Protein AF-A0A8X8WCA0-F1 (afdb_monomer)

Organism: Salvia splendens (NCBI:txid180675)

InterPro domains:
  IPR003439 ABC transporter-like, ATP-binding domain [PF00005] (75-217)
  IPR003439 ABC transporter-like, ATP-binding domain [PF00005] (506-644)
  IPR003439 ABC transporter-like, ATP-binding domain [PF00005] (766-882)
  IPR003439 ABC transporter-like, ATP-binding domain [PS50893] (43-289)
  IPR003439 ABC transporter-like, ATP-binding domain [PS50893] (478-715)
  IPR003439 ABC transporter-like, ATP-binding domain [PS50893] (744-996)
  IPR003593 AAA+ ATPase domain [SM00382] (75-266)
  IPR003593 AAA+ ATPase domain [SM00382] (342-498)
  IPR003593 AAA+ ATPase domain [SM00382] (505-694)
  IPR003593 AAA+ ATPase domain [SM00382] (773-974)
  IPR013283 RLI1 [PR01868] (25-49)
  IPR013283 RLI1 [PR01868] (52-72)
  IPR013283 RLI1 [PR01868] (80-105)
  IPR013283 RLI1 [PR01868] (113-129)
  IPR013283 RLI1 [PR01868] (129-155)
  IPR013283 RLI1 [PTHR19248] (7-436)
  IPR017871 ABC transporter-like, conserved site [PS00211] (190-204)
  IPR017871 ABC transporter-like, conserved site [PS00211] (617-631)
  IPR017896 4Fe-4S ferredoxin-type, iron-sulphur binding domain [PF00037] (23-44)
  IPR017896 4Fe-4S ferredoxin-type, iron-sulphur binding domain [PS51379] (19-48)

Foldseek 3Di:
DDDDPPDPDDQWDDDPPDPDIAGDPVPDPLPCPVCVVDPVSPDDRDDDDPVQLQQWFADQDGQFETEGHAAQWDALFEEEEEDDPQACPVVSVCCLQVVDPTQSPPNPDRDDPVVVLVSCPPHSVNVSSCCCVPVVFFADALDQDLVVVLVVDWDFLLVLLVVLQPPPCSVVLCVLLVVVVRRRPILNPDDPSSSLSSSLSSQLRHDTQEYEYEASCPPFAPSSLQSSLVSLSVSRDRRHTHYYYHHDLVSSLSRGQWYWYWADHGRYTYTDHTDGSVVNVQCVQQQADPVVRDRRDPHGHDDDDPPDDDDDDDDWDKAKDFFFWADDPPDIATDHIDIDTPPDDDDDGDGPSNCPVVVVCCLQVVDPTPDTPDDDHDNDDDDDDDDDPDDDPPDFAAPQVVCCVPPVPLCPQVQCCVVPCVVVVCVVRRRPTSVCVVPVVPPDDDDDDDDDDDDDDDDDDDDDDDDDDDDYDDDDDDDDDDDDDDDDPPDDALEDLLQQADFDFLFEEEEADFAQQQPVVSVCCLQVVDPPQVPPDPDRDDLVVVLVVCVPPPVNVSSVCVVVVVFFEDEQDQDLVCVLVVDWDFLLVLQPDDPVSVVLCVLLVLVVRRGDILNVDDPSSSLSSSLSSQLPDPGQEYEYEASCAPFFQLSLVSSLVSLSVSRDSRHGYYYYHQFLQSSQQRGQWYWYWADDRSNHTYIDHIDGSVVNVVCVQQCADPVVRDRRDDDGLFLPQPPPPPPPPVNVVPWDKFKDFFFWADDPQEIETEHIAMDTFLFEEEEGDGPQQCLQVVLCCVLVNDPTPDTDDPDDDGDDFQEQEQDPDDDQLDFDFLLVVCCVFQVPLVVDPCSCVLQVVLLVVVVRRGPTLNPDDPSNNLSSSLSSSLRGFGDRSVCVPPVSPDPDDPDDDDDDDPGDRTQEYEAEASVRPGGNSSLSSSLSSVSVSSNVVRHYYYHYYRRPSSRLSRHQWYWYKDDDRNHYIYTYYTHGPQVRQQVNVVVSVWAWDADPVRRDTHIDHPPDPVSVPDPTSDDPD

Solvent-accessible su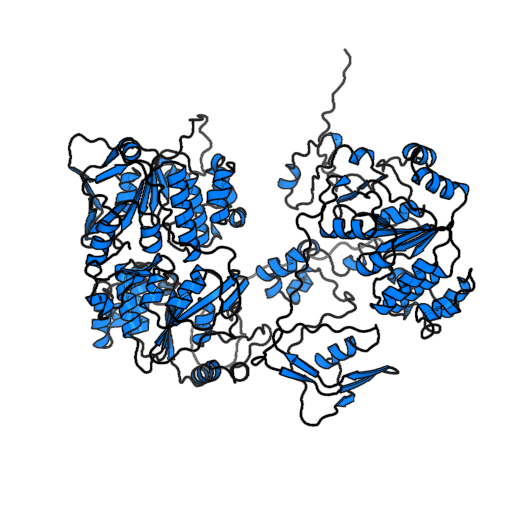rface area (backbone atoms only — not comparable to full-atom values): 60526 Å² total; per-residue (Å²): 142,81,90,76,82,79,74,82,78,64,43,65,49,71,52,101,85,53,94,64,76,46,70,39,72,91,65,50,83,75,78,54,60,66,33,78,68,36,94,76,62,83,47,83,78,80,90,71,63,80,72,52,71,78,41,32,34,31,37,81,48,89,96,48,44,35,31,21,52,70,78,76,82,47,60,49,42,32,39,26,40,40,61,66,74,62,25,46,67,70,58,49,50,32,39,77,59,66,78,36,80,64,26,60,58,33,57,92,66,60,62,53,71,70,56,53,44,58,72,38,59,96,42,76,57,28,58,53,54,46,42,50,72,73,67,62,57,43,62,45,73,43,65,71,68,61,71,56,51,42,74,74,45,86,55,35,43,47,55,56,45,57,78,46,44,69,65,79,42,60,69,61,50,26,57,68,59,66,38,71,88,46,32,87,36,45,47,66,77,48,51,68,36,57,44,40,43,48,48,52,43,54,56,68,28,37,82,57,41,30,43,35,35,36,48,75,54,57,72,46,33,74,67,54,33,54,41,52,38,51,54,61,52,67,66,62,36,78,77,19,32,35,40,37,36,43,82,52,67,73,60,43,59,74,48,27,60,27,22,28,49,49,40,46,61,64,53,35,13,41,50,44,75,77,28,51,39,72,58,32,52,51,36,63,39,52,17,42,42,79,94,74,74,43,70,69,42,97,66,60,71,78,83,81,80,75,80,76,79,80,84,88,85,89,89,67,65,71,48,58,43,55,25,36,27,41,75,59,89,94,47,74,40,77,47,71,59,48,74,48,46,73,99,62,87,84,86,88,82,73,60,81,87,70,36,66,67,58,50,53,32,38,71,64,63,79,38,82,64,76,48,71,59,72,98,83,62,72,72,75,92,71,91,71,88,81,84,70,94,73,86,76,72,83,53,76,51,31,42,45,56,50,43,53,71,75,38,41,72,51,65,70,29,69,50,45,30,62,71,45,31,58,77,66,50,43,74,84,43,33,87,42,35,44,48,41,80,73,42,67,86,67,73,85,79,93,84,85,87,90,86,91,89,89,86,89,90,88,88,86,88,90,85,88,91,86,93,91,90,94,90,88,91,94,88,88,86,92,79,98,71,92,75,81,93,71,85,77,85,79,78,77,75,44,38,51,69,89,42,60,78,64,84,47,68,48,41,29,38,21,39,37,56,63,70,59,28,34,70,73,55,55,50,33,39,75,54,64,77,35,78,71,39,86,91,39,84,91,58,72,58,52,69,70,54,49,40,60,73,31,61,89,46,75,52,20,66,53,53,49,34,48,72,69,64,75,47,47,59,42,72,44,67,69,69,62,85,55,46,47,82,75,47,86,55,42,44,36,78,79,52,65,87,51,77,77,42,52,57,57,32,51,69,64,67,42,66,90,46,28,87,37,48,52,71,77,48,51,66,38,57,47,43,48,50,47,50,50,58,50,73,70,47,94,50,40,32,44,35,35,35,48,76,51,58,72,45,33,56,66,56,34,51,46,50,42,52,51,62,51,67,64,59,36,76,80,17,28,39,40,38,34,43,55,52,65,55,57,39,54,66,54,27,62,28,20,26,47,40,47,69,48,59,69,60,32,12,41,46,40,75,77,28,51,43,69,56,32,52,50,30,64,36,47,20,41,39,77,88,77,72,39,73,84,40,95,64,62,66,71,66,69,72,74,74,69,69,82,73,52,74,70,63,68,70,70,46,60,76,47,63,48,64,24,34,29,40,70,60,91,76,24,38,34,40,34,48,50,34,62,51,46,58,48,38,30,37,26,37,40,53,58,72,58,45,42,64,71,57,52,53,30,38,76,56,70,76,40,81,64,77,46,71,54,67,92,91,71,78,69,76,93,68,39,55,24,70,35,70,69,81,85,75,71,81,57,97,46,29,43,38,59,51,44,51,71,66,22,48,66,39,73,68,33,67,64,46,37,62,56,46,35,54,77,59,50,42,78,80,42,28,82,42,42,43,72,75,47,51,66,35,56,47,40,45,53,44,53,52,50,34,75,38,31,49,48,65,65,68,68,61,75,63,54,68,83,72,69,90,80,75,96,83,85,80,89,79,94,68,87,72,52,68,40,50,36,39,37,36,34,44,77,57,55,68,43,38,56,66,57,34,55,51,49,36,51,35,52,46,50,53,33,57,76,67,52,27,24,34,43,35,34,41,70,51,66,68,51,40,64,73,45,33,60,24,20,26,43,49,46,74,48,61,57,41,42,19,38,35,47,42,62,31,48,50,67,59,27,49,29,57,53,27,59,79,65,74,45,41,37,42,53,40,90,90,61,63,45,70,39,63,56,62,87,90,37,72,74,54,75,69,53,94,56,36,55,59,89,125

Sequence (1029 aa):
MSNQKLTRKLCIEVTSASKIGLISEELCIGCGICVKKCPFEAIQIINLPKDLDKDTTHRYGPNTFKLHRLPVPRPGQVLGLVGTNGIGKSTALRVLAGSLKPNLGRFNNPPDWQEILTYFRGSDLQNFFTHILEDNLKAITKPQHIDHIRKAVQGNVGQVLSERDEKNMKQELAADLELIQIMDCNVGDLSGGELQRFAIAVAAVQNADIYMFDEPSSFLDVKQRLKAAQVVRSLLRPNSYVIVVEHDLSVLDYLSDFICCYGKPGVYGVVTLPFSVREGINIFLAGFVPTENLRFRDESLTFKVVETPQEEIETYARYKYPTMTKTQGKFRLKAVKGEFTDSQIIVMLGENGTGKMTFIRMLAGFLTPDSVEGSDVEIPKFNFSYKPQQINPKFKDSVQELLHKKIRDAYMHPQFVSDVMKPLLIEQLMDEKLRTFLVENYKELPSLFVLDRRLHLLSSMLQSCIICIIYEHPNANEALQPLPRGVLRLVVLNVDVSRLPVPRLGKVLGLVGTNGIGKSTALKVLAGKLKPNLGRFDNLPDWDEILTHFRRSELHSYFTRIREDNLKAVTKPQHIDHIPNVVQGNVGQFLSERDTKRELAAELESIHVMDRNVGDLSGGELQRFAIATVALQNADIYMFDEPSSYLDVKQRLKVAQVVRSLLQPDSYVIVVEHDLSLVEYLSDFICCIYGRPGVYGVVTLPFSVRDGINVFLSGFDRNDNLRFRDETLTLKIVETPQENAEEIETRARYKYPTMTRTQGNFRLKVLEGEFTDSQIIVMLGENGTGKTTFIRMLAGLLNPDSVEGSDMEIPEFNVSYKPQKMSPKVKCSAGMLLRSKIPDACMDPHFVSDVMKPLLIEQLMDIQIENLSGGELQRVAITLCLGKASSNPYDCYLYFWCFVSHLVSSTWCGLQPADIYLLDEPSAHLDAEMRIVASKVIKRFILDRKKTAFVAEHDFIMATYLADRMIVYEGKPSIDCVANPPQSLMTGMNLFLSHLDITFRRDPANFWHRINKQDLTEDREQSYYYLDD

Structure (mmCIF, N/CA/C/O backbone):
data_AF-A0A8X8WCA0-F1
#
_entry.id   AF-A0A8X8WCA0-F1
#
loop_
_atom_site.group_PDB
_atom_site.id
_atom_site.type_symbol
_atom_site.label_atom_id
_atom_site.label_alt_id
_atom_site.label_comp_id
_atom_site.label_asym_id
_atom_site.label_entity_id
_atom_site.label_seq_id
_atom_site.pdbx_PDB_ins_code
_atom_site.Cartn_x
_atom_site.Cartn_y
_atom_site.Cartn_z
_atom_site.occupancy
_atom_site.B_iso_or_equiv
_atom_site.auth_seq_id
_atom_site.auth_comp_id
_atom_site.auth_asym_id
_atom_site.auth_atom_id
_atom_site.pdbx_PDB_model_num
ATOM 1 N N . MET A 1 1 ? -4.177 33.852 -60.963 1.00 37.31 1 MET A N 1
ATOM 2 C CA . MET A 1 1 ? -4.836 34.846 -60.091 1.00 37.31 1 MET A CA 1
ATOM 3 C C . MET A 1 1 ? -6.135 34.258 -59.559 1.00 37.31 1 MET A C 1
ATOM 5 O O . MET A 1 1 ? -7.074 34.175 -60.327 1.00 37.31 1 MET A O 1
ATOM 9 N N . SER A 1 2 ? -6.161 33.835 -58.291 1.00 27.06 2 SER A N 1
ATOM 10 C CA . SER A 1 2 ? -7.269 34.043 -57.334 1.00 27.06 2 SER A CA 1
ATOM 11 C C . SER A 1 2 ? -6.974 33.247 -56.057 1.00 27.06 2 SER A C 1
ATOM 13 O O . SER A 1 2 ? -7.078 32.025 -56.019 1.00 27.06 2 SER A O 1
ATOM 15 N N . ASN A 1 3 ? -6.540 33.983 -55.037 1.00 31.52 3 ASN A N 1
ATOM 16 C CA . ASN A 1 3 ? -6.254 33.574 -53.665 1.00 31.52 3 ASN A CA 1
ATOM 17 C C . ASN A 1 3 ? -7.228 32.532 -53.076 1.00 31.52 3 ASN A C 1
ATOM 19 O O . ASN A 1 3 ? -8.367 32.872 -52.767 1.00 31.52 3 ASN A O 1
ATOM 23 N N . GLN A 1 4 ? -6.738 31.333 -52.751 1.00 30.38 4 GLN A N 1
ATOM 24 C CA . GLN A 1 4 ? -7.261 30.546 -51.628 1.00 30.38 4 GLN A CA 1
ATOM 25 C C . GLN A 1 4 ? -6.194 30.517 -50.531 1.00 30.38 4 GLN A C 1
ATOM 27 O O . GLN A 1 4 ? -5.253 29.727 -50.554 1.00 30.38 4 GLN A O 1
ATOM 32 N N . LYS A 1 5 ? -6.323 31.435 -49.566 1.00 32.50 5 LYS A N 1
ATOM 33 C CA . LYS A 1 5 ? -5.617 31.354 -48.285 1.00 32.50 5 LYS A CA 1
ATOM 34 C C . LYS A 1 5 ? -6.100 30.086 -47.573 1.00 32.50 5 LYS A C 1
ATOM 36 O O . LYS A 1 5 ? -7.194 30.086 -47.018 1.00 32.50 5 LYS A O 1
ATOM 41 N N . LEU A 1 6 ? -5.291 29.027 -47.561 1.00 35.06 6 LEU A N 1
ATOM 42 C CA . LEU A 1 6 ? -5.414 27.958 -46.571 1.00 35.06 6 LEU A CA 1
ATOM 43 C C . LEU A 1 6 ? -5.152 28.574 -45.190 1.00 35.06 6 LEU A C 1
ATOM 45 O O . LEU A 1 6 ? -4.009 28.789 -44.790 1.00 35.06 6 LEU A O 1
ATOM 49 N N . THR A 1 7 ? -6.216 28.902 -44.463 1.00 38.94 7 THR A N 1
ATOM 50 C CA . THR A 1 7 ? -6.143 29.166 -43.026 1.00 38.94 7 THR A CA 1
ATOM 51 C C . THR A 1 7 ? -5.608 27.904 -42.352 1.00 38.94 7 THR A C 1
ATOM 53 O O . THR A 1 7 ? -6.304 26.889 -42.316 1.00 38.94 7 THR A O 1
ATOM 56 N N . ARG A 1 8 ? -4.369 27.941 -41.846 1.00 42.56 8 ARG A N 1
ATOM 57 C CA . ARG A 1 8 ? -3.831 26.914 -40.942 1.00 42.56 8 ARG A CA 1
ATOM 58 C C . ARG A 1 8 ? -4.702 26.899 -39.681 1.00 42.56 8 ARG A C 1
ATOM 60 O O . ARG A 1 8 ? -4.462 27.688 -38.774 1.00 42.56 8 ARG A O 1
ATOM 67 N N . LYS A 1 9 ? -5.741 26.061 -39.649 1.00 54.12 9 LYS A N 1
ATOM 68 C CA . LYS A 1 9 ? -6.523 25.824 -38.431 1.00 54.12 9 LYS A CA 1
ATOM 69 C C . LYS A 1 9 ? -5.599 25.182 -37.389 1.00 54.12 9 LYS A C 1
ATOM 71 O O . LYS A 1 9 ? -4.870 24.243 -37.712 1.00 54.12 9 LYS A O 1
ATOM 76 N N . LEU A 1 10 ? -5.581 25.726 -36.175 1.00 62.97 10 LEU A N 1
ATOM 77 C CA . LEU A 1 10 ? -4.785 25.203 -35.064 1.00 62.97 10 LEU A CA 1
ATOM 78 C C . LEU A 1 10 ? -5.575 24.093 -34.358 1.00 62.97 10 LEU A C 1
ATOM 80 O O . LEU A 1 10 ? -6.783 24.197 -34.189 1.00 62.97 10 LEU A O 1
ATOM 84 N N . CYS A 1 11 ? -4.895 23.024 -33.933 1.00 67.50 11 CYS A N 1
ATOM 85 C CA . CYS A 1 11 ? -5.532 21.918 -33.204 1.00 67.50 11 CYS A CA 1
ATOM 86 C C . CYS A 1 11 ? -6.000 22.331 -31.795 1.00 67.50 11 CYS A C 1
ATOM 88 O O . CYS A 1 11 ? -6.943 21.751 -31.266 1.00 67.50 11 CYS A O 1
ATOM 90 N N . ILE A 1 12 ? -5.342 23.320 -31.186 1.00 72.38 12 ILE A N 1
ATOM 91 C CA . ILE A 1 12 ? -5.723 23.905 -29.900 1.00 72.38 12 ILE A CA 1
ATOM 92 C C . ILE A 1 12 ? -5.828 25.413 -30.109 1.00 72.38 12 ILE A C 1
ATOM 94 O O . ILE A 1 12 ? -4.842 26.060 -30.466 1.00 72.38 12 ILE A O 1
ATOM 98 N N . GLU A 1 13 ? -7.016 25.962 -29.887 1.00 71.12 13 GLU A N 1
ATOM 99 C CA . GLU A 1 13 ? -7.292 27.392 -29.944 1.00 71.12 13 GLU A CA 1
ATOM 100 C C . GLU A 1 13 ? -7.446 27.926 -28.517 1.00 71.12 13 GLU A C 1
ATOM 102 O O . GLU A 1 13 ? -8.387 27.602 -27.791 1.00 71.12 13 GLU A O 1
ATOM 107 N N . VAL A 1 14 ? -6.481 28.747 -28.104 1.00 65.00 14 VAL A N 1
ATOM 108 C CA . VAL A 1 14 ? -6.512 29.501 -26.848 1.00 65.00 14 VAL A CA 1
ATOM 109 C C . VAL A 1 14 ? -6.204 30.944 -27.212 1.00 65.00 14 VAL A C 1
ATOM 111 O O . VAL A 1 14 ? -5.116 31.251 -27.695 1.00 65.00 14 VAL A O 1
ATOM 114 N N . THR A 1 15 ? -7.174 31.832 -27.020 1.00 68.00 15 THR A N 1
ATOM 115 C CA . THR A 1 15 ? -6.985 33.277 -27.194 1.00 68.00 15 THR A CA 1
ATOM 116 C C . THR A 1 15 ? -6.818 33.932 -25.826 1.00 68.00 15 THR A C 1
ATOM 118 O O . THR A 1 15 ? -7.302 33.426 -24.818 1.00 68.00 15 THR A O 1
ATOM 121 N N . SER A 1 16 ? -6.164 35.089 -25.758 1.00 54.78 16 SER A N 1
ATOM 122 C CA . SER A 1 16 ? -5.991 35.828 -24.496 1.00 54.78 16 SER A CA 1
ATOM 123 C C . SER A 1 16 ? -7.316 36.270 -23.849 1.00 54.78 16 SER A C 1
ATOM 125 O O . SER A 1 16 ? -7.335 36.595 -22.666 1.00 54.78 16 SER A O 1
ATOM 127 N N . ALA A 1 17 ? -8.424 36.251 -24.600 1.00 56.81 17 ALA A N 1
ATOM 128 C CA . ALA A 1 17 ? -9.773 36.529 -24.109 1.00 56.81 17 ALA A CA 1
ATOM 129 C C . ALA A 1 17 ? -10.581 35.265 -23.739 1.00 56.81 17 ALA A C 1
ATOM 131 O O . ALA A 1 17 ? -11.622 35.376 -23.087 1.00 56.81 17 ALA A O 1
ATOM 132 N N . SER A 1 18 ? -10.151 34.065 -24.152 1.00 57.03 18 SER A N 1
ATOM 133 C CA . SER A 1 18 ? -10.891 32.825 -23.892 1.00 57.03 18 SER A CA 1
ATOM 134 C C . SER A 1 18 ? -10.636 32.312 -22.476 1.00 57.03 18 SER A C 1
ATOM 136 O O . SER A 1 18 ? -9.494 32.063 -22.101 1.00 57.03 18 SER A O 1
ATOM 138 N N . LYS A 1 19 ? -11.712 32.094 -21.710 1.00 59.84 19 LYS A N 1
ATOM 139 C CA . LYS A 1 19 ? -11.658 31.487 -20.366 1.00 59.84 19 LYS A CA 1
ATOM 140 C C . LYS A 1 19 ? -11.402 29.972 -20.383 1.00 59.84 19 LYS A C 1
ATOM 142 O O . LYS A 1 19 ? -11.053 29.415 -19.352 1.00 59.84 19 LYS A O 1
ATOM 147 N N . ILE A 1 20 ? -11.611 29.313 -21.525 1.00 69.19 20 ILE A N 1
ATOM 148 C CA . ILE A 1 20 ? -11.516 27.857 -21.707 1.00 69.19 20 ILE A CA 1
ATOM 149 C C . ILE A 1 20 ? -10.738 27.596 -23.003 1.00 69.19 20 ILE A C 1
ATOM 151 O O . ILE A 1 20 ? -10.971 28.285 -23.997 1.00 69.19 20 ILE A O 1
ATOM 155 N N . GLY A 1 21 ? -9.826 26.620 -22.997 1.00 72.31 21 GLY A N 1
ATOM 156 C CA . GLY A 1 21 ? -9.111 26.192 -24.201 1.00 72.31 21 GLY A CA 1
ATOM 157 C C . GLY A 1 21 ? -9.955 25.260 -25.069 1.00 72.31 21 GLY A C 1
ATOM 158 O O . GLY A 1 21 ? -10.514 24.281 -24.574 1.00 72.31 21 GLY A O 1
ATOM 159 N N . LEU A 1 22 ? -10.047 25.551 -26.368 1.00 73.44 22 LEU A N 1
ATOM 160 C CA . LEU A 1 22 ? -10.811 24.743 -27.314 1.00 73.44 22 LEU A CA 1
ATOM 161 C C . LEU A 1 22 ? -9.874 23.802 -28.080 1.00 73.44 22 LEU A C 1
ATOM 163 O O . LEU A 1 22 ? -8.994 24.243 -28.813 1.00 73.44 22 LEU A O 1
ATOM 167 N N . ILE A 1 23 ? -10.065 22.497 -27.917 1.00 79.94 23 ILE A N 1
ATOM 168 C CA . ILE A 1 23 ? -9.367 21.461 -28.685 1.00 79.94 23 ILE A CA 1
ATOM 169 C C . ILE A 1 23 ? -10.244 21.038 -29.870 1.00 79.94 23 ILE A C 1
ATOM 171 O O . ILE A 1 23 ? -11.418 20.719 -29.694 1.00 79.94 23 ILE A O 1
ATOM 175 N N . SER A 1 24 ? -9.680 21.056 -31.078 1.00 77.69 24 SER A N 1
ATOM 176 C CA . SER A 1 24 ? -10.328 20.570 -32.298 1.00 77.69 24 SER A CA 1
ATOM 177 C C . SER A 1 24 ? -10.157 19.056 -32.417 1.00 77.69 24 SER A C 1
ATOM 179 O O . SER A 1 24 ? -9.038 18.566 -32.550 1.00 77.69 24 SER A O 1
ATOM 181 N N . GLU A 1 25 ? -11.267 18.318 -32.395 1.00 73.31 25 GLU A N 1
ATOM 182 C CA . GLU A 1 25 ? -11.275 16.853 -32.528 1.00 73.31 25 GLU A CA 1
ATOM 183 C C . GLU A 1 25 ? -10.852 16.396 -33.936 1.00 73.31 25 GLU A C 1
ATOM 185 O O . GLU A 1 25 ? -10.141 15.408 -34.062 1.00 73.31 25 GLU A O 1
ATOM 190 N N . GLU A 1 26 ? -11.203 17.151 -34.985 1.00 72.62 26 GLU A N 1
ATOM 191 C CA . GLU A 1 26 ? -10.889 16.816 -36.387 1.00 72.62 26 GLU A CA 1
ATOM 192 C C . GLU A 1 26 ? -9.387 16.886 -36.706 1.00 72.62 26 GLU A C 1
ATOM 194 O O . GLU A 1 26 ? -8.881 16.133 -37.536 1.00 72.62 26 GLU A O 1
ATOM 199 N N . LEU A 1 27 ? -8.672 17.811 -36.060 1.00 78.31 27 LEU A N 1
ATOM 200 C CA . LEU A 1 27 ? -7.233 18.019 -36.251 1.00 78.31 27 LEU A CA 1
ATOM 201 C C . LEU A 1 27 ? -6.388 17.244 -35.233 1.00 78.31 27 LEU A C 1
ATOM 203 O O . LEU A 1 27 ? -5.164 17.170 -35.375 1.00 78.31 27 LEU A O 1
ATOM 207 N N . CYS A 1 28 ? -7.019 16.693 -34.194 1.00 74.81 28 CYS A N 1
ATOM 208 C CA . CYS A 1 28 ? -6.333 15.962 -33.143 1.00 74.81 28 CYS A CA 1
ATOM 209 C C . CYS A 1 28 ? -5.947 14.566 -33.636 1.00 74.81 28 CYS A C 1
ATOM 211 O O . CYS A 1 28 ? -6.785 13.700 -33.855 1.00 74.81 28 CYS A O 1
ATOM 213 N N . ILE A 1 29 ? -4.644 14.320 -33.743 1.00 77.12 29 ILE A N 1
ATOM 214 C CA . ILE A 1 29 ? -4.089 13.015 -34.134 1.00 77.12 29 ILE A CA 1
ATOM 215 C C . ILE A 1 29 ? -3.979 12.018 -32.964 1.00 77.12 29 ILE A C 1
ATOM 217 O O . ILE A 1 29 ? -3.331 10.985 -33.098 1.00 77.12 29 ILE A O 1
ATOM 221 N N . GLY A 1 30 ? -4.536 12.338 -31.789 1.00 70.88 30 GLY A N 1
ATOM 222 C CA . GLY A 1 30 ? -4.494 11.450 -30.620 1.00 70.88 30 GLY A CA 1
ATOM 223 C C . GLY A 1 30 ? -3.108 11.294 -29.976 1.00 70.88 30 GLY A C 1
ATOM 224 O O . GLY A 1 30 ? -2.869 10.342 -29.241 1.00 70.88 30 GLY A O 1
ATOM 225 N N . CYS A 1 31 ? -2.170 12.215 -30.229 1.00 72.19 31 CYS A N 1
ATOM 226 C CA . CYS A 1 31 ? -0.764 12.078 -29.817 1.00 72.19 31 CYS A CA 1
ATOM 227 C C . CYS A 1 31 ? -0.508 12.197 -28.301 1.00 72.19 31 CYS A C 1
ATOM 229 O O . CYS A 1 31 ? 0.604 11.932 -27.848 1.00 72.19 31 CYS A O 1
ATOM 231 N N . GLY A 1 32 ? -1.487 12.650 -27.507 1.00 71.31 32 GLY A N 1
ATOM 232 C CA . GLY A 1 32 ? -1.372 12.753 -26.044 1.00 71.31 32 GLY A CA 1
ATOM 233 C C . GLY A 1 32 ? -0.387 13.816 -25.527 1.00 71.31 32 GLY A C 1
ATOM 234 O O . GLY A 1 32 ? -0.204 13.952 -24.319 1.00 71.31 32 GLY A O 1
ATOM 235 N N . ILE A 1 33 ? 0.249 14.598 -26.407 1.00 75.62 33 ILE A N 1
ATOM 236 C CA . ILE A 1 33 ? 1.297 15.565 -26.032 1.00 75.62 33 ILE A CA 1
ATOM 237 C C . ILE A 1 33 ? 0.729 16.699 -25.168 1.00 75.62 33 ILE A C 1
ATOM 239 O O . ILE A 1 33 ? 1.380 17.138 -24.223 1.00 75.62 33 ILE A O 1
ATOM 243 N N . CYS A 1 34 ? -0.483 17.173 -25.463 1.00 73.12 34 CYS A N 1
ATOM 244 C CA . CYS A 1 34 ? -1.119 18.239 -24.687 1.00 73.12 34 CYS A CA 1
ATOM 245 C C . CYS A 1 34 ? -1.559 17.788 -23.287 1.00 73.12 34 CYS A C 1
ATOM 247 O O . CYS A 1 34 ? -1.556 18.615 -22.385 1.00 73.12 34 CYS A O 1
ATOM 249 N N . VAL A 1 35 ? -1.858 16.496 -23.093 1.00 72.31 35 VAL A N 1
ATOM 250 C CA . VAL A 1 35 ? -2.145 15.907 -21.772 1.00 72.31 35 VAL A CA 1
ATOM 251 C C . VAL A 1 35 ? -0.894 15.993 -20.900 1.00 72.31 35 VAL A C 1
ATOM 253 O O . VAL A 1 35 ? -0.923 16.588 -19.832 1.00 72.31 35 VAL A O 1
ATOM 256 N N . LYS A 1 36 ? 0.247 15.513 -21.418 1.00 69.69 36 LYS A N 1
ATOM 257 C CA . LYS A 1 36 ? 1.537 15.518 -20.702 1.00 69.69 36 LYS A CA 1
ATOM 258 C C . LYS A 1 36 ? 2.092 16.919 -20.434 1.00 69.69 36 LYS A C 1
ATOM 260 O O . LYS A 1 36 ? 2.871 17.100 -19.508 1.00 69.69 36 LYS A O 1
ATOM 265 N N . LYS A 1 37 ? 1.745 17.901 -21.273 1.00 71.75 37 LYS A N 1
ATOM 266 C CA . LYS A 1 37 ? 2.164 19.303 -21.112 1.00 71.75 37 LYS A CA 1
ATOM 267 C C . LYS A 1 37 ? 1.229 20.121 -20.219 1.00 71.75 37 LYS A C 1
ATOM 269 O O . LYS A 1 37 ? 1.578 21.253 -19.896 1.00 71.75 37 LYS A O 1
ATOM 274 N N . CYS A 1 38 ? 0.050 19.608 -19.866 1.00 68.19 38 CYS A N 1
ATOM 275 C CA . CYS A 1 38 ? -0.888 20.321 -19.011 1.00 68.19 38 CYS A CA 1
ATOM 276 C C . CYS A 1 38 ? -0.437 20.203 -17.543 1.00 68.19 38 CYS A C 1
ATOM 278 O O . CYS A 1 38 ? -0.430 19.095 -17.017 1.00 68.19 38 CYS A O 1
ATOM 280 N N . PRO A 1 39 ? -0.097 21.308 -16.856 1.00 66.25 39 PRO A N 1
ATOM 281 C CA . PRO A 1 39 ? 0.388 21.258 -15.472 1.00 66.25 39 PRO A CA 1
ATOM 282 C C . PRO A 1 39 ? -0.707 20.930 -14.443 1.00 66.25 39 PRO A C 1
ATOM 284 O O . PRO A 1 39 ? -0.389 20.662 -13.292 1.00 66.25 39 PRO A O 1
ATOM 287 N N . PHE A 1 40 ? -1.979 20.960 -14.853 1.00 65.75 40 PHE A N 1
ATOM 288 C CA . PHE A 1 40 ? -3.148 20.743 -13.994 1.00 65.75 40 PHE A CA 1
ATOM 289 C C . PHE A 1 40 ? -3.953 19.490 -14.379 1.00 65.75 40 PHE A C 1
ATOM 291 O O . PHE A 1 40 ? -5.079 19.340 -13.925 1.00 65.75 40 PHE A O 1
ATOM 298 N N . GLU A 1 41 ? -3.444 18.657 -15.299 1.00 64.31 41 GLU A N 1
ATOM 299 C CA . GLU A 1 41 ? -4.144 17.470 -15.837 1.00 64.31 41 GLU A CA 1
ATOM 300 C C . GLU A 1 41 ? -5.564 17.730 -16.394 1.00 64.31 41 GLU A C 1
ATOM 302 O O . GLU A 1 41 ? -6.351 16.811 -16.612 1.00 64.31 41 GLU A O 1
ATOM 307 N N . ALA A 1 42 ? -5.891 18.985 -16.712 1.00 66.00 42 ALA A N 1
ATOM 308 C CA . ALA A 1 42 ? -7.218 19.401 -17.169 1.00 66.00 42 ALA A CA 1
ATOM 309 C C . ALA A 1 42 ? -7.588 18.895 -18.579 1.00 66.00 42 ALA A C 1
ATOM 311 O O . ALA A 1 42 ? -8.723 19.061 -19.023 1.00 66.00 42 ALA A O 1
ATOM 312 N N . ILE A 1 43 ? -6.633 18.315 -19.315 1.00 71.50 43 ILE A N 1
ATOM 313 C CA . ILE A 1 43 ? -6.829 17.805 -20.674 1.00 71.50 43 ILE A CA 1
ATOM 314 C C . ILE A 1 43 ? -6.694 16.288 -20.651 1.00 71.50 43 ILE A C 1
ATOM 316 O O . ILE A 1 43 ? -5.632 15.775 -20.316 1.00 71.50 43 ILE A O 1
ATOM 320 N N . GLN A 1 44 ? -7.725 15.577 -21.105 1.00 66.94 44 GLN A N 1
ATOM 321 C CA . GLN A 1 44 ? -7.679 14.135 -21.343 1.00 66.94 44 GLN A CA 1
ATOM 322 C C . GLN A 1 44 ? -7.944 13.853 -22.826 1.00 66.94 44 GLN A C 1
ATOM 324 O O . GLN A 1 44 ? -8.957 14.286 -23.371 1.00 66.94 44 GLN A O 1
ATOM 329 N N . ILE A 1 45 ? -7.035 13.128 -23.487 1.00 71.31 45 ILE A N 1
ATOM 330 C CA . ILE A 1 45 ? -7.254 12.602 -24.842 1.00 71.31 45 ILE A CA 1
ATOM 331 C C . ILE A 1 45 ? -7.621 11.128 -24.717 1.00 71.31 45 ILE A C 1
ATOM 333 O O . ILE A 1 45 ? -6.855 10.346 -24.154 1.00 71.31 45 ILE A O 1
ATOM 337 N N . ILE A 1 46 ? -8.772 10.756 -25.273 1.00 68.06 46 ILE A N 1
ATOM 338 C CA . ILE A 1 46 ? -9.231 9.370 -25.343 1.00 68.06 46 ILE A CA 1
ATOM 339 C C . ILE A 1 46 ? -9.314 8.958 -26.807 1.00 68.06 46 ILE A C 1
ATOM 341 O O . ILE A 1 46 ? -9.982 9.611 -27.604 1.00 68.06 46 ILE A O 1
ATOM 345 N N . ASN A 1 47 ? -8.657 7.850 -27.140 1.00 64.50 47 ASN A N 1
ATOM 346 C CA . ASN A 1 47 ? -8.757 7.243 -28.459 1.00 64.50 47 ASN A CA 1
ATOM 347 C C . ASN A 1 47 ? -9.967 6.304 -28.470 1.00 64.50 47 ASN A C 1
ATOM 349 O O . ASN A 1 47 ? -9.896 5.192 -27.949 1.00 64.50 47 ASN A O 1
ATOM 353 N N . LEU A 1 48 ? -11.084 6.775 -29.022 1.00 65.38 48 LEU A N 1
ATOM 354 C CA . LEU A 1 48 ? -12.276 5.958 -29.240 1.00 65.38 48 LEU A CA 1
ATOM 355 C C . LEU A 1 48 ? -12.161 5.197 -30.576 1.00 65.38 48 LEU A C 1
ATOM 357 O O . LEU A 1 48 ? -11.563 5.710 -31.527 1.00 65.38 48 LEU A O 1
ATOM 361 N N . PRO A 1 49 ? -12.731 3.984 -30.685 1.00 64.12 49 PRO A N 1
ATOM 362 C CA . PRO A 1 49 ? -12.909 3.315 -31.971 1.00 64.12 49 PRO A CA 1
ATOM 363 C C . PRO A 1 49 ? -13.657 4.220 -32.961 1.00 64.12 49 PRO A C 1
ATOM 365 O O . PRO A 1 49 ? -14.676 4.811 -32.608 1.00 64.12 49 PRO A O 1
ATOM 368 N N . LYS A 1 50 ? -13.182 4.305 -34.212 1.00 61.44 50 LYS A N 1
ATOM 369 C CA . LYS A 1 50 ? -13.742 5.201 -35.251 1.00 61.44 50 LYS A CA 1
ATOM 370 C C . LYS A 1 50 ? -15.238 4.986 -35.522 1.00 61.44 50 LYS A C 1
ATOM 372 O O . LYS A 1 50 ? -15.901 5.890 -36.023 1.00 61.44 50 LYS A O 1
ATOM 377 N N . ASP A 1 51 ? -15.762 3.807 -35.201 1.00 57.91 51 ASP A N 1
ATOM 378 C CA . ASP A 1 51 ? -17.171 3.466 -35.392 1.00 57.91 51 ASP A CA 1
ATOM 379 C C . ASP A 1 51 ? -18.098 4.121 -34.351 1.00 57.91 51 ASP A C 1
ATOM 381 O O . ASP A 1 51 ? -19.266 4.352 -34.644 1.00 57.91 51 ASP A O 1
ATOM 385 N N . LEU A 1 52 ? -17.584 4.516 -33.177 1.00 67.31 52 LEU A N 1
ATOM 386 C CA . LEU A 1 52 ? -18.383 5.100 -32.087 1.00 67.31 52 LEU A CA 1
ATOM 387 C C . LEU A 1 52 ? -18.711 6.588 -32.272 1.00 67.31 52 LEU A C 1
ATOM 389 O O . LEU A 1 52 ? -19.744 7.046 -31.781 1.00 67.31 52 LEU A O 1
ATOM 393 N N . ASP A 1 53 ? -17.888 7.349 -33.001 1.00 67.75 53 ASP A N 1
ATOM 394 C CA . ASP A 1 53 ? -18.176 8.765 -33.281 1.00 67.75 53 ASP A CA 1
ATOM 395 C C . ASP A 1 53 ? -19.444 8.930 -34.135 1.00 67.75 53 ASP A C 1
ATOM 397 O O . ASP A 1 53 ? -20.200 9.889 -33.947 1.00 67.75 53 ASP A O 1
ATOM 401 N N . LYS A 1 54 ? -19.726 7.961 -35.020 1.00 69.44 54 LYS A N 1
ATOM 402 C CA . LYS A 1 54 ? -20.950 7.925 -35.837 1.00 69.44 54 LYS A CA 1
ATOM 403 C C . LYS A 1 54 ? -22.214 7.716 -35.001 1.00 69.44 54 LYS A C 1
ATOM 405 O O . LYS A 1 54 ? -23.268 8.208 -35.396 1.00 69.44 54 LYS A O 1
ATOM 410 N N . ASP A 1 55 ? -22.088 7.067 -33.844 1.00 75.00 55 ASP A N 1
ATOM 411 C CA . ASP A 1 55 ? -23.181 6.692 -32.936 1.00 75.00 55 ASP A CA 1
ATOM 412 C C . ASP A 1 55 ? -23.446 7.747 -31.834 1.00 75.00 55 ASP A C 1
ATOM 414 O O . ASP A 1 55 ? -24.068 7.454 -30.806 1.00 75.00 55 ASP A O 1
ATOM 418 N N . THR A 1 56 ? -22.943 8.978 -31.993 1.00 83.81 56 THR A N 1
ATOM 419 C CA . THR A 1 56 ? -23.107 10.052 -30.997 1.00 83.81 56 THR A CA 1
ATOM 420 C C . THR A 1 56 ? -24.559 10.536 -30.936 1.00 83.81 56 THR A C 1
ATOM 422 O O . THR A 1 56 ? -25.078 11.096 -31.900 1.00 83.81 56 THR A O 1
ATOM 425 N N . THR A 1 57 ? -25.208 10.400 -29.777 1.00 85.31 57 THR A N 1
ATOM 426 C CA . THR A 1 57 ? -26.627 10.744 -29.583 1.00 85.31 57 THR A CA 1
ATOM 427 C C . THR A 1 57 ? -26.822 12.123 -28.965 1.00 85.31 57 THR A C 1
ATOM 429 O O . THR A 1 57 ? -27.699 12.879 -29.397 1.00 85.31 57 THR A O 1
ATOM 432 N N . HIS A 1 58 ? -25.999 12.494 -27.982 1.00 86.81 58 HIS A N 1
ATOM 433 C CA . HIS A 1 58 ? -26.089 13.803 -27.337 1.00 86.81 58 HIS A CA 1
ATOM 434 C C . HIS A 1 58 ? -24.734 14.327 -26.846 1.00 86.81 58 HIS A C 1
ATOM 436 O O . HIS A 1 58 ? -23.873 13.563 -26.410 1.00 86.81 58 HIS A O 1
ATOM 442 N N . ARG A 1 59 ? -24.564 15.654 -26.875 1.00 84.12 59 ARG A N 1
ATOM 443 C CA . ARG A 1 59 ? -23.391 16.376 -26.360 1.00 84.12 59 ARG A CA 1
ATOM 444 C C . ARG A 1 59 ? -23.801 17.741 -25.804 1.00 84.12 59 ARG A C 1
ATOM 446 O O . ARG A 1 59 ? -24.521 18.465 -26.482 1.00 84.12 59 ARG A O 1
ATOM 453 N N . TYR A 1 60 ? -23.297 18.136 -24.637 1.00 81.12 60 TYR A N 1
ATOM 454 C CA . TYR A 1 60 ? -23.661 19.425 -24.021 1.00 81.12 60 TYR A CA 1
ATOM 455 C C . TYR A 1 60 ? -22.915 20.632 -24.617 1.00 81.12 60 TYR A C 1
ATOM 457 O O . TYR A 1 60 ? -23.454 21.730 -24.692 1.00 81.12 60 TYR A O 1
ATOM 465 N N . GLY A 1 61 ? -21.686 20.429 -25.086 1.00 78.75 61 GLY A N 1
ATOM 466 C CA . GLY A 1 61 ? -20.828 21.480 -25.635 1.00 78.75 61 GLY A CA 1
ATOM 467 C C . GLY A 1 61 ? -19.455 20.964 -26.083 1.00 78.75 61 GLY A C 1
ATOM 468 O O . GLY A 1 61 ? -19.166 19.765 -25.957 1.00 78.75 61 GLY A O 1
ATOM 469 N N . PRO A 1 62 ? -18.571 21.834 -26.597 1.00 71.75 62 PRO A N 1
ATOM 470 C CA . PRO A 1 62 ? -17.238 21.432 -27.036 1.00 71.75 62 PRO A CA 1
ATOM 471 C C . PRO A 1 62 ? -16.408 20.934 -25.842 1.00 71.75 62 PRO A C 1
ATOM 473 O O . PRO A 1 62 ? -16.430 21.535 -24.777 1.00 71.75 62 PRO A O 1
ATOM 476 N N . ASN A 1 63 ? -15.693 19.821 -26.017 1.00 71.88 63 ASN A N 1
ATOM 477 C CA . ASN A 1 63 ? -14.879 19.138 -24.994 1.00 71.88 63 ASN A CA 1
ATOM 478 C C . ASN A 1 63 ? -15.624 18.747 -23.702 1.00 71.88 63 ASN A C 1
ATOM 480 O O . ASN A 1 63 ? -15.006 18.572 -22.659 1.00 71.88 63 ASN A O 1
ATOM 484 N N . THR A 1 64 ? -16.948 18.591 -23.777 1.00 78.06 64 THR A N 1
ATOM 485 C CA . THR A 1 64 ? -17.782 18.080 -22.677 1.00 78.06 64 THR A CA 1
ATOM 486 C C . THR A 1 64 ? -18.223 16.638 -22.928 1.00 78.06 64 THR A C 1
ATOM 488 O O . THR A 1 64 ? -17.998 16.092 -24.012 1.00 78.06 64 THR A O 1
ATOM 491 N N . PHE A 1 65 ? -18.882 16.051 -21.927 1.00 80.94 65 PHE A N 1
ATOM 492 C CA . PHE A 1 65 ? -19.452 14.710 -21.960 1.00 80.94 65 PHE A CA 1
ATOM 493 C C . PHE A 1 65 ? -20.230 14.412 -23.257 1.00 80.94 65 PHE A C 1
ATOM 495 O O . PHE A 1 65 ? -21.115 15.177 -23.665 1.00 80.94 65 PHE A O 1
ATOM 502 N N . LYS A 1 66 ? -19.917 13.265 -23.871 1.00 81.81 66 LYS A N 1
ATOM 503 C CA . LYS A 1 66 ? -20.621 12.708 -25.034 1.00 81.81 66 LYS A CA 1
ATOM 504 C C . LYS A 1 66 ? -21.376 11.439 -24.649 1.00 81.81 66 LYS A C 1
ATOM 506 O O . LYS A 1 66 ? -20.811 10.535 -24.035 1.00 81.81 66 LYS A O 1
ATOM 511 N N . LEU A 1 67 ? -22.637 11.357 -25.055 1.00 86.00 67 LEU A N 1
ATOM 512 C CA . LEU A 1 67 ? -23.425 10.133 -24.992 1.00 86.00 67 LEU A CA 1
ATOM 513 C C . LEU A 1 67 ? -23.437 9.475 -26.374 1.00 86.00 67 LEU A C 1
ATOM 515 O O . LEU A 1 67 ? -23.763 10.124 -27.368 1.00 86.00 67 LEU A O 1
ATOM 519 N N . HIS A 1 68 ? -23.089 8.196 -26.415 1.00 85.06 68 HIS A N 1
ATOM 520 C CA . HIS A 1 68 ? -23.104 7.343 -27.594 1.00 85.06 68 HIS A CA 1
ATOM 521 C C . HIS A 1 68 ? -24.148 6.250 -27.392 1.00 85.06 68 HIS A C 1
ATOM 523 O O . HIS A 1 68 ? -24.156 5.572 -26.359 1.00 85.06 68 HIS A O 1
ATOM 529 N N . ARG A 1 69 ? -25.003 6.070 -28.403 1.00 84.56 69 ARG A N 1
ATOM 530 C CA . ARG A 1 69 ? -26.182 5.189 -28.382 1.00 84.56 69 ARG A CA 1
ATOM 531 C C . ARG A 1 69 ? -27.199 5.565 -27.290 1.00 84.56 69 ARG A C 1
ATOM 533 O O . ARG A 1 69 ? -26.992 6.476 -26.487 1.00 84.56 69 ARG A O 1
ATOM 540 N N . LEU A 1 70 ? -28.357 4.917 -27.326 1.00 86.81 70 LEU A N 1
ATOM 541 C CA . LEU A 1 70 ? -29.412 5.016 -26.315 1.00 86.81 70 LEU A CA 1
ATOM 542 C C . LEU A 1 70 ? -29.908 3.603 -26.013 1.00 86.81 70 LEU A C 1
ATOM 544 O O . LEU A 1 70 ? -29.918 2.770 -26.924 1.00 86.81 70 LEU A O 1
ATOM 548 N N . PRO A 1 71 ? -30.314 3.312 -24.768 1.00 87.38 71 PRO A N 1
ATOM 549 C CA . PRO A 1 71 ? -30.857 2.004 -24.466 1.00 87.38 71 PRO A CA 1
ATOM 550 C C . PRO A 1 71 ? -32.251 1.897 -25.082 1.00 87.38 71 PRO A C 1
ATOM 552 O O . PRO A 1 71 ? -33.002 2.871 -25.109 1.00 87.38 71 PRO A O 1
ATOM 555 N N . VAL A 1 72 ? -32.570 0.718 -25.608 1.00 84.62 72 VAL A N 1
ATOM 556 C CA . VAL A 1 72 ? -33.821 0.466 -26.327 1.00 84.62 72 VAL A CA 1
ATOM 557 C C . VAL A 1 72 ? -34.856 -0.088 -25.346 1.00 84.62 72 VAL A C 1
ATOM 559 O O . VAL A 1 72 ? -34.731 -1.247 -24.941 1.00 84.62 72 VAL A O 1
ATOM 562 N N . PRO A 1 73 ? -35.869 0.695 -24.939 1.00 85.25 73 PRO A N 1
ATOM 563 C CA . PRO A 1 73 ? -36.911 0.190 -24.060 1.00 85.25 73 PRO A CA 1
ATOM 564 C C . PRO A 1 73 ? -37.866 -0.719 -24.845 1.00 85.25 73 PRO A C 1
ATOM 566 O O . PRO A 1 73 ? -38.273 -0.400 -25.962 1.00 85.25 73 PRO A O 1
ATOM 569 N N . ARG A 1 74 ? -38.244 -1.853 -24.250 1.00 85.81 74 ARG A N 1
ATOM 570 C CA . ARG A 1 74 ? -39.226 -2.790 -24.813 1.00 85.81 74 ARG A CA 1
ATOM 571 C C . ARG A 1 74 ? -40.482 -2.818 -23.941 1.00 85.81 74 ARG A C 1
ATOM 573 O O . ARG A 1 74 ? -40.353 -2.761 -22.717 1.00 85.81 74 ARG A O 1
ATOM 580 N N . PRO A 1 75 ? -41.682 -2.886 -24.539 1.00 86.50 75 PRO A N 1
ATOM 581 C CA . PRO A 1 75 ? -42.915 -2.944 -23.769 1.00 86.50 75 PRO A CA 1
ATOM 582 C C . PRO A 1 75 ? -43.017 -4.290 -23.039 1.00 86.50 75 PRO A C 1
ATOM 584 O O . PRO A 1 75 ? -42.570 -5.320 -23.548 1.00 86.50 75 PRO A O 1
ATOM 587 N N . GLY A 1 76 ? -43.573 -4.277 -21.828 1.00 86.44 76 GLY A N 1
ATOM 588 C CA . GLY A 1 76 ? -43.739 -5.480 -21.009 1.00 86.44 76 GLY A CA 1
ATOM 589 C C . GLY A 1 76 ? -42.433 -6.071 -20.470 1.00 86.44 76 GLY A C 1
ATOM 590 O O . GLY A 1 76 ? -42.438 -7.218 -20.032 1.00 86.44 76 GLY A O 1
ATOM 591 N N . GLN A 1 77 ? -41.330 -5.314 -20.494 1.00 89.50 77 GLN A N 1
ATOM 592 C CA . GLN A 1 77 ? -40.035 -5.711 -19.929 1.00 89.50 77 GLN A CA 1
ATOM 593 C C . GLN A 1 77 ? -39.441 -4.589 -19.071 1.00 89.50 77 GLN A C 1
ATOM 595 O O . GLN A 1 77 ? -39.683 -3.404 -19.322 1.00 89.50 77 GLN A O 1
ATOM 600 N N . VAL A 1 78 ? -38.646 -4.966 -18.068 1.00 91.06 78 VAL A N 1
ATOM 601 C CA . VAL A 1 78 ? -37.879 -4.027 -17.243 1.00 91.06 78 VAL A CA 1
ATOM 602 C C . VAL A 1 78 ? -36.458 -3.912 -17.784 1.00 91.06 78 VAL A C 1
ATOM 604 O O . VAL A 1 78 ? -35.682 -4.870 -17.777 1.00 91.06 78 VAL A O 1
ATOM 607 N N . LEU A 1 79 ? -36.101 -2.711 -18.232 1.00 91.00 79 LEU A N 1
ATOM 608 C CA . LEU A 1 79 ? -34.757 -2.385 -18.691 1.00 91.00 79 LEU A CA 1
ATOM 609 C C . LEU A 1 79 ? -33.924 -1.818 -17.535 1.00 91.00 79 LEU A C 1
ATOM 611 O O . LEU A 1 79 ? -34.197 -0.724 -17.040 1.00 91.00 79 LEU A O 1
ATOM 615 N N . GLY A 1 80 ? -32.890 -2.554 -17.142 1.00 90.75 80 GLY A N 1
ATOM 616 C CA . GLY A 1 80 ? -31.919 -2.174 -16.127 1.00 90.75 80 GLY A CA 1
ATOM 617 C C . GLY A 1 80 ? -30.712 -1.443 -16.713 1.00 90.75 80 GLY A C 1
ATOM 618 O O . GLY A 1 80 ? -30.080 -1.906 -17.662 1.00 90.75 80 GLY A O 1
ATOM 619 N N . LEU A 1 81 ? -30.343 -0.308 -16.129 1.00 88.62 81 LEU A N 1
ATOM 620 C CA . LEU A 1 81 ? -29.158 0.461 -16.508 1.00 88.62 81 LEU A CA 1
ATOM 621 C C . LEU A 1 81 ? -28.146 0.446 -15.361 1.00 88.62 81 LEU A C 1
ATOM 623 O O . LEU A 1 81 ? -28.441 0.950 -14.274 1.00 88.62 81 LEU A O 1
ATOM 627 N N . VAL A 1 82 ? -26.942 -0.083 -15.617 1.00 86.38 82 VAL A N 1
ATOM 628 C CA . VAL A 1 82 ? -25.873 -0.221 -14.613 1.00 86.38 82 VAL A CA 1
ATOM 629 C C . VAL A 1 82 ? -24.585 0.471 -15.041 1.00 86.38 82 VAL A C 1
ATOM 631 O O . VAL A 1 82 ? -24.119 0.352 -16.172 1.00 86.38 82 VAL A O 1
ATOM 634 N N . GLY A 1 83 ? -23.955 1.183 -14.111 1.00 77.44 83 GLY A N 1
ATOM 635 C CA . GLY A 1 83 ? -22.608 1.707 -14.312 1.00 77.44 83 GLY A CA 1
ATOM 636 C C . GLY A 1 83 ? -22.223 2.766 -13.292 1.00 77.44 83 GLY A C 1
ATOM 637 O O . GLY A 1 83 ? -23.028 3.158 -12.449 1.00 77.44 83 GLY A O 1
ATOM 638 N N . THR A 1 84 ? -20.995 3.264 -13.367 1.00 74.19 84 THR A N 1
ATOM 639 C CA . THR A 1 84 ? -20.463 4.289 -12.455 1.00 74.19 84 THR A CA 1
ATOM 640 C C . THR A 1 84 ? -21.173 5.642 -12.593 1.00 74.19 84 THR A C 1
ATOM 642 O O . THR A 1 84 ? -21.878 5.912 -13.566 1.00 74.19 84 THR A O 1
ATOM 645 N N . ASN A 1 85 ? -21.031 6.528 -11.611 1.00 76.56 85 ASN A N 1
ATOM 646 C CA . ASN A 1 85 ? -21.616 7.871 -11.698 1.00 76.56 85 ASN A CA 1
ATOM 647 C C . ASN A 1 85 ? -20.928 8.698 -12.795 1.00 76.56 85 ASN A C 1
ATOM 649 O O . ASN A 1 85 ? -19.752 8.495 -13.082 1.00 76.56 85 ASN A O 1
ATOM 653 N N . GLY A 1 86 ? -21.671 9.593 -13.454 1.00 70.94 86 GLY A N 1
ATOM 654 C CA . GLY A 1 86 ? -21.115 10.481 -14.488 1.00 70.94 86 GLY A CA 1
ATOM 655 C C . GLY A 1 86 ? -20.946 9.875 -15.890 1.00 70.94 86 GLY A C 1
ATOM 656 O O . GLY A 1 86 ? -20.268 10.462 -16.721 1.00 70.94 86 GLY A O 1
ATOM 657 N N . ILE A 1 87 ? -21.554 8.722 -16.173 1.00 78.00 87 ILE A N 1
ATOM 658 C CA . ILE A 1 87 ? -21.511 8.039 -17.489 1.00 78.00 87 ILE A CA 1
ATOM 659 C C . ILE A 1 87 ? -22.713 8.363 -18.399 1.00 78.00 87 ILE A C 1
ATOM 661 O O . ILE A 1 87 ? -22.860 7.762 -19.457 1.00 78.00 87 ILE A O 1
ATOM 665 N N . GLY A 1 88 ? -23.621 9.248 -17.969 1.00 77.69 88 GLY A N 1
ATOM 666 C CA . GLY A 1 88 ? -24.788 9.672 -18.759 1.00 77.69 88 GLY A CA 1
ATOM 667 C C . GLY A 1 88 ? -26.082 8.863 -18.599 1.00 77.69 88 GLY A C 1
ATOM 668 O O . GLY A 1 88 ? -26.977 9.037 -19.420 1.00 77.69 88 GLY A O 1
ATOM 669 N N . LYS A 1 89 ? -26.240 8.031 -17.554 1.00 83.38 89 LYS A N 1
ATOM 670 C CA . LYS A 1 89 ? -27.493 7.279 -17.281 1.00 83.38 89 LYS A CA 1
ATOM 671 C C . LYS A 1 89 ? -28.712 8.202 -17.144 1.00 83.38 89 LYS A C 1
ATOM 673 O O . LYS A 1 89 ? -29.699 8.038 -17.854 1.00 83.38 89 LYS A O 1
ATOM 678 N N . SER A 1 90 ? -28.607 9.233 -16.305 1.00 80.69 90 SER A N 1
ATOM 679 C CA . SER A 1 90 ? -29.684 10.212 -16.117 1.00 80.69 90 SER A CA 1
ATOM 680 C C . SER A 1 90 ? -29.908 11.078 -17.364 1.00 80.69 90 SER A C 1
ATOM 682 O O . SER A 1 90 ? -31.035 11.480 -17.637 1.00 80.69 90 SER A O 1
ATOM 684 N N . THR A 1 91 ? -28.869 11.330 -18.172 1.00 84.75 91 THR A N 1
ATOM 685 C CA . THR A 1 91 ? -29.018 11.986 -19.484 1.00 84.75 91 THR A CA 1
ATOM 686 C C . THR A 1 91 ? -29.813 11.104 -20.448 1.00 84.75 91 THR A C 1
ATOM 688 O O . THR A 1 91 ? -30.746 11.598 -21.074 1.00 84.75 91 THR A O 1
ATOM 691 N N . ALA A 1 92 ? -29.514 9.803 -20.519 1.00 85.75 92 ALA A N 1
ATOM 692 C CA . ALA A 1 92 ? -30.268 8.848 -21.331 1.00 85.75 92 ALA A CA 1
ATOM 693 C C . ALA A 1 92 ? -31.739 8.763 -20.890 1.00 85.75 92 ALA A C 1
ATOM 695 O O . ALA A 1 92 ? -32.627 8.827 -21.737 1.00 85.75 92 ALA A O 1
ATOM 696 N N . LEU A 1 93 ? -32.009 8.724 -19.578 1.00 86.06 93 LEU A N 1
ATOM 697 C CA . LEU A 1 93 ? -33.371 8.793 -19.035 1.00 86.06 93 LEU A CA 1
ATOM 698 C C . LEU A 1 93 ? -34.102 10.069 -19.466 1.00 86.06 93 LEU A C 1
ATOM 700 O O . LEU A 1 93 ? -35.238 9.997 -19.918 1.00 86.06 93 LEU A O 1
ATOM 704 N N . ARG A 1 94 ? -33.458 11.240 -19.381 1.00 84.12 94 ARG A N 1
ATOM 705 C CA . ARG A 1 94 ? -34.070 12.513 -19.803 1.00 84.12 94 ARG A CA 1
ATOM 706 C C . ARG A 1 94 ? -34.397 12.547 -21.293 1.00 84.12 94 ARG A C 1
ATOM 708 O O . ARG A 1 94 ? -35.414 13.139 -21.661 1.00 84.12 94 ARG A O 1
ATOM 715 N N . VAL A 1 95 ? -33.554 11.927 -22.119 1.00 86.81 95 VAL A N 1
ATOM 716 C CA . VAL A 1 95 ? -33.788 11.790 -23.562 1.00 86.81 95 VAL A CA 1
ATOM 717 C C . VAL A 1 95 ? -34.965 10.860 -23.840 1.00 86.81 95 VAL A C 1
ATOM 719 O O . VAL A 1 95 ? -35.860 11.224 -24.597 1.00 86.81 95 VAL A O 1
ATOM 722 N N . LEU A 1 96 ? -35.018 9.703 -23.178 1.00 85.44 96 LEU A N 1
ATOM 723 C CA . LEU A 1 96 ? -36.131 8.761 -23.315 1.00 85.44 96 LEU A CA 1
ATOM 724 C C . LEU A 1 96 ? -37.442 9.306 -22.732 1.00 85.44 96 LEU A C 1
ATOM 726 O O . LEU A 1 96 ? -38.512 8.943 -23.201 1.00 85.44 96 LEU A O 1
ATOM 730 N N . ALA A 1 97 ? -37.373 10.189 -21.733 1.00 81.94 97 ALA A N 1
ATOM 731 C CA . ALA A 1 97 ? -38.533 10.872 -21.163 1.00 81.94 97 ALA A CA 1
ATOM 732 C C . ALA A 1 97 ? -39.040 12.031 -22.039 1.00 81.94 97 ALA A C 1
ATOM 734 O O . ALA A 1 97 ? -40.011 12.686 -21.675 1.00 81.94 97 ALA A O 1
ATOM 735 N N . GLY A 1 98 ? -38.343 12.366 -23.133 1.00 78.62 98 GLY A N 1
ATOM 736 C CA . GLY A 1 98 ? -38.668 13.513 -23.988 1.00 78.62 98 GLY A CA 1
ATOM 737 C C . GLY A 1 98 ? -38.355 14.884 -23.371 1.00 78.62 98 GLY A C 1
ATOM 738 O O . GLY A 1 98 ? -38.529 15.906 -24.028 1.00 78.62 98 GLY A O 1
ATOM 739 N N . SER A 1 99 ? -37.844 14.929 -22.135 1.00 80.69 99 SER A N 1
ATOM 740 C CA . SER A 1 99 ? -37.449 16.173 -21.452 1.00 80.69 99 SER A CA 1
ATOM 741 C C . SER A 1 99 ? -36.195 16.824 -22.047 1.00 80.69 99 SER A C 1
ATOM 743 O O . SER A 1 99 ? -36.007 18.033 -21.926 1.00 80.69 99 SER A O 1
ATOM 745 N N . LEU A 1 100 ? -35.333 16.030 -22.695 1.00 83.25 100 LEU A N 1
ATOM 746 C CA . LEU A 1 100 ? -34.126 16.488 -23.378 1.00 83.25 100 LEU A CA 1
ATOM 747 C C . LEU A 1 100 ? -34.110 15.958 -24.813 1.00 83.25 100 LEU A C 1
ATOM 749 O O . LEU A 1 100 ? -34.073 14.754 -25.038 1.00 83.25 100 LEU A O 1
ATOM 753 N N . LYS A 1 101 ? -34.081 16.852 -25.800 1.00 85.69 101 LYS A N 1
ATOM 754 C CA . LYS A 1 101 ? -33.976 16.458 -27.209 1.00 85.69 101 LYS A CA 1
ATOM 755 C C . LYS A 1 101 ? -32.535 16.017 -27.531 1.00 85.69 101 LYS A C 1
ATOM 757 O O . LYS A 1 101 ? -31.593 16.745 -27.191 1.00 85.69 101 LYS A O 1
ATOM 762 N N . PRO A 1 102 ? -32.319 14.858 -28.181 1.00 87.25 102 PRO A N 1
ATOM 763 C CA . PRO A 1 102 ? -30.985 14.459 -28.615 1.00 87.25 102 PRO A CA 1
ATOM 764 C C . PRO A 1 102 ? -30.514 15.404 -29.721 1.00 87.25 102 PRO A C 1
ATOM 766 O O . PRO A 1 102 ? -31.289 15.784 -30.594 1.00 87.25 102 PRO A O 1
ATOM 769 N N . ASN A 1 103 ? -29.245 15.806 -29.680 1.00 88.38 103 ASN A N 1
ATOM 770 C CA . ASN A 1 103 ? -28.704 16.767 -30.641 1.00 88.38 103 ASN A CA 1
ATOM 771 C C . ASN A 1 103 ? -27.730 16.145 -31.649 1.00 88.38 103 ASN A C 1
ATOM 773 O O . ASN A 1 103 ? -27.154 16.869 -32.456 1.00 88.38 103 ASN A O 1
ATOM 777 N N . LEU A 1 104 ? -27.539 14.821 -31.609 1.00 84.44 104 LEU A N 1
ATOM 778 C CA . LEU A 1 104 ? -26.681 14.061 -32.527 1.00 84.44 104 LEU A CA 1
ATOM 779 C C . LEU A 1 104 ? -25.247 14.622 -32.614 1.00 84.44 104 LEU A C 1
ATOM 781 O O . LEU A 1 104 ? -24.627 14.651 -33.674 1.00 84.44 104 LEU A O 1
ATOM 785 N N . GLY A 1 105 ? -24.747 15.175 -31.502 1.00 77.69 105 GLY A N 1
ATOM 786 C CA . GLY A 1 105 ? -23.440 15.834 -31.424 1.00 77.69 105 GLY A CA 1
ATOM 787 C C . GLY A 1 105 ? -23.403 17.288 -31.923 1.00 77.69 105 GLY A C 1
ATOM 788 O O . GLY A 1 105 ? -22.394 17.969 -31.724 1.00 77.69 105 GLY A O 1
ATOM 789 N N . ARG A 1 106 ? -24.493 17.806 -32.506 1.00 81.69 106 ARG A N 1
ATOM 790 C CA . ARG A 1 106 ? -24.628 19.189 -32.998 1.00 81.69 106 ARG A CA 1
ATOM 791 C C . ARG A 1 106 ? -25.219 20.105 -31.921 1.00 81.69 106 ARG A C 1
ATOM 793 O O . ARG A 1 106 ? -26.414 20.372 -31.888 1.00 81.69 106 ARG A O 1
ATOM 800 N N . PHE A 1 107 ? -24.374 20.620 -31.033 1.00 75.81 107 PHE A N 1
ATOM 801 C CA . PHE A 1 107 ? -24.811 21.480 -29.921 1.00 75.81 107 PHE A CA 1
ATOM 802 C C . PHE A 1 107 ? -25.106 22.939 -30.322 1.00 75.81 107 PHE A C 1
ATOM 804 O O . PHE A 1 107 ? -25.947 23.574 -29.697 1.00 75.81 107 PHE A O 1
ATOM 811 N N . ASN A 1 108 ? -24.463 23.468 -31.371 1.00 75.62 108 ASN A N 1
ATOM 812 C CA . ASN A 1 108 ? -24.686 24.850 -31.833 1.00 75.62 108 ASN A CA 1
ATOM 813 C C . ASN A 1 108 ? -25.975 25.022 -32.649 1.00 75.62 108 ASN A C 1
ATOM 815 O O . ASN A 1 108 ? -26.565 26.097 -32.645 1.00 75.62 108 ASN A O 1
ATOM 819 N N . ASN A 1 109 ? -26.383 23.982 -33.376 1.00 79.25 109 ASN A N 1
ATOM 820 C CA . ASN A 1 109 ? -27.612 23.969 -34.162 1.00 79.25 109 ASN A CA 1
ATOM 821 C C . ASN A 1 109 ? -28.277 22.593 -34.005 1.00 79.25 109 ASN A C 1
ATOM 823 O O . ASN A 1 109 ? -27.971 21.683 -34.785 1.00 79.25 109 ASN A O 1
ATOM 827 N N . PRO A 1 110 ? -29.076 22.396 -32.942 1.00 80.44 110 PRO A N 1
ATOM 828 C CA . PRO A 1 110 ? -29.661 21.099 -32.647 1.00 80.44 110 PRO A CA 1
ATOM 829 C C . PRO A 1 110 ? -30.691 20.699 -33.724 1.00 80.44 110 PRO A C 1
ATOM 831 O O . PRO A 1 110 ? -31.531 21.521 -34.087 1.00 80.44 110 PRO A O 1
ATOM 834 N N . PRO A 1 111 ? -30.648 19.450 -34.225 1.00 84.75 111 PRO A N 1
ATOM 835 C CA . PRO A 1 111 ? -31.534 18.940 -35.271 1.00 84.75 111 PRO A CA 1
ATOM 836 C C . PRO A 1 111 ? -33.004 18.903 -34.844 1.00 84.75 111 PRO A C 1
ATOM 838 O O . PRO A 1 111 ? -33.328 18.855 -33.652 1.00 84.75 111 PRO A O 1
ATOM 841 N N . ASP A 1 112 ? -33.902 18.867 -35.829 1.00 85.56 112 ASP A N 1
ATOM 842 C CA . ASP A 1 112 ? -35.333 18.663 -35.608 1.00 85.56 112 ASP A CA 1
ATOM 843 C C . ASP A 1 112 ? -35.728 17.202 -35.406 1.00 85.56 112 ASP A C 1
ATOM 845 O O . ASP A 1 112 ? -34.992 16.288 -35.771 1.00 85.56 112 ASP A O 1
ATOM 849 N N . TRP A 1 113 ? -36.898 16.964 -34.799 1.00 83.94 113 TRP A N 1
ATOM 850 C CA . TRP A 1 113 ? -37.387 15.603 -34.528 1.00 83.94 113 TRP A CA 1
ATOM 851 C C . TRP A 1 113 ? -37.469 14.751 -35.801 1.00 83.94 113 TRP A C 1
ATOM 853 O O . TRP A 1 113 ? -37.157 13.568 -35.757 1.00 83.94 113 TRP A O 1
ATOM 863 N N . GLN A 1 114 ? -37.775 15.358 -36.950 1.00 84.81 114 GLN A N 1
ATOM 864 C CA . GLN A 1 114 ? -37.762 14.682 -38.253 1.00 84.81 114 GLN A CA 1
ATOM 865 C C . GLN A 1 114 ? -36.364 14.169 -38.639 1.00 84.81 114 GLN A C 1
ATOM 867 O O . GLN A 1 114 ? -36.218 13.050 -39.135 1.00 84.81 114 GLN A O 1
ATOM 872 N N . GLU A 1 115 ? -35.322 14.961 -38.383 1.00 84.88 115 GLU A N 1
ATOM 873 C CA . GLU A 1 115 ? -33.935 14.571 -38.652 1.00 84.88 115 GLU A CA 1
ATOM 874 C C . GLU A 1 115 ? -33.466 13.495 -37.660 1.00 84.88 115 GLU A C 1
ATOM 876 O O . GLU A 1 115 ? -32.809 12.535 -38.057 1.00 84.88 115 GLU A O 1
ATOM 881 N N . ILE A 1 116 ? -33.885 13.586 -36.393 1.00 85.56 116 ILE A N 1
ATOM 882 C CA . ILE A 1 116 ? -33.614 12.572 -35.362 1.00 85.56 116 ILE A CA 1
ATOM 883 C C . ILE A 1 116 ? -34.260 11.225 -35.724 1.00 85.56 116 ILE A C 1
ATOM 885 O O . ILE A 1 116 ? -33.600 10.190 -35.662 1.00 85.56 116 ILE A O 1
ATOM 889 N N . LEU A 1 117 ? -35.523 11.221 -36.160 1.00 84.81 117 LEU A N 1
ATOM 890 C CA . LEU A 1 117 ? -36.209 10.006 -36.619 1.00 84.81 117 LEU A CA 1
ATOM 891 C C . LEU A 1 117 ? -35.546 9.409 -37.867 1.00 84.81 117 LEU A C 1
ATOM 893 O O . LEU A 1 117 ? -35.481 8.190 -38.010 1.00 84.81 117 LEU A O 1
ATOM 897 N N . THR A 1 118 ? -35.012 10.261 -38.749 1.00 85.94 118 THR A N 1
ATOM 898 C CA . THR A 1 118 ? -34.246 9.822 -39.924 1.00 85.94 118 THR A CA 1
ATOM 899 C C . THR A 1 118 ? -32.914 9.188 -39.521 1.00 85.94 118 THR A C 1
ATOM 901 O O . THR A 1 118 ? -32.509 8.195 -40.122 1.00 85.94 118 THR A O 1
ATOM 904 N N . TYR A 1 119 ? -32.250 9.721 -38.493 1.00 84.75 119 TYR A N 1
ATOM 905 C CA . TYR A 1 119 ? -31.007 9.165 -37.957 1.00 84.75 119 TYR A CA 1
ATOM 906 C C . TYR A 1 119 ? -31.217 7.775 -37.339 1.00 84.75 119 TYR A C 1
ATOM 908 O O . TYR A 1 119 ? -30.444 6.861 -37.606 1.00 84.75 119 TYR A O 1
ATOM 916 N N . PHE A 1 120 ? -32.298 7.583 -36.579 1.00 83.56 120 PHE A N 1
ATOM 917 C CA . PHE A 1 120 ? -32.641 6.287 -35.979 1.00 83.56 120 PHE A CA 1
ATOM 918 C C . PHE A 1 120 ? -33.403 5.344 -36.925 1.00 83.56 120 PHE A C 1
ATOM 920 O O . PHE A 1 120 ? -33.942 4.330 -36.475 1.00 83.56 120 PHE A O 1
ATOM 927 N N . ARG A 1 121 ? -33.462 5.645 -38.229 1.00 83.44 121 ARG A N 1
ATOM 928 C CA . ARG A 1 121 ? -34.295 4.909 -39.182 1.00 83.44 121 ARG A CA 1
ATOM 929 C C . ARG A 1 121 ? -33.935 3.422 -39.237 1.00 83.44 121 ARG A C 1
ATOM 931 O O . ARG A 1 121 ? -32.787 3.066 -39.480 1.00 83.44 121 ARG A O 1
ATOM 938 N N . GLY A 1 122 ? -34.938 2.559 -39.070 1.00 78.75 122 GLY A N 1
ATOM 939 C CA . GLY A 1 122 ? -34.760 1.101 -39.064 1.00 78.75 122 GLY A CA 1
ATOM 940 C C . GLY A 1 122 ? -34.307 0.517 -37.720 1.00 78.75 122 GLY A C 1
ATOM 941 O O . GLY A 1 122 ? -34.004 -0.671 -37.659 1.00 78.75 122 GLY A O 1
ATOM 942 N N . SER A 1 123 ? -34.275 1.324 -36.653 1.00 83.12 123 SER A N 1
ATOM 943 C CA . SER A 1 123 ? -34.061 0.864 -35.276 1.00 83.12 123 SER A CA 1
ATOM 944 C C . SER A 1 123 ? -35.357 0.898 -34.460 1.00 83.12 123 SER A C 1
ATOM 946 O O . SER A 1 123 ? -36.248 1.704 -34.723 1.00 83.12 123 SER A O 1
ATOM 948 N N . ASP A 1 124 ? -35.429 0.086 -33.405 1.00 80.94 124 ASP A N 1
ATOM 949 C CA . ASP A 1 124 ? -36.559 0.062 -32.464 1.00 80.94 124 ASP A CA 1
ATOM 950 C C . ASP A 1 124 ? -36.797 1.425 -31.771 1.00 80.94 124 ASP A C 1
ATOM 952 O O . ASP A 1 124 ? -37.924 1.760 -31.403 1.00 80.94 124 ASP A O 1
ATOM 956 N N . LEU A 1 125 ? -35.752 2.255 -31.640 1.00 84.50 125 LEU A N 1
ATOM 957 C CA . LEU A 1 125 ? -35.852 3.608 -31.079 1.00 84.50 125 LEU A CA 1
ATOM 958 C C . LEU A 1 125 ? -36.662 4.559 -31.961 1.00 84.50 125 LEU A C 1
ATOM 960 O O . LEU A 1 125 ? -37.283 5.481 -31.436 1.00 84.50 125 LEU A O 1
ATOM 964 N N . GLN A 1 126 ? -36.682 4.345 -33.281 1.00 85.88 126 GLN A N 1
ATOM 965 C CA . GLN A 1 126 ? -37.517 5.140 -34.179 1.00 85.88 126 GLN A CA 1
ATOM 966 C C . GLN A 1 126 ? -38.991 4.971 -33.818 1.00 85.8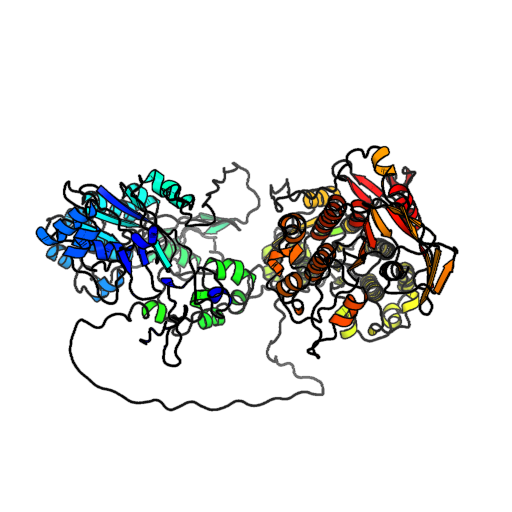8 126 GLN A C 1
ATOM 968 O O . GLN A 1 126 ? -39.694 5.969 -33.670 1.00 85.88 126 GLN A O 1
ATOM 973 N N . ASN A 1 127 ? -39.437 3.726 -33.633 1.00 82.62 127 ASN A N 1
ATOM 974 C CA . ASN A 1 127 ? -40.815 3.430 -33.248 1.00 82.62 127 ASN A CA 1
ATOM 975 C C . ASN A 1 127 ? -41.129 4.081 -31.899 1.00 82.62 127 ASN A C 1
ATOM 977 O O . ASN A 1 127 ? -42.118 4.793 -31.777 1.00 82.62 127 ASN A O 1
ATOM 981 N N . PHE A 1 128 ? -40.234 3.938 -30.917 1.00 84.00 128 PHE A N 1
ATOM 982 C CA . PHE A 1 128 ? -40.403 4.540 -29.594 1.00 84.00 128 PHE A CA 1
ATOM 983 C C . PHE A 1 128 ? -40.535 6.074 -29.632 1.00 84.00 128 PHE A C 1
ATOM 985 O O . PHE A 1 128 ? -41.469 6.624 -29.052 1.00 84.00 128 PHE A O 1
ATOM 992 N N . PHE A 1 129 ? -39.652 6.784 -30.344 1.00 85.69 129 PHE A N 1
ATOM 993 C CA . PHE A 1 129 ? -39.755 8.244 -30.473 1.00 85.69 129 PHE A CA 1
ATOM 994 C C . PHE A 1 129 ? -40.972 8.685 -31.285 1.00 85.69 129 PHE A C 1
ATOM 996 O O . PHE A 1 129 ? -41.539 9.736 -30.998 1.00 85.69 129 PHE A O 1
ATOM 1003 N N . THR A 1 130 ? -41.391 7.885 -32.267 1.00 83.81 130 THR A N 1
ATOM 1004 C CA . THR A 1 130 ? -42.619 8.146 -33.027 1.00 83.81 130 THR A CA 1
ATOM 1005 C C . THR A 1 130 ? -43.836 8.045 -32.107 1.00 83.81 130 THR A C 1
ATOM 1007 O O . THR A 1 130 ? -44.623 8.982 -32.062 1.00 83.81 130 THR A O 1
ATOM 1010 N N . HIS A 1 131 ? -43.914 7.015 -31.258 1.00 80.94 131 HIS A N 1
ATOM 1011 C CA . HIS A 1 131 ? -44.973 6.885 -30.250 1.00 80.94 131 HIS A CA 1
ATOM 1012 C C . HIS A 1 131 ? -44.966 8.023 -29.215 1.00 80.94 131 HIS A C 1
ATOM 1014 O O . HIS A 1 131 ? -46.024 8.508 -28.830 1.00 80.94 131 HIS A O 1
ATOM 1020 N N . ILE A 1 132 ? -43.798 8.516 -28.787 1.00 81.38 132 ILE A N 1
ATOM 1021 C CA . ILE A 1 132 ? -43.733 9.688 -27.892 1.00 81.38 132 ILE A CA 1
ATOM 1022 C C . ILE A 1 132 ? -44.334 10.938 -28.557 1.00 81.38 132 ILE A C 1
ATOM 1024 O O . ILE A 1 132 ? -44.984 11.732 -27.879 1.00 81.38 132 ILE A O 1
ATOM 1028 N N . LEU A 1 133 ? -44.108 11.125 -29.861 1.00 78.38 133 LEU A N 1
ATOM 1029 C CA . LEU A 1 133 ? -44.559 12.303 -30.608 1.00 78.38 133 LEU A CA 1
ATOM 1030 C C . LEU A 1 133 ? -46.024 12.209 -31.065 1.00 78.38 133 LEU A C 1
ATOM 1032 O O . LEU A 1 133 ? -46.707 13.231 -31.085 1.00 78.38 133 LEU A O 1
ATOM 1036 N N . GLU A 1 134 ? -46.490 11.019 -31.450 1.00 77.44 134 GLU A N 1
ATOM 1037 C CA . GLU A 1 134 ? -47.830 10.787 -32.012 1.00 77.44 134 GLU A CA 1
ATOM 1038 C C . GLU A 1 134 ? -48.861 10.391 -30.944 1.00 77.44 134 GLU A C 1
ATOM 1040 O O . GLU A 1 134 ? -49.961 10.945 -30.930 1.00 77.44 134 GLU A O 1
ATOM 1045 N N . ASP A 1 135 ? -48.503 9.497 -30.014 1.00 62.47 135 ASP A N 1
ATOM 1046 C CA . ASP A 1 135 ? -49.431 8.922 -29.024 1.00 62.47 135 ASP A CA 1
ATOM 1047 C C . ASP A 1 135 ? -49.423 9.659 -27.670 1.00 62.47 135 ASP A C 1
ATOM 1049 O O . ASP A 1 135 ? -50.149 9.272 -26.755 1.00 62.47 135 ASP A O 1
ATOM 1053 N N . ASN A 1 136 ? -48.626 10.730 -27.522 1.00 67.88 136 ASN A N 1
ATOM 1054 C CA . ASN A 1 136 ? -48.475 11.500 -26.276 1.00 67.88 136 ASN A CA 1
ATOM 1055 C C . ASN A 1 136 ? -48.265 10.604 -25.040 1.00 67.88 136 ASN A C 1
ATOM 1057 O O . ASN A 1 136 ? -48.894 10.813 -23.997 1.00 67.88 136 ASN A O 1
ATOM 1061 N N . LEU A 1 137 ? -47.384 9.602 -25.156 1.00 77.50 137 LEU A N 1
ATOM 1062 C CA . LEU A 1 137 ? -47.089 8.679 -24.058 1.00 77.50 137 LEU A CA 1
ATOM 1063 C C . LEU A 1 137 ? -46.766 9.452 -22.775 1.00 77.50 137 LEU A C 1
ATOM 1065 O O . LEU A 1 137 ? -45.840 10.270 -22.728 1.00 77.50 137 LEU A O 1
ATOM 1069 N N . LYS A 1 138 ? -47.521 9.178 -21.707 1.00 81.56 138 LYS A N 1
ATOM 1070 C CA . LYS A 1 138 ? -47.307 9.847 -20.422 1.00 81.56 138 LYS A CA 1
ATOM 1071 C C . LYS A 1 138 ? -46.112 9.192 -19.738 1.00 81.56 138 LYS A C 1
ATOM 1073 O O . LYS A 1 138 ? -46.198 8.047 -19.296 1.00 81.56 138 LYS A O 1
ATOM 1078 N N . ALA A 1 139 ? -44.998 9.918 -19.651 1.00 83.62 139 ALA A N 1
ATOM 1079 C CA . ALA A 1 139 ? -43.802 9.480 -18.940 1.00 83.62 139 ALA A CA 1
ATOM 1080 C C . ALA A 1 139 ? -43.789 9.997 -17.497 1.00 83.62 139 ALA A C 1
ATOM 1082 O O . ALA A 1 139 ? -43.931 11.195 -17.247 1.00 83.62 139 ALA A O 1
ATOM 1083 N N . ILE A 1 140 ? -43.581 9.091 -16.541 1.00 87.50 140 ILE A N 1
ATOM 1084 C CA . ILE A 1 140 ? -43.418 9.414 -15.123 1.00 87.50 140 ILE A CA 1
ATOM 1085 C C . ILE A 1 140 ? -42.009 9.056 -14.693 1.00 87.50 140 ILE A C 1
ATOM 1087 O O . ILE A 1 140 ? -41.563 7.916 -14.820 1.00 87.50 140 ILE A O 1
ATOM 1091 N N . THR A 1 141 ? -41.322 10.044 -14.131 1.00 84.12 141 THR A N 1
ATOM 1092 C CA . THR A 1 141 ? -39.944 9.907 -13.672 1.00 84.12 141 THR A CA 1
ATOM 1093 C C . THR A 1 141 ? -39.862 10.109 -12.167 1.00 84.12 141 THR A C 1
ATOM 1095 O O . THR A 1 141 ? -40.204 11.185 -11.667 1.00 84.12 141 THR A O 1
ATOM 1098 N N . LYS A 1 142 ? -39.328 9.123 -11.445 1.00 85.56 142 LYS A N 1
ATOM 1099 C CA . LYS A 1 142 ? -38.814 9.334 -10.089 1.00 85.56 142 LYS A CA 1
ATOM 1100 C C . LYS A 1 142 ? -37.412 9.952 -10.207 1.00 85.56 142 LYS A C 1
ATOM 1102 O O . LYS A 1 142 ? -36.524 9.295 -10.751 1.00 85.56 142 LYS A O 1
ATOM 1107 N N . PRO A 1 143 ? -37.181 11.186 -9.718 1.00 72.75 143 PRO A N 1
ATOM 1108 C CA . PRO A 1 143 ? -35.878 11.838 -9.823 1.00 72.75 143 PRO A CA 1
ATOM 1109 C C . PRO A 1 143 ? -34.841 11.237 -8.859 1.00 72.75 143 PRO A C 1
ATOM 1111 O O . PRO A 1 143 ? -35.184 10.753 -7.777 1.00 72.75 143 PRO A O 1
ATOM 1114 N N . GLN A 1 144 ? -33.558 11.337 -9.217 1.00 70.12 144 GLN A N 1
ATOM 1115 C CA . GLN A 1 144 ? -32.427 10.851 -8.411 1.00 70.12 144 GLN A CA 1
ATOM 1116 C C . GLN A 1 144 ? -32.351 11.547 -7.036 1.00 70.12 144 GLN A C 1
ATOM 1118 O O . GLN A 1 144 ? -32.296 10.890 -5.997 1.00 70.12 144 GLN A O 1
ATOM 1123 N N . HIS A 1 145 ? -32.430 12.884 -7.002 1.00 70.12 145 HIS A N 1
ATOM 1124 C CA . HIS A 1 145 ? -32.320 13.674 -5.769 1.00 70.12 145 HIS A CA 1
ATOM 1125 C C . HIS A 1 145 ? -33.671 13.885 -5.075 1.00 70.12 145 HIS A C 1
ATOM 1127 O O . HIS A 1 145 ? -34.439 14.787 -5.416 1.00 70.12 145 HIS A O 1
ATOM 1133 N N . ILE A 1 146 ? -33.932 13.096 -4.033 1.00 72.00 146 ILE A N 1
ATOM 1134 C CA . ILE A 1 146 ? -35.162 13.194 -3.233 1.00 72.00 146 ILE A CA 1
ATOM 1135 C C . ILE A 1 146 ? -35.272 14.478 -2.397 1.00 72.00 146 ILE A C 1
ATOM 1137 O O . ILE A 1 146 ? -36.379 14.902 -2.082 1.00 72.00 146 ILE A O 1
ATOM 1141 N N . ASP A 1 147 ? -34.169 15.166 -2.088 1.00 68.38 147 ASP A N 1
ATOM 1142 C CA . ASP A 1 147 ? -34.212 16.403 -1.290 1.00 68.38 147 ASP A CA 1
ATOM 1143 C C . ASP A 1 147 ? -34.961 17.551 -1.982 1.00 68.38 147 ASP A C 1
ATOM 1145 O O . ASP A 1 147 ? -35.496 18.440 -1.318 1.00 68.38 147 ASP A O 1
ATOM 1149 N N . HIS A 1 148 ? -35.046 17.533 -3.315 1.00 70.00 148 HIS A N 1
ATOM 1150 C CA . HIS A 1 148 ? -35.845 18.509 -4.056 1.00 70.00 148 HIS A CA 1
ATOM 1151 C C . HIS A 1 148 ? -37.343 18.290 -3.820 1.00 70.00 148 HIS A C 1
ATOM 1153 O O . HIS A 1 148 ? -38.096 19.259 -3.756 1.00 70.00 148 HIS A O 1
ATOM 1159 N N . ILE A 1 149 ? -37.763 17.040 -3.594 1.00 71.75 149 ILE A N 1
ATOM 1160 C CA . ILE A 1 149 ? -39.154 16.685 -3.289 1.00 71.75 149 ILE A CA 1
ATOM 1161 C C . ILE A 1 149 ? -39.568 17.298 -1.946 1.00 71.75 149 ILE A C 1
ATOM 1163 O O . ILE A 1 149 ? -40.653 17.865 -1.859 1.00 71.75 149 ILE A O 1
ATOM 1167 N N . ARG A 1 150 ? -38.677 17.301 -0.939 1.00 70.88 150 ARG A N 1
ATOM 1168 C CA . ARG A 1 150 ? -38.938 17.943 0.368 1.00 70.88 150 ARG A CA 1
ATOM 1169 C C . ARG A 1 150 ? -39.228 19.438 0.264 1.00 70.88 150 ARG A C 1
ATOM 1171 O O . ARG A 1 150 ? -39.970 19.975 1.076 1.00 70.88 150 ARG A O 1
ATOM 1178 N N . LYS A 1 151 ? -38.594 20.125 -0.690 1.00 69.75 151 LYS A N 1
ATOM 1179 C CA . LYS A 1 151 ? -38.757 21.573 -0.889 1.00 69.75 151 LYS A CA 1
ATOM 1180 C C . LYS A 1 151 ? -39.951 21.896 -1.789 1.00 69.75 151 LYS A C 1
ATOM 1182 O O . LYS A 1 151 ? -40.617 22.899 -1.561 1.00 69.75 151 LYS A O 1
ATOM 1187 N N . ALA A 1 152 ? -40.191 21.065 -2.803 1.00 69.00 152 ALA A N 1
ATOM 1188 C CA . ALA A 1 152 ? -41.193 21.303 -3.838 1.00 69.00 152 ALA A CA 1
ATOM 1189 C C . ALA A 1 152 ? -42.615 20.882 -3.435 1.00 69.00 152 ALA A C 1
ATOM 1191 O O . ALA A 1 152 ? -43.574 21.469 -3.927 1.00 69.00 152 ALA A O 1
ATOM 1192 N N . VAL A 1 153 ? -42.761 19.880 -2.562 1.00 73.75 153 VAL A N 1
ATOM 1193 C CA . VAL A 1 153 ? -44.064 19.341 -2.150 1.00 73.75 153 VAL A CA 1
ATOM 1194 C C . VAL A 1 153 ? -44.335 19.709 -0.694 1.00 73.75 153 VAL A C 1
ATOM 1196 O O . VAL A 1 153 ? -43.596 19.308 0.202 1.00 73.75 153 VAL A O 1
ATOM 1199 N N . GLN A 1 154 ? -45.406 20.469 -0.467 1.00 71.94 154 GLN A N 1
ATOM 1200 C CA . GLN A 1 154 ? -45.896 20.850 0.859 1.00 71.94 154 GLN A CA 1
ATOM 1201 C C . GLN A 1 154 ? -47.218 20.125 1.129 1.00 71.94 154 GLN A C 1
ATOM 1203 O O . GLN A 1 154 ? -48.094 20.128 0.268 1.00 71.94 154 GLN A O 1
ATOM 1208 N N . GLY A 1 155 ? -47.362 19.505 2.302 1.00 79.69 155 GLY A N 1
ATOM 1209 C CA . GLY A 1 155 ? -48.579 18.790 2.705 1.00 79.69 155 GLY A CA 1
ATOM 1210 C C . GLY A 1 155 ? -48.310 17.457 3.408 1.00 79.69 155 GLY A C 1
ATOM 1211 O O . GLY A 1 155 ? -47.156 17.050 3.586 1.00 79.69 155 GLY A O 1
ATOM 1212 N N . ASN A 1 156 ? -49.393 16.776 3.792 1.00 86.19 156 ASN A N 1
ATOM 1213 C CA . ASN A 1 156 ? -49.341 15.452 4.413 1.00 86.19 156 ASN A CA 1
ATOM 1214 C C . ASN A 1 156 ? -49.215 14.343 3.366 1.00 86.19 156 ASN A C 1
ATOM 1216 O O . ASN A 1 156 ? -49.846 14.393 2.307 1.00 86.19 156 ASN A O 1
ATOM 1220 N N . VAL A 1 157 ? -48.472 13.287 3.704 1.00 84.25 157 VAL A N 1
ATOM 1221 C CA . VAL A 1 157 ? -48.256 12.112 2.841 1.00 84.25 157 VAL A CA 1
ATOM 1222 C C . VAL A 1 157 ? -49.572 11.524 2.332 1.00 84.25 157 VAL A C 1
ATOM 1224 O O . VAL A 1 157 ? -49.729 11.274 1.135 1.00 84.25 157 VAL A O 1
ATOM 1227 N N . GLY A 1 158 ? -50.546 11.343 3.226 1.00 84.06 158 GLY A N 1
ATOM 1228 C CA . GLY A 1 158 ? -51.836 10.765 2.875 1.00 84.06 158 GLY A CA 1
ATOM 1229 C C . GLY A 1 158 ? -52.672 11.632 1.934 1.00 84.06 158 GLY A C 1
ATOM 1230 O O . GLY A 1 158 ? -53.397 11.080 1.105 1.00 84.06 158 GLY A O 1
ATOM 1231 N N . GLN A 1 159 ? -52.561 12.959 2.028 1.00 84.06 159 GLN A N 1
ATOM 1232 C CA . GLN A 1 159 ? -53.266 13.895 1.147 1.00 84.06 159 GLN A CA 1
ATOM 1233 C C . GLN A 1 159 ? -52.661 13.860 -0.256 1.00 84.06 159 GLN A C 1
ATOM 1235 O O . GLN A 1 159 ? -53.377 13.579 -1.212 1.00 84.06 159 GLN A O 1
ATOM 1240 N N . VAL A 1 160 ? -51.334 13.994 -0.362 1.00 84.62 160 VAL A N 1
ATOM 1241 C CA . VAL A 1 160 ? -50.625 13.989 -1.652 1.00 84.62 160 VAL A CA 1
ATOM 1242 C C . VAL A 1 160 ? -50.801 12.662 -2.395 1.00 84.62 160 VAL A C 1
ATOM 1244 O O . VAL A 1 160 ? -51.009 12.659 -3.606 1.00 84.62 160 VAL A O 1
ATOM 1247 N N . LEU A 1 161 ? -50.767 11.526 -1.685 1.00 84.69 161 LEU A N 1
ATOM 1248 C CA . LEU A 1 161 ? -51.043 10.226 -2.304 1.00 84.69 161 LEU A CA 1
ATOM 1249 C C . LEU A 1 161 ? -52.477 10.130 -2.822 1.00 84.69 161 LEU A C 1
ATOM 1251 O O . LEU A 1 161 ? -52.675 9.532 -3.866 1.00 84.69 161 LEU A O 1
ATOM 1255 N N . SER A 1 162 ? -53.457 10.718 -2.127 1.00 85.12 162 SER A N 1
ATOM 1256 C CA . SER A 1 162 ? -54.859 10.692 -2.575 1.00 85.12 162 SER A CA 1
ATOM 1257 C C . SER A 1 162 ? -55.086 11.590 -3.787 1.00 85.12 162 SER A C 1
ATOM 1259 O O . SER A 1 162 ? -55.808 11.212 -4.697 1.00 85.12 162 SER A O 1
ATOM 1261 N N . GLU A 1 163 ? -54.454 12.765 -3.815 1.00 84.56 163 GLU A N 1
ATOM 1262 C CA . GLU A 1 163 ? -54.533 13.698 -4.946 1.00 84.56 163 GLU A CA 1
ATOM 1263 C C . GLU A 1 163 ? -53.924 13.122 -6.226 1.00 84.56 163 GLU A C 1
ATOM 1265 O O . GLU A 1 163 ? -54.352 13.455 -7.328 1.00 84.56 163 GLU A O 1
ATOM 1270 N N . ARG A 1 164 ? -52.902 12.274 -6.085 1.00 82.50 164 ARG A N 1
ATOM 1271 C CA . ARG A 1 164 ? -52.186 11.652 -7.203 1.00 82.50 164 ARG A CA 1
ATOM 1272 C C . ARG A 1 164 ? -52.696 10.247 -7.542 1.00 82.50 164 ARG A C 1
ATOM 1274 O O . ARG A 1 164 ? -52.152 9.651 -8.471 1.00 82.50 164 ARG A O 1
ATOM 1281 N N . ASP A 1 165 ? -53.694 9.727 -6.817 1.00 85.00 165 ASP A N 1
ATOM 1282 C CA . ASP A 1 165 ? -54.241 8.378 -7.015 1.00 85.00 165 ASP A CA 1
ATOM 1283 C C . ASP A 1 165 ? -55.150 8.274 -8.230 1.00 85.00 165 ASP A C 1
ATOM 1285 O O . ASP A 1 165 ? -56.351 8.507 -8.169 1.00 85.00 165 ASP A O 1
ATOM 1289 N N . GLU A 1 166 ? -54.543 7.890 -9.352 1.00 84.75 166 GLU A N 1
ATOM 1290 C CA . GLU A 1 166 ? -55.242 7.616 -10.606 1.00 84.75 166 GLU A CA 1
ATOM 1291 C C . GLU A 1 166 ? -55.652 6.136 -10.727 1.00 84.75 166 GLU A C 1
ATOM 1293 O O . GLU A 1 166 ? -56.509 5.805 -11.546 1.00 84.75 166 GLU A O 1
ATOM 1298 N N . LYS A 1 167 ? -55.046 5.231 -9.940 1.00 80.00 167 LYS A N 1
ATOM 1299 C CA . LYS A 1 167 ? -55.249 3.772 -10.039 1.00 80.00 167 LYS A CA 1
ATOM 1300 C C . LYS A 1 167 ? -56.100 3.169 -8.918 1.00 80.00 167 LYS A C 1
ATOM 1302 O O . LYS A 1 167 ? -56.413 1.985 -8.992 1.00 80.00 167 LYS A O 1
ATOM 1307 N N . ASN A 1 168 ? -56.467 3.946 -7.900 1.00 83.62 168 ASN A N 1
ATOM 1308 C CA . ASN A 1 168 ? -57.094 3.483 -6.654 1.00 83.62 168 ASN A CA 1
ATOM 1309 C C . ASN A 1 168 ? -56.259 2.431 -5.897 1.00 83.62 168 ASN A C 1
ATOM 1311 O O . ASN A 1 168 ? -56.803 1.582 -5.193 1.00 83.62 168 ASN A O 1
ATOM 1315 N N . MET A 1 169 ? -54.929 2.489 -6.027 1.00 82.38 169 MET A N 1
ATOM 1316 C CA . MET A 1 169 ? -53.994 1.513 -5.435 1.00 82.38 169 MET A CA 1
ATOM 1317 C C . MET A 1 169 ? -53.354 2.022 -4.140 1.00 82.38 169 MET A C 1
ATOM 1319 O O . MET A 1 169 ? -52.448 1.389 -3.597 1.00 82.38 169 MET A O 1
ATOM 1323 N N . LYS A 1 170 ? -53.798 3.175 -3.620 1.00 81.06 170 LYS A N 1
ATOM 1324 C CA . LYS A 1 170 ? -53.199 3.817 -2.443 1.00 81.06 170 LYS A CA 1
ATOM 1325 C C . LYS A 1 170 ? -53.074 2.884 -1.239 1.00 81.06 170 LYS A C 1
ATOM 1327 O O . LYS A 1 170 ? -52.036 2.906 -0.587 1.00 81.06 170 LYS A O 1
ATOM 1332 N N . GLN A 1 171 ? -54.112 2.115 -0.901 1.00 83.06 171 GLN A N 1
ATOM 1333 C CA . GLN A 1 171 ? -54.095 1.274 0.307 1.00 83.06 171 GLN A CA 1
ATOM 1334 C C . GLN A 1 171 ? -53.126 0.094 0.181 1.00 83.06 171 GLN A C 1
ATOM 1336 O O . GLN A 1 171 ? -52.369 -0.164 1.114 1.00 83.06 171 GLN A O 1
ATOM 1341 N N . GLU A 1 172 ? -53.116 -0.567 -0.975 1.00 84.62 172 GLU A N 1
ATOM 1342 C CA . GLU A 1 172 ? -52.224 -1.692 -1.271 1.00 84.62 172 GLU A CA 1
ATOM 1343 C C . GLU A 1 172 ? -50.762 -1.232 -1.307 1.00 84.62 172 GLU A C 1
ATOM 1345 O O . GLU A 1 172 ? -49.934 -1.726 -0.545 1.00 84.62 172 GLU A O 1
ATOM 1350 N N . LEU A 1 173 ? -50.464 -0.165 -2.057 1.00 85.50 173 LEU A N 1
ATOM 1351 C CA . LEU A 1 173 ? -49.109 0.386 -2.148 1.00 85.50 173 LEU A CA 1
ATOM 1352 C C . LEU A 1 173 ? -48.616 0.971 -0.818 1.00 85.50 173 LEU A C 1
ATOM 1354 O O . LEU A 1 173 ? -47.430 0.867 -0.500 1.00 85.50 173 LEU A O 1
ATOM 1358 N N . ALA A 1 174 ? -49.502 1.567 -0.012 1.00 85.31 174 ALA A N 1
ATOM 1359 C CA . ALA A 1 174 ? -49.140 2.036 1.323 1.00 85.31 174 ALA A CA 1
ATOM 1360 C C . ALA A 1 174 ? -48.831 0.879 2.285 1.00 85.31 174 ALA A C 1
ATOM 1362 O O . ALA A 1 174 ? -47.984 1.046 3.165 1.00 85.31 174 ALA A O 1
ATOM 1363 N N . ALA A 1 175 ? -49.482 -0.277 2.130 1.00 85.94 175 ALA A N 1
ATOM 1364 C CA . ALA A 1 175 ? -49.173 -1.477 2.901 1.00 85.94 175 ALA A CA 1
ATOM 1365 C C . ALA A 1 175 ? -47.840 -2.099 2.457 1.00 85.94 175 ALA A C 1
ATOM 1367 O O . ALA A 1 175 ? -46.966 -2.339 3.297 1.00 85.94 175 ALA A O 1
ATOM 1368 N N . ASP A 1 176 ? -47.643 -2.272 1.150 1.00 85.69 176 ASP A N 1
ATOM 1369 C CA . ASP A 1 176 ? -46.441 -2.887 0.581 1.00 85.69 176 ASP A CA 1
ATOM 1370 C C . ASP A 1 176 ? -45.179 -2.084 0.899 1.00 85.69 176 ASP A C 1
ATOM 1372 O O . ASP A 1 176 ? -44.167 -2.650 1.321 1.00 85.69 176 ASP A O 1
ATOM 1376 N N . LEU A 1 177 ? -45.253 -0.754 0.790 1.00 86.94 177 LEU A N 1
ATOM 1377 C CA . LEU A 1 177 ? -44.147 0.166 1.077 1.00 86.94 177 LEU A CA 1
ATOM 1378 C C . LEU A 1 177 ? -44.094 0.634 2.543 1.00 86.94 177 LEU A C 1
ATOM 1380 O O . LEU A 1 177 ? -43.317 1.535 2.870 1.00 86.94 177 LEU A O 1
ATOM 1384 N N . GLU A 1 178 ? -44.889 0.035 3.436 1.00 85.25 178 GLU A N 1
ATOM 1385 C CA . GLU A 1 178 ? -44.889 0.328 4.879 1.00 85.25 178 GLU A CA 1
ATOM 1386 C C . GLU A 1 178 ? -45.096 1.831 5.192 1.00 85.25 178 GLU A C 1
ATOM 1388 O O . GLU A 1 178 ? -44.481 2.396 6.097 1.00 85.25 178 GLU A O 1
ATOM 1393 N N . LEU A 1 179 ? -45.957 2.508 4.422 1.00 85.75 179 LEU A N 1
ATOM 1394 C CA . LEU A 1 179 ? -46.259 3.941 4.556 1.00 85.75 179 LEU A CA 1
ATOM 1395 C C . LEU A 1 179 ? -47.405 4.231 5.534 1.00 85.75 179 LEU A C 1
ATOM 1397 O O . LEU A 1 179 ? -47.597 5.380 5.921 1.00 85.75 179 LEU A O 1
ATOM 1401 N N . ILE A 1 180 ? -48.146 3.207 5.971 1.00 85.25 180 ILE A N 1
ATOM 1402 C CA . ILE A 1 180 ? -49.333 3.347 6.837 1.00 85.25 180 ILE A CA 1
ATOM 1403 C C . ILE A 1 180 ? -49.034 4.179 8.097 1.00 85.25 180 ILE A C 1
ATOM 1405 O O . ILE A 1 180 ? -49.850 4.999 8.504 1.00 85.25 180 ILE A O 1
ATOM 1409 N N . GLN A 1 181 ? -47.852 4.008 8.695 1.00 80.94 181 GLN A N 1
ATOM 1410 C CA . GLN A 1 181 ? -47.481 4.676 9.949 1.00 80.94 181 GLN A CA 1
ATOM 1411 C C . GLN A 1 181 ? -47.139 6.167 9.790 1.00 80.94 181 GLN A C 1
ATOM 1413 O O . GLN A 1 181 ? -47.112 6.885 10.787 1.00 80.94 181 GLN A O 1
ATOM 1418 N N . ILE A 1 182 ? -46.882 6.628 8.562 1.00 83.44 182 ILE A N 1
ATOM 1419 C CA . ILE A 1 182 ? -46.423 7.994 8.254 1.00 83.44 182 ILE A CA 1
ATOM 1420 C C . ILE A 1 182 ? -47.423 8.787 7.404 1.00 83.44 182 ILE A C 1
ATOM 1422 O O . ILE A 1 182 ? -47.102 9.864 6.911 1.00 83.44 182 ILE A O 1
ATOM 1426 N N . MET A 1 183 ? -48.646 8.277 7.240 1.00 82.38 183 MET A N 1
ATOM 1427 C CA . MET A 1 183 ? -49.699 8.915 6.440 1.00 82.38 183 MET A CA 1
ATOM 1428 C C . MET A 1 183 ? -50.064 10.320 6.933 1.00 82.38 183 MET A C 1
ATOM 1430 O O . MET A 1 183 ? -50.355 11.198 6.117 1.00 82.38 183 MET A O 1
ATOM 1434 N N . ASP A 1 184 ? -50.003 10.527 8.249 1.00 81.56 184 ASP A N 1
ATOM 1435 C CA . ASP A 1 184 ? -50.331 11.793 8.913 1.00 81.56 184 ASP A CA 1
ATOM 1436 C C . ASP A 1 184 ? -49.112 12.718 9.079 1.00 81.56 184 ASP A C 1
ATOM 1438 O O . ASP A 1 184 ? -49.227 13.805 9.641 1.00 81.56 184 ASP A O 1
ATOM 1442 N N . CYS A 1 185 ? -47.931 12.295 8.615 1.00 79.81 185 CYS A N 1
ATOM 1443 C CA . CYS A 1 185 ? -46.714 13.094 8.685 1.00 79.81 185 CYS A CA 1
ATOM 1444 C C . CYS A 1 185 ? -46.607 14.059 7.495 1.00 79.81 185 CYS A C 1
ATOM 1446 O O . CYS A 1 185 ? -46.999 13.740 6.367 1.00 79.81 185 CYS A O 1
ATOM 1448 N N . ASN A 1 186 ? -45.996 15.221 7.737 1.00 83.44 186 ASN A N 1
ATOM 1449 C CA . ASN A 1 186 ? -45.623 16.152 6.676 1.00 83.44 186 ASN A CA 1
ATOM 1450 C C . ASN A 1 186 ? -44.469 15.584 5.844 1.00 83.44 186 ASN A C 1
ATOM 1452 O O . ASN A 1 186 ? -43.515 15.025 6.388 1.00 83.44 186 ASN A O 1
ATOM 1456 N N . VAL A 1 187 ? -44.497 15.817 4.527 1.00 82.19 187 VAL A N 1
ATOM 1457 C CA . VAL A 1 187 ? -43.438 15.356 3.605 1.00 82.19 187 VAL A CA 1
ATOM 1458 C C . VAL A 1 187 ? -42.055 15.922 3.976 1.00 82.19 187 VAL A C 1
ATOM 1460 O O . VAL A 1 187 ? -41.040 15.246 3.799 1.00 82.19 187 VAL A O 1
ATOM 1463 N N . GLY A 1 188 ? -42.001 17.136 4.536 1.00 76.94 188 GLY A N 1
ATOM 1464 C CA . GLY A 1 188 ? -40.755 17.784 4.963 1.00 76.94 188 GLY A CA 1
ATOM 1465 C C . GLY A 1 188 ? -40.040 17.092 6.131 1.00 76.94 188 GLY A C 1
ATOM 1466 O O . GLY A 1 188 ? -38.812 17.162 6.208 1.00 76.94 188 GLY A O 1
ATOM 1467 N N . ASP A 1 189 ? -40.783 16.383 6.986 1.00 79.44 189 ASP A N 1
ATOM 1468 C CA . ASP A 1 189 ? -40.268 15.768 8.219 1.00 79.44 189 ASP A CA 1
ATOM 1469 C C . ASP A 1 189 ? -39.846 14.300 8.030 1.00 79.44 189 ASP A C 1
ATOM 1471 O O . ASP A 1 189 ? -39.264 13.692 8.930 1.00 79.44 189 ASP A O 1
ATOM 1475 N N . LEU A 1 190 ? -40.111 13.720 6.853 1.00 79.00 190 LEU A N 1
ATOM 1476 C CA . LEU A 1 190 ? -39.799 12.324 6.553 1.00 79.00 190 LEU A CA 1
ATOM 1477 C C . LEU A 1 190 ? -38.293 12.062 6.523 1.00 79.00 190 LEU A C 1
ATOM 1479 O O . LEU A 1 190 ? -37.506 12.843 5.974 1.00 79.00 190 LEU A O 1
ATOM 1483 N N . SER A 1 191 ? -37.880 10.894 7.015 1.00 77.50 191 SER A N 1
ATOM 1484 C CA . SER A 1 191 ? -36.521 10.385 6.818 1.00 77.50 191 SER A CA 1
ATOM 1485 C C . SER A 1 191 ? -36.243 10.085 5.337 1.00 77.50 191 SER A C 1
ATOM 1487 O O . SER A 1 191 ? -37.155 9.954 4.527 1.00 77.50 191 SER A O 1
ATOM 1489 N N . GLY A 1 192 ? -34.967 9.967 4.948 1.00 77.88 192 GLY A N 1
ATOM 1490 C CA . GLY A 1 192 ? -34.603 9.715 3.543 1.00 77.88 192 GLY A CA 1
ATOM 1491 C C . GLY A 1 192 ? -35.197 8.415 2.983 1.00 77.88 192 GLY A C 1
ATOM 1492 O O . GLY A 1 192 ? -35.669 8.401 1.853 1.00 77.88 192 GLY A O 1
ATOM 1493 N N . GLY A 1 193 ? -35.244 7.348 3.791 1.00 81.69 193 GLY A N 1
ATOM 1494 C CA . GLY A 1 193 ? -35.864 6.080 3.395 1.00 81.69 193 GLY A CA 1
ATOM 1495 C C . GLY A 1 193 ? -37.387 6.180 3.270 1.00 81.69 193 GLY A C 1
ATOM 1496 O O . GLY A 1 193 ? -37.952 5.701 2.295 1.00 81.69 193 GLY A O 1
ATOM 1497 N N . GLU A 1 194 ? -38.058 6.854 4.207 1.00 85.88 194 GLU A N 1
ATOM 1498 C CA . GLU A 1 194 ? -39.508 7.106 4.133 1.00 85.88 194 GLU A CA 1
ATOM 1499 C C . GLU A 1 194 ? -39.879 7.966 2.924 1.00 85.88 194 GLU A C 1
ATOM 1501 O O . GLU A 1 194 ? -40.822 7.649 2.203 1.00 85.88 194 GLU A O 1
ATOM 1506 N N . LEU A 1 195 ? -39.100 9.016 2.665 1.00 86.38 195 LEU A N 1
ATOM 1507 C CA . LEU A 1 195 ? -39.281 9.893 1.517 1.00 86.38 195 LEU A CA 1
ATOM 1508 C C . LEU A 1 195 ? -39.070 9.151 0.194 1.00 86.38 195 LEU A C 1
ATOM 1510 O O . LEU A 1 195 ? -39.808 9.378 -0.761 1.00 86.38 195 LEU A O 1
ATOM 1514 N N . GLN A 1 196 ? -38.091 8.247 0.137 1.00 86.81 196 GLN A N 1
ATOM 1515 C CA . GLN A 1 196 ? -37.857 7.399 -1.026 1.00 86.81 196 GLN A CA 1
ATOM 1516 C C . GLN A 1 196 ? -39.048 6.461 -1.275 1.00 86.81 196 GLN A C 1
ATOM 1518 O O . GLN A 1 196 ? -39.543 6.394 -2.400 1.00 86.81 196 GLN A O 1
ATOM 1523 N N . ARG A 1 197 ? -39.558 5.784 -0.234 1.00 88.94 197 ARG A N 1
ATOM 1524 C CA . ARG A 1 197 ? -40.754 4.927 -0.345 1.00 88.94 197 ARG A CA 1
ATOM 1525 C C . ARG A 1 197 ? -41.980 5.731 -0.777 1.00 88.94 197 ARG A C 1
ATOM 1527 O O . ARG A 1 197 ? -42.713 5.295 -1.657 1.00 88.94 197 ARG A O 1
ATOM 1534 N N . PHE A 1 198 ? -42.156 6.934 -0.235 1.00 88.50 198 PHE A N 1
ATOM 1535 C CA . PHE A 1 198 ? -43.196 7.864 -0.667 1.00 88.50 198 PHE A CA 1
ATOM 1536 C C . PHE A 1 198 ? -43.044 8.264 -2.141 1.00 88.50 198 PHE A C 1
ATOM 1538 O O . PHE A 1 198 ? -44.020 8.224 -2.881 1.00 88.50 198 PHE A O 1
ATOM 1545 N N . ALA A 1 199 ? -41.835 8.591 -2.604 1.00 88.06 199 ALA A N 1
ATOM 1546 C CA . ALA A 1 199 ? -41.589 8.955 -4.000 1.00 88.06 199 ALA A CA 1
ATOM 1547 C C . ALA A 1 199 ? -41.894 7.798 -4.969 1.00 88.06 199 ALA A C 1
ATOM 1549 O O . ALA A 1 199 ? -42.485 8.022 -6.026 1.00 88.06 199 ALA A O 1
ATOM 1550 N N . ILE A 1 200 ? -41.539 6.563 -4.594 1.00 89.44 200 ILE A N 1
ATOM 1551 C CA . ILE A 1 200 ? -41.878 5.356 -5.364 1.00 89.44 200 ILE A CA 1
ATOM 1552 C C . ILE A 1 200 ? -43.395 5.157 -5.390 1.00 89.44 200 ILE A C 1
ATOM 1554 O O . ILE A 1 200 ? -43.950 4.925 -6.462 1.00 89.44 200 ILE A O 1
ATOM 1558 N N . ALA A 1 201 ? -44.076 5.320 -4.251 1.00 88.81 201 ALA A N 1
ATOM 1559 C CA . ALA A 1 201 ? -45.531 5.234 -4.180 1.00 88.81 201 ALA A CA 1
ATOM 1560 C C . ALA A 1 201 ? -46.203 6.277 -5.083 1.00 88.81 201 ALA A C 1
ATOM 1562 O O . ALA A 1 201 ? -47.042 5.917 -5.898 1.00 88.81 201 ALA A O 1
ATOM 1563 N N . VAL A 1 202 ? -45.791 7.547 -5.021 1.00 87.81 202 VAL A N 1
ATOM 1564 C CA . VAL A 1 202 ? -46.350 8.626 -5.858 1.00 87.81 202 VAL A CA 1
ATOM 1565 C C . VAL A 1 202 ? -46.188 8.333 -7.352 1.00 87.81 202 VAL A C 1
ATOM 1567 O O . VAL A 1 202 ? -47.095 8.635 -8.127 1.00 87.81 202 VAL A O 1
ATOM 1570 N N . ALA A 1 203 ? -45.063 7.742 -7.763 1.00 88.00 203 ALA A N 1
ATOM 1571 C CA . ALA A 1 203 ? -44.847 7.335 -9.149 1.00 88.00 203 ALA A CA 1
ATOM 1572 C C . ALA A 1 203 ? -45.704 6.116 -9.541 1.00 88.00 203 ALA A C 1
ATOM 1574 O O . ALA A 1 203 ? -46.281 6.094 -10.624 1.00 88.00 203 ALA A O 1
ATOM 1575 N N . ALA A 1 204 ? -45.818 5.120 -8.659 1.00 87.94 204 ALA A N 1
ATOM 1576 C CA . ALA A 1 204 ? -46.556 3.878 -8.903 1.00 87.94 204 ALA A CA 1
ATOM 1577 C C . ALA A 1 204 ? -48.083 4.075 -8.961 1.00 87.94 204 ALA A C 1
ATOM 1579 O O . ALA A 1 204 ? -48.771 3.434 -9.764 1.00 87.94 204 ALA A O 1
ATOM 1580 N N . VAL A 1 205 ? -48.587 4.981 -8.123 1.00 88.75 205 VAL A N 1
ATOM 1581 C CA . VAL A 1 205 ? -50.001 5.337 -7.949 1.00 88.75 205 VAL A CA 1
ATOM 1582 C C . VAL A 1 205 ? -50.581 6.052 -9.187 1.00 88.75 205 VAL A C 1
ATOM 1584 O O . VAL A 1 205 ? -51.768 5.929 -9.483 1.00 88.75 205 VAL A O 1
ATOM 1587 N N . GLN A 1 206 ? -49.741 6.739 -9.962 1.00 87.00 206 GLN A N 1
ATOM 1588 C CA . GLN A 1 206 ? -50.145 7.422 -11.191 1.00 87.00 206 GLN A CA 1
ATOM 1589 C C . GLN A 1 206 ? -50.206 6.463 -12.391 1.00 87.00 206 GLN A C 1
ATOM 1591 O O . GLN A 1 206 ? -49.401 5.530 -12.525 1.00 87.00 206 GLN A O 1
ATOM 1596 N N . ASN A 1 207 ? -51.149 6.692 -13.305 1.00 86.19 207 ASN A N 1
ATOM 1597 C CA . ASN A 1 207 ? -51.268 5.936 -14.543 1.00 86.19 207 ASN A CA 1
ATOM 1598 C C . ASN A 1 207 ? -50.416 6.580 -15.646 1.00 86.19 207 ASN A C 1
ATOM 1600 O O . ASN A 1 207 ? -50.583 7.756 -15.971 1.00 86.19 207 ASN A O 1
ATOM 1604 N N . ALA A 1 208 ? -49.489 5.798 -16.192 1.00 85.88 208 ALA A N 1
ATOM 1605 C CA . ALA A 1 208 ? -48.541 6.193 -17.222 1.00 85.88 208 ALA A CA 1
ATOM 1606 C C . ALA A 1 208 ? -48.156 4.995 -18.088 1.00 85.88 208 ALA A C 1
ATOM 1608 O O . ALA A 1 208 ? -48.264 3.844 -17.652 1.00 85.88 208 ALA A O 1
ATOM 1609 N N . ASP A 1 209 ? -47.684 5.296 -19.292 1.00 87.38 209 ASP A N 1
ATOM 1610 C CA . ASP A 1 209 ? -47.206 4.307 -20.256 1.00 87.38 209 ASP A CA 1
ATOM 1611 C C . ASP A 1 209 ? -45.715 4.028 -20.057 1.00 87.38 209 ASP A C 1
ATOM 1613 O O . ASP A 1 209 ? -45.249 2.912 -20.281 1.00 87.38 209 ASP A O 1
ATOM 1617 N N . ILE A 1 210 ? -44.966 5.033 -19.587 1.00 89.31 210 ILE A N 1
ATOM 1618 C CA . ILE A 1 210 ? -43.528 4.934 -19.342 1.00 89.31 210 ILE A CA 1
ATOM 1619 C C . ILE A 1 210 ? -43.237 5.244 -17.871 1.00 89.31 210 ILE A C 1
ATOM 1621 O O . ILE A 1 210 ? -43.461 6.361 -17.400 1.00 89.31 210 ILE A O 1
ATOM 1625 N N . TYR A 1 211 ? -42.693 4.261 -17.157 1.00 91.25 211 TYR A N 1
ATOM 1626 C CA . TYR A 1 211 ? -42.235 4.387 -15.777 1.00 91.25 211 TYR A CA 1
ATOM 1627 C C . TYR A 1 211 ? -40.712 4.386 -15.724 1.00 91.25 211 TYR A C 1
ATOM 1629 O O . TYR A 1 211 ? -40.058 3.440 -16.161 1.00 91.25 211 TYR A O 1
ATOM 1637 N N . MET A 1 212 ? -40.143 5.440 -15.149 1.00 90.44 212 MET A N 1
ATOM 1638 C CA . MET A 1 212 ? -38.701 5.586 -15.001 1.00 90.44 212 MET A CA 1
ATOM 1639 C C . MET A 1 212 ? -38.322 5.768 -13.538 1.00 90.44 212 MET A C 1
ATOM 1641 O O . MET A 1 212 ? -38.787 6.701 -12.876 1.00 90.44 212 MET A O 1
ATOM 1645 N N . PHE A 1 213 ? -37.430 4.913 -13.051 1.00 90.38 213 PHE A N 1
ATOM 1646 C CA . PHE A 1 213 ? -36.927 4.958 -11.684 1.00 90.38 213 PHE A CA 1
ATOM 1647 C C . PHE A 1 213 ? -35.420 5.204 -11.679 1.00 90.38 213 PHE A C 1
ATOM 1649 O O . PHE A 1 213 ? -34.649 4.326 -12.061 1.00 90.38 213 PHE A O 1
ATOM 1656 N N . ASP A 1 214 ? -35.003 6.392 -11.229 1.00 87.56 214 ASP A N 1
ATOM 1657 C CA . ASP A 1 214 ? -33.588 6.718 -11.022 1.00 87.56 214 ASP A CA 1
ATOM 1658 C C . ASP A 1 214 ? -33.200 6.451 -9.555 1.00 87.56 214 ASP A C 1
ATOM 1660 O O . ASP A 1 214 ? -33.675 7.132 -8.632 1.00 87.56 214 ASP A O 1
ATOM 1664 N N . GLU A 1 215 ? -32.401 5.402 -9.342 1.00 87.00 215 GLU A N 1
ATOM 1665 C CA . GLU A 1 215 ? -31.943 4.885 -8.045 1.00 87.00 215 GLU A CA 1
ATOM 1666 C C . GLU A 1 215 ? -33.069 4.678 -7.009 1.00 87.00 215 GLU A C 1
ATOM 1668 O O . GLU A 1 215 ? -33.113 5.377 -5.984 1.00 87.00 215 GLU A O 1
ATOM 1673 N N . PRO A 1 216 ? -34.027 3.756 -7.247 1.00 87.56 216 PRO A N 1
ATOM 1674 C CA . PRO A 1 216 ? -35.092 3.442 -6.295 1.00 87.56 216 PRO A CA 1
ATOM 1675 C C . PRO A 1 216 ? -34.600 2.805 -4.977 1.00 87.56 216 PRO A C 1
ATOM 1677 O O . PRO A 1 216 ? -35.247 3.008 -3.949 1.00 87.56 216 PRO A O 1
ATOM 1680 N N . SER A 1 217 ? -33.463 2.106 -4.949 1.00 85.88 217 SER A N 1
ATOM 1681 C CA . SER A 1 217 ? -32.951 1.398 -3.762 1.00 85.88 217 SER A CA 1
ATOM 1682 C C . SER A 1 217 ? -32.218 2.282 -2.741 1.00 85.88 217 SER A C 1
ATOM 1684 O O . SER A 1 217 ? -31.996 1.867 -1.594 1.00 85.88 217 SER A O 1
ATOM 1686 N N . SER A 1 218 ? -31.861 3.513 -3.120 1.00 83.31 218 SER A N 1
ATOM 1687 C CA . SER A 1 218 ? -31.101 4.442 -2.278 1.00 83.31 218 SER A CA 1
ATOM 1688 C C . SER A 1 218 ? -31.820 4.737 -0.952 1.00 83.31 218 SER A C 1
ATOM 1690 O O . SER A 1 218 ? -33.024 4.966 -0.907 1.00 83.31 218 SER A O 1
ATOM 1692 N N . PHE A 1 219 ? -31.069 4.733 0.157 1.00 79.00 219 PHE A N 1
ATOM 1693 C CA . PHE A 1 219 ? -31.550 4.922 1.542 1.00 79.00 219 PHE A CA 1
ATOM 1694 C C . PHE A 1 219 ? -32.476 3.830 2.120 1.00 79.00 219 PHE A C 1
ATOM 1696 O O . PHE A 1 219 ? -32.833 3.914 3.300 1.00 79.00 219 PHE A O 1
ATOM 1703 N N . LEU A 1 220 ? -32.829 2.791 1.356 1.00 84.62 220 LEU A N 1
ATOM 1704 C CA . LEU A 1 220 ? -33.664 1.678 1.824 1.00 84.62 220 LEU A CA 1
ATOM 1705 C C . LEU A 1 220 ? -32.828 0.563 2.473 1.00 84.62 220 LEU A C 1
ATOM 1707 O O . LEU A 1 220 ? -31.671 0.333 2.099 1.00 84.62 220 LEU A O 1
ATOM 1711 N N . ASP A 1 221 ? -33.417 -0.143 3.443 1.00 82.94 221 ASP A N 1
ATOM 1712 C CA . ASP A 1 221 ? -32.856 -1.389 3.981 1.00 82.94 221 ASP A CA 1
ATOM 1713 C C . ASP A 1 221 ? -33.131 -2.588 3.059 1.00 82.94 221 ASP A C 1
ATOM 1715 O O . ASP A 1 221 ? -33.901 -2.486 2.109 1.00 82.94 221 ASP A O 1
ATOM 1719 N N . VAL A 1 222 ? -32.504 -3.734 3.335 1.00 83.88 222 VAL A N 1
ATOM 1720 C CA . VAL A 1 222 ? -32.569 -4.928 2.472 1.00 83.88 222 VAL A CA 1
ATOM 1721 C C . VAL A 1 222 ? -34.009 -5.381 2.193 1.00 83.88 222 VAL A C 1
ATOM 1723 O O . VAL A 1 222 ? -34.344 -5.671 1.047 1.00 83.88 222 VAL A O 1
ATOM 1726 N N . LYS A 1 223 ? -34.887 -5.402 3.203 1.00 85.25 223 LYS A N 1
ATOM 1727 C CA . LYS A 1 223 ? -36.283 -5.831 3.030 1.00 85.25 223 LYS A CA 1
ATOM 1728 C C . LYS A 1 223 ? -37.075 -4.792 2.245 1.00 85.25 223 LYS A C 1
ATOM 1730 O O . LYS A 1 223 ? -37.817 -5.142 1.329 1.00 85.25 223 LYS A O 1
ATOM 1735 N N . GLN A 1 224 ? -36.895 -3.516 2.573 1.00 85.81 224 GLN A N 1
ATOM 1736 C CA . GLN A 1 224 ? -37.555 -2.411 1.883 1.00 85.81 224 GLN A CA 1
ATOM 1737 C C . GLN A 1 224 ? -37.118 -2.302 0.419 1.00 85.81 224 GLN A C 1
ATOM 1739 O O . GLN A 1 224 ? -37.952 -1.990 -0.424 1.00 85.81 224 GLN A O 1
ATOM 1744 N N . ARG A 1 225 ? -35.854 -2.612 0.090 1.00 87.31 225 ARG A N 1
ATOM 1745 C CA . ARG A 1 225 ? -35.362 -2.687 -1.297 1.00 87.31 225 ARG A CA 1
ATOM 1746 C C . ARG A 1 225 ? -36.083 -3.765 -2.094 1.00 87.31 225 ARG A C 1
ATOM 1748 O O . ARG A 1 225 ? -36.536 -3.483 -3.195 1.00 87.31 225 ARG A O 1
ATOM 1755 N N . LEU A 1 226 ? -36.230 -4.967 -1.534 1.00 86.38 226 LEU A N 1
ATOM 1756 C CA . LEU A 1 226 ? -36.938 -6.066 -2.201 1.00 86.38 226 LEU A CA 1
ATOM 1757 C C . LEU A 1 226 ? -38.425 -5.747 -2.401 1.00 86.38 226 LEU A C 1
ATOM 1759 O O . LEU A 1 226 ? -38.957 -5.988 -3.480 1.00 86.38 226 LEU A O 1
ATOM 1763 N N . LYS A 1 227 ? -39.079 -5.138 -1.406 1.00 88.12 227 LYS A N 1
ATOM 1764 C CA . LYS A 1 227 ? -40.472 -4.675 -1.524 1.00 88.12 227 LYS A CA 1
ATOM 1765 C C . LYS A 1 227 ? -40.634 -3.569 -2.565 1.00 88.12 227 LYS A C 1
ATOM 1767 O O . LYS A 1 227 ? -41.523 -3.634 -3.404 1.00 88.12 227 LYS A O 1
ATOM 1772 N N . ALA A 1 228 ? -39.748 -2.573 -2.559 1.00 89.62 228 ALA A N 1
ATOM 1773 C CA . ALA A 1 228 ? -39.723 -1.539 -3.589 1.00 89.62 228 ALA A CA 1
ATOM 1774 C C . ALA A 1 228 ? -39.524 -2.149 -4.981 1.00 89.62 228 ALA A C 1
ATOM 1776 O O . ALA A 1 228 ? -40.195 -1.753 -5.930 1.00 89.62 228 ALA A O 1
ATOM 1777 N N . ALA A 1 229 ? -38.658 -3.156 -5.089 1.00 89.62 229 ALA A N 1
ATOM 1778 C CA . ALA A 1 229 ? -38.424 -3.859 -6.334 1.00 89.62 229 ALA A CA 1
ATOM 1779 C C . ALA A 1 229 ? -39.655 -4.648 -6.813 1.00 89.62 229 ALA A C 1
ATOM 1781 O O . ALA A 1 229 ? -40.008 -4.588 -7.989 1.00 89.62 229 ALA A O 1
ATOM 1782 N N . GLN A 1 230 ? -40.358 -5.320 -5.899 1.00 88.81 230 GLN A N 1
ATOM 1783 C CA . GLN A 1 230 ? -41.640 -5.976 -6.174 1.00 88.81 230 GLN A CA 1
ATOM 1784 C C . GLN A 1 230 ? -42.685 -4.983 -6.687 1.00 88.81 230 GLN A C 1
ATOM 1786 O O . GLN A 1 230 ? -43.327 -5.246 -7.702 1.00 88.81 230 GLN A O 1
ATOM 1791 N N . VAL A 1 231 ? -42.803 -3.814 -6.049 1.00 89.62 231 VAL A N 1
ATOM 1792 C CA . VAL A 1 231 ? -43.725 -2.754 -6.479 1.00 89.62 231 VAL A CA 1
ATOM 1793 C C . VAL A 1 231 ? -43.363 -2.239 -7.869 1.00 89.62 231 VAL A C 1
ATOM 1795 O O . VAL A 1 231 ? -44.237 -2.154 -8.725 1.00 89.62 231 VAL A O 1
ATOM 1798 N N . VAL A 1 232 ? -42.088 -1.950 -8.144 1.00 90.44 232 VAL A N 1
ATOM 1799 C CA . VAL A 1 232 ? -41.653 -1.512 -9.483 1.00 90.44 232 VAL A CA 1
ATOM 1800 C C . VAL A 1 232 ? -41.979 -2.572 -10.535 1.00 90.44 232 VAL A C 1
ATOM 1802 O O . VAL A 1 232 ? -42.506 -2.240 -11.595 1.00 90.44 232 VAL A O 1
ATOM 1805 N N . ARG A 1 233 ? -41.745 -3.851 -10.228 1.00 89.50 233 ARG A N 1
ATOM 1806 C CA . ARG A 1 233 ? -42.058 -4.961 -11.134 1.00 89.50 233 ARG A CA 1
ATOM 1807 C C . ARG A 1 233 ? -43.565 -5.164 -11.323 1.00 89.50 233 ARG A C 1
ATOM 1809 O O . ARG A 1 233 ? -43.986 -5.534 -12.411 1.00 89.50 233 ARG A O 1
ATOM 1816 N N . SER A 1 234 ? -44.388 -4.856 -10.319 1.00 88.00 234 SER A N 1
ATOM 1817 C CA . SER A 1 234 ? -45.857 -4.913 -10.425 1.00 88.00 234 SER A CA 1
ATOM 1818 C C . SER A 1 234 ? -46.443 -3.889 -11.408 1.00 88.00 234 SER A C 1
ATOM 1820 O O . SER A 1 234 ? -47.561 -4.059 -11.888 1.00 88.00 234 SER A O 1
ATOM 1822 N N . LEU A 1 235 ? -45.687 -2.837 -11.754 1.00 86.56 235 LEU A N 1
ATOM 1823 C CA . LEU A 1 235 ? -46.113 -1.831 -12.733 1.00 86.56 235 LEU A CA 1
ATOM 1824 C C . LEU A 1 235 ? -46.056 -2.336 -14.179 1.00 86.56 235 LEU A C 1
ATOM 1826 O O . LEU A 1 235 ? -46.599 -1.673 -15.068 1.00 86.56 235 LEU A O 1
ATOM 1830 N N . LEU A 1 236 ? -45.423 -3.491 -14.400 1.00 88.62 236 LEU A N 1
ATOM 1831 C CA . LEU A 1 236 ? -45.262 -4.117 -15.700 1.00 88.62 236 LEU A CA 1
ATOM 1832 C C . LEU A 1 236 ? -46.620 -4.534 -16.278 1.00 88.62 236 LEU A C 1
ATOM 1834 O O . LEU A 1 236 ? -47.303 -5.427 -15.780 1.00 88.62 236 LEU A O 1
ATOM 1838 N N . ARG A 1 237 ? -47.000 -3.885 -17.372 1.00 84.88 237 ARG A N 1
ATOM 1839 C CA . ARG A 1 237 ? -48.163 -4.186 -18.206 1.00 84.88 237 ARG A CA 1
ATOM 1840 C C . ARG A 1 237 ? -47.695 -4.498 -19.632 1.00 84.88 237 ARG A C 1
ATOM 1842 O O . ARG A 1 237 ? -46.625 -4.033 -20.023 1.00 84.88 237 ARG A O 1
ATOM 1849 N N . PRO A 1 238 ? -48.491 -5.220 -20.445 1.00 78.75 238 PRO A N 1
ATOM 1850 C CA . PRO A 1 238 ? -48.088 -5.630 -21.795 1.00 78.75 238 PRO A CA 1
ATOM 1851 C C . PRO A 1 238 ? -47.614 -4.478 -22.694 1.00 78.75 238 PRO A C 1
ATOM 1853 O O . PRO A 1 238 ? -46.723 -4.677 -23.509 1.00 78.75 238 PRO A O 1
ATOM 1856 N N . ASN A 1 239 ? -48.164 -3.273 -22.496 1.00 83.62 239 ASN A N 1
ATOM 1857 C CA . ASN A 1 239 ? -47.842 -2.072 -23.276 1.00 83.62 239 ASN A CA 1
ATOM 1858 C C . ASN A 1 239 ? -47.061 -1.006 -22.485 1.00 83.62 239 ASN A C 1
ATOM 1860 O O . ASN A 1 239 ? -46.883 0.099 -22.984 1.00 83.62 239 ASN A O 1
ATOM 1864 N N . SER A 1 240 ? -46.621 -1.290 -21.255 1.00 86.75 240 SER A N 1
ATOM 1865 C CA . SER A 1 240 ? -45.862 -0.313 -20.463 1.00 86.75 240 SER A CA 1
ATOM 1866 C C . SER A 1 240 ? -44.360 -0.495 -20.638 1.00 86.75 240 SER A C 1
ATOM 1868 O O . SER A 1 240 ? -43.879 -1.629 -20.673 1.00 86.75 240 SER A O 1
ATOM 1870 N N . TYR A 1 241 ? -43.622 0.605 -20.613 1.00 89.44 241 TYR A N 1
ATOM 1871 C CA . TYR A 1 241 ? -42.165 0.624 -20.595 1.00 89.44 241 TYR A CA 1
ATOM 1872 C C . TYR A 1 241 ? -41.677 0.910 -19.177 1.00 89.44 241 TYR A C 1
ATOM 1874 O O . TYR A 1 241 ? -42.059 1.923 -18.590 1.00 89.44 241 TYR A O 1
ATOM 1882 N N . VAL A 1 242 ? -40.822 0.048 -18.623 1.00 91.44 242 VAL A N 1
ATOM 1883 C CA . VAL A 1 242 ? -40.225 0.263 -17.299 1.00 91.44 242 VAL A CA 1
ATOM 1884 C C . VAL A 1 242 ? -38.710 0.341 -17.443 1.00 91.44 242 VAL A C 1
ATOM 1886 O O . VAL A 1 242 ? -38.077 -0.592 -17.931 1.00 91.44 242 VAL A O 1
ATOM 1889 N N . ILE A 1 243 ? -38.122 1.462 -17.026 1.00 91.12 243 ILE A N 1
ATOM 1890 C CA . ILE A 1 243 ? -36.674 1.687 -17.062 1.00 91.12 243 ILE A CA 1
ATOM 1891 C C . ILE A 1 243 ? -36.196 1.974 -15.646 1.00 91.12 243 ILE A C 1
ATOM 1893 O O . ILE A 1 243 ? -36.724 2.859 -14.967 1.00 91.12 243 ILE A O 1
ATOM 1897 N N . VAL A 1 244 ? -35.179 1.243 -15.205 1.00 91.00 244 VAL A N 1
ATOM 1898 C CA . VAL A 1 244 ? -34.626 1.361 -13.859 1.00 91.00 244 VAL A CA 1
ATOM 1899 C C . VAL A 1 244 ? -33.124 1.594 -13.937 1.00 91.00 244 VAL A C 1
ATOM 1901 O O . VAL A 1 244 ? -32.395 0.833 -14.567 1.00 91.00 244 VAL A O 1
ATOM 1904 N N . VAL A 1 245 ? -32.653 2.652 -13.283 1.00 89.00 245 VAL A N 1
ATOM 1905 C CA . VAL A 1 245 ? -31.228 2.894 -13.046 1.00 89.00 245 VAL A CA 1
ATOM 1906 C C . VAL A 1 245 ? -30.904 2.444 -11.632 1.00 89.00 245 VAL A C 1
ATOM 1908 O O . VAL A 1 245 ? -31.472 2.962 -10.672 1.00 89.00 245 VAL A O 1
ATOM 1911 N N . GLU A 1 246 ? -29.982 1.494 -11.505 1.00 86.88 246 GLU A N 1
ATOM 1912 C CA . GLU A 1 246 ? -29.573 0.939 -10.217 1.00 86.88 246 GLU A CA 1
ATOM 1913 C C . GLU A 1 246 ? -28.059 0.753 -10.126 1.00 86.88 246 GLU A C 1
ATOM 1915 O O . GLU A 1 246 ? -27.351 0.554 -11.118 1.00 86.88 246 GLU A O 1
ATOM 1920 N N . HIS A 1 247 ? -27.573 0.815 -8.890 1.00 83.19 247 HIS A N 1
ATOM 1921 C CA . HIS A 1 247 ? -26.175 0.562 -8.542 1.00 83.19 247 HIS A CA 1
ATOM 1922 C C . HIS A 1 247 ? -25.998 -0.733 -7.746 1.00 83.19 247 HIS A C 1
ATOM 1924 O O . HIS A 1 247 ? -24.893 -1.273 -7.694 1.00 83.19 247 HIS A O 1
ATOM 1930 N N . ASP A 1 248 ? -27.072 -1.235 -7.132 1.00 83.69 248 ASP A N 1
ATOM 1931 C CA . ASP A 1 248 ? -27.070 -2.491 -6.392 1.00 83.69 248 ASP A CA 1
ATOM 1932 C C . ASP A 1 248 ? -27.339 -3.662 -7.348 1.00 83.69 248 ASP A C 1
ATOM 1934 O O . ASP A 1 248 ? -28.466 -3.862 -7.804 1.00 83.69 248 ASP A O 1
ATOM 1938 N N . LEU A 1 249 ? -26.298 -4.449 -7.641 1.00 84.00 249 LEU A N 1
ATOM 1939 C CA . LEU A 1 249 ? -26.384 -5.601 -8.546 1.00 84.00 249 LEU A CA 1
ATOM 1940 C C . LEU A 1 249 ? -27.413 -6.641 -8.080 1.00 84.00 249 LEU A C 1
ATOM 1942 O O . LEU A 1 249 ? -28.029 -7.289 -8.918 1.00 84.00 249 LEU A O 1
ATOM 1946 N N . SER A 1 250 ? -27.633 -6.774 -6.768 1.00 83.69 250 SER A N 1
ATOM 1947 C CA . SER A 1 250 ? -28.555 -7.776 -6.212 1.00 83.69 250 SER A CA 1
ATOM 1948 C C . SER A 1 250 ? -30.012 -7.377 -6.437 1.00 83.69 250 SER A C 1
ATOM 1950 O O . SER A 1 250 ? -30.863 -8.206 -6.745 1.00 83.69 250 SER A O 1
ATOM 1952 N N . VAL A 1 251 ? -30.308 -6.083 -6.289 1.00 86.38 251 VAL A N 1
ATOM 1953 C CA . VAL A 1 251 ? -31.645 -5.535 -6.554 1.00 86.38 251 VAL A CA 1
ATOM 1954 C C . VAL A 1 251 ? -31.903 -5.488 -8.058 1.00 86.38 251 VAL A C 1
ATOM 1956 O O . VAL A 1 251 ? -33.003 -5.810 -8.501 1.00 86.38 251 VAL A O 1
ATOM 1959 N N . LEU A 1 252 ? -30.880 -5.141 -8.844 1.00 86.88 252 LEU A N 1
ATOM 1960 C CA . LEU A 1 252 ? -30.942 -5.119 -10.301 1.00 86.88 252 LEU A CA 1
ATOM 1961 C C . LEU A 1 252 ? -31.245 -6.506 -10.888 1.00 86.88 252 LEU A C 1
ATOM 1963 O O . LEU A 1 252 ? -32.059 -6.581 -11.807 1.00 86.88 252 LEU A O 1
ATOM 1967 N N . ASP A 1 253 ? -30.645 -7.569 -10.331 1.00 86.69 253 ASP A N 1
ATOM 1968 C CA . ASP A 1 253 ? -30.879 -8.968 -10.725 1.00 86.69 253 ASP A CA 1
ATOM 1969 C C . ASP A 1 253 ? -32.351 -9.378 -10.563 1.00 86.69 253 ASP A C 1
ATOM 1971 O O . ASP A 1 253 ? -32.939 -10.031 -11.420 1.00 86.69 253 ASP A O 1
ATOM 1975 N N . TYR A 1 254 ? -32.992 -8.916 -9.486 1.00 86.94 254 TYR A N 1
ATOM 1976 C CA . TYR A 1 254 ? -34.412 -9.168 -9.249 1.00 86.94 254 TYR A CA 1
ATOM 1977 C C . TYR A 1 254 ? -35.342 -8.273 -10.086 1.00 86.94 254 TYR A C 1
ATOM 1979 O O . TYR A 1 254 ? -36.443 -8.689 -10.457 1.00 86.94 254 TYR A O 1
ATOM 1987 N N . LEU A 1 255 ? -34.940 -7.025 -10.333 1.00 86.25 255 LEU A N 1
ATOM 1988 C CA . LEU A 1 255 ? -35.758 -6.017 -11.006 1.00 86.25 255 LEU A CA 1
ATOM 1989 C C . LEU A 1 255 ? -35.824 -6.193 -12.516 1.00 86.25 255 LEU A C 1
ATOM 1991 O O . LEU A 1 255 ? -36.893 -6.028 -13.097 1.00 86.25 255 LEU A O 1
ATOM 1995 N N . SER A 1 256 ? -34.671 -6.424 -13.133 1.00 87.88 256 SER A N 1
ATOM 1996 C CA . SER A 1 256 ? -34.482 -6.210 -14.566 1.00 87.88 256 SER A CA 1
ATOM 1997 C C . SER A 1 256 ? -34.638 -7.512 -15.336 1.00 87.88 256 SER A C 1
ATOM 1999 O O . SER A 1 256 ? -34.325 -8.578 -14.821 1.00 87.88 256 SER A O 1
ATOM 2001 N N . ASP A 1 257 ? -35.072 -7.419 -16.590 1.00 86.06 257 ASP A N 1
ATOM 2002 C CA . ASP A 1 257 ? -35.034 -8.536 -17.542 1.00 86.06 257 ASP A CA 1
ATOM 2003 C C . ASP A 1 257 ? -33.799 -8.427 -18.457 1.00 86.06 257 ASP A C 1
ATOM 2005 O O . ASP A 1 257 ? -33.194 -9.433 -18.836 1.00 86.06 257 ASP A O 1
ATOM 2009 N N . PHE A 1 258 ? -33.380 -7.191 -18.752 1.00 85.56 258 PHE A N 1
ATOM 2010 C CA . PHE A 1 258 ? -32.186 -6.873 -19.536 1.00 85.56 258 PHE A CA 1
ATOM 2011 C C . PHE A 1 258 ? -31.331 -5.821 -18.844 1.00 85.56 258 PHE A C 1
ATOM 2013 O O . PHE A 1 258 ? -31.857 -4.939 -18.167 1.00 85.56 258 PHE A O 1
ATOM 2020 N N . ILE A 1 259 ? -30.017 -5.892 -19.053 1.00 85.19 259 ILE A N 1
ATOM 2021 C CA . ILE A 1 259 ? -29.054 -4.937 -18.507 1.00 85.19 259 ILE A CA 1
ATOM 2022 C C . ILE A 1 259 ? -28.228 -4.314 -19.632 1.00 85.19 259 ILE A C 1
ATOM 2024 O O . ILE A 1 259 ? -27.705 -5.020 -20.494 1.00 85.19 259 ILE A O 1
ATOM 2028 N N . CYS A 1 260 ? -28.059 -2.992 -19.575 1.00 80.06 260 CYS A N 1
ATOM 2029 C CA . CYS A 1 260 ? -27.084 -2.256 -20.380 1.00 80.06 260 CYS A CA 1
ATOM 2030 C C . CYS A 1 260 ? -25.957 -1.703 -19.490 1.00 80.06 260 CYS A C 1
ATOM 2032 O O . CYS A 1 260 ? -26.210 -1.028 -18.487 1.00 80.06 260 CYS A O 1
ATOM 2034 N N . CYS A 1 261 ? -24.713 -1.973 -19.891 1.00 62.25 261 CYS A N 1
ATOM 2035 C CA . CYS A 1 261 ? -23.471 -1.526 -19.251 1.00 62.25 261 CYS A CA 1
ATOM 2036 C C . CYS A 1 261 ? -22.897 -0.268 -19.927 1.00 62.25 261 CYS A C 1
ATOM 2038 O O . CYS A 1 261 ? -23.159 -0.027 -21.109 1.00 62.25 261 CYS A O 1
ATOM 2040 N N . TYR A 1 262 ? -22.083 0.494 -19.181 1.00 63.53 262 TYR A N 1
ATOM 2041 C CA . TYR A 1 262 ? -21.607 1.831 -19.559 1.00 63.53 262 TYR A CA 1
ATOM 2042 C C . TYR A 1 262 ? -20.102 2.072 -19.334 1.00 63.53 262 TYR A C 1
ATOM 2044 O O . TYR A 1 262 ? -19.488 1.483 -18.448 1.00 63.53 262 TYR A O 1
ATOM 2052 N N . GLY A 1 263 ? -19.567 3.006 -20.136 1.00 60.69 263 GLY A N 1
ATOM 2053 C CA . GLY A 1 263 ? -18.163 3.440 -20.229 1.00 60.69 263 GLY A CA 1
ATOM 2054 C C . GLY A 1 263 ? -17.597 4.286 -19.070 1.00 60.69 263 GLY A C 1
ATOM 2055 O O . GLY A 1 263 ? -17.890 4.054 -17.901 1.00 60.69 263 GLY A O 1
ATOM 2056 N N . LYS A 1 264 ? -16.710 5.243 -19.388 1.00 58.00 264 LYS A N 1
ATOM 2057 C CA . LYS A 1 264 ? -15.821 5.921 -18.421 1.00 58.00 264 LYS A CA 1
ATOM 2058 C C . LYS A 1 264 ? -16.450 7.202 -17.821 1.00 58.00 264 LYS A C 1
ATOM 2060 O O . LYS A 1 264 ? -16.888 8.060 -18.589 1.00 58.00 264 LYS A O 1
ATOM 2065 N N . PRO A 1 265 ? -16.452 7.393 -16.481 1.00 64.50 265 PRO A N 1
ATOM 2066 C CA . PRO A 1 265 ? -17.004 8.584 -15.819 1.00 64.50 265 PRO A CA 1
ATOM 2067 C C . PRO A 1 265 ? -16.514 9.916 -16.396 1.00 64.50 265 PRO A C 1
ATOM 2069 O O . PRO A 1 265 ? -15.318 10.092 -16.612 1.00 64.50 265 PRO A O 1
ATOM 2072 N N . GLY A 1 266 ? -17.430 10.865 -16.606 1.00 62.41 266 GLY A N 1
ATOM 2073 C CA . GLY A 1 266 ? -17.129 12.270 -16.906 1.00 62.41 266 GLY A CA 1
ATOM 2074 C C . GLY A 1 266 ? -16.655 12.565 -18.330 1.00 62.41 266 GLY A C 1
ATOM 2075 O O . GLY A 1 266 ? -16.662 13.727 -18.725 1.00 62.41 266 GLY A O 1
ATOM 2076 N N . VAL A 1 267 ? -16.297 11.544 -19.121 1.00 66.69 267 VAL A N 1
ATOM 2077 C CA . VAL A 1 267 ? -15.745 11.747 -20.470 1.00 66.69 267 VAL A CA 1
ATOM 2078 C C . VAL A 1 267 ? -16.701 11.287 -21.565 1.00 66.69 267 VAL A C 1
ATOM 2080 O O . VAL A 1 267 ? -17.074 12.084 -22.426 1.00 66.69 267 VAL A O 1
ATOM 2083 N N . TYR A 1 268 ? -17.145 10.031 -21.529 1.00 74.88 268 TYR A N 1
ATOM 2084 C CA . TYR A 1 268 ? -18.108 9.518 -22.500 1.00 74.88 268 TYR A CA 1
ATOM 2085 C C . TYR A 1 268 ? -18.939 8.372 -21.918 1.00 74.88 268 TYR A C 1
ATOM 2087 O O . TYR A 1 268 ? -18.460 7.565 -21.122 1.00 74.88 268 TYR A O 1
ATOM 2095 N N . GLY A 1 269 ? -20.193 8.283 -22.346 1.00 76.38 269 GLY A N 1
ATOM 2096 C CA . GLY A 1 269 ? -21.071 7.155 -22.064 1.00 76.38 269 GLY A CA 1
ATOM 2097 C C . GLY A 1 269 ? -21.333 6.378 -23.339 1.00 76.38 269 GLY A C 1
ATOM 2098 O O . GLY A 1 269 ? -21.894 6.946 -24.266 1.00 76.38 269 GLY A O 1
ATOM 2099 N N . VAL A 1 270 ? -20.958 5.101 -23.394 1.00 79.12 270 VAL A N 1
ATOM 2100 C CA . VAL A 1 270 ? -21.438 4.180 -24.439 1.00 79.12 270 VAL A CA 1
ATOM 2101 C C . VAL A 1 270 ? -22.510 3.304 -23.829 1.00 79.12 270 VAL A C 1
ATOM 2103 O O . VAL A 1 270 ? -22.250 2.659 -22.816 1.00 79.12 270 VAL A O 1
ATOM 2106 N N . VAL A 1 271 ? -23.695 3.287 -24.433 1.00 82.81 271 VAL A N 1
ATOM 2107 C CA . VAL A 1 271 ? -24.732 2.310 -24.101 1.00 82.81 271 VAL A CA 1
ATOM 2108 C C . VAL A 1 271 ? -24.464 1.042 -24.908 1.00 82.81 271 VAL A C 1
ATOM 2110 O O . VAL A 1 271 ? -24.509 1.065 -26.139 1.00 82.81 271 VAL A O 1
ATOM 2113 N N . THR A 1 272 ? -24.175 -0.052 -24.212 1.00 81.44 272 THR A N 1
ATOM 2114 C CA . THR A 1 272 ? -24.048 -1.382 -24.829 1.00 81.44 272 THR A CA 1
ATOM 2115 C C . THR A 1 272 ? -25.402 -1.934 -25.277 1.00 81.44 272 THR A C 1
ATOM 2117 O O . THR A 1 272 ? -26.462 -1.490 -24.822 1.00 81.44 272 THR A O 1
ATOM 2120 N N . LEU A 1 273 ? -25.373 -2.927 -26.167 1.00 81.31 273 LEU A N 1
ATOM 2121 C CA . LEU A 1 273 ? -26.568 -3.707 -26.500 1.00 81.31 273 LEU A CA 1
ATOM 2122 C C . LEU A 1 273 ? -27.151 -4.390 -25.242 1.00 81.31 273 LEU A C 1
ATOM 2124 O O . LEU A 1 273 ? -26.402 -4.709 -24.319 1.00 81.31 273 LEU A O 1
ATOM 2128 N N . PRO A 1 274 ? -28.478 -4.607 -25.172 1.00 84.56 274 PRO A N 1
ATOM 2129 C CA . PRO A 1 274 ? -29.103 -5.218 -24.003 1.00 84.56 274 PRO A CA 1
ATOM 2130 C C . PRO A 1 274 ? -28.653 -6.675 -23.838 1.00 84.56 274 PRO A C 1
ATOM 2132 O O . PRO A 1 274 ? -28.882 -7.504 -24.720 1.00 84.56 274 PRO A O 1
ATOM 2135 N N . PHE A 1 275 ? -28.051 -6.992 -22.692 1.00 86.50 275 PHE A N 1
ATOM 2136 C CA . PHE A 1 275 ? -27.685 -8.355 -22.303 1.00 86.50 275 PHE A CA 1
ATOM 2137 C C . PHE A 1 275 ? -28.735 -8.958 -21.377 1.00 86.50 275 PHE A C 1
ATOM 2139 O O . PHE A 1 275 ? -29.446 -8.234 -20.675 1.00 86.50 275 PHE A O 1
ATOM 2146 N N . SER A 1 276 ? -28.793 -10.290 -21.320 1.00 88.62 276 SER A N 1
ATOM 2147 C CA . SER A 1 276 ? -29.512 -10.960 -20.234 1.00 88.62 276 SER A CA 1
ATOM 2148 C C . SER A 1 276 ? -28.911 -10.550 -18.887 1.00 88.62 276 SER A C 1
ATOM 2150 O O . SER A 1 276 ? -27.712 -10.292 -18.790 1.00 88.62 276 SER A O 1
ATOM 2152 N N . VAL A 1 277 ? -29.725 -10.498 -17.837 1.00 86.44 277 VAL A N 1
ATOM 2153 C CA . VAL A 1 277 ? -29.303 -10.013 -16.513 1.00 86.44 277 VAL A CA 1
ATOM 2154 C C . VAL A 1 277 ? -28.037 -10.708 -16.001 1.00 86.44 277 VAL A C 1
ATOM 2156 O O . VAL A 1 277 ? -27.053 -10.054 -15.654 1.00 86.44 277 VAL A O 1
ATOM 2159 N N . ARG A 1 278 ? -28.015 -12.044 -16.042 1.00 85.06 278 ARG A N 1
ATOM 2160 C CA . ARG A 1 278 ? -26.869 -12.846 -15.589 1.00 85.06 278 ARG A CA 1
ATOM 2161 C C . ARG A 1 278 ? -25.599 -12.548 -16.387 1.00 85.06 278 ARG A C 1
ATOM 2163 O O . ARG A 1 278 ? -24.515 -12.451 -15.817 1.00 85.06 278 ARG A O 1
ATOM 2170 N N . GLU A 1 279 ? -25.724 -12.426 -17.703 1.00 85.19 279 GLU A N 1
ATOM 2171 C CA . GLU A 1 279 ? -24.599 -12.130 -18.588 1.00 85.19 279 GLU A CA 1
ATOM 2172 C C . GLU A 1 279 ? -24.092 -10.698 -18.387 1.00 85.19 279 GLU A C 1
ATOM 2174 O O . GLU A 1 279 ? -22.892 -10.492 -18.216 1.00 85.19 279 GLU A O 1
ATOM 2179 N N . GLY A 1 280 ? -25.003 -9.726 -18.294 1.00 83.81 280 GLY A N 1
ATOM 2180 C CA . GLY A 1 280 ? -24.691 -8.321 -18.049 1.00 83.81 280 GLY A CA 1
ATOM 2181 C C . GLY A 1 280 ? -23.955 -8.098 -16.726 1.00 83.81 280 GLY A C 1
ATOM 2182 O O . GLY A 1 280 ? -22.954 -7.382 -16.701 1.00 83.81 280 GLY A O 1
ATOM 2183 N N . ILE A 1 281 ? -24.377 -8.763 -15.642 1.00 85.00 281 ILE A N 1
ATOM 2184 C CA . ILE A 1 281 ? -23.693 -8.692 -14.338 1.00 85.00 281 ILE A CA 1
ATOM 2185 C C . ILE A 1 281 ? -22.281 -9.288 -14.426 1.00 85.00 281 ILE A C 1
ATOM 2187 O O . ILE A 1 281 ? -21.327 -8.676 -13.945 1.00 85.00 281 ILE A O 1
ATOM 2191 N N . ASN A 1 282 ? -22.108 -10.440 -15.079 1.00 83.75 282 ASN A N 1
ATOM 2192 C CA . ASN A 1 282 ? -20.788 -11.063 -15.226 1.00 83.75 282 ASN A CA 1
ATOM 2193 C C . ASN A 1 282 ? -19.830 -10.207 -16.067 1.00 83.75 282 ASN A C 1
ATOM 2195 O O . ASN A 1 282 ? -18.676 -10.019 -15.683 1.00 83.75 282 ASN A O 1
ATOM 2199 N N . ILE A 1 283 ? -20.316 -9.630 -17.171 1.00 83.38 283 ILE A N 1
ATOM 2200 C CA . ILE A 1 283 ? -19.568 -8.668 -17.995 1.00 83.38 283 ILE A CA 1
ATOM 2201 C C . ILE A 1 283 ? -19.184 -7.436 -17.160 1.00 83.38 283 ILE A C 1
ATOM 2203 O O . ILE A 1 283 ? -18.048 -6.957 -17.228 1.00 83.38 283 ILE A O 1
ATOM 2207 N N . PHE A 1 284 ? -20.099 -6.952 -16.314 1.00 82.88 284 PHE A N 1
ATOM 2208 C CA . PHE A 1 284 ? -19.844 -5.832 -15.410 1.00 82.88 284 PHE A CA 1
ATOM 2209 C C . PHE A 1 284 ? -18.748 -6.126 -14.366 1.00 82.88 284 PHE A C 1
ATOM 2211 O O . PHE A 1 284 ? -17.917 -5.256 -14.072 1.00 82.88 284 PHE A O 1
ATOM 2218 N N . LEU A 1 285 ? -18.713 -7.346 -13.819 1.00 82.75 285 LEU A N 1
ATOM 2219 C CA . LEU A 1 285 ? -17.689 -7.795 -12.865 1.00 82.75 285 LEU A CA 1
ATOM 2220 C C . LEU A 1 285 ? -16.324 -8.024 -13.532 1.00 82.75 285 LEU A C 1
ATOM 2222 O O . LEU A 1 285 ? -15.297 -7.641 -12.965 1.00 82.75 285 LEU A O 1
ATOM 2226 N N . ALA A 1 286 ? -16.312 -8.583 -14.746 1.00 79.12 286 ALA A N 1
ATOM 2227 C CA . ALA A 1 286 ? -15.101 -8.829 -15.528 1.00 79.12 286 ALA A CA 1
ATOM 2228 C C . ALA A 1 286 ? -14.433 -7.540 -16.042 1.00 79.12 286 ALA A C 1
ATOM 2230 O O . ALA A 1 286 ? -13.229 -7.536 -16.283 1.00 79.12 286 ALA A O 1
ATOM 2231 N N . GLY A 1 287 ? -15.192 -6.447 -16.206 1.00 77.62 287 GLY A N 1
ATOM 2232 C CA . GLY A 1 287 ? -14.660 -5.150 -16.651 1.00 77.62 287 GLY A CA 1
ATOM 2233 C C . GLY A 1 287 ? -14.411 -5.035 -18.162 1.00 77.62 287 GLY A C 1
ATOM 2234 O O . GLY A 1 287 ? -13.820 -4.053 -18.624 1.00 77.62 287 GLY A O 1
ATOM 2235 N N . PHE A 1 288 ? -14.863 -6.024 -18.939 1.00 80.81 288 PHE A N 1
ATOM 2236 C CA . PHE A 1 288 ? -14.624 -6.148 -20.376 1.00 80.81 288 PHE A CA 1
ATOM 2237 C C . PHE A 1 288 ? -15.870 -6.671 -21.102 1.00 80.81 288 PHE A C 1
ATOM 2239 O O . PHE A 1 288 ? -16.426 -7.688 -20.697 1.00 80.81 288 PHE A O 1
ATOM 2246 N N . VAL A 1 289 ? -16.283 -5.987 -22.177 1.00 79.94 289 VAL A N 1
ATOM 2247 C CA . VAL A 1 289 ? -17.410 -6.353 -23.051 1.00 79.94 289 VAL A CA 1
ATOM 2248 C C . VAL A 1 289 ? -16.870 -7.088 -24.286 1.00 79.94 289 VAL A C 1
ATOM 2250 O O . VAL A 1 289 ? -16.300 -6.437 -25.167 1.00 79.94 289 VAL A O 1
ATOM 2253 N N . PRO A 1 290 ? -17.045 -8.419 -24.397 1.00 73.38 290 PRO A N 1
ATOM 2254 C CA . PRO A 1 290 ? -16.435 -9.198 -25.477 1.00 73.38 290 PRO A CA 1
ATOM 2255 C C . PRO A 1 290 ? -16.994 -8.869 -26.865 1.00 73.38 290 PRO A C 1
ATOM 2257 O O . PRO A 1 290 ? -16.239 -8.803 -27.829 1.00 73.38 290 PRO A O 1
ATOM 2260 N N . THR A 1 291 ? -18.305 -8.631 -26.968 1.00 73.50 291 THR A N 1
ATOM 2261 C CA . THR A 1 291 ? -19.004 -8.376 -28.242 1.00 73.50 291 THR A CA 1
ATOM 2262 C C . THR A 1 291 ? -18.577 -7.074 -28.914 1.00 73.50 291 THR A C 1
ATOM 2264 O O . THR A 1 291 ? -18.583 -6.980 -30.137 1.00 73.50 291 THR A O 1
ATOM 2267 N N . GLU A 1 292 ? -18.193 -6.076 -28.119 1.00 69.12 292 GLU A N 1
ATOM 2268 C CA . GLU A 1 292 ? -17.789 -4.747 -28.590 1.00 69.12 292 GLU A CA 1
ATOM 2269 C C . GLU A 1 292 ? -16.269 -4.528 -28.480 1.00 69.12 292 GLU A C 1
ATOM 2271 O O . GLU A 1 292 ? -15.776 -3.454 -28.816 1.00 69.12 292 GLU A O 1
ATOM 2276 N N . ASN A 1 293 ? -15.525 -5.539 -28.008 1.00 70.75 293 ASN A N 1
ATOM 2277 C CA . ASN A 1 293 ? -14.096 -5.469 -27.693 1.00 70.75 293 ASN A CA 1
ATOM 2278 C C . ASN A 1 293 ? -13.728 -4.219 -26.863 1.00 70.75 293 ASN A C 1
ATOM 2280 O O . ASN A 1 293 ? -12.740 -3.532 -27.128 1.00 70.75 293 ASN A O 1
ATOM 2284 N N . LEU A 1 294 ? -14.560 -3.903 -25.866 1.00 71.62 294 LEU A N 1
ATOM 2285 C CA . LEU A 1 294 ? -14.465 -2.676 -25.078 1.00 71.62 294 LEU A CA 1
ATOM 2286 C C . LEU A 1 294 ? -14.120 -3.008 -23.625 1.00 71.62 294 LEU A C 1
ATOM 2288 O O . LEU A 1 294 ? -14.909 -3.620 -22.905 1.00 71.62 294 LEU A O 1
ATOM 2292 N N . ARG A 1 295 ? -12.938 -2.578 -23.171 1.00 71.50 295 ARG A N 1
ATOM 2293 C CA . ARG A 1 295 ? -12.521 -2.654 -21.764 1.00 71.50 295 ARG A CA 1
ATOM 2294 C C . ARG A 1 295 ? -12.809 -1.322 -21.076 1.00 71.50 295 ARG A C 1
ATOM 2296 O O . ARG A 1 295 ? -12.263 -0.300 -21.479 1.00 71.50 295 ARG A O 1
ATOM 2303 N N . PHE A 1 296 ? -13.665 -1.334 -20.055 1.00 72.38 296 PHE A N 1
ATOM 2304 C CA . PHE A 1 296 ? -14.009 -0.136 -19.273 1.00 72.38 296 PHE A CA 1
ATOM 2305 C C . PHE A 1 296 ? -13.437 -0.165 -17.845 1.00 72.38 296 PHE A C 1
ATOM 2307 O O . PHE A 1 296 ? -13.545 0.833 -17.132 1.00 72.38 296 PHE A O 1
ATOM 2314 N N . ARG A 1 297 ? -12.806 -1.276 -17.431 1.00 71.44 297 ARG A N 1
ATOM 2315 C CA . ARG A 1 297 ? -12.034 -1.402 -16.185 1.00 71.44 297 ARG A CA 1
ATOM 2316 C C . ARG A 1 297 ? -10.772 -2.242 -16.424 1.00 71.44 297 ARG A C 1
ATOM 2318 O O . ARG A 1 297 ? -10.842 -3.253 -17.117 1.00 71.44 297 ARG A O 1
ATOM 2325 N N . ASP A 1 298 ? -9.640 -1.822 -15.859 1.00 63.38 298 ASP A N 1
ATOM 2326 C CA . ASP A 1 298 ? -8.339 -2.479 -16.072 1.00 63.38 298 ASP A CA 1
ATOM 2327 C C . ASP A 1 298 ? -8.195 -3.806 -15.308 1.00 63.38 298 ASP A C 1
ATOM 2329 O O . ASP A 1 298 ? -7.574 -4.740 -15.814 1.00 63.38 298 ASP A O 1
ATOM 2333 N N . GLU A 1 299 ? -8.826 -3.912 -14.136 1.00 68.25 299 GLU A N 1
ATOM 2334 C CA . GLU A 1 299 ? -8.819 -5.097 -13.271 1.00 68.25 299 GLU A CA 1
ATOM 2335 C C . GLU A 1 299 ? -10.229 -5.692 -13.102 1.00 68.25 299 GLU A C 1
ATOM 2337 O O . GLU A 1 299 ? -11.229 -4.969 -13.042 1.00 68.25 299 GLU A O 1
ATOM 2342 N N . SER A 1 300 ? -10.319 -7.020 -12.984 1.00 73.81 300 SER A N 1
ATOM 2343 C CA . SER A 1 300 ? -11.570 -7.733 -12.690 1.00 73.81 300 SER A CA 1
ATOM 2344 C C . SER A 1 300 ? -11.882 -7.748 -11.191 1.00 73.81 300 SER A C 1
ATOM 2346 O O . SER A 1 300 ? -10.980 -7.918 -10.373 1.00 73.81 300 SER A O 1
ATOM 2348 N N . LEU A 1 301 ? -13.162 -7.672 -10.815 1.00 73.75 301 LEU A N 1
ATOM 2349 C CA . LEU A 1 301 ? -13.586 -7.788 -9.414 1.00 73.75 301 LEU A CA 1
ATOM 2350 C C . LEU A 1 301 ? -13.688 -9.267 -8.999 1.00 73.75 301 LEU A C 1
ATOM 2352 O O . LEU A 1 301 ? -14.647 -9.945 -9.360 1.00 73.75 301 LEU A O 1
ATOM 2356 N N . THR A 1 302 ? -12.721 -9.771 -8.223 1.00 58.91 302 THR A N 1
ATOM 2357 C CA . THR A 1 302 ? -12.747 -11.141 -7.675 1.00 58.91 302 THR A CA 1
ATOM 2358 C C . THR A 1 302 ? -13.112 -11.145 -6.193 1.00 58.91 302 THR A C 1
ATOM 2360 O O . THR A 1 302 ? -12.376 -10.599 -5.369 1.00 58.91 302 THR A O 1
ATOM 2363 N N . PHE A 1 303 ? -14.208 -11.810 -5.831 1.00 49.50 303 PHE A N 1
ATOM 2364 C CA . PHE A 1 303 ? -14.582 -12.032 -4.435 1.00 49.50 303 PHE A CA 1
ATOM 2365 C C . PHE A 1 303 ? -13.966 -13.347 -3.955 1.00 49.50 303 PHE A C 1
ATOM 2367 O O . PHE A 1 303 ? -14.362 -14.422 -4.399 1.00 49.50 303 PHE A O 1
ATOM 2374 N N . LYS A 1 304 ? -12.974 -13.272 -3.063 1.00 37.75 304 LYS A N 1
ATOM 2375 C CA . LYS A 1 304 ? -12.425 -14.467 -2.415 1.00 37.75 304 LYS A CA 1
ATOM 2376 C C . LYS A 1 304 ? -13.438 -14.956 -1.383 1.00 37.75 304 LYS A C 1
ATOM 2378 O O . LYS A 1 304 ? -13.616 -14.322 -0.345 1.00 37.75 304 LYS A O 1
ATOM 2383 N N . VAL A 1 305 ? -14.117 -16.062 -1.680 1.00 40.25 305 VAL A N 1
ATOM 2384 C CA . VAL A 1 305 ? -14.881 -16.798 -0.670 1.00 40.25 305 VAL A CA 1
ATOM 2385 C C . VAL A 1 305 ? -13.847 -17.456 0.231 1.00 40.25 305 VAL A C 1
ATOM 2387 O O . VAL A 1 305 ? -13.113 -18.342 -0.196 1.00 40.25 305 VAL A O 1
ATOM 2390 N N . VAL A 1 306 ? -13.727 -16.950 1.453 1.00 42.91 306 VAL A N 1
ATOM 2391 C CA . VAL A 1 306 ? -12.934 -17.597 2.494 1.00 42.91 306 VAL A CA 1
ATOM 2392 C C . VAL A 1 306 ? -13.671 -18.885 2.843 1.00 42.91 306 VAL A C 1
ATOM 2394 O O . VAL A 1 306 ? -14.748 -18.833 3.439 1.00 42.91 306 VAL A O 1
ATOM 2397 N N . GLU A 1 307 ? -13.134 -20.033 2.433 1.00 35.62 307 GLU A N 1
ATOM 2398 C CA . GLU A 1 307 ? -13.549 -21.300 3.025 1.00 35.62 307 GLU A CA 1
ATOM 2399 C C . GLU A 1 307 ? -13.224 -21.221 4.514 1.00 35.62 307 GLU A C 1
ATOM 2401 O O . GLU A 1 307 ? -12.101 -20.920 4.922 1.00 35.62 307 GLU A O 1
ATOM 2406 N N . THR A 1 308 ? -14.269 -21.348 5.321 1.00 35.59 308 THR A N 1
ATOM 2407 C CA . THR A 1 308 ? -14.200 -21.175 6.766 1.00 35.59 308 THR A CA 1
ATOM 2408 C C . THR A 1 308 ? -13.393 -22.336 7.337 1.00 35.59 308 THR A C 1
ATOM 2410 O O . THR A 1 308 ? -13.795 -23.484 7.142 1.00 35.59 308 THR A O 1
ATOM 2413 N N . PRO A 1 309 ? -12.294 -22.094 8.066 1.00 40.88 309 PRO A N 1
ATOM 2414 C CA . PRO A 1 309 ? -11.724 -23.135 8.896 1.00 40.88 309 PRO A CA 1
ATOM 2415 C C . PRO A 1 309 ? -12.686 -23.359 10.067 1.00 40.88 309 PRO A C 1
ATOM 2417 O O . PRO A 1 309 ? -12.996 -22.428 10.814 1.00 40.88 309 PRO A O 1
ATOM 2420 N N . GLN A 1 310 ? -13.193 -24.582 10.206 1.00 34.72 310 GLN A N 1
ATOM 2421 C CA . GLN A 1 310 ? -13.758 -25.036 11.472 1.00 34.72 310 GLN A CA 1
ATOM 2422 C C . GLN A 1 310 ? -12.617 -25.220 12.481 1.00 34.72 310 GLN A C 1
ATOM 2424 O O . GLN A 1 310 ? -11.682 -25.951 12.178 1.00 34.72 310 GLN A O 1
ATOM 2429 N N . GLU A 1 311 ? -12.764 -24.525 13.620 1.00 37.62 311 GLU A N 1
ATOM 2430 C CA . GLU A 1 311 ? -12.300 -24.805 15.001 1.00 37.62 311 GLU A CA 1
ATOM 2431 C C . GLU A 1 311 ? -10.804 -25.176 15.193 1.00 37.62 311 GLU A C 1
ATOM 2433 O O . GLU A 1 311 ? -10.274 -26.065 14.549 1.00 37.62 311 GLU A O 1
ATOM 2438 N N . GLU A 1 312 ? -10.012 -24.532 16.062 1.00 40.28 312 GLU A N 1
ATOM 2439 C CA . GLU A 1 312 ? -10.293 -24.106 17.441 1.00 40.28 312 GLU A CA 1
ATOM 2440 C C . GLU A 1 312 ? -9.641 -22.754 17.819 1.00 40.28 312 GLU A C 1
ATOM 2442 O O . GLU A 1 312 ? -8.654 -22.297 17.245 1.00 40.28 312 GLU A O 1
ATOM 2447 N N . ILE A 1 313 ? -10.257 -22.098 18.806 1.00 48.38 313 ILE A N 1
ATOM 2448 C CA . ILE A 1 313 ? -10.100 -20.699 19.228 1.00 48.38 313 ILE A CA 1
ATOM 2449 C C . ILE A 1 313 ? -9.569 -20.686 20.658 1.00 48.38 313 ILE A C 1
ATOM 2451 O O . ILE A 1 313 ? -10.255 -21.254 21.501 1.00 48.38 313 ILE A O 1
ATOM 2455 N N . GLU A 1 314 ? -8.505 -19.930 20.989 1.00 41.59 314 GLU A N 1
ATOM 2456 C CA . GLU A 1 314 ? -8.241 -19.655 22.419 1.00 41.59 314 GLU A CA 1
ATOM 2457 C C . GLU A 1 314 ? -7.576 -18.324 22.861 1.00 41.59 314 GLU A C 1
ATOM 2459 O O . GLU A 1 314 ? -7.578 -18.050 24.058 1.00 41.59 314 GLU A O 1
ATOM 2464 N N . THR A 1 315 ? -7.121 -17.400 22.000 1.00 47.47 315 THR A N 1
ATOM 2465 C CA . THR A 1 315 ? -6.328 -16.225 22.477 1.00 47.47 315 THR A CA 1
ATOM 2466 C C . THR A 1 315 ? -6.772 -14.836 21.993 1.00 47.47 315 THR A C 1
ATOM 2468 O O . THR A 1 315 ? -5.944 -13.965 21.748 1.00 47.47 315 THR A O 1
ATOM 2471 N N . TYR A 1 316 ? -8.078 -14.556 21.941 1.00 53.03 316 TYR A N 1
ATOM 2472 C CA . TYR A 1 316 ? -8.574 -13.184 21.736 1.00 53.03 316 TYR A CA 1
ATOM 2473 C C . TYR A 1 316 ? -9.243 -12.605 22.989 1.00 53.03 316 TYR A C 1
ATOM 2475 O O . TYR A 1 316 ? -9.999 -13.297 23.678 1.00 53.03 316 TYR A O 1
ATOM 2483 N N . ALA A 1 317 ? -9.000 -11.320 23.281 1.00 56.50 317 ALA A N 1
ATOM 2484 C CA . ALA A 1 317 ? -9.706 -10.616 24.346 1.00 56.50 317 ALA A CA 1
ATOM 2485 C C . ALA A 1 317 ? -11.187 -10.500 23.976 1.00 56.50 317 ALA A C 1
ATOM 2487 O O . ALA A 1 317 ? -11.549 -9.841 23.007 1.00 56.50 317 ALA A O 1
ATOM 2488 N N . ARG A 1 318 ? -12.046 -11.184 24.736 1.00 66.50 318 ARG A N 1
ATOM 2489 C CA . ARG A 1 318 ? -13.498 -11.140 24.553 1.00 66.50 318 ARG A CA 1
ATOM 2490 C C . ARG A 1 318 ? -14.068 -10.000 25.385 1.00 66.50 318 ARG A C 1
ATOM 2492 O O . ARG A 1 318 ? -14.171 -10.108 26.607 1.00 66.50 318 ARG A O 1
ATOM 2499 N N . TYR A 1 319 ? -14.448 -8.918 24.725 1.00 77.38 319 TYR A N 1
ATOM 2500 C CA . TYR A 1 319 ? -15.227 -7.848 25.326 1.00 77.38 319 TYR A CA 1
ATOM 2501 C C . TYR A 1 319 ? -16.690 -8.244 25.351 1.00 77.38 319 TYR A C 1
ATOM 2503 O O . TYR A 1 319 ? -17.205 -8.806 24.389 1.00 77.38 319 TYR A O 1
ATOM 2511 N N . LYS A 1 320 ? -17.364 -7.947 26.459 1.00 79.31 320 LYS A N 1
ATOM 2512 C CA . LYS A 1 320 ? -18.781 -8.246 26.642 1.00 79.31 320 LYS A CA 1
ATOM 2513 C C . LYS A 1 320 ? -19.536 -6.952 26.867 1.00 79.31 320 LYS A C 1
ATOM 2515 O O . LYS A 1 320 ? -19.064 -6.084 27.595 1.00 79.31 320 LYS A O 1
ATOM 2520 N N . TYR A 1 321 ? -20.709 -6.837 26.260 1.00 83.75 321 TYR A N 1
ATOM 2521 C CA . TYR A 1 321 ? -21.669 -5.794 26.601 1.00 83.75 321 TYR A CA 1
ATOM 2522 C C . TYR A 1 321 ? -22.881 -6.435 27.289 1.00 83.75 321 TYR A C 1
ATOM 2524 O O . TYR A 1 321 ? -23.322 -7.511 26.865 1.00 83.75 321 TYR A O 1
ATOM 2532 N N . PRO A 1 322 ? -23.402 -5.829 28.371 1.00 84.44 322 PRO A N 1
ATOM 2533 C CA . PRO A 1 322 ? -24.559 -6.355 29.083 1.00 84.44 322 PRO A CA 1
ATOM 2534 C C . PRO A 1 322 ? -25.844 -6.158 28.277 1.00 84.44 322 PRO A C 1
ATOM 2536 O O . PRO A 1 322 ? -25.886 -5.429 27.281 1.00 84.44 322 PRO A O 1
ATOM 2539 N N . THR A 1 323 ? -26.922 -6.792 28.736 1.00 84.94 323 THR A N 1
ATOM 2540 C CA . THR A 1 323 ? -28.250 -6.517 28.190 1.00 84.94 323 THR A CA 1
ATOM 2541 C C . THR A 1 323 ? -28.632 -5.083 28.552 1.00 84.94 323 THR A C 1
ATOM 2543 O O . THR A 1 323 ? -28.706 -4.739 29.731 1.00 84.94 323 THR A O 1
ATOM 2546 N N . MET A 1 324 ? -28.882 -4.246 27.546 1.00 86.50 324 MET A N 1
ATOM 2547 C CA . MET A 1 324 ? -29.215 -2.834 27.730 1.00 86.50 324 MET A CA 1
ATOM 2548 C C . MET A 1 324 ? -30.490 -2.457 26.988 1.00 86.50 324 MET A C 1
ATOM 2550 O O . MET A 1 324 ? -30.745 -2.909 25.870 1.00 86.50 324 MET A O 1
ATOM 2554 N N . THR A 1 325 ? -31.298 -1.602 27.607 1.00 86.25 325 THR A N 1
ATOM 2555 C CA . THR A 1 325 ? -32.552 -1.120 27.025 1.00 86.25 325 THR A CA 1
ATOM 2556 C C . THR A 1 325 ? -32.565 0.393 26.911 1.00 86.25 325 THR A C 1
ATOM 2558 O O . THR A 1 325 ? -32.146 1.095 27.832 1.00 86.25 325 THR A O 1
ATOM 2561 N N . LYS A 1 326 ? -33.103 0.903 25.801 1.00 84.62 326 LYS A N 1
ATOM 2562 C CA . LYS A 1 326 ? -33.297 2.336 25.575 1.00 84.62 326 LYS A CA 1
ATOM 2563 C C . LYS A 1 326 ? -34.655 2.628 24.966 1.00 84.62 326 LYS A C 1
ATOM 2565 O O . LYS A 1 326 ? -35.033 2.023 23.967 1.00 84.62 326 LYS A O 1
ATOM 2570 N N . THR A 1 327 ? -35.350 3.604 25.529 1.00 85.06 327 THR A N 1
ATOM 2571 C CA . THR A 1 327 ? -36.634 4.113 25.063 1.00 85.06 327 THR A CA 1
ATOM 2572 C C . THR A 1 327 ? -36.447 5.538 24.544 1.00 85.06 327 THR A C 1
ATOM 2574 O O . THR A 1 327 ? -35.886 6.401 25.216 1.00 85.06 327 THR A O 1
ATOM 2577 N N . GLN A 1 328 ? -36.892 5.794 23.316 1.00 76.88 328 GLN A N 1
ATOM 2578 C CA . GLN A 1 328 ? -36.909 7.115 22.688 1.00 76.88 328 GLN A CA 1
ATOM 2579 C C . GLN A 1 328 ? -38.305 7.373 22.119 1.00 76.88 328 GLN A C 1
ATOM 2581 O O . GLN A 1 328 ? -38.669 6.860 21.061 1.00 76.88 328 GLN A O 1
ATOM 2586 N N . GLY A 1 329 ? -39.113 8.153 22.840 1.00 77.44 329 GLY A N 1
ATOM 2587 C CA . GLY A 1 329 ? -40.511 8.392 22.473 1.00 77.44 329 GLY A CA 1
ATOM 2588 C C . GLY A 1 329 ? -41.317 7.087 22.447 1.00 77.44 329 GLY A C 1
ATOM 2589 O O . GLY A 1 329 ? -41.421 6.409 23.464 1.00 77.44 329 GLY A O 1
ATOM 2590 N N . LYS A 1 330 ? -41.871 6.731 21.277 1.00 75.12 330 LYS A N 1
ATOM 2591 C CA . LYS A 1 330 ? -42.626 5.478 21.053 1.00 75.12 330 LYS A CA 1
ATOM 2592 C C . LYS A 1 330 ? -41.734 4.258 20.773 1.00 75.12 330 LYS A C 1
ATOM 2594 O O . LYS A 1 330 ? -42.225 3.135 20.769 1.00 75.12 330 LYS A O 1
ATOM 2599 N N . PHE A 1 331 ? -40.445 4.466 20.509 1.00 79.88 331 PHE A N 1
ATOM 2600 C CA . PHE A 1 331 ? -39.509 3.413 20.122 1.00 79.88 331 PHE A CA 1
ATOM 2601 C C . PHE A 1 331 ? -38.775 2.851 21.347 1.00 79.88 331 PHE A C 1
ATOM 2603 O O . PHE A 1 331 ? -38.241 3.614 22.152 1.00 79.88 331 PHE A O 1
ATOM 2610 N N . ARG A 1 332 ? -38.713 1.520 21.480 1.00 83.00 332 ARG A N 1
ATOM 2611 C CA . ARG A 1 332 ? -37.974 0.823 22.545 1.00 83.00 332 ARG A CA 1
ATOM 2612 C C . ARG A 1 332 ? -37.018 -0.200 21.937 1.00 83.00 332 ARG A C 1
ATOM 2614 O O . ARG A 1 332 ? -37.448 -1.127 21.261 1.00 83.00 332 ARG A O 1
ATOM 2621 N N . LEU A 1 333 ? -35.733 -0.053 22.235 1.00 87.31 333 LEU A N 1
ATOM 2622 C CA . LEU A 1 333 ? -34.669 -0.975 21.861 1.00 87.31 333 LEU A CA 1
ATOM 2623 C C . LEU A 1 333 ? -34.260 -1.817 23.070 1.00 87.31 333 LEU A C 1
ATOM 2625 O O . LEU A 1 333 ? -33.962 -1.261 24.126 1.00 87.31 333 LEU A O 1
ATOM 2629 N N . LYS A 1 334 ? -34.190 -3.139 22.900 1.00 87.62 334 LYS A N 1
ATOM 2630 C CA . LYS A 1 334 ? -33.559 -4.074 23.842 1.00 87.62 334 LYS A CA 1
ATOM 2631 C C . LYS A 1 334 ? -32.383 -4.750 23.139 1.00 87.62 334 LYS A C 1
ATOM 2633 O O . LYS A 1 334 ? -32.595 -5.562 22.246 1.00 87.62 334 LYS A O 1
ATOM 2638 N N . ALA A 1 335 ? -31.161 -4.404 23.526 1.00 84.69 335 ALA A N 1
ATOM 2639 C CA . ALA A 1 335 ? -29.955 -5.085 23.075 1.00 84.69 335 ALA A CA 1
ATOM 2640 C C . ALA A 1 335 ? -29.612 -6.197 24.071 1.00 84.69 335 ALA A C 1
ATOM 2642 O O . ALA A 1 335 ? -29.454 -5.931 25.260 1.00 84.69 335 ALA A O 1
ATOM 2643 N N . VAL A 1 336 ? -29.547 -7.439 23.597 1.00 87.56 336 VAL A N 1
ATOM 2644 C CA . VAL A 1 336 ? -29.210 -8.619 24.411 1.00 87.56 336 VAL A CA 1
ATOM 2645 C C . VAL A 1 336 ? -27.702 -8.675 24.625 1.00 87.56 336 VAL A C 1
ATOM 2647 O O . VAL A 1 336 ? -26.963 -8.257 23.740 1.00 87.56 336 VAL A O 1
ATOM 2650 N N . LYS A 1 337 ? -27.246 -9.200 25.769 1.00 86.31 337 LYS A N 1
ATOM 2651 C CA . LYS A 1 337 ? -25.816 -9.417 26.030 1.00 86.31 337 LYS A CA 1
ATOM 2652 C C . LYS A 1 337 ? -25.107 -10.097 24.847 1.00 86.31 337 LYS A C 1
ATOM 2654 O O . LYS A 1 337 ? -25.616 -11.077 24.301 1.00 86.31 337 LYS A O 1
ATOM 2659 N N . GLY A 1 338 ? -23.920 -9.616 24.499 1.00 82.75 338 GLY A N 1
ATOM 2660 C CA . GLY A 1 338 ? -23.099 -10.190 23.434 1.00 82.75 338 GLY A CA 1
ATOM 2661 C C . GLY A 1 338 ? -21.611 -10.024 23.707 1.00 82.75 338 GLY A C 1
ATOM 2662 O O . GLY A 1 338 ? -21.218 -9.284 24.612 1.00 82.75 338 GLY A O 1
ATOM 2663 N N . GLU A 1 339 ? -20.792 -10.735 22.935 1.00 82.81 339 GLU A N 1
ATOM 2664 C CA . GLU A 1 339 ? -19.335 -10.676 23.020 1.00 82.81 339 GLU A CA 1
ATOM 2665 C C . GLU A 1 339 ? -18.693 -10.387 21.662 1.00 82.81 339 GLU A C 1
ATOM 2667 O O . GLU A 1 339 ? -19.255 -10.725 20.622 1.00 82.81 339 GLU A O 1
ATOM 2672 N N . PHE A 1 340 ? -17.538 -9.727 21.680 1.00 82.12 340 PHE A N 1
ATOM 2673 C CA . PHE A 1 340 ? -16.728 -9.448 20.497 1.00 82.12 340 PHE A CA 1
ATOM 2674 C C . PHE A 1 340 ? -15.240 -9.467 20.825 1.00 82.12 340 PHE A C 1
ATOM 2676 O O . PHE A 1 340 ? -14.861 -9.280 21.982 1.00 82.12 340 PHE A O 1
ATOM 2683 N N . THR A 1 341 ? -14.402 -9.691 19.814 1.00 77.19 341 THR A N 1
ATOM 2684 C CA . THR A 1 341 ? -12.948 -9.803 19.977 1.00 77.19 341 THR A CA 1
ATOM 2685 C C . THR A 1 341 ? -12.164 -8.695 19.284 1.00 77.19 341 THR A C 1
ATOM 2687 O O . THR A 1 341 ? -12.670 -8.035 18.375 1.00 77.19 341 THR A O 1
ATOM 2690 N N . ASP A 1 342 ? -10.902 -8.517 19.683 1.00 67.94 342 ASP A N 1
ATOM 2691 C CA . ASP A 1 342 ? -9.951 -7.686 18.940 1.00 67.94 342 ASP A CA 1
ATOM 2692 C C . ASP A 1 342 ? -9.759 -8.201 17.506 1.00 67.94 342 ASP A C 1
ATOM 2694 O O . ASP A 1 342 ? -9.836 -9.403 17.242 1.00 67.94 342 ASP A O 1
ATOM 2698 N N . SER A 1 343 ? -9.536 -7.271 16.573 1.00 60.47 343 SER A N 1
ATOM 2699 C CA . SER A 1 343 ? -9.343 -7.547 15.139 1.00 60.47 343 SER A CA 1
ATOM 2700 C C . SER A 1 343 ? -10.525 -8.234 14.435 1.00 60.47 343 SER A C 1
ATOM 2702 O O . SER A 1 343 ? -10.369 -8.762 13.334 1.00 60.47 343 SER A O 1
ATOM 2704 N N . GLN A 1 344 ? -11.725 -8.193 15.026 1.00 64.69 344 GLN A N 1
ATOM 2705 C CA . GLN A 1 344 ? -12.953 -8.715 14.427 1.00 64.69 344 GLN A CA 1
ATOM 2706 C C . GLN A 1 344 ? -13.795 -7.598 13.796 1.00 64.69 344 GLN A C 1
ATOM 2708 O O . GLN A 1 344 ? -14.048 -6.558 14.404 1.00 64.69 344 GLN A O 1
ATOM 2713 N N . ILE A 1 345 ? -14.301 -7.836 12.584 1.00 72.25 345 ILE A N 1
ATOM 2714 C CA . ILE A 1 345 ? -15.292 -6.965 11.940 1.00 72.25 345 ILE A CA 1
ATOM 2715 C C . ILE A 1 345 ? -16.685 -7.533 12.216 1.00 72.25 345 ILE A C 1
ATOM 2717 O O . ILE A 1 345 ? -17.022 -8.620 11.751 1.00 72.25 345 ILE A O 1
ATOM 2721 N N . ILE A 1 346 ? -17.511 -6.787 12.956 1.00 78.19 346 ILE A N 1
ATOM 2722 C CA . ILE A 1 346 ? -18.902 -7.168 13.235 1.00 78.19 346 ILE A CA 1
ATOM 2723 C C . ILE A 1 346 ? -19.833 -6.441 12.274 1.00 78.19 346 ILE A C 1
ATOM 2725 O O . ILE A 1 346 ? -19.922 -5.212 12.268 1.00 78.19 346 ILE A O 1
ATOM 2729 N N . VAL A 1 347 ? -20.581 -7.213 11.493 1.00 79.56 347 VAL A N 1
ATOM 2730 C CA . VAL A 1 347 ? -21.580 -6.683 10.564 1.00 79.56 347 VAL A CA 1
ATOM 2731 C C . VAL A 1 347 ? -22.957 -6.682 11.235 1.00 79.56 347 VAL A C 1
ATOM 2733 O O . VAL A 1 347 ? -23.461 -7.724 11.643 1.00 79.56 347 VAL A O 1
ATOM 2736 N N . MET A 1 348 ? -23.593 -5.509 11.339 1.00 80.88 348 MET A N 1
ATOM 2737 C CA . MET A 1 348 ? -24.937 -5.351 11.918 1.00 80.88 348 MET A CA 1
ATOM 2738 C C . MET A 1 348 ? -26.025 -5.253 10.834 1.00 80.88 348 MET A C 1
ATOM 2740 O O . MET A 1 348 ? -26.188 -4.227 10.164 1.00 80.88 348 MET A O 1
ATOM 2744 N N . LEU A 1 349 ? -26.837 -6.302 10.702 1.00 80.62 349 LEU A N 1
ATOM 2745 C CA . LEU A 1 349 ? -27.931 -6.406 9.724 1.00 80.62 349 LEU A CA 1
ATOM 2746 C C . LEU A 1 349 ? -29.312 -6.210 10.382 1.00 80.62 349 LEU A C 1
ATOM 2748 O O . LEU A 1 349 ? -29.438 -6.273 11.598 1.00 80.62 349 LEU A O 1
ATOM 2752 N N . GLY A 1 350 ? -30.333 -5.849 9.593 1.00 80.94 350 GLY A N 1
ATOM 2753 C CA . GLY A 1 350 ? -31.683 -5.502 10.086 1.00 80.94 350 GLY A CA 1
ATOM 2754 C C . GLY A 1 350 ? -32.337 -4.297 9.389 1.00 80.94 350 GLY A C 1
ATOM 2755 O O . GLY A 1 350 ? -31.670 -3.575 8.645 1.00 80.94 350 GLY A O 1
ATOM 2756 N N . GLU A 1 351 ? -33.626 -4.079 9.635 1.00 80.19 351 GLU A N 1
ATOM 2757 C CA . GLU A 1 351 ? -34.431 -3.020 9.002 1.00 80.19 351 GLU A CA 1
ATOM 2758 C C . GLU A 1 351 ? -34.081 -1.613 9.521 1.00 80.19 351 GLU A C 1
ATOM 2760 O O . GLU A 1 351 ? -33.528 -1.439 10.618 1.00 80.19 351 GLU A O 1
ATOM 2765 N N . ASN A 1 352 ? -34.408 -0.585 8.742 1.00 78.56 352 ASN A N 1
ATOM 2766 C CA . ASN A 1 352 ? -34.315 0.801 9.179 1.00 78.56 352 ASN A CA 1
ATOM 2767 C C . ASN A 1 352 ? -35.276 1.041 10.354 1.00 78.56 352 ASN A C 1
ATOM 2769 O O . ASN A 1 352 ? -36.419 0.603 10.339 1.00 78.56 352 ASN A O 1
ATOM 2773 N N . GLY A 1 353 ? -34.815 1.734 11.397 1.00 72.94 353 GLY A N 1
ATOM 2774 C CA . GLY A 1 353 ? -35.629 1.981 12.594 1.00 72.94 353 GLY A CA 1
ATOM 2775 C C . GLY A 1 353 ? -35.582 0.873 13.653 1.00 72.94 353 GLY A C 1
ATOM 2776 O O . GLY A 1 353 ? -36.071 1.091 14.751 1.00 72.94 353 GLY A O 1
ATOM 2777 N N . THR A 1 354 ? -34.894 -0.252 13.418 1.00 81.50 354 THR A N 1
ATOM 2778 C CA . THR A 1 354 ? -34.671 -1.311 14.437 1.00 81.50 354 THR A CA 1
ATOM 2779 C C . THR A 1 354 ? -33.727 -0.907 15.574 1.00 81.50 354 THR A C 1
ATOM 2781 O O . THR A 1 354 ? -33.523 -1.662 16.517 1.00 81.50 354 THR A O 1
ATOM 2784 N N . GLY A 1 355 ? -33.139 0.291 15.510 1.00 79.44 355 GLY A N 1
ATOM 2785 C CA . GLY A 1 355 ? -32.283 0.829 16.566 1.00 79.44 355 GLY A CA 1
ATOM 2786 C C . GLY A 1 355 ? -30.795 0.514 16.433 1.00 79.44 355 GLY A C 1
ATOM 2787 O O . GLY A 1 355 ? -30.062 0.786 17.373 1.00 79.44 355 GLY A O 1
ATOM 2788 N N . LYS A 1 356 ? -30.298 0.030 15.284 1.00 86.56 356 LYS A N 1
ATOM 2789 C CA . LYS A 1 356 ? -28.847 -0.179 15.055 1.00 86.56 356 LYS A CA 1
ATOM 2790 C C . LYS A 1 356 ? -28.006 1.064 15.341 1.00 86.56 356 LYS A C 1
ATOM 2792 O O . LYS A 1 356 ? -26.978 1.002 16.001 1.00 86.56 356 LYS A O 1
ATOM 2797 N N . MET A 1 357 ? -28.471 2.214 14.852 1.00 82.81 357 MET A N 1
ATOM 2798 C CA . MET A 1 357 ? -27.814 3.496 15.096 1.00 82.81 357 MET A CA 1
ATOM 2799 C C . MET A 1 357 ? -27.863 3.862 16.581 1.00 82.81 357 MET A C 1
ATOM 2801 O O . MET A 1 357 ? -26.877 4.335 17.139 1.00 82.81 357 MET A O 1
ATOM 2805 N N . THR A 1 358 ? -29.002 3.619 17.231 1.00 85.12 358 THR A N 1
ATOM 2806 C CA . THR A 1 358 ? -29.175 3.823 18.673 1.00 85.12 358 THR A CA 1
ATOM 2807 C C . THR A 1 358 ? -28.221 2.926 19.460 1.00 85.12 358 THR A C 1
ATOM 2809 O O . THR A 1 358 ? -27.583 3.408 20.384 1.00 85.12 358 THR A O 1
ATOM 2812 N N . PHE A 1 359 ? -28.039 1.670 19.046 1.00 86.56 359 PHE A N 1
ATOM 2813 C CA . PHE A 1 359 ? -27.078 0.727 19.614 1.00 86.56 359 PHE A CA 1
ATOM 2814 C C . PHE A 1 359 ? -25.627 1.196 19.448 1.00 86.56 359 PHE A C 1
ATOM 2816 O O . PHE A 1 359 ? -24.911 1.279 20.440 1.00 86.56 359 PHE A O 1
ATOM 2823 N N . ILE A 1 360 ? -25.216 1.613 18.244 1.00 86.62 360 ILE A N 1
ATOM 2824 C CA . ILE A 1 360 ? -23.874 2.179 17.999 1.00 86.62 360 ILE A CA 1
ATOM 2825 C C . ILE A 1 360 ? -23.642 3.429 18.854 1.00 86.62 360 ILE A C 1
ATOM 2827 O O . ILE A 1 360 ? -22.569 3.598 19.420 1.00 86.62 360 ILE A O 1
ATOM 2831 N N . ARG A 1 361 ? -24.648 4.301 18.989 1.00 85.00 361 ARG A N 1
ATOM 2832 C CA . ARG A 1 361 ? -24.563 5.500 19.835 1.00 85.00 361 ARG A CA 1
ATOM 2833 C C . ARG A 1 361 ? -24.518 5.178 21.328 1.00 85.00 361 ARG A C 1
ATOM 2835 O O . ARG A 1 361 ? -23.889 5.934 22.061 1.00 85.00 361 ARG A O 1
ATOM 2842 N N . MET A 1 362 ? -25.169 4.099 21.767 1.00 83.81 362 MET A N 1
ATOM 2843 C CA . MET A 1 362 ? -25.048 3.602 23.141 1.00 83.81 362 MET A CA 1
ATOM 2844 C C . MET A 1 362 ? -23.649 3.047 23.404 1.00 83.81 362 MET A C 1
ATOM 2846 O O . MET A 1 362 ? -23.038 3.417 24.400 1.00 83.81 362 MET A O 1
ATOM 2850 N N . LEU A 1 363 ? -23.106 2.244 22.481 1.00 81.06 363 LEU A N 1
ATOM 2851 C CA . LEU A 1 363 ? -21.735 1.735 22.579 1.00 81.06 363 LEU A CA 1
ATOM 2852 C C . LEU A 1 363 ? -20.703 2.870 22.558 1.00 81.06 363 LEU A C 1
ATOM 2854 O O . LEU A 1 363 ? -19.802 2.875 23.384 1.00 81.06 363 LEU A O 1
ATOM 2858 N N . ALA A 1 364 ? -20.876 3.864 21.681 1.00 78.44 364 ALA A N 1
ATOM 2859 C CA . ALA A 1 364 ? -19.988 5.022 21.576 1.00 78.44 364 ALA A CA 1
ATOM 2860 C C . ALA A 1 364 ? -20.130 6.040 22.728 1.00 78.44 364 ALA A C 1
ATOM 2862 O O . ALA A 1 364 ? -19.408 7.034 22.755 1.00 78.44 364 ALA A O 1
ATOM 2863 N N . GLY A 1 365 ? -21.081 5.843 23.651 1.00 76.69 365 GLY A N 1
ATOM 2864 C CA . GLY A 1 365 ? -21.303 6.727 24.800 1.00 76.69 365 GLY A CA 1
ATOM 2865 C C . GLY A 1 365 ? -22.058 8.031 24.501 1.00 76.69 365 GLY A C 1
ATOM 2866 O O . GLY A 1 365 ? -22.193 8.873 25.385 1.00 76.69 365 GLY A O 1
ATOM 2867 N N . PHE A 1 366 ? -22.596 8.215 23.290 1.00 79.44 366 PHE A N 1
ATOM 2868 C CA . PHE A 1 366 ? -23.427 9.381 22.945 1.00 79.44 366 PHE A CA 1
ATOM 2869 C C . PHE A 1 366 ? -24.841 9.315 23.539 1.00 79.44 366 PHE A C 1
ATOM 2871 O O . PHE A 1 366 ? -25.515 10.339 23.647 1.00 79.44 366 PHE A O 1
ATOM 2878 N N . LEU A 1 367 ? -25.322 8.115 23.873 1.00 80.62 367 LEU A N 1
ATOM 2879 C CA . LEU A 1 367 ? -26.628 7.875 24.486 1.00 80.62 367 LEU A CA 1
ATOM 2880 C C . LEU A 1 367 ? -26.467 6.925 25.671 1.00 80.62 367 LEU A C 1
ATOM 2882 O O . LEU A 1 367 ? -25.954 5.825 25.513 1.00 80.62 367 LEU A O 1
ATOM 2886 N N . THR A 1 368 ? -26.952 7.314 26.845 1.00 81.50 368 THR A N 1
ATOM 2887 C CA . THR A 1 368 ? -26.962 6.440 28.025 1.00 81.50 368 THR A CA 1
ATOM 2888 C C . THR A 1 368 ? -28.142 5.463 27.965 1.00 81.50 368 THR A C 1
ATOM 2890 O O . THR A 1 368 ? -29.234 5.896 27.590 1.00 81.50 368 THR A O 1
ATOM 2893 N N . PRO A 1 369 ? -27.980 4.169 28.302 1.00 83.12 369 PRO A N 1
ATOM 2894 C CA . PRO A 1 369 ? -29.100 3.227 28.406 1.00 83.12 369 PRO A CA 1
ATOM 2895 C C . PRO A 1 369 ? -30.016 3.579 29.591 1.00 83.12 369 PRO A C 1
ATOM 2897 O O . PRO A 1 369 ? -29.562 4.167 30.568 1.00 83.12 369 PRO A O 1
ATOM 2900 N N . ASP A 1 370 ? -31.305 3.234 29.505 1.00 83.00 370 ASP A N 1
ATOM 2901 C CA . ASP A 1 370 ? -32.286 3.515 30.571 1.00 83.00 370 ASP A CA 1
ATOM 2902 C C . ASP A 1 370 ? -32.246 2.459 31.685 1.00 83.00 370 ASP A C 1
ATOM 2904 O O . ASP A 1 370 ? -32.422 2.781 32.855 1.00 83.00 370 ASP A O 1
ATOM 2908 N N . SER A 1 371 ? -32.000 1.196 31.326 1.00 74.56 371 SER A N 1
ATOM 2909 C CA . SER A 1 371 ? -31.736 0.118 32.283 1.00 74.56 371 SER A CA 1
ATOM 2910 C C . SER A 1 371 ? -30.730 -0.880 31.720 1.00 74.56 371 SER A C 1
ATOM 2912 O O . SER A 1 371 ? -30.670 -1.112 30.508 1.00 74.56 371 SER A O 1
ATOM 2914 N N . VAL A 1 372 ? -29.937 -1.452 32.624 1.00 72.56 372 VAL A N 1
ATOM 2915 C CA . VAL A 1 372 ? -28.912 -2.459 32.349 1.00 72.56 372 VAL A CA 1
ATOM 2916 C C . VAL A 1 372 ? -29.218 -3.668 33.232 1.00 72.56 372 VAL A C 1
ATOM 2918 O O . VAL A 1 372 ? -29.278 -3.540 34.452 1.00 72.56 372 VAL A O 1
ATOM 2921 N N . GLU A 1 373 ? -29.474 -4.825 32.621 1.00 64.75 373 GLU A N 1
ATOM 2922 C CA . GLU A 1 373 ? -29.749 -6.080 33.333 1.00 64.75 373 GLU A CA 1
ATOM 2923 C C . GLU A 1 373 ? -28.449 -6.903 33.444 1.00 64.75 373 GLU A C 1
ATOM 2925 O O . GLU A 1 373 ? -27.865 -7.282 32.425 1.00 64.75 373 GLU A O 1
ATOM 2930 N N . GLY A 1 374 ? -28.018 -7.203 34.677 1.00 55.66 374 GLY A N 1
ATOM 2931 C CA . GLY A 1 374 ? -26.791 -7.954 34.995 1.00 55.66 374 GLY A CA 1
ATOM 2932 C C . GLY A 1 374 ? -25.758 -7.088 35.727 1.00 55.66 374 GLY A C 1
ATOM 2933 O O . GLY A 1 374 ? -25.259 -6.116 35.172 1.00 55.66 374 GLY A O 1
ATOM 2934 N N . SER A 1 375 ? -25.460 -7.429 36.981 1.00 48.62 375 SER A N 1
ATOM 2935 C CA . SER A 1 375 ? -24.891 -6.530 37.995 1.00 48.62 375 SER A CA 1
ATOM 2936 C C . SER A 1 375 ? -23.375 -6.290 37.987 1.00 48.62 375 SER A C 1
ATOM 2938 O O . SER A 1 375 ? -22.925 -5.617 38.899 1.00 48.62 375 SER A O 1
ATOM 2940 N N . ASP A 1 376 ? -22.578 -6.751 37.013 1.00 49.56 376 ASP A N 1
ATOM 2941 C CA . ASP A 1 376 ? -21.100 -6.669 37.137 1.00 49.56 376 ASP A CA 1
ATOM 2942 C C . ASP A 1 376 ? -20.327 -6.434 35.820 1.00 49.56 376 ASP A C 1
ATOM 2944 O O . ASP A 1 376 ? -19.130 -6.709 35.741 1.00 49.56 376 ASP A O 1
ATOM 2948 N N . VAL A 1 377 ? -20.971 -5.943 34.751 1.00 54.06 377 VAL A N 1
ATOM 2949 C CA . VAL A 1 377 ? -20.287 -5.702 33.460 1.00 54.06 377 VAL A CA 1
ATOM 2950 C C . VAL A 1 377 ? -20.395 -4.234 33.056 1.00 54.06 377 VAL A C 1
ATOM 2952 O O . VAL A 1 377 ? -21.397 -3.806 32.483 1.00 54.06 377 VAL A O 1
ATOM 2955 N N . GLU A 1 378 ? -19.347 -3.458 33.340 1.00 56.75 378 GLU A N 1
ATOM 2956 C CA . GLU A 1 378 ? -19.202 -2.100 32.813 1.00 56.75 378 GLU A CA 1
ATOM 2957 C C . GLU A 1 378 ? -18.933 -2.138 31.301 1.00 56.75 378 GLU A C 1
ATOM 2959 O O . GLU A 1 378 ? -18.112 -2.919 30.816 1.00 56.75 378 GLU A O 1
ATOM 2964 N N . ILE A 1 379 ? -19.620 -1.275 30.543 1.00 62.72 379 ILE A N 1
ATOM 2965 C CA . ILE A 1 379 ? -19.325 -1.076 29.119 1.00 62.72 379 ILE A CA 1
ATOM 2966 C C . ILE A 1 379 ? -17.893 -0.520 29.029 1.00 62.72 379 ILE A C 1
ATOM 2968 O O . ILE A 1 379 ? -17.627 0.532 29.623 1.00 62.72 379 ILE A O 1
ATOM 2972 N N . PRO A 1 380 ? -16.963 -1.175 28.309 1.00 61.47 380 PRO A N 1
ATOM 2973 C CA . PRO A 1 380 ? -15.581 -0.722 28.275 1.00 61.47 380 PRO A CA 1
ATOM 2974 C C . PRO A 1 380 ? -15.489 0.657 27.608 1.00 61.47 380 PRO A C 1
ATOM 2976 O O . PRO A 1 380 ? -16.072 0.896 26.548 1.00 61.47 380 PRO A O 1
ATOM 2979 N N . LYS A 1 381 ? -14.749 1.583 28.227 1.00 61.12 381 LYS A N 1
ATOM 2980 C CA . LYS A 1 381 ? -14.512 2.925 27.678 1.00 61.12 381 LYS A CA 1
ATOM 2981 C C . LYS A 1 381 ? -13.480 2.845 26.550 1.00 61.12 381 LYS A C 1
ATOM 2983 O O . LYS A 1 381 ? -12.280 2.852 26.811 1.00 61.12 381 LYS A O 1
ATOM 2988 N N . PHE A 1 382 ? -13.941 2.772 25.303 1.00 64.88 382 PHE A N 1
ATOM 2989 C CA . PHE A 1 382 ? -13.076 2.869 24.123 1.00 64.88 382 PHE A CA 1
ATOM 2990 C C . PHE A 1 382 ? -13.026 4.299 23.567 1.00 64.88 382 PHE A C 1
ATOM 2992 O O . PHE A 1 382 ? -13.948 5.092 23.758 1.00 64.88 382 PHE A O 1
ATOM 2999 N N . ASN A 1 383 ? -11.959 4.615 22.828 1.00 65.56 383 ASN A N 1
ATOM 3000 C CA . ASN A 1 383 ? -11.941 5.777 21.943 1.00 65.56 383 ASN A CA 1
ATOM 3001 C C . ASN A 1 383 ? -12.656 5.401 20.645 1.00 65.56 383 ASN A C 1
ATOM 3003 O O . ASN A 1 383 ? -12.164 4.581 19.872 1.00 65.56 383 ASN A O 1
ATOM 3007 N N . PHE A 1 384 ? -13.828 5.987 20.414 1.00 68.44 384 PHE A N 1
ATOM 3008 C CA . PHE A 1 384 ? -14.658 5.665 19.259 1.00 68.44 384 PHE A CA 1
ATOM 3009 C C . PHE A 1 384 ? -14.477 6.695 18.145 1.00 68.44 384 PHE A C 1
ATOM 3011 O O . PHE A 1 384 ? -14.719 7.886 18.337 1.00 68.44 384 PHE A O 1
ATOM 3018 N N . SER A 1 385 ? -14.131 6.224 16.949 1.00 74.12 385 SER A N 1
ATOM 3019 C CA . SER A 1 385 ? -14.323 6.990 15.718 1.00 74.12 385 SER A CA 1
ATOM 3020 C C . SER A 1 385 ? -15.716 6.686 15.168 1.00 74.12 385 SER A C 1
ATOM 3022 O O . SER A 1 385 ? -16.058 5.528 14.929 1.00 74.12 385 SER A O 1
ATOM 3024 N N . TYR A 1 386 ? -16.551 7.714 15.003 1.00 77.06 386 TYR A N 1
ATOM 3025 C CA . TYR A 1 386 ? -17.949 7.560 14.600 1.00 77.06 386 TYR A CA 1
ATOM 3026 C C . TYR A 1 386 ? -18.266 8.388 13.353 1.00 77.06 386 TYR A C 1
ATOM 3028 O O . TYR A 1 386 ? -18.130 9.613 13.342 1.00 77.06 386 TYR A O 1
ATOM 3036 N N . LYS A 1 387 ? -18.765 7.712 12.312 1.00 80.62 387 LYS A N 1
ATOM 3037 C CA . LYS A 1 387 ? -19.303 8.339 11.101 1.00 80.62 387 LYS A CA 1
ATOM 3038 C C . LYS A 1 387 ? -20.833 8.437 11.207 1.00 80.62 387 LYS A C 1
ATOM 3040 O O . LYS A 1 387 ? -21.495 7.399 11.277 1.00 80.62 387 LYS A O 1
ATOM 3045 N N . PRO A 1 388 ? -21.432 9.642 11.181 1.00 69.50 388 PRO A N 1
ATOM 3046 C CA . PRO A 1 388 ? -22.885 9.777 11.184 1.00 69.50 388 PRO A CA 1
ATOM 3047 C C . PRO A 1 388 ? -23.501 9.277 9.868 1.00 69.50 388 PRO A C 1
ATOM 3049 O O . PRO A 1 388 ? -22.923 9.439 8.797 1.00 69.50 388 PRO A O 1
ATOM 3052 N N . GLN A 1 389 ? -24.710 8.711 9.945 1.00 64.38 389 GLN A N 1
ATOM 3053 C CA . GLN A 1 389 ? -25.457 8.227 8.772 1.00 64.38 389 GLN A CA 1
ATOM 3054 C C . GLN A 1 389 ? -25.937 9.353 7.846 1.00 64.38 389 GLN A C 1
ATOM 3056 O O . GLN A 1 389 ? -25.972 9.160 6.636 1.00 64.38 389 GLN A O 1
ATOM 3061 N N . GLN A 1 390 ? -26.298 10.518 8.393 1.00 64.75 390 GLN A N 1
ATOM 3062 C CA . GLN A 1 390 ? -26.623 11.715 7.611 1.00 64.75 390 GLN A CA 1
ATOM 3063 C C . GLN A 1 390 ? -25.483 12.724 7.726 1.00 64.75 390 GLN A C 1
ATOM 3065 O O . GLN A 1 390 ? -25.100 13.115 8.832 1.00 64.75 390 GLN A O 1
ATOM 3070 N N . ILE A 1 391 ? -24.953 13.148 6.580 1.00 65.25 391 ILE A N 1
ATOM 3071 C CA . ILE A 1 391 ? -23.845 14.097 6.491 1.00 65.25 391 ILE A CA 1
ATOM 3072 C C . ILE A 1 391 ? -24.422 15.446 6.068 1.00 65.25 391 ILE A C 1
ATOM 3074 O O . ILE A 1 391 ? -24.712 15.664 4.898 1.00 65.25 391 ILE A O 1
ATOM 3078 N N . ASN A 1 392 ? -24.576 16.357 7.029 1.00 63.56 392 ASN A N 1
ATOM 3079 C CA . ASN A 1 392 ? -24.967 17.737 6.754 1.00 63.56 392 ASN A CA 1
ATOM 3080 C C . ASN A 1 392 ? -23.731 18.634 6.902 1.00 63.56 392 ASN A C 1
ATOM 3082 O O . ASN A 1 392 ? -23.234 18.776 8.027 1.00 63.56 392 ASN A O 1
ATOM 3086 N N . PRO A 1 393 ? -23.217 19.241 5.815 1.00 61.84 393 PRO A N 1
ATOM 3087 C CA . PRO A 1 393 ? -22.027 20.076 5.881 1.00 61.84 393 PRO A CA 1
ATOM 3088 C C . PRO A 1 393 ? -22.349 21.371 6.638 1.00 61.84 393 PRO A C 1
ATOM 3090 O O . PRO A 1 393 ? -22.902 22.330 6.106 1.00 61.84 393 PRO A O 1
ATOM 3093 N N . LYS A 1 394 ? -22.014 21.391 7.931 1.00 64.06 394 LYS A N 1
ATOM 3094 C CA . LYS A 1 394 ? -22.068 22.599 8.774 1.00 64.06 394 LYS A CA 1
ATOM 3095 C C . LYS A 1 394 ? -20.811 23.466 8.623 1.00 64.06 394 LYS A C 1
ATOM 3097 O O . LYS A 1 394 ? -20.806 24.617 9.052 1.00 64.06 394 LYS A O 1
ATOM 3102 N N . PHE A 1 395 ? -19.763 22.910 8.017 1.00 64.62 395 PHE A N 1
ATOM 3103 C CA . PHE A 1 395 ? -18.488 23.568 7.753 1.00 64.62 395 PHE A CA 1
ATOM 3104 C C . PHE A 1 395 ? -18.565 24.398 6.464 1.00 64.62 395 PHE A C 1
ATOM 3106 O O . PHE A 1 395 ? -19.119 23.937 5.468 1.00 64.62 395 PHE A O 1
ATOM 3113 N N . LYS A 1 396 ? -18.067 25.639 6.498 1.00 67.00 396 LYS A N 1
ATOM 3114 C CA . LYS A 1 396 ? -18.135 26.585 5.363 1.00 67.00 396 LYS A CA 1
ATOM 3115 C C . LYS A 1 396 ? -16.874 26.584 4.488 1.00 67.00 396 LYS A C 1
ATOM 3117 O O . LYS A 1 396 ? -16.922 27.112 3.380 1.00 67.00 396 LYS A O 1
ATOM 3122 N N . ASP A 1 397 ? -15.813 25.999 5.018 1.00 75.69 397 ASP A N 1
ATOM 3123 C CA . ASP A 1 397 ? -14.437 26.030 4.527 1.00 75.69 397 ASP A CA 1
ATOM 3124 C C . ASP A 1 397 ? -14.205 24.949 3.445 1.00 75.69 397 ASP A C 1
ATOM 3126 O O . ASP A 1 397 ? -15.121 24.170 3.133 1.00 75.69 397 ASP A O 1
ATOM 3130 N N . SER A 1 398 ? -13.017 24.916 2.835 1.00 80.06 398 SER A N 1
ATOM 3131 C CA . SER A 1 398 ? -12.667 23.898 1.830 1.00 80.06 398 SER A CA 1
ATOM 3132 C C . SER A 1 398 ? -12.497 22.503 2.442 1.00 80.06 398 SER A C 1
ATOM 3134 O O . SER A 1 398 ? -12.318 22.342 3.656 1.00 80.06 398 SER A O 1
ATOM 3136 N N . VAL A 1 399 ? -12.557 21.464 1.603 1.00 80.25 399 VAL A N 1
ATOM 3137 C CA . VAL A 1 399 ? -12.254 20.086 2.028 1.00 80.25 399 VAL A CA 1
ATOM 3138 C C . VAL A 1 399 ? -10.838 20.007 2.591 1.00 80.25 399 VAL A C 1
ATOM 3140 O O . VAL A 1 399 ? -10.636 19.402 3.646 1.00 80.25 399 VAL A O 1
ATOM 3143 N N . GLN A 1 400 ? -9.879 20.697 1.969 1.00 81.56 400 GLN A N 1
ATOM 3144 C CA . GLN A 1 400 ? -8.519 20.811 2.486 1.00 81.56 400 GLN A CA 1
ATOM 3145 C C . GLN A 1 400 ? -8.467 21.399 3.892 1.00 81.56 400 GLN A C 1
ATOM 3147 O O . GLN A 1 400 ? -7.807 20.836 4.763 1.00 81.56 400 GLN A O 1
ATOM 3152 N N . GLU A 1 401 ? -9.181 22.494 4.146 1.00 80.94 401 GLU A N 1
ATOM 3153 C CA . GLU A 1 401 ? -9.208 23.148 5.456 1.00 80.94 401 GLU A CA 1
ATOM 3154 C C . GLU A 1 401 ? -9.855 22.254 6.524 1.00 80.94 401 GLU A C 1
ATOM 3156 O O . GLU A 1 401 ? -9.377 22.197 7.661 1.00 80.94 401 GLU A O 1
ATOM 3161 N N . LEU A 1 402 ? -10.896 21.490 6.170 1.00 81.94 402 LEU A N 1
ATOM 3162 C CA . LEU A 1 402 ? -11.514 20.518 7.075 1.00 81.94 402 LEU A CA 1
ATOM 3163 C C . LEU A 1 402 ? -10.541 19.390 7.441 1.00 81.94 402 LEU A C 1
ATOM 3165 O O . LEU A 1 402 ? -10.379 19.088 8.628 1.00 81.94 402 LEU A O 1
ATOM 3169 N N . LEU A 1 403 ? -9.898 18.777 6.443 1.00 81.00 403 LEU A N 1
ATOM 3170 C CA . LEU A 1 403 ? -8.943 17.686 6.652 1.00 81.00 403 LEU A CA 1
ATOM 3171 C C . LEU A 1 403 ? -7.717 18.179 7.422 1.00 81.00 403 LEU A C 1
ATOM 3173 O O . LEU A 1 403 ? -7.297 17.542 8.383 1.00 81.00 403 LEU A O 1
ATOM 3177 N N . HIS A 1 404 ? -7.222 19.372 7.099 1.00 82.00 404 HIS A N 1
ATOM 3178 C CA . HIS A 1 404 ? -6.117 20.011 7.804 1.00 82.00 404 HIS A CA 1
ATOM 3179 C C . HIS A 1 404 ? -6.473 20.400 9.248 1.00 82.00 404 HIS A C 1
ATOM 3181 O O . HIS A 1 404 ? -5.600 20.450 10.106 1.00 82.00 404 HIS A O 1
ATOM 3187 N N . LYS A 1 405 ? -7.745 20.669 9.563 1.00 80.12 405 LYS A N 1
ATOM 3188 C CA . LYS A 1 405 ? -8.175 20.991 10.934 1.00 80.12 405 LYS A CA 1
ATOM 3189 C C . LYS A 1 405 ? -8.468 19.758 11.784 1.00 80.12 405 LYS A C 1
ATOM 3191 O O . LYS A 1 405 ? -8.297 19.813 12.999 1.00 80.12 405 LYS A O 1
ATOM 3196 N N . LYS A 1 406 ? -8.982 18.682 11.180 1.00 78.62 406 LYS A N 1
ATOM 3197 C CA . LYS A 1 406 ? -9.427 17.477 11.900 1.00 78.62 406 LYS A CA 1
ATOM 3198 C C . LYS A 1 406 ? -8.394 16.368 11.939 1.00 78.62 406 LYS A C 1
ATOM 3200 O O . LYS A 1 406 ? -8.320 15.680 12.946 1.00 78.62 406 LYS A O 1
ATOM 3205 N N . ILE A 1 407 ? -7.647 16.191 10.858 1.00 81.12 407 ILE A N 1
ATOM 3206 C CA . ILE A 1 407 ? -6.735 15.066 10.671 1.00 81.12 407 ILE A CA 1
ATOM 3207 C C . ILE A 1 407 ? -5.450 15.512 9.963 1.00 81.12 407 ILE A C 1
ATOM 3209 O O . ILE A 1 407 ? -4.968 14.816 9.078 1.00 81.12 407 ILE A O 1
ATOM 3213 N N . ARG A 1 408 ? -4.898 16.678 10.332 1.00 73.81 408 ARG A N 1
ATOM 3214 C CA . ARG A 1 408 ? -3.718 17.283 9.682 1.00 73.81 408 ARG A CA 1
ATOM 3215 C C . ARG A 1 408 ? -2.599 16.275 9.438 1.00 73.81 408 ARG A C 1
ATOM 3217 O O . ARG A 1 408 ? -2.109 16.151 8.320 1.00 73.81 408 ARG A O 1
ATOM 3224 N N . ASP A 1 409 ? -2.248 15.551 10.492 1.00 73.62 409 ASP A N 1
ATOM 3225 C CA . ASP A 1 409 ? -1.100 14.655 10.499 1.00 73.62 409 ASP A CA 1
ATOM 3226 C C . ASP A 1 409 ? -1.395 13.357 9.743 1.00 73.62 409 ASP A C 1
ATOM 3228 O O . ASP A 1 409 ? -0.496 12.806 9.118 1.00 73.62 409 ASP A O 1
ATOM 3232 N N . ALA A 1 410 ? -2.658 12.912 9.718 1.00 69.25 410 ALA A N 1
ATOM 3233 C CA . ALA A 1 410 ? -3.064 11.748 8.939 1.00 69.25 410 ALA A CA 1
ATOM 3234 C C . ALA A 1 410 ? -3.231 12.090 7.452 1.00 69.25 410 ALA A C 1
ATOM 3236 O O . ALA A 1 410 ? -2.696 11.377 6.624 1.00 69.25 410 ALA A O 1
ATOM 3237 N N . TYR A 1 411 ? -3.885 13.196 7.080 1.00 62.91 411 TYR A N 1
ATOM 3238 C CA . TYR A 1 411 ? -4.043 13.584 5.672 1.00 62.91 411 TYR A CA 1
ATOM 3239 C C . TYR A 1 411 ? -2.698 13.905 4.993 1.00 62.91 411 TYR A C 1
ATOM 3241 O O . TYR A 1 411 ? -2.524 13.598 3.819 1.00 62.91 411 TYR A O 1
ATOM 3249 N N . MET A 1 412 ? -1.715 14.452 5.717 1.00 67.38 412 MET A N 1
ATOM 3250 C CA . MET A 1 412 ? -0.361 14.639 5.172 1.00 67.38 412 MET A CA 1
ATOM 3251 C C . MET A 1 412 ? 0.484 13.355 5.184 1.00 67.38 412 MET A C 1
ATOM 3253 O O . MET A 1 412 ? 1.569 13.341 4.602 1.00 67.38 412 MET A O 1
ATOM 3257 N N . HIS A 1 413 ? 0.014 12.276 5.822 1.00 77.38 413 HIS A N 1
ATOM 3258 C CA . HIS A 1 413 ? 0.743 11.016 5.890 1.00 77.38 413 HIS A CA 1
ATOM 3259 C C . HIS A 1 413 ? 0.672 10.283 4.537 1.00 77.38 413 HIS A C 1
ATOM 3261 O O . HIS A 1 413 ? -0.425 9.913 4.108 1.00 77.38 413 HIS A O 1
ATOM 3267 N N . PRO A 1 414 ? 1.809 9.982 3.878 1.00 67.75 414 PRO A N 1
ATOM 3268 C CA . PRO A 1 414 ? 1.833 9.373 2.543 1.00 67.75 414 PRO A CA 1
ATOM 3269 C C . PRO A 1 414 ? 1.055 8.056 2.444 1.00 67.75 414 PRO A C 1
ATOM 3271 O O . PRO A 1 414 ? 0.448 7.769 1.418 1.00 67.75 414 PRO A O 1
ATOM 3274 N N . GLN A 1 415 ? 1.015 7.279 3.530 1.00 60.75 415 GLN A N 1
ATOM 3275 C CA . GLN A 1 415 ? 0.211 6.059 3.614 1.00 60.75 415 GLN A CA 1
ATOM 3276 C C . GLN A 1 415 ? -1.293 6.337 3.637 1.00 60.75 415 GLN A C 1
ATOM 3278 O O . GLN A 1 415 ? -2.031 5.682 2.922 1.00 60.75 415 GLN A O 1
ATOM 3283 N N . PHE A 1 416 ? -1.770 7.321 4.404 1.00 68.56 416 PHE A N 1
ATOM 3284 C CA . PHE A 1 416 ? -3.189 7.680 4.379 1.00 68.56 416 PHE A CA 1
ATOM 3285 C C . PHE A 1 416 ? -3.554 8.276 3.017 1.00 68.56 416 PHE A C 1
ATOM 3287 O O . PHE A 1 416 ? -4.649 8.051 2.509 1.00 68.56 416 PHE A O 1
ATOM 3294 N N . VAL A 1 417 ? -2.611 8.982 2.384 1.00 68.75 417 VAL A N 1
ATOM 3295 C CA . VAL A 1 417 ? -2.772 9.450 1.011 1.00 68.75 417 VAL A CA 1
ATOM 3296 C C . VAL A 1 417 ? -2.903 8.270 0.041 1.00 68.75 417 VAL A C 1
ATOM 3298 O O . VAL A 1 417 ? -3.841 8.236 -0.743 1.00 68.75 417 VAL A O 1
ATOM 3301 N N . SER A 1 418 ? -2.027 7.269 0.118 1.00 69.56 418 SER A N 1
ATOM 3302 C CA . SER A 1 418 ? -2.049 6.100 -0.771 1.00 69.56 418 SER A CA 1
ATOM 3303 C C . SER A 1 418 ? -3.199 5.124 -0.501 1.00 69.56 418 SER A C 1
ATOM 3305 O O . SER A 1 418 ? -3.759 4.578 -1.446 1.00 69.56 418 SER A O 1
ATOM 3307 N N . ASP A 1 419 ? -3.549 4.898 0.762 1.00 58.12 419 ASP A N 1
ATOM 3308 C CA . ASP A 1 419 ? -4.504 3.865 1.180 1.00 58.12 419 ASP A CA 1
ATOM 3309 C C . ASP A 1 419 ? -5.936 4.409 1.273 1.00 58.12 419 ASP A C 1
ATOM 3311 O O . ASP A 1 419 ? -6.897 3.658 1.107 1.00 58.12 419 ASP A O 1
ATOM 3315 N N . VAL A 1 420 ? -6.098 5.714 1.535 1.00 67.19 420 VAL A N 1
ATOM 3316 C CA . VAL A 1 420 ? -7.408 6.349 1.750 1.00 67.19 420 VAL A CA 1
ATOM 3317 C C . VAL A 1 420 ? -7.664 7.485 0.759 1.00 67.19 420 VAL A C 1
ATOM 3319 O O . VAL A 1 420 ? -8.692 7.459 0.090 1.00 67.19 420 VAL A O 1
ATOM 3322 N N . MET A 1 421 ? -6.763 8.462 0.599 1.00 75.00 421 MET A N 1
ATOM 3323 C CA . MET A 1 421 ? -7.051 9.652 -0.227 1.00 75.00 421 MET A CA 1
ATOM 3324 C C . MET A 1 421 ? -7.097 9.359 -1.727 1.00 75.00 421 MET A C 1
ATOM 3326 O O . MET A 1 421 ? -8.040 9.787 -2.392 1.00 75.00 421 MET A O 1
ATOM 3330 N N . LYS A 1 422 ? -6.111 8.630 -2.259 1.00 68.88 422 LYS A N 1
ATOM 3331 C CA . LYS A 1 422 ? -6.017 8.263 -3.676 1.00 68.88 422 LYS A CA 1
ATOM 3332 C C . LYS A 1 422 ? -7.108 7.265 -4.078 1.00 68.88 422 LYS A C 1
ATOM 3334 O O . LYS A 1 422 ? -7.801 7.551 -5.052 1.00 68.88 422 LYS A O 1
ATOM 3339 N N . PRO A 1 423 ? -7.364 6.165 -3.335 1.00 70.25 423 PRO A N 1
ATOM 3340 C CA . PRO A 1 423 ? -8.421 5.222 -3.695 1.00 70.25 423 PRO A CA 1
ATOM 3341 C C . PRO A 1 423 ? -9.825 5.828 -3.592 1.00 70.25 423 PRO A C 1
ATOM 3343 O O . PRO A 1 423 ? -10.703 5.466 -4.371 1.00 70.25 423 PRO A O 1
ATOM 3346 N N . LEU A 1 424 ? -10.045 6.776 -2.668 1.00 71.44 424 LEU A N 1
ATOM 3347 C CA . LEU A 1 424 ? -11.311 7.512 -2.547 1.00 71.44 424 LEU A CA 1
ATOM 3348 C C . LEU A 1 424 ? -11.375 8.784 -3.412 1.00 71.44 424 LEU A C 1
ATOM 3350 O O . LEU A 1 424 ? -12.360 9.515 -3.320 1.00 71.44 424 LEU A O 1
ATOM 3354 N N . LEU A 1 425 ? -10.355 9.051 -4.239 1.00 69.75 425 LEU A N 1
ATOM 3355 C CA . LEU A 1 425 ? -10.264 10.204 -5.147 1.00 69.75 425 LEU A CA 1
ATOM 3356 C C . LEU A 1 425 ? -10.464 11.570 -4.457 1.00 69.75 425 LEU A C 1
ATOM 3358 O O . LEU A 1 425 ? -10.941 12.523 -5.070 1.00 69.75 425 LEU A O 1
ATOM 3362 N N . ILE A 1 426 ? -10.090 11.692 -3.180 1.00 75.69 426 ILE A N 1
ATOM 3363 C CA . ILE A 1 426 ? -10.319 12.914 -2.390 1.00 75.69 426 ILE A CA 1
ATOM 3364 C C . ILE A 1 426 ? -9.402 14.058 -2.863 1.00 75.69 426 ILE A C 1
ATOM 3366 O O . ILE A 1 426 ? -9.772 15.220 -2.736 1.00 75.69 426 ILE A O 1
ATOM 3370 N N . GLU A 1 427 ? -8.257 13.755 -3.487 1.00 71.00 427 GLU A N 1
ATOM 3371 C CA . GLU A 1 427 ? -7.348 14.755 -4.083 1.00 71.00 427 GLU A CA 1
ATOM 3372 C C . GLU A 1 427 ? -8.054 15.663 -5.108 1.00 71.00 427 GLU A C 1
ATOM 3374 O O . GLU A 1 427 ? -7.798 16.863 -5.152 1.00 71.00 427 GLU A O 1
ATOM 3379 N N . GLN A 1 428 ? -9.018 15.121 -5.862 1.00 69.25 428 GLN A N 1
ATOM 3380 C CA . GLN A 1 428 ? -9.808 15.873 -6.848 1.00 69.25 428 GLN A CA 1
ATOM 3381 C C . GLN A 1 428 ? -10.832 16.821 -6.204 1.00 69.25 428 GLN A C 1
ATOM 3383 O O . GLN A 1 428 ? -11.416 17.661 -6.879 1.00 69.25 428 GLN A O 1
ATOM 3388 N N . LEU A 1 429 ? -11.068 16.668 -4.900 1.00 74.31 429 LEU A N 1
ATOM 3389 C CA . LEU A 1 429 ? -12.092 17.364 -4.126 1.00 74.31 429 LEU A CA 1
ATOM 3390 C C . LEU A 1 429 ? -11.499 18.386 -3.145 1.00 74.31 429 LEU A C 1
ATOM 3392 O O . LEU A 1 429 ? -12.245 19.005 -2.392 1.00 74.31 429 LEU A O 1
ATOM 3396 N N . MET A 1 430 ? -10.173 18.549 -3.113 1.00 75.88 430 MET A N 1
ATOM 3397 C CA . MET A 1 430 ? -9.465 19.324 -2.085 1.00 75.88 430 MET A CA 1
ATOM 3398 C C . MET A 1 430 ? -9.793 20.821 -2.117 1.00 75.88 430 MET A C 1
ATOM 3400 O O . MET A 1 430 ? -9.989 21.425 -1.056 1.00 75.88 430 MET A O 1
ATOM 3404 N N . ASP A 1 431 ? -9.895 21.384 -3.323 1.00 70.62 431 ASP A N 1
ATOM 3405 C CA . ASP A 1 431 ? -10.152 22.810 -3.564 1.00 70.62 431 ASP A CA 1
ATOM 3406 C C . ASP A 1 431 ? -11.646 23.171 -3.477 1.00 70.62 431 ASP A C 1
ATOM 3408 O O . ASP A 1 431 ? -12.013 24.347 -3.386 1.00 70.62 431 ASP A O 1
ATOM 3412 N N . GLU A 1 432 ? -12.519 22.161 -3.439 1.00 68.94 432 GLU A N 1
ATOM 3413 C CA . GLU A 1 432 ? -13.962 22.345 -3.350 1.00 68.94 432 GLU A CA 1
ATOM 3414 C C . GLU A 1 432 ? -14.393 22.819 -1.959 1.00 68.94 432 GLU A C 1
ATOM 3416 O O . GLU A 1 432 ? -13.945 22.326 -0.915 1.00 68.94 432 GLU A O 1
ATOM 3421 N N . LYS A 1 433 ? -15.331 23.771 -1.913 1.00 71.69 433 LYS A N 1
ATOM 3422 C CA . LYS A 1 433 ? -15.934 24.206 -0.648 1.00 71.69 433 LYS A CA 1
ATOM 3423 C C . LYS A 1 433 ? -16.966 23.183 -0.196 1.00 71.69 433 LYS A C 1
ATOM 3425 O O . LYS A 1 433 ? -17.832 22.764 -0.955 1.00 71.69 433 LYS A O 1
ATOM 3430 N N . LEU A 1 434 ? -16.998 22.867 1.099 1.00 62.62 434 LEU A N 1
ATOM 3431 C CA . LEU A 1 434 ? -17.991 21.931 1.656 1.00 62.62 434 LEU A CA 1
ATOM 3432 C C . LEU A 1 434 ? -19.447 22.385 1.441 1.00 62.62 434 LEU A C 1
ATOM 3434 O O . LEU A 1 434 ? -20.363 21.565 1.421 1.00 62.62 434 LEU A O 1
ATOM 3438 N N . ARG A 1 435 ? -19.664 23.691 1.224 1.00 53.19 435 ARG A N 1
ATOM 3439 C CA . ARG A 1 435 ? -20.946 24.242 0.765 1.00 53.19 435 ARG A CA 1
ATOM 3440 C C . ARG A 1 435 ? -21.191 24.074 -0.739 1.00 53.19 435 ARG A C 1
ATOM 3442 O O . ARG A 1 435 ? -22.354 23.914 -1.096 1.00 53.19 435 ARG A O 1
ATOM 3449 N N . THR A 1 436 ? -20.173 24.094 -1.608 1.00 43.16 436 THR A N 1
ATOM 3450 C CA . THR A 1 436 ? -20.348 23.850 -3.055 1.00 43.16 436 THR A CA 1
ATOM 3451 C C . THR A 1 436 ? -20.686 22.402 -3.381 1.00 43.16 436 THR A C 1
ATOM 3453 O O . THR A 1 436 ? -21.450 22.204 -4.316 1.00 43.16 436 THR A O 1
ATOM 3456 N N . PHE A 1 437 ? -20.367 21.417 -2.534 1.00 44.03 437 PHE A N 1
ATOM 3457 C CA . PHE A 1 437 ? -20.936 20.059 -2.689 1.00 44.03 437 PHE A CA 1
ATOM 3458 C C . PHE A 1 437 ? -22.474 20.032 -2.698 1.00 44.03 437 PHE A C 1
ATOM 3460 O O . PHE A 1 437 ? -23.078 19.130 -3.274 1.00 44.03 437 PHE A O 1
ATOM 3467 N N . LEU A 1 438 ? -23.118 21.040 -2.095 1.00 34.59 438 LEU A N 1
ATOM 3468 C CA . LEU A 1 438 ? -24.563 21.257 -2.167 1.00 34.59 438 LEU A CA 1
ATOM 3469 C C . LEU A 1 438 ? -24.970 22.441 -3.055 1.00 34.59 438 LEU A C 1
ATOM 3471 O O . LEU A 1 438 ? -26.164 22.655 -3.185 1.00 34.59 438 LEU A O 1
ATOM 3475 N N . VAL A 1 439 ? -24.051 23.232 -3.626 1.00 31.08 439 VAL A N 1
ATOM 3476 C CA . VAL A 1 439 ? -24.374 24.473 -4.372 1.00 31.08 439 VAL A CA 1
ATOM 3477 C C . VAL A 1 439 ? -23.856 24.474 -5.819 1.00 31.08 439 VAL A C 1
ATOM 3479 O O . VAL A 1 439 ? -24.421 25.169 -6.657 1.00 31.08 439 VAL A O 1
ATOM 3482 N N . GLU A 1 440 ? -22.870 23.658 -6.187 1.00 26.19 440 GLU A N 1
ATOM 3483 C CA . GLU A 1 440 ? -22.430 23.522 -7.586 1.00 26.19 440 GLU A CA 1
ATOM 3484 C C . GLU A 1 440 ? -23.329 22.612 -8.422 1.00 26.19 440 GLU A C 1
ATOM 3486 O O . GLU A 1 440 ? -23.441 22.812 -9.625 1.00 26.19 440 GLU A O 1
ATOM 3491 N N . ASN A 1 441 ? -24.150 21.779 -7.778 1.00 29.78 441 ASN A N 1
ATOM 3492 C CA . ASN A 1 441 ? -25.352 21.221 -8.410 1.00 29.78 441 ASN A CA 1
ATOM 3493 C C . ASN A 1 441 ? -26.522 22.232 -8.508 1.00 29.78 441 ASN A C 1
ATOM 3495 O O . ASN A 1 441 ? -27.610 21.866 -8.945 1.00 29.78 441 ASN A O 1
ATOM 3499 N N . TYR A 1 442 ? -26.335 23.497 -8.101 1.00 32.91 442 TYR A N 1
ATOM 3500 C CA . TYR A 1 442 ? -27.375 24.543 -8.079 1.00 32.91 442 TYR A CA 1
ATOM 3501 C C . TYR A 1 442 ? -27.071 25.754 -8.978 1.00 32.91 442 TYR A C 1
ATOM 3503 O O . TYR A 1 442 ? -27.672 26.818 -8.811 1.00 32.91 442 TYR A O 1
ATOM 3511 N N . LYS A 1 443 ? -26.179 25.621 -9.965 1.00 25.86 443 LYS A N 1
ATOM 3512 C CA . LYS A 1 443 ? -25.899 26.694 -10.933 1.00 25.86 443 LYS A CA 1
ATOM 3513 C C . LYS A 1 443 ? -25.969 26.255 -12.393 1.00 25.86 443 LYS A C 1
ATOM 3515 O O . LYS A 1 443 ? -25.115 26.627 -13.175 1.00 25.86 443 LYS A O 1
ATOM 3520 N N . GLU A 1 444 ? -27.057 25.604 -12.790 1.00 25.41 444 GLU A N 1
ATOM 3521 C CA . GLU A 1 444 ? -27.547 25.722 -14.168 1.00 25.41 444 GLU A CA 1
ATOM 3522 C C . GLU A 1 444 ? -29.074 25.769 -14.190 1.00 25.41 444 GLU A C 1
ATOM 3524 O O . GLU A 1 444 ? -29.752 24.750 -14.154 1.00 25.41 444 GLU A O 1
ATOM 3529 N N . LEU A 1 445 ? -29.599 26.991 -14.225 1.00 24.89 445 LEU A N 1
ATOM 3530 C CA . LEU A 1 445 ? -30.800 27.367 -14.966 1.00 24.89 445 LEU A CA 1
ATOM 3531 C C . LEU A 1 445 ? -30.782 28.896 -15.111 1.00 24.89 445 LEU A C 1
ATOM 3533 O O . LEU A 1 445 ? -30.802 29.612 -14.109 1.00 24.89 445 LEU A O 1
ATOM 3537 N N . PRO A 1 446 ? -30.850 29.417 -16.341 1.00 28.78 446 PRO A N 1
ATOM 3538 C CA . PRO A 1 446 ? -31.764 30.494 -16.635 1.00 28.78 446 PRO A CA 1
ATOM 3539 C C . PRO A 1 446 ? -32.897 29.900 -17.465 1.00 28.78 446 PRO A C 1
ATOM 3541 O O . PRO A 1 446 ? -32.715 29.601 -18.640 1.00 28.78 446 PRO A O 1
ATOM 3544 N N . SER A 1 447 ? -34.048 29.694 -16.828 1.00 27.92 447 SER A N 1
ATOM 3545 C CA . SER A 1 447 ? -35.398 29.882 -17.388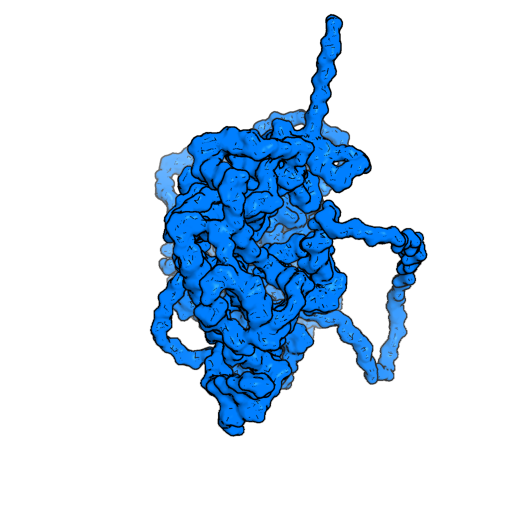 1.00 27.92 447 SER A CA 1
ATOM 3546 C C . SER A 1 447 ? -36.411 29.063 -16.595 1.00 27.92 447 SER A C 1
ATOM 3548 O O . SER A 1 447 ? -36.826 27.993 -17.003 1.00 27.92 447 SER A O 1
ATOM 3550 N N . LEU A 1 448 ? -36.843 29.587 -15.453 1.00 26.59 448 LEU A N 1
ATOM 3551 C CA . LEU A 1 448 ? -38.271 29.695 -15.167 1.00 26.59 448 LEU A CA 1
ATOM 3552 C C . LEU A 1 448 ? -38.439 30.678 -14.000 1.00 26.59 448 LEU A C 1
ATOM 3554 O O . LEU A 1 448 ? -37.808 30.527 -12.960 1.00 26.59 448 LEU A O 1
ATOM 3558 N N . PHE A 1 449 ? -39.297 31.672 -14.228 1.00 27.16 449 PHE A N 1
ATOM 3559 C CA . PHE A 1 449 ? -39.712 32.786 -13.365 1.00 27.16 449 PHE A CA 1
ATOM 3560 C C . PHE A 1 449 ? -38.941 34.117 -13.482 1.00 27.16 449 PHE A C 1
ATOM 3562 O O . PHE A 1 449 ? -37.853 34.345 -12.964 1.00 27.16 449 PHE A O 1
ATOM 3569 N N . VAL A 1 450 ? -39.616 35.009 -14.205 1.00 28.16 450 VAL A N 1
ATOM 3570 C CA . VAL A 1 450 ? -39.442 36.449 -14.399 1.00 28.16 450 VAL A CA 1
ATOM 3571 C C . VAL A 1 450 ? -39.888 37.202 -13.129 1.00 28.16 450 VAL A C 1
ATOM 3573 O O . VAL A 1 450 ? -41.030 37.001 -12.736 1.00 28.16 450 VAL A O 1
ATOM 3576 N N . LEU A 1 451 ? -39.028 38.045 -12.516 1.00 26.17 451 LEU A N 1
ATOM 3577 C CA . LEU A 1 451 ? -39.303 39.423 -12.016 1.00 26.17 451 LEU A CA 1
ATOM 3578 C C . LEU A 1 451 ? -38.254 39.973 -11.005 1.00 26.17 451 LEU A C 1
ATOM 3580 O O . LEU A 1 451 ? -38.085 39.458 -9.908 1.00 26.17 451 LEU A O 1
ATOM 3584 N N . ASP A 1 452 ? -37.677 41.114 -11.406 1.00 24.81 452 ASP A N 1
ATOM 3585 C CA . ASP A 1 452 ? -37.204 42.292 -10.643 1.00 24.81 452 ASP A CA 1
ATOM 3586 C C . ASP A 1 452 ? -35.762 42.451 -10.078 1.00 24.81 452 ASP A C 1
ATOM 3588 O O . ASP A 1 452 ? -35.104 41.534 -9.594 1.00 24.81 452 ASP A O 1
ATOM 3592 N N . ARG A 1 453 ? -35.260 43.694 -10.216 1.00 24.62 453 ARG A N 1
ATOM 3593 C CA . ARG A 1 453 ? -33.876 44.202 -10.085 1.00 24.62 453 ARG A CA 1
ATOM 3594 C C . ARG A 1 453 ? -33.568 44.783 -8.693 1.00 24.62 453 ARG A C 1
ATOM 3596 O O . ARG A 1 453 ? -34.385 45.531 -8.170 1.00 24.62 453 ARG A O 1
ATOM 3603 N N . ARG A 1 454 ? -32.314 44.632 -8.220 1.00 23.88 454 ARG A N 1
ATOM 3604 C CA . ARG A 1 454 ? -31.398 45.670 -7.642 1.00 23.88 454 ARG A CA 1
ATOM 3605 C C . ARG A 1 454 ? -30.333 45.026 -6.735 1.00 23.88 454 ARG A C 1
ATOM 3607 O O . ARG A 1 454 ? -30.696 44.383 -5.764 1.00 23.88 454 ARG A O 1
ATOM 3614 N N . LEU A 1 455 ? -29.044 45.256 -7.023 1.00 24.30 455 LEU A N 1
ATOM 3615 C CA . LEU A 1 455 ? -28.032 45.870 -6.131 1.00 24.30 455 LEU A CA 1
ATOM 3616 C C . LEU A 1 455 ? -26.591 45.538 -6.578 1.00 24.30 455 LEU A C 1
ATOM 3618 O O . LEU A 1 455 ? -26.092 44.429 -6.413 1.00 24.30 455 LEU A O 1
ATOM 3622 N N . HIS A 1 456 ? -25.923 46.564 -7.112 1.00 23.09 456 HIS A N 1
ATOM 3623 C CA . HIS A 1 456 ? -24.471 46.742 -7.107 1.00 23.09 456 HIS A CA 1
ATOM 3624 C C . HIS A 1 456 ? -24.037 47.302 -5.745 1.00 23.09 456 HIS A C 1
ATOM 3626 O O . HIS A 1 456 ? -24.748 48.162 -5.233 1.00 23.09 456 HIS A O 1
ATOM 3632 N N . LEU A 1 457 ? -22.860 46.887 -5.250 1.00 22.69 457 LEU A N 1
ATOM 3633 C CA . LEU A 1 457 ? -21.827 47.673 -4.534 1.00 22.69 457 LEU A CA 1
ATOM 3634 C C . LEU A 1 457 ? -21.128 46.830 -3.456 1.00 22.69 457 LEU A C 1
ATOM 3636 O O . LEU A 1 457 ? -21.778 46.365 -2.528 1.00 22.69 457 LEU A O 1
ATOM 3640 N N . LEU A 1 458 ? -19.799 46.722 -3.586 1.00 23.88 458 LEU A N 1
ATOM 3641 C CA . LEU A 1 458 ? -18.758 46.778 -2.537 1.00 23.88 458 LEU A CA 1
ATOM 3642 C C . LEU A 1 458 ? -17.625 45.772 -2.773 1.00 23.88 458 LEU A C 1
ATOM 3644 O O . LEU A 1 458 ? -17.573 44.680 -2.215 1.00 23.88 458 LEU A O 1
ATOM 3648 N N . SER A 1 459 ? -16.679 46.222 -3.596 1.00 20.12 459 SER A N 1
ATOM 3649 C CA . SER A 1 459 ? -15.300 45.754 -3.680 1.00 20.12 459 SER A CA 1
ATOM 3650 C C . SER A 1 459 ? -14.385 46.852 -3.121 1.00 20.12 459 SER A C 1
ATOM 3652 O O . SER A 1 459 ? -14.105 47.811 -3.836 1.00 20.12 459 SER A O 1
ATOM 3654 N N . SER A 1 460 ? -13.936 46.744 -1.871 1.00 22.41 460 SER A N 1
ATOM 3655 C CA . SER A 1 460 ? -12.744 47.446 -1.355 1.00 22.41 460 SER A CA 1
ATOM 3656 C C . SER A 1 460 ? -12.581 47.182 0.139 1.00 22.41 460 SER A C 1
ATOM 3658 O O . SER A 1 460 ? -13.239 47.822 0.945 1.00 22.41 460 SER A O 1
ATOM 3660 N N . MET A 1 461 ? -11.710 46.244 0.508 1.00 21.91 461 MET A N 1
ATOM 3661 C CA . MET A 1 461 ? -10.939 46.233 1.763 1.00 21.91 461 MET A CA 1
ATOM 3662 C C . MET A 1 461 ? -10.313 44.849 1.915 1.00 21.91 461 MET A C 1
ATOM 3664 O O . MET A 1 461 ? -11.027 43.892 2.191 1.00 21.91 461 MET A O 1
ATOM 3668 N N . LEU A 1 462 ? -8.997 44.752 1.715 1.00 24.36 462 LEU A N 1
ATOM 3669 C CA . LEU A 1 462 ? -8.048 44.098 2.630 1.00 24.36 462 LEU A CA 1
ATOM 3670 C C . LEU A 1 462 ? -6.719 43.858 1.906 1.00 24.36 462 LEU A C 1
ATOM 3672 O O . LEU A 1 462 ? -6.531 42.893 1.173 1.00 24.36 462 LEU A O 1
ATOM 3676 N N . GLN A 1 463 ? -5.797 44.783 2.151 1.00 20.59 463 GLN A N 1
ATOM 3677 C CA . GLN A 1 463 ? -4.383 44.716 1.818 1.00 20.59 463 GLN A CA 1
ATOM 3678 C C . GLN A 1 463 ? -3.656 45.285 3.045 1.00 20.59 463 GLN A C 1
ATOM 3680 O O . GLN A 1 463 ? -3.755 46.489 3.265 1.00 20.59 463 GLN A O 1
ATOM 3685 N N . SER A 1 464 ? -3.034 44.455 3.899 1.00 21.48 464 SER A N 1
ATOM 3686 C CA . SER A 1 464 ? -1.935 44.855 4.815 1.00 21.48 464 SER A CA 1
ATOM 3687 C C . SER A 1 464 ? -1.425 43.728 5.743 1.00 21.48 464 SER A C 1
ATOM 3689 O O . SER A 1 464 ? -2.202 43.089 6.445 1.00 21.48 464 SER A O 1
ATOM 3691 N N . CYS A 1 465 ? -0.086 43.626 5.784 1.00 21.08 465 CYS A N 1
ATOM 3692 C CA . CYS A 1 465 ? 0.810 43.244 6.897 1.00 21.08 465 CYS A CA 1
ATOM 3693 C C . CYS A 1 465 ? 1.474 41.843 6.956 1.00 21.08 465 CYS A C 1
ATOM 3695 O O . CYS A 1 465 ? 0.868 40.833 7.292 1.00 21.08 465 CYS A O 1
ATOM 3697 N N . ILE A 1 466 ? 2.802 41.887 6.750 1.00 21.77 466 ILE A N 1
ATOM 3698 C CA . ILE A 1 466 ? 3.894 40.970 7.142 1.00 21.77 466 ILE A CA 1
ATOM 3699 C C . ILE A 1 466 ? 4.874 41.806 8.012 1.00 21.77 466 ILE A C 1
ATOM 3701 O O . ILE A 1 466 ? 4.995 42.995 7.717 1.00 21.77 466 ILE A O 1
ATOM 3705 N N . ILE A 1 467 ? 5.564 41.208 9.015 1.00 22.09 467 ILE A N 1
ATOM 3706 C CA . ILE A 1 467 ? 6.995 41.403 9.452 1.00 22.09 467 ILE A CA 1
ATOM 3707 C C . ILE A 1 467 ? 7.222 41.100 10.969 1.00 22.09 467 ILE A C 1
ATOM 3709 O O . ILE A 1 467 ? 6.563 41.723 11.797 1.00 22.09 467 ILE A O 1
ATOM 3713 N N . CYS A 1 468 ? 8.178 40.196 11.320 1.00 20.56 468 CYS A N 1
ATOM 3714 C CA . CYS A 1 468 ? 9.329 40.369 12.272 1.00 20.56 468 CYS A CA 1
ATOM 3715 C C . CYS A 1 468 ? 10.080 39.044 12.651 1.00 20.56 468 CYS A C 1
ATOM 3717 O O . CYS A 1 468 ? 9.454 37.993 12.740 1.00 20.56 468 CYS A O 1
ATOM 3719 N N . ILE A 1 469 ? 11.412 39.115 12.891 1.00 24.09 469 ILE A N 1
ATOM 3720 C CA . ILE A 1 469 ? 12.436 38.040 13.113 1.00 24.09 469 ILE A CA 1
ATOM 3721 C C . ILE A 1 469 ? 13.353 38.388 14.349 1.00 24.09 469 ILE A C 1
ATOM 3723 O O . ILE A 1 469 ? 13.538 39.582 14.575 1.00 24.09 469 ILE A O 1
ATOM 3727 N N . ILE A 1 470 ? 13.998 37.393 15.033 1.00 21.02 470 ILE A N 1
ATOM 3728 C CA . ILE A 1 470 ? 15.406 37.310 15.622 1.00 21.02 470 ILE A CA 1
ATOM 3729 C C . ILE A 1 470 ? 15.585 36.810 17.120 1.00 21.02 470 ILE A C 1
ATOM 3731 O O . ILE A 1 470 ? 14.713 37.012 17.953 1.00 21.02 470 ILE A O 1
ATOM 3735 N N . TYR A 1 471 ? 16.734 36.121 17.372 1.00 21.58 471 TYR A N 1
ATOM 3736 C CA . TYR A 1 471 ? 17.338 35.164 18.376 1.00 21.58 471 TYR A CA 1
ATOM 3737 C C . TYR A 1 471 ? 17.896 35.588 19.807 1.00 21.58 471 TYR A C 1
ATOM 3739 O O . TYR A 1 471 ? 18.288 36.733 19.987 1.00 21.58 471 TYR A O 1
ATOM 3747 N N . GLU A 1 472 ? 17.997 34.580 20.732 1.00 23.55 472 GLU A N 1
ATOM 3748 C CA . GLU A 1 472 ? 18.906 34.077 21.864 1.00 23.55 472 GLU A CA 1
ATOM 3749 C C . GLU A 1 472 ? 19.764 34.840 22.974 1.00 23.55 472 GLU A C 1
ATOM 3751 O O . GLU A 1 472 ? 20.654 35.614 22.647 1.00 23.55 472 GLU A O 1
ATOM 3756 N N . HIS A 1 473 ? 19.585 34.385 24.266 1.00 22.33 473 HIS A N 1
ATOM 3757 C CA . HIS A 1 473 ? 20.442 34.046 25.496 1.00 22.33 473 HIS A CA 1
ATOM 3758 C C . HIS A 1 473 ? 21.477 34.993 26.222 1.00 22.33 473 HIS A C 1
ATOM 3760 O O . HIS A 1 473 ? 21.847 35.973 25.586 1.00 22.33 473 HIS A O 1
ATOM 3766 N N . PRO A 1 474 ? 22.017 34.764 27.496 1.00 29.53 474 PRO A N 1
ATOM 3767 C CA . PRO A 1 474 ? 21.944 33.664 28.540 1.00 29.53 474 PRO A CA 1
ATOM 3768 C C . PRO A 1 474 ? 21.858 34.034 30.093 1.00 29.53 474 PRO A C 1
ATOM 3770 O O . PRO A 1 474 ? 22.232 35.135 30.482 1.00 29.53 474 PRO A O 1
ATOM 3773 N N . ASN A 1 475 ? 21.439 33.092 30.988 1.00 21.67 475 ASN A N 1
ATOM 3774 C CA . ASN A 1 475 ? 21.931 32.746 32.377 1.00 21.67 475 ASN A CA 1
ATOM 3775 C C . ASN A 1 475 ? 20.869 32.086 33.318 1.00 21.67 475 ASN A C 1
ATOM 3777 O O . ASN A 1 475 ? 19.744 32.560 33.433 1.00 21.67 475 ASN A O 1
ATOM 3781 N N . ALA A 1 476 ? 21.266 30.996 34.000 1.00 23.84 476 ALA A N 1
ATOM 3782 C CA . ALA A 1 476 ? 20.524 30.165 34.981 1.00 23.84 476 ALA A CA 1
ATOM 3783 C C . ALA A 1 476 ? 20.382 30.859 36.367 1.00 23.84 476 ALA A C 1
ATOM 3785 O O . ALA A 1 476 ? 21.155 31.767 36.643 1.00 23.84 476 ALA A O 1
ATOM 3786 N N . ASN A 1 477 ? 19.501 30.533 37.327 1.00 22.02 477 ASN A N 1
ATOM 3787 C CA . ASN A 1 477 ? 18.757 29.320 37.689 1.00 22.02 477 ASN A CA 1
ATOM 3788 C C . ASN A 1 477 ? 17.616 29.702 38.682 1.00 22.02 477 ASN A C 1
ATOM 3790 O O . ASN A 1 477 ? 17.715 30.728 39.347 1.00 22.02 477 ASN A O 1
ATOM 3794 N N . GLU A 1 478 ? 16.612 28.825 38.825 1.00 23.84 478 GLU A N 1
ATOM 3795 C CA . GLU A 1 478 ? 15.558 28.777 39.875 1.00 23.84 478 GLU A CA 1
ATOM 3796 C C . GLU A 1 478 ? 14.298 29.666 39.752 1.00 23.84 478 GLU A C 1
ATOM 3798 O O . GLU A 1 478 ? 14.095 30.630 40.483 1.00 23.84 478 GLU A O 1
ATOM 3803 N N . ALA A 1 479 ? 13.355 29.216 38.910 1.00 22.75 479 ALA A N 1
ATOM 3804 C CA . ALA A 1 479 ? 11.918 29.197 39.220 1.00 22.75 479 ALA A CA 1
ATOM 3805 C C . ALA A 1 479 ? 11.199 28.187 38.301 1.00 22.75 479 ALA A C 1
ATOM 3807 O O . ALA A 1 479 ? 11.113 28.369 37.088 1.00 22.75 479 ALA A O 1
ATOM 3808 N N . LEU A 1 480 ? 10.687 27.101 38.886 1.00 26.73 480 LEU A N 1
ATOM 3809 C CA . LEU A 1 480 ? 9.829 26.111 38.231 1.00 26.73 480 LEU A CA 1
ATOM 3810 C C . LEU A 1 480 ? 8.454 26.726 37.903 1.00 26.73 480 LEU A C 1
ATOM 3812 O O . LEU A 1 480 ? 7.604 26.839 38.783 1.00 26.73 480 LEU A O 1
ATOM 3816 N N . GLN A 1 481 ? 8.217 27.061 36.631 1.00 21.55 481 GLN A N 1
ATOM 3817 C CA . GLN A 1 481 ? 6.887 27.177 36.013 1.00 21.55 481 GLN A CA 1
ATOM 3818 C C . GLN A 1 481 ? 6.945 26.698 34.544 1.00 21.55 481 GLN A C 1
ATOM 3820 O O . GLN A 1 481 ? 7.945 26.938 33.866 1.00 21.55 481 GLN A O 1
ATOM 3825 N N . PRO A 1 482 ? 5.918 25.989 34.032 1.00 23.11 482 PRO A N 1
ATOM 3826 C CA . PRO A 1 482 ? 6.013 25.263 32.770 1.00 23.11 482 PRO A CA 1
ATOM 3827 C C . PRO A 1 482 ? 5.726 26.177 31.568 1.00 23.11 482 PRO A C 1
ATOM 3829 O O . PRO A 1 482 ? 4.599 26.617 31.355 1.00 23.11 482 PRO A O 1
ATOM 3832 N N . LEU A 1 483 ? 6.752 26.429 30.755 1.00 22.03 483 LEU A N 1
ATOM 3833 C CA . LEU A 1 483 ? 6.637 26.999 29.406 1.00 22.03 483 LEU A CA 1
ATOM 3834 C C . LEU A 1 483 ? 6.238 25.909 28.373 1.00 22.03 483 LEU A C 1
ATOM 3836 O O . LEU A 1 483 ? 6.303 24.712 28.674 1.00 22.03 483 LEU A O 1
ATOM 3840 N N . PRO A 1 484 ? 5.741 26.295 27.180 1.00 24.72 484 PRO A N 1
ATOM 3841 C CA . PRO A 1 484 ? 4.791 25.518 26.393 1.00 24.72 484 PRO A CA 1
ATOM 3842 C C . PRO A 1 484 ? 5.465 24.384 25.619 1.00 24.72 484 PRO A C 1
ATOM 3844 O O . PRO A 1 484 ? 6.454 24.586 24.918 1.00 24.72 484 PRO A O 1
ATOM 3847 N N . ARG A 1 485 ? 4.891 23.180 25.722 1.00 24.33 485 ARG A N 1
ATOM 3848 C CA . ARG A 1 485 ? 5.363 21.944 25.081 1.00 24.33 485 ARG A CA 1
ATOM 3849 C C . ARG A 1 485 ? 5.200 22.002 23.555 1.00 24.33 485 ARG A C 1
ATOM 3851 O O . ARG A 1 485 ? 4.234 21.484 23.004 1.00 24.33 485 ARG A O 1
ATOM 3858 N N . GLY A 1 486 ? 6.155 22.634 22.881 1.00 24.47 486 GLY A N 1
ATOM 3859 C CA . GLY A 1 486 ? 6.439 22.468 21.459 1.00 24.47 486 GLY A CA 1
ATOM 3860 C C . GLY A 1 486 ? 7.577 21.466 21.253 1.00 24.47 486 GLY A C 1
ATOM 3861 O O . GLY A 1 486 ? 8.543 21.456 22.008 1.00 24.47 486 GLY A O 1
ATOM 3862 N N . VAL A 1 487 ? 7.457 20.656 20.198 1.00 24.14 487 VAL A N 1
ATOM 3863 C CA . VAL A 1 487 ? 8.447 19.679 19.699 1.00 24.14 487 VAL A CA 1
ATOM 3864 C C . VAL A 1 487 ? 8.633 18.427 20.571 1.00 24.14 487 VAL A C 1
ATOM 3866 O O . VAL A 1 487 ? 9.733 18.070 20.980 1.00 24.14 487 VAL A O 1
ATOM 3869 N N . LEU A 1 488 ? 7.554 17.668 20.771 1.00 20.45 488 LEU A N 1
ATOM 3870 C CA . LEU A 1 488 ? 7.696 16.221 20.938 1.00 20.45 488 LEU A CA 1
ATOM 3871 C C . LEU A 1 488 ? 7.686 15.599 19.540 1.00 20.45 488 LEU A C 1
ATOM 3873 O O . LEU A 1 488 ? 6.666 15.619 18.857 1.00 20.45 488 LEU A O 1
ATOM 3877 N N . ARG A 1 489 ? 8.843 15.089 19.098 1.00 21.50 489 ARG A N 1
ATOM 3878 C CA . ARG A 1 489 ? 8.962 14.199 17.932 1.00 21.50 489 ARG A CA 1
ATOM 3879 C C . ARG A 1 489 ? 7.995 13.023 18.131 1.00 21.50 489 ARG A C 1
ATOM 3881 O O . ARG A 1 489 ? 8.323 12.070 18.833 1.00 21.50 489 ARG A O 1
ATOM 3888 N N . LEU A 1 490 ? 6.805 13.104 17.540 1.00 23.52 490 LEU A N 1
ATOM 3889 C CA . LEU A 1 490 ? 5.827 12.021 17.517 1.00 23.52 490 LEU A CA 1
ATOM 3890 C C . LEU A 1 490 ? 6.311 10.967 16.522 1.00 23.52 490 LEU A C 1
ATOM 3892 O O . LEU A 1 490 ? 6.152 11.097 15.312 1.00 23.52 490 LEU A O 1
ATOM 3896 N N . VAL A 1 491 ? 6.971 9.936 17.044 1.00 25.58 491 VAL A N 1
ATOM 3897 C CA . VAL A 1 491 ? 7.274 8.724 16.285 1.00 25.58 491 VAL A CA 1
ATOM 3898 C C . VAL A 1 491 ? 5.963 7.955 16.154 1.00 25.58 491 VAL A C 1
ATOM 3900 O O . VAL A 1 491 ? 5.494 7.351 17.117 1.00 25.58 491 VAL A O 1
ATOM 3903 N N . VAL A 1 492 ? 5.348 8.016 14.975 1.00 30.05 492 VAL A N 1
ATOM 3904 C CA . VAL A 1 492 ? 4.225 7.144 14.627 1.00 30.05 492 VAL A CA 1
ATOM 3905 C C . VAL A 1 492 ? 4.753 5.709 14.586 1.00 30.05 492 VAL A C 1
ATOM 3907 O O . VAL A 1 492 ? 5.670 5.383 13.829 1.00 30.05 492 VAL A O 1
ATOM 3910 N N . LEU A 1 493 ? 4.215 4.858 15.458 1.00 35.81 493 LEU A N 1
ATOM 3911 C CA . LEU A 1 493 ? 4.530 3.436 15.497 1.00 35.81 493 LEU A CA 1
ATOM 3912 C C . LEU A 1 493 ? 3.763 2.734 14.371 1.00 35.81 493 LEU A C 1
ATOM 3914 O O . LEU A 1 493 ? 2.654 2.266 14.586 1.00 35.81 493 LEU A O 1
ATOM 3918 N N . ASN A 1 494 ? 4.359 2.628 13.181 1.00 47.41 494 ASN A N 1
ATOM 3919 C CA . ASN A 1 494 ? 3.840 1.764 12.105 1.00 47.41 494 ASN A CA 1
ATOM 3920 C C . ASN A 1 494 ? 4.210 0.280 12.316 1.00 47.41 494 ASN A C 1
ATOM 3922 O O . ASN A 1 494 ? 4.226 -0.498 11.367 1.00 47.41 494 ASN A O 1
ATOM 3926 N N . VAL A 1 495 ? 4.536 -0.111 13.552 1.00 45.72 495 VAL A N 1
ATOM 3927 C CA . VAL A 1 495 ? 4.831 -1.495 13.937 1.00 45.72 495 VAL A CA 1
ATOM 3928 C C . VAL A 1 495 ? 3.749 -1.961 14.880 1.00 45.72 495 VAL A C 1
ATOM 3930 O O . VAL A 1 495 ? 3.489 -1.295 15.885 1.00 45.72 495 VAL A O 1
ATOM 3933 N N . ASP A 1 496 ? 3.163 -3.115 14.590 1.00 58.47 496 ASP A N 1
ATOM 3934 C CA . ASP A 1 496 ? 2.291 -3.788 15.536 1.00 58.47 496 ASP A CA 1
ATOM 3935 C C . ASP A 1 496 ? 3.109 -4.241 16.756 1.00 58.47 496 ASP A C 1
ATOM 3937 O O . ASP A 1 496 ? 3.848 -5.228 16.724 1.00 58.47 496 ASP A O 1
ATOM 3941 N N . VAL A 1 497 ? 2.999 -3.470 17.839 1.00 58.19 497 VAL A N 1
ATOM 3942 C CA . VAL A 1 497 ? 3.724 -3.714 19.090 1.00 58.19 497 VAL A CA 1
ATOM 3943 C C . VAL A 1 497 ? 3.127 -4.857 19.916 1.00 58.19 497 VAL A C 1
ATOM 3945 O O . VAL A 1 497 ? 3.740 -5.272 20.900 1.00 58.19 497 VAL A O 1
ATOM 3948 N N . SER A 1 498 ? 1.956 -5.382 19.532 1.00 58.28 498 SER A N 1
ATOM 3949 C CA . SER A 1 498 ? 1.280 -6.470 20.253 1.00 58.28 498 SER A CA 1
ATOM 3950 C C . SER A 1 498 ? 2.067 -7.784 20.212 1.00 58.28 498 SER A C 1
ATOM 3952 O O . SER A 1 498 ? 1.999 -8.576 21.152 1.00 58.28 498 SER A O 1
ATOM 3954 N N . ARG A 1 499 ? 2.865 -7.980 19.155 1.00 63.94 499 ARG A N 1
ATOM 3955 C CA . ARG A 1 499 ? 3.707 -9.161 18.925 1.00 63.94 499 ARG A CA 1
ATOM 3956 C C . ARG A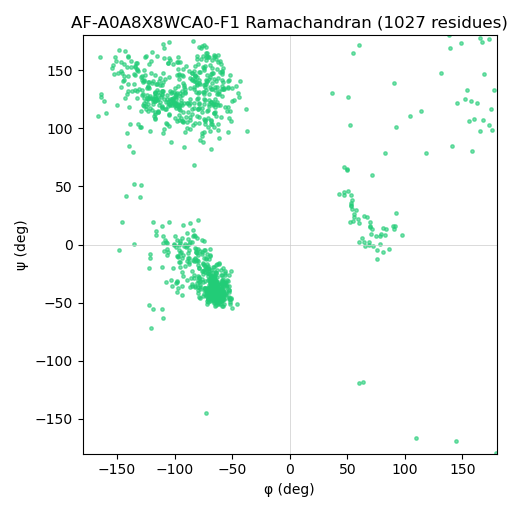 1 499 ? 5.194 -8.906 19.182 1.00 63.94 499 ARG A C 1
ATOM 3958 O O . ARG A 1 499 ? 6.032 -9.655 18.685 1.00 63.94 499 ARG A O 1
ATOM 3965 N N . LEU A 1 500 ? 5.550 -7.851 19.926 1.00 67.81 500 LEU A N 1
ATOM 3966 C CA . LEU A 1 500 ? 6.958 -7.621 20.248 1.00 67.81 500 LEU A CA 1
ATOM 3967 C C . LEU A 1 500 ? 7.533 -8.825 21.014 1.00 67.81 500 LEU A C 1
ATOM 3969 O O . LEU A 1 500 ? 6.914 -9.320 21.958 1.00 67.81 500 LEU A O 1
ATOM 3973 N N . PRO A 1 501 ? 8.718 -9.299 20.623 1.00 68.00 501 PRO A N 1
ATOM 3974 C CA . PRO A 1 501 ? 9.335 -10.446 21.252 1.00 68.00 501 PRO A CA 1
ATOM 3975 C C . PRO A 1 501 ? 9.831 -10.058 22.635 1.00 68.00 501 PRO A C 1
ATOM 3977 O O . PRO A 1 501 ? 10.375 -8.968 22.837 1.00 68.00 501 PRO A O 1
ATOM 3980 N N . VAL A 1 502 ? 9.660 -10.967 23.589 1.00 67.56 502 VAL A N 1
ATOM 3981 C CA . VAL A 1 502 ? 10.140 -10.735 24.947 1.00 67.56 502 VAL A CA 1
ATOM 3982 C C . VAL A 1 502 ? 11.589 -11.173 25.047 1.00 67.56 502 VAL A C 1
ATOM 3984 O O . VAL A 1 502 ? 11.902 -12.322 24.714 1.00 67.56 502 VAL A O 1
ATOM 3987 N N . PRO A 1 503 ? 12.492 -10.284 25.491 1.00 66.12 503 PRO A N 1
ATOM 3988 C CA . PRO A 1 503 ? 13.885 -10.646 25.676 1.00 66.12 503 PRO A CA 1
ATOM 3989 C C . PRO A 1 503 ? 14.000 -11.755 26.725 1.00 66.12 503 PRO A C 1
ATOM 3991 O O . PRO A 1 503 ? 13.460 -11.642 27.827 1.00 66.12 503 PRO A O 1
ATOM 3994 N N . ARG A 1 504 ? 14.715 -12.831 26.390 1.00 68.62 504 ARG A N 1
ATOM 3995 C CA . ARG A 1 504 ? 15.015 -13.927 27.321 1.00 68.62 504 ARG A CA 1
ATOM 3996 C C . ARG A 1 504 ? 16.399 -13.716 27.926 1.00 68.62 504 ARG A C 1
ATOM 3998 O O . ARG A 1 504 ? 17.329 -13.366 27.208 1.00 68.62 504 ARG A O 1
ATOM 4005 N N . LEU A 1 505 ? 16.510 -13.938 29.233 1.00 72.69 505 LEU A N 1
ATOM 4006 C CA . LEU A 1 505 ? 17.769 -13.837 29.975 1.00 72.69 505 LEU A CA 1
ATOM 4007 C C . LEU A 1 505 ? 18.842 -14.757 29.385 1.00 72.69 505 LEU A C 1
ATOM 4009 O O . LEU A 1 505 ? 18.552 -15.915 29.067 1.00 72.69 505 LEU A O 1
ATOM 4013 N N . GLY A 1 506 ? 20.058 -14.230 29.227 1.00 75.50 506 GLY A N 1
ATOM 4014 C CA . GLY A 1 506 ? 21.213 -14.979 28.739 1.00 75.50 506 GLY A CA 1
ATOM 4015 C C . GLY A 1 506 ? 21.073 -15.482 27.303 1.00 75.50 506 GLY A C 1
ATOM 4016 O O . GLY A 1 506 ? 21.697 -16.484 26.956 1.00 75.50 506 GLY A O 1
ATOM 4017 N N . LYS A 1 507 ? 20.234 -14.839 26.475 1.00 85.19 507 LYS A N 1
ATOM 4018 C CA . LYS A 1 507 ? 20.070 -15.170 25.050 1.00 85.19 507 LYS A CA 1
ATOM 4019 C C . LYS A 1 507 ? 20.070 -13.939 24.152 1.00 85.19 507 LYS A C 1
ATOM 4021 O O . LYS A 1 507 ? 19.666 -12.850 24.565 1.00 85.19 507 LYS A O 1
ATOM 4026 N N . VAL A 1 508 ? 20.482 -14.142 22.904 1.00 86.81 508 VAL A N 1
ATOM 4027 C CA . VAL A 1 508 ? 20.486 -13.111 21.862 1.00 86.81 508 VAL A CA 1
ATOM 4028 C C . VAL A 1 508 ? 19.255 -13.257 20.969 1.00 86.81 508 VAL A C 1
ATOM 4030 O O . VAL A 1 508 ? 18.980 -14.332 20.427 1.00 86.81 508 VAL A O 1
ATOM 4033 N N . LEU A 1 509 ? 18.523 -12.162 20.784 1.00 88.44 509 LEU A N 1
ATOM 4034 C CA . LEU A 1 509 ? 17.394 -12.082 19.863 1.00 88.44 509 LEU A CA 1
ATOM 4035 C C . LEU A 1 509 ? 17.780 -11.294 18.605 1.00 88.44 509 LEU A C 1
ATOM 4037 O O . LEU A 1 509 ? 18.110 -10.110 18.687 1.00 88.44 509 LEU A O 1
ATOM 4041 N N . GLY A 1 510 ? 17.662 -11.937 17.446 1.00 89.38 510 GLY A N 1
ATOM 4042 C CA . GLY A 1 510 ? 17.818 -11.320 16.134 1.00 89.38 510 GLY A CA 1
ATOM 4043 C C . GLY A 1 510 ? 16.493 -10.810 15.571 1.00 89.38 510 GLY A C 1
ATOM 4044 O O . GLY A 1 510 ? 15.481 -11.508 15.609 1.00 89.38 510 GLY A O 1
ATOM 4045 N N . LEU A 1 511 ? 16.499 -9.604 15.010 1.00 88.44 511 LEU A N 1
ATOM 4046 C CA . LEU A 1 511 ? 15.376 -9.010 14.286 1.00 88.44 511 LEU A CA 1
ATOM 4047 C C . LEU A 1 511 ? 15.762 -8.769 12.827 1.00 88.44 511 LEU A C 1
ATOM 4049 O O . LEU A 1 511 ? 16.714 -8.041 12.546 1.00 88.44 511 LEU A O 1
ATOM 4053 N N . VAL A 1 512 ? 14.986 -9.344 11.905 1.00 87.25 512 VAL A N 1
ATOM 4054 C CA . VAL A 1 512 ? 15.248 -9.302 10.457 1.00 87.25 512 VAL A CA 1
ATOM 4055 C C . VAL A 1 512 ? 14.030 -8.782 9.701 1.00 87.25 512 VAL A C 1
ATOM 4057 O O . VAL A 1 512 ? 12.900 -9.140 10.014 1.00 87.25 512 VAL A O 1
ATOM 4060 N N . GLY A 1 513 ? 14.254 -7.971 8.667 1.00 82.38 513 GLY A N 1
ATOM 4061 C CA . GLY A 1 513 ? 13.229 -7.611 7.685 1.00 82.38 513 GLY A CA 1
ATOM 4062 C C . GLY A 1 513 ? 13.633 -6.434 6.793 1.00 82.38 513 GLY A C 1
ATOM 4063 O O . GLY A 1 513 ? 14.676 -5.806 7.003 1.00 82.38 513 GLY A O 1
ATOM 4064 N N . THR A 1 514 ? 12.812 -6.120 5.794 1.00 79.69 514 THR A N 1
ATOM 4065 C CA . THR A 1 514 ? 13.044 -5.036 4.822 1.00 79.69 514 THR A CA 1
ATOM 4066 C C . THR A 1 514 ? 13.106 -3.645 5.458 1.00 79.69 514 THR A C 1
ATOM 4068 O O . THR A 1 514 ? 12.743 -3.424 6.620 1.00 79.69 514 THR A O 1
ATOM 4071 N N . ASN A 1 515 ? 13.643 -2.669 4.731 1.00 78.19 515 ASN A N 1
ATOM 4072 C CA . ASN A 1 515 ? 13.705 -1.290 5.221 1.00 78.19 515 ASN A CA 1
ATOM 4073 C C . ASN A 1 515 ? 12.312 -0.662 5.351 1.00 78.19 515 ASN A C 1
ATOM 4075 O O . ASN A 1 515 ? 11.395 -0.989 4.613 1.00 78.19 515 ASN A O 1
ATOM 4079 N N . GLY A 1 516 ? 12.126 0.226 6.331 1.00 71.31 516 GLY A N 1
ATOM 4080 C CA . GLY A 1 516 ? 10.860 0.953 6.507 1.00 71.31 516 GLY A CA 1
ATOM 4081 C C . GLY A 1 516 ? 9.709 0.177 7.166 1.00 71.31 516 GLY A C 1
ATOM 4082 O O . GLY A 1 516 ? 8.653 0.761 7.376 1.00 71.31 516 GLY A O 1
ATOM 4083 N N . ILE A 1 517 ? 9.894 -1.086 7.556 1.00 76.88 517 ILE A N 1
ATOM 4084 C CA . ILE A 1 517 ? 8.883 -1.879 8.297 1.00 76.88 517 ILE A CA 1
ATOM 4085 C C . ILE A 1 517 ? 8.869 -1.608 9.812 1.00 76.88 517 ILE A C 1
ATOM 4087 O O . ILE A 1 517 ? 8.078 -2.188 10.543 1.00 76.88 517 ILE A O 1
ATOM 4091 N N . GLY A 1 518 ? 9.784 -0.763 10.302 1.00 77.69 518 GLY A N 1
ATOM 4092 C CA . GLY A 1 518 ? 9.822 -0.299 11.692 1.00 77.69 518 GLY A CA 1
ATOM 4093 C C . GLY A 1 518 ? 10.679 -1.109 12.682 1.00 77.69 518 GLY A C 1
ATOM 4094 O O . GLY A 1 518 ? 10.473 -1.025 13.888 1.00 77.69 518 GLY A O 1
ATOM 4095 N N . LYS A 1 519 ? 11.727 -1.802 12.228 1.00 82.81 519 LYS A N 1
ATOM 4096 C CA . LYS A 1 519 ? 12.712 -2.472 13.111 1.00 82.81 519 LYS A CA 1
ATOM 4097 C C . LYS A 1 519 ? 13.299 -1.537 14.189 1.00 82.81 519 LYS A C 1
ATOM 4099 O O . LYS A 1 519 ? 13.194 -1.809 15.382 1.00 82.81 519 LYS A O 1
ATOM 4104 N N . SER A 1 520 ? 13.801 -0.366 13.789 1.00 78.81 520 SER A N 1
ATOM 4105 C CA . SER A 1 520 ? 14.317 0.658 14.716 1.00 78.81 520 SER A CA 1
ATOM 4106 C C . SER A 1 520 ? 13.241 1.218 15.650 1.00 78.81 520 SER A C 1
ATOM 4108 O O . SER A 1 520 ? 13.521 1.671 16.760 1.00 78.81 520 SER A O 1
ATOM 4110 N N . THR A 1 521 ? 11.987 1.203 15.201 1.00 82.00 521 THR A N 1
ATOM 4111 C CA . THR A 1 521 ? 10.831 1.629 15.986 1.00 82.00 521 THR A CA 1
ATOM 4112 C C . THR A 1 521 ? 10.526 0.620 17.097 1.00 82.00 521 THR A C 1
ATOM 4114 O O . THR A 1 521 ? 10.349 1.031 18.244 1.00 82.00 521 THR A O 1
ATOM 4117 N N . ALA A 1 522 ? 10.573 -0.682 16.795 1.00 82.69 522 ALA A N 1
ATOM 4118 C CA . ALA A 1 522 ? 10.471 -1.756 17.784 1.00 82.69 522 ALA A CA 1
ATOM 4119 C C . ALA A 1 522 ? 11.564 -1.648 18.864 1.00 82.69 522 ALA A C 1
ATOM 4121 O O . ALA A 1 522 ? 11.259 -1.718 20.054 1.00 82.69 522 ALA A O 1
ATOM 4122 N N . LEU A 1 523 ? 12.815 -1.368 18.473 1.00 83.56 523 LEU A N 1
ATOM 4123 C CA . LEU A 1 523 ? 13.917 -1.165 19.425 1.00 83.56 523 LEU A CA 1
ATOM 4124 C C . LEU A 1 523 ? 13.678 0.010 20.370 1.00 83.56 523 LEU A C 1
ATOM 4126 O O . LEU A 1 523 ? 13.920 -0.105 21.566 1.00 83.56 523 LEU A O 1
ATOM 4130 N N . LYS A 1 524 ? 13.180 1.145 19.869 1.00 82.75 524 LYS A N 1
ATOM 4131 C CA . LYS A 1 524 ? 12.898 2.314 20.722 1.00 82.75 524 LYS A CA 1
ATOM 4132 C C . LYS A 1 524 ? 11.805 2.036 21.754 1.00 82.75 524 LYS A C 1
ATOM 4134 O O . LYS A 1 524 ? 11.880 2.591 22.850 1.00 82.75 524 LYS A O 1
ATOM 4139 N N . VAL A 1 525 ? 10.820 1.203 21.406 1.00 83.56 525 VAL A N 1
ATOM 4140 C CA . VAL A 1 525 ? 9.758 0.765 22.324 1.00 83.56 525 VAL A CA 1
ATOM 4141 C C . VAL A 1 525 ? 10.315 -0.163 23.393 1.00 83.56 525 VAL A C 1
ATOM 4143 O O . VAL A 1 525 ? 10.102 0.081 24.579 1.00 83.56 525 VAL A O 1
ATOM 4146 N N . LEU A 1 526 ? 11.087 -1.176 22.992 1.00 81.69 526 LEU A N 1
ATOM 4147 C CA . LEU A 1 526 ? 11.728 -2.095 23.934 1.00 81.69 526 LEU A CA 1
ATOM 4148 C C . LEU A 1 526 ? 12.728 -1.365 24.843 1.00 81.69 526 LEU A C 1
ATOM 4150 O O . LEU A 1 526 ? 12.843 -1.687 26.015 1.00 81.69 526 LEU A O 1
ATOM 4154 N N . ALA A 1 527 ? 13.414 -0.336 24.343 1.00 78.50 527 ALA A N 1
ATOM 4155 C CA . ALA A 1 527 ? 14.346 0.469 25.129 1.00 78.50 527 ALA A CA 1
ATOM 4156 C C . ALA A 1 527 ? 13.668 1.440 26.113 1.00 78.50 527 ALA A C 1
ATOM 4158 O O . ALA A 1 527 ? 14.365 2.192 26.789 1.00 78.50 527 ALA A O 1
ATOM 4159 N N . GLY A 1 528 ? 12.332 1.541 26.117 1.00 76.25 528 GLY A N 1
ATOM 4160 C CA . GLY A 1 528 ? 11.591 2.523 26.918 1.00 76.25 528 GLY A CA 1
ATOM 4161 C C . GLY A 1 528 ? 11.756 3.984 26.470 1.00 76.25 528 GLY A C 1
ATOM 4162 O O . GLY A 1 528 ? 11.130 4.877 27.039 1.00 76.25 528 GLY A O 1
ATOM 4163 N N . LYS A 1 529 ? 12.553 4.251 25.422 1.00 80.06 529 LYS A N 1
ATOM 4164 C CA . LYS A 1 529 ? 12.767 5.595 24.849 1.00 80.06 529 LYS A CA 1
ATOM 4165 C C . LYS A 1 529 ? 11.534 6.131 24.139 1.00 80.06 529 LYS A C 1
ATOM 4167 O O . LYS A 1 529 ? 11.347 7.343 24.048 1.00 80.06 529 LYS A O 1
ATOM 4172 N N . LEU A 1 530 ? 10.723 5.231 23.595 1.00 80.19 530 LEU A N 1
ATOM 4173 C CA . LEU A 1 530 ? 9.469 5.556 22.945 1.00 80.19 530 LEU A CA 1
ATOM 4174 C C . LEU A 1 530 ? 8.345 4.784 23.618 1.00 80.19 530 LEU A C 1
ATOM 4176 O O . LEU A 1 530 ? 8.352 3.558 23.643 1.00 80.19 530 LEU A O 1
ATOM 4180 N N . LYS A 1 531 ? 7.360 5.504 24.148 1.00 78.88 531 LYS A N 1
ATOM 4181 C CA . LYS A 1 531 ? 6.194 4.859 24.742 1.00 78.88 531 LYS A CA 1
ATOM 4182 C C . LYS A 1 531 ? 5.285 4.319 23.636 1.00 78.88 531 LYS A C 1
ATOM 4184 O O . LYS A 1 531 ? 4.978 5.074 22.707 1.00 78.88 531 LYS A O 1
ATOM 4189 N N . PRO A 1 532 ? 4.836 3.055 23.720 1.00 77.94 532 PRO A N 1
ATOM 4190 C CA . PRO A 1 532 ? 3.850 2.535 22.796 1.00 77.94 532 PRO A CA 1
ATOM 4191 C C . PRO A 1 532 ? 2.552 3.324 22.943 1.00 77.94 532 PRO A C 1
ATOM 4193 O O . PRO A 1 532 ? 1.956 3.358 24.014 1.00 77.94 532 PRO A O 1
ATOM 4196 N N . ASN A 1 533 ? 2.107 3.960 21.864 1.00 74.44 533 ASN A N 1
ATOM 4197 C CA . ASN A 1 533 ? 0.870 4.735 21.870 1.00 74.44 533 ASN A CA 1
ATOM 4198 C C . ASN A 1 533 ? -0.391 3.856 21.740 1.00 74.44 533 ASN A C 1
ATOM 4200 O O . ASN A 1 533 ? -1.504 4.369 21.795 1.00 74.44 533 ASN A O 1
ATOM 4204 N N . LEU A 1 534 ? -0.217 2.538 21.568 1.00 69.38 534 LEU A N 1
ATOM 4205 C CA . LEU A 1 534 ? -1.283 1.538 21.420 1.00 69.38 534 LEU A CA 1
ATOM 4206 C C . LEU A 1 534 ? -2.288 1.881 20.301 1.00 69.38 534 LEU A C 1
ATOM 4208 O O . LEU A 1 534 ? -3.485 1.639 20.439 1.00 69.38 534 LEU A O 1
ATOM 4212 N N . GLY A 1 535 ? -1.821 2.516 19.218 1.00 64.56 535 GLY A N 1
ATOM 4213 C CA . GLY A 1 535 ? -2.676 2.974 18.114 1.00 64.56 535 GLY A CA 1
ATOM 4214 C C . GLY A 1 535 ? -3.507 4.225 18.431 1.00 64.56 535 GLY A C 1
ATOM 4215 O O . GLY A 1 535 ? -4.356 4.622 17.633 1.00 64.56 535 GLY A O 1
ATOM 4216 N N . ARG A 1 536 ? -3.275 4.867 19.584 1.00 59.19 536 ARG A N 1
ATOM 4217 C CA . ARG A 1 536 ? -3.927 6.113 20.006 1.00 59.19 536 ARG A CA 1
ATOM 4218 C C . ARG A 1 536 ? -3.016 7.298 19.700 1.00 59.19 536 ARG A C 1
ATOM 4220 O O . ARG A 1 536 ? -1.892 7.370 20.185 1.00 59.19 536 ARG A O 1
ATOM 4227 N N . PHE A 1 537 ? -3.503 8.242 18.904 1.00 51.59 537 PHE A N 1
ATOM 4228 C CA . PHE A 1 537 ? -2.720 9.412 18.486 1.00 51.59 537 PHE A CA 1
ATOM 4229 C C . PHE A 1 537 ? -3.020 10.666 19.312 1.00 51.59 537 PHE A C 1
ATOM 4231 O O . PHE A 1 537 ? -2.112 11.444 19.583 1.00 51.59 537 PHE A O 1
ATOM 4238 N N . ASP A 1 538 ? -4.263 10.825 19.770 1.00 42.31 538 ASP A N 1
ATOM 4239 C CA . ASP A 1 538 ? -4.711 12.051 20.443 1.00 42.31 538 ASP A CA 1
ATOM 4240 C C . ASP A 1 538 ? -4.421 12.074 21.953 1.00 42.31 538 ASP A C 1
ATOM 4242 O O . ASP A 1 538 ? -4.236 13.143 22.532 1.00 42.31 538 ASP A O 1
ATOM 4246 N N . ASN A 1 539 ? -4.378 10.906 22.604 1.00 59.72 539 ASN A N 1
ATOM 4247 C CA . ASN A 1 539 ? -4.052 10.783 24.025 1.00 59.72 539 ASN A CA 1
ATOM 4248 C C . ASN A 1 539 ? -3.003 9.687 24.210 1.00 59.72 539 ASN A C 1
ATOM 4250 O O . ASN A 1 539 ? -3.317 8.499 24.092 1.00 59.72 539 ASN A O 1
ATOM 4254 N N . LEU A 1 540 ? -1.755 10.099 24.441 1.00 64.38 540 LEU A N 1
ATOM 4255 C CA . LEU A 1 540 ? -0.657 9.166 24.663 1.00 64.38 540 LEU A CA 1
ATOM 4256 C C . LEU A 1 540 ? -0.903 8.428 25.990 1.00 64.38 540 LEU A C 1
ATOM 4258 O O . LEU A 1 540 ? -1.021 9.092 27.019 1.00 64.38 540 LEU A O 1
ATOM 4262 N N . PRO A 1 541 ? -0.998 7.087 25.978 1.00 69.31 541 PRO A N 1
ATOM 4263 C CA . PRO A 1 541 ? -1.272 6.310 27.176 1.00 69.31 541 PRO A CA 1
ATOM 4264 C C . PRO A 1 541 ? -0.131 6.446 28.187 1.00 69.31 541 PRO A C 1
ATOM 4266 O O . PRO A 1 541 ? 1.055 6.434 27.834 1.00 69.31 541 PRO A O 1
ATOM 4269 N N . ASP A 1 542 ? -0.500 6.540 29.462 1.00 78.31 542 ASP A N 1
ATOM 4270 C CA . ASP A 1 542 ? 0.452 6.432 30.559 1.00 78.31 542 ASP A CA 1
ATOM 4271 C C . ASP A 1 542 ? 0.946 4.988 30.717 1.00 78.31 542 ASP A C 1
ATOM 4273 O O . ASP A 1 542 ? 0.338 4.030 30.231 1.00 78.31 542 ASP A O 1
ATOM 4277 N N . TRP A 1 543 ? 2.071 4.812 31.417 1.00 78.50 543 TRP A N 1
ATOM 4278 C CA . TRP A 1 543 ? 2.664 3.486 31.625 1.00 78.50 543 TRP A CA 1
ATOM 4279 C C . TRP A 1 543 ? 1.691 2.503 32.292 1.00 78.50 543 TRP A C 1
ATOM 4281 O O . TRP A 1 543 ? 1.711 1.327 31.952 1.00 78.50 543 TRP A O 1
ATOM 4291 N N . ASP A 1 544 ? 0.794 2.968 33.165 1.00 78.50 544 ASP A N 1
ATOM 4292 C CA . ASP A 1 544 ? -0.270 2.139 33.750 1.00 78.50 544 ASP A CA 1
ATOM 4293 C C . ASP A 1 544 ? -1.202 1.523 32.694 1.00 78.50 544 ASP A C 1
ATOM 4295 O O . ASP A 1 544 ? -1.546 0.341 32.770 1.00 78.50 544 ASP A O 1
ATOM 4299 N N . GLU A 1 545 ? -1.581 2.294 31.673 1.00 78.81 545 GLU A N 1
ATOM 4300 C CA . GLU A 1 545 ? -2.438 1.809 30.588 1.00 78.81 545 GLU A CA 1
ATOM 4301 C C . GLU A 1 545 ? -1.697 0.813 29.692 1.00 78.81 545 GLU A C 1
ATOM 4303 O O . GLU A 1 545 ? -2.264 -0.209 29.303 1.00 78.81 545 GLU A O 1
ATOM 4308 N N . ILE A 1 546 ? -0.413 1.071 29.422 1.00 79.44 546 ILE A N 1
ATOM 4309 C CA . ILE A 1 546 ? 0.460 0.168 28.659 1.00 79.44 546 ILE A CA 1
ATOM 4310 C C . ILE A 1 546 ? 0.592 -1.175 29.383 1.00 79.44 546 ILE A C 1
ATOM 4312 O O . ILE A 1 546 ? 0.363 -2.229 28.789 1.00 79.44 546 ILE A O 1
ATOM 4316 N N . LEU A 1 547 ? 0.880 -1.157 30.685 1.00 79.50 547 LEU A N 1
ATOM 4317 C CA . LEU A 1 547 ? 0.964 -2.371 31.497 1.00 79.50 547 LEU A CA 1
ATOM 4318 C C . LEU A 1 547 ? -0.358 -3.129 31.532 1.00 79.50 547 LEU A C 1
ATOM 4320 O O . LEU A 1 547 ? -0.362 -4.357 31.470 1.00 79.50 547 LEU A O 1
ATOM 4324 N N . THR A 1 548 ? -1.477 -2.410 31.585 1.00 78.88 548 THR A N 1
ATOM 4325 C CA . THR A 1 548 ? -2.810 -3.016 31.568 1.00 78.88 548 THR A CA 1
ATOM 4326 C C . THR A 1 548 ? -3.108 -3.688 30.227 1.00 78.88 548 THR A C 1
ATOM 4328 O O . THR A 1 548 ? -3.661 -4.787 30.218 1.00 78.88 548 THR A O 1
ATOM 4331 N N . HIS A 1 549 ? -2.698 -3.084 29.108 1.00 77.06 549 HIS A N 1
ATOM 4332 C CA . HIS A 1 549 ? -2.846 -3.669 27.774 1.00 77.06 549 HIS A CA 1
ATOM 4333 C C . HIS A 1 549 ? -2.027 -4.956 27.621 1.00 77.06 549 HIS A C 1
ATOM 4335 O O . HIS A 1 549 ? -2.541 -5.969 27.152 1.00 77.06 549 HIS A O 1
ATOM 4341 N N . PHE A 1 550 ? -0.781 -4.953 28.097 1.00 76.31 550 PHE A N 1
ATOM 4342 C CA . PHE A 1 550 ? 0.105 -6.112 27.986 1.00 76.31 550 PHE A CA 1
ATOM 4343 C C . PHE A 1 550 ? -0.072 -7.154 29.097 1.00 76.31 550 PHE A C 1
ATOM 4345 O O . PHE A 1 550 ? 0.615 -8.160 29.063 1.00 76.31 550 PHE A O 1
ATOM 4352 N N . ARG A 1 551 ? -1.009 -6.990 30.046 1.00 70.00 551 ARG A N 1
ATOM 4353 C CA . ARG A 1 551 ? -1.127 -7.762 31.309 1.00 70.00 551 ARG A CA 1
ATOM 4354 C C . ARG A 1 551 ? -1.109 -9.294 31.199 1.00 70.00 551 ARG A C 1
ATOM 4356 O O . ARG A 1 551 ? -0.819 -9.963 32.185 1.00 70.00 551 ARG A O 1
ATOM 4363 N N . ARG A 1 552 ? -1.447 -9.853 30.035 1.00 65.19 552 ARG A N 1
ATOM 4364 C CA . ARG A 1 552 ? -1.472 -11.304 29.768 1.00 65.19 552 ARG A CA 1
ATOM 4365 C C . ARG A 1 552 ? -0.339 -11.798 28.865 1.00 65.19 552 ARG A C 1
ATOM 4367 O O . ARG A 1 552 ? -0.311 -12.982 28.552 1.00 65.19 552 ARG A O 1
ATOM 4374 N N . SER A 1 553 ? 0.567 -10.924 28.438 1.00 70.94 553 SER A N 1
ATOM 4375 C CA . SER A 1 553 ? 1.747 -11.298 27.665 1.00 70.94 553 SER A CA 1
ATOM 4376 C C . SER A 1 553 ? 3.003 -11.249 28.527 1.00 70.94 553 SER A C 1
ATOM 4378 O O . SER A 1 553 ? 3.064 -10.570 29.556 1.00 70.94 553 SER A O 1
ATOM 4380 N N . GLU A 1 554 ? 4.047 -11.937 28.070 1.00 69.75 554 GLU A N 1
ATOM 4381 C CA . GLU A 1 554 ? 5.380 -11.855 28.669 1.00 69.75 554 GLU A CA 1
ATOM 4382 C C . GLU A 1 554 ? 5.924 -10.400 28.666 1.00 69.75 554 GLU A C 1
ATOM 4384 O O . GLU A 1 554 ? 6.790 -10.064 29.468 1.00 69.75 554 GLU A O 1
ATOM 4389 N N . LEU A 1 555 ? 5.394 -9.500 27.815 1.00 77.88 555 LEU A N 1
ATOM 4390 C CA . LEU A 1 555 ? 5.793 -8.085 27.773 1.00 77.88 555 LEU A CA 1
ATOM 4391 C C . LEU A 1 555 ? 5.310 -7.304 29.000 1.00 77.88 555 LEU A C 1
ATOM 4393 O O . LEU A 1 555 ? 5.873 -6.252 29.296 1.00 77.88 555 LEU A O 1
ATOM 4397 N N . HIS A 1 556 ? 4.299 -7.793 29.730 1.00 80.25 556 HIS A N 1
ATOM 4398 C CA . HIS A 1 556 ? 3.840 -7.143 30.959 1.00 80.25 556 HIS A CA 1
ATOM 4399 C C . HIS A 1 556 ? 4.967 -7.027 31.980 1.00 80.25 556 HIS A C 1
ATOM 4401 O O . HIS A 1 556 ? 5.252 -5.938 32.469 1.00 80.25 556 HIS A O 1
ATOM 4407 N N . SER A 1 557 ? 5.622 -8.150 32.287 1.00 76.50 557 SER A N 1
ATOM 4408 C CA . SER A 1 557 ? 6.697 -8.196 33.280 1.00 76.50 557 SER A CA 1
ATOM 4409 C C . SER A 1 557 ? 7.888 -7.347 32.837 1.00 76.50 557 SER A C 1
ATOM 4411 O O . SER A 1 557 ? 8.493 -6.659 33.658 1.00 76.50 557 SER A O 1
ATOM 4413 N N . TYR A 1 558 ? 8.171 -7.332 31.534 1.00 82.25 558 TYR A N 1
ATOM 4414 C CA . TYR A 1 558 ? 9.218 -6.517 30.936 1.00 82.25 558 TYR A CA 1
ATOM 4415 C C . TYR A 1 558 ? 8.939 -5.010 31.052 1.00 82.25 558 TYR A C 1
ATOM 4417 O O . TYR A 1 558 ? 9.759 -4.270 31.597 1.00 82.25 558 TYR A O 1
ATOM 4425 N N . PHE A 1 559 ? 7.764 -4.540 30.621 1.00 83.94 559 PHE A N 1
ATOM 4426 C CA . PHE A 1 559 ? 7.404 -3.124 30.723 1.00 83.94 559 PHE A CA 1
ATOM 4427 C C . PHE A 1 559 ? 7.255 -2.659 32.177 1.00 83.94 559 PHE A C 1
ATOM 4429 O O . PHE A 1 559 ? 7.528 -1.492 32.460 1.00 83.94 559 PHE A O 1
ATOM 4436 N N . THR A 1 560 ? 6.864 -3.539 33.110 1.00 82.12 560 THR A N 1
ATOM 4437 C CA . THR A 1 560 ? 6.795 -3.191 34.541 1.00 82.12 560 THR A CA 1
ATOM 4438 C C . THR A 1 560 ? 8.183 -2.842 35.057 1.00 82.12 560 THR A C 1
ATOM 4440 O O . THR A 1 560 ? 8.366 -1.800 35.681 1.00 82.12 560 THR A O 1
ATOM 4443 N N . ARG A 1 561 ? 9.185 -3.652 34.705 1.00 79.69 561 ARG A N 1
ATOM 4444 C CA . ARG A 1 561 ? 10.579 -3.402 35.079 1.00 79.69 561 ARG A CA 1
ATOM 4445 C C . ARG A 1 561 ? 11.157 -2.136 34.432 1.00 79.69 561 ARG A C 1
ATOM 4447 O O . ARG A 1 561 ? 11.932 -1.444 35.081 1.00 79.69 561 ARG A O 1
ATOM 4454 N N . ILE A 1 562 ? 10.760 -1.806 33.196 1.00 81.62 562 ILE A N 1
ATOM 4455 C CA . ILE A 1 562 ? 11.126 -0.528 32.550 1.00 81.62 562 ILE A CA 1
ATOM 4456 C C . ILE A 1 562 ? 10.515 0.656 33.302 1.00 81.62 562 ILE A C 1
ATOM 4458 O O . ILE A 1 562 ? 11.182 1.660 33.520 1.00 81.62 562 ILE A O 1
ATOM 4462 N N . ARG A 1 563 ? 9.245 0.558 33.707 1.00 79.75 563 ARG A N 1
ATOM 4463 C CA . ARG A 1 563 ? 8.559 1.633 34.432 1.00 79.75 563 ARG A CA 1
ATOM 4464 C C . ARG A 1 563 ? 9.173 1.892 35.807 1.00 79.75 563 ARG A C 1
ATOM 4466 O O . ARG A 1 563 ? 9.251 3.043 36.221 1.00 79.75 563 ARG A O 1
ATOM 4473 N N . GLU A 1 564 ? 9.546 0.835 36.520 1.00 79.62 564 GLU A N 1
ATOM 4474 C CA . GLU A 1 564 ? 10.156 0.924 37.850 1.00 79.62 564 GLU A CA 1
ATOM 4475 C C . GLU A 1 564 ? 11.624 1.389 37.812 1.00 79.62 564 GLU A C 1
ATOM 4477 O O . GLU A 1 564 ? 12.256 1.442 38.861 1.00 79.62 564 GLU A O 1
ATOM 4482 N N . ASP A 1 565 ? 12.172 1.710 36.628 1.00 67.06 565 ASP A N 1
ATOM 4483 C CA . ASP A 1 565 ? 13.596 2.022 36.399 1.00 67.06 565 ASP A CA 1
ATOM 4484 C C . ASP A 1 565 ? 14.551 0.908 36.888 1.00 67.06 565 ASP A C 1
ATOM 4486 O O . ASP A 1 565 ? 15.751 1.109 37.071 1.00 67.06 565 ASP A O 1
ATOM 4490 N N . ASN A 1 566 ? 14.017 -0.310 37.040 1.00 68.25 566 ASN A N 1
ATOM 4491 C CA . ASN A 1 566 ? 14.734 -1.520 37.449 1.00 68.25 566 ASN A CA 1
ATOM 4492 C C . ASN A 1 566 ? 15.483 -2.189 36.281 1.00 68.25 566 ASN A C 1
ATOM 4494 O O . ASN A 1 566 ? 16.155 -3.197 36.487 1.00 68.25 566 ASN A O 1
ATOM 4498 N N . LEU A 1 567 ? 15.334 -1.672 35.055 1.00 73.38 567 LEU A N 1
ATOM 4499 C CA . LEU A 1 567 ? 16.025 -2.137 33.853 1.00 73.38 567 LEU A CA 1
ATOM 4500 C C . LEU A 1 567 ? 16.756 -0.982 33.188 1.00 73.38 567 LEU A C 1
ATOM 4502 O O . LEU A 1 567 ? 16.141 -0.056 32.654 1.00 73.38 567 LEU A O 1
ATOM 4506 N N . LYS A 1 568 ? 18.079 -1.085 33.125 1.00 74.94 568 LYS A N 1
ATOM 4507 C CA . LYS A 1 568 ? 18.904 -0.129 32.401 1.00 74.94 568 LYS A CA 1
ATOM 4508 C C . LYS A 1 568 ? 19.138 -0.631 30.981 1.00 74.94 568 LYS A C 1
ATOM 4510 O O . LYS A 1 568 ? 19.926 -1.548 30.760 1.00 74.94 568 LYS A O 1
ATOM 4515 N N . ALA A 1 569 ? 18.452 -0.025 30.013 1.00 78.44 569 ALA A N 1
ATOM 4516 C CA . ALA A 1 569 ? 18.624 -0.327 28.594 1.00 78.44 569 ALA A CA 1
ATOM 4517 C C . ALA A 1 569 ? 19.613 0.638 27.929 1.00 78.44 569 ALA A C 1
ATOM 4519 O O . ALA A 1 569 ? 19.480 1.861 28.025 1.00 78.44 569 ALA A O 1
ATOM 4520 N N . VAL A 1 570 ? 20.577 0.087 27.194 1.00 80.69 570 VAL A N 1
ATOM 4521 C CA . VAL A 1 570 ? 21.539 0.853 26.400 1.00 80.69 570 VAL A CA 1
ATOM 4522 C C . VAL A 1 570 ? 21.360 0.504 24.931 1.00 80.69 570 VAL A C 1
ATOM 4524 O O . VAL A 1 570 ? 21.287 -0.660 24.546 1.00 80.69 570 VAL A O 1
ATOM 4527 N N . THR A 1 571 ? 21.275 1.536 24.091 1.00 81.19 571 THR A N 1
ATOM 4528 C CA . THR A 1 571 ? 21.010 1.372 22.659 1.00 81.19 571 THR A CA 1
ATOM 4529 C C . THR A 1 571 ? 22.098 2.020 21.819 1.00 81.19 571 THR A C 1
ATOM 4531 O O . THR A 1 571 ? 22.330 3.228 21.955 1.00 81.19 571 THR A O 1
ATOM 4534 N N . LYS A 1 572 ? 22.654 1.277 20.864 1.00 82.44 572 LYS A N 1
ATOM 4535 C CA . LYS A 1 572 ? 23.401 1.847 19.741 1.00 82.44 572 LYS A CA 1
ATOM 4536 C C . LYS A 1 572 ? 22.402 2.377 18.693 1.00 82.44 572 LYS A C 1
ATOM 4538 O O . LYS A 1 572 ? 21.585 1.592 18.216 1.00 82.44 572 LYS A O 1
ATOM 4543 N N . PRO A 1 573 ? 22.413 3.675 18.329 1.00 68.31 573 PRO A N 1
ATOM 4544 C CA . PRO A 1 573 ? 21.509 4.216 17.309 1.00 68.31 573 PRO A CA 1
ATOM 4545 C C . PRO A 1 573 ? 21.912 3.802 15.881 1.00 68.31 573 PRO A C 1
ATOM 4547 O O . PRO A 1 573 ? 23.097 3.662 15.583 1.00 68.31 573 PRO A O 1
ATOM 4550 N N . GLN A 1 574 ? 20.931 3.686 14.977 1.00 66.81 574 GLN A N 1
ATOM 4551 C CA . GLN A 1 574 ? 21.141 3.333 13.562 1.00 66.81 574 GLN A CA 1
ATOM 4552 C C . GLN A 1 574 ? 22.063 4.330 12.830 1.00 66.81 574 GLN A C 1
ATOM 4554 O O . GLN A 1 574 ? 23.031 3.933 12.190 1.00 66.81 574 GLN A O 1
ATOM 4559 N N . HIS A 1 575 ? 21.808 5.636 12.978 1.00 66.25 575 HIS A N 1
ATOM 4560 C CA . HIS A 1 575 ? 22.524 6.694 12.258 1.00 66.25 575 HIS A CA 1
ATOM 4561 C C . HIS A 1 575 ? 23.739 7.176 13.055 1.00 66.25 575 HIS A C 1
ATOM 4563 O O . HIS A 1 575 ? 23.612 8.028 13.941 1.00 66.25 575 HIS A O 1
ATOM 4569 N N . ILE A 1 576 ? 24.918 6.643 12.732 1.00 65.38 576 ILE A N 1
ATOM 4570 C CA . ILE A 1 576 ? 26.171 7.060 13.372 1.00 65.38 576 ILE A CA 1
ATOM 4571 C C . ILE A 1 576 ? 26.630 8.457 12.954 1.00 65.38 576 ILE A C 1
ATOM 4573 O O . ILE A 1 576 ? 27.275 9.132 13.747 1.00 65.38 576 ILE A O 1
ATOM 4577 N N . ASP A 1 577 ? 26.218 8.942 11.781 1.00 60.12 577 ASP A N 1
ATOM 4578 C CA . ASP A 1 577 ? 26.638 10.240 11.228 1.00 60.12 577 ASP A CA 1
ATOM 4579 C C . ASP A 1 577 ? 26.195 11.441 12.081 1.00 60.12 577 ASP A C 1
ATOM 4581 O O . ASP A 1 577 ? 26.713 12.548 11.950 1.00 60.12 577 ASP A O 1
ATOM 4585 N N . HIS A 1 578 ? 25.235 11.236 12.986 1.00 66.06 578 HIS A N 1
ATOM 4586 C CA . HIS A 1 578 ? 24.784 12.257 13.929 1.00 66.06 578 HIS A CA 1
ATOM 4587 C C . HIS A 1 578 ? 25.576 12.276 15.241 1.00 66.06 578 HIS A C 1
ATOM 4589 O O . HIS A 1 578 ? 25.465 13.246 15.988 1.00 66.06 578 HIS A O 1
ATOM 4595 N N . ILE A 1 579 ? 26.370 11.242 15.535 1.00 66.38 579 ILE A N 1
ATOM 4596 C CA . ILE A 1 579 ? 27.153 11.143 16.776 1.00 66.38 579 ILE A CA 1
ATOM 4597 C C . ILE A 1 579 ? 28.188 12.279 16.885 1.00 66.38 579 ILE A C 1
ATOM 4599 O O . ILE A 1 579 ? 28.219 12.916 17.940 1.00 66.38 579 ILE A O 1
ATOM 4603 N N . PRO A 1 580 ? 28.950 12.632 15.826 1.00 61.34 580 PRO A N 1
ATOM 4604 C CA . PRO A 1 580 ? 29.904 13.745 15.871 1.00 61.34 580 PRO A CA 1
ATOM 4605 C C . PRO A 1 580 ? 29.283 15.110 16.192 1.00 61.34 580 PRO A C 1
ATOM 4607 O O . PRO A 1 580 ? 29.947 15.984 16.742 1.00 61.34 580 PRO A O 1
ATOM 4610 N N . ASN A 1 581 ? 27.999 15.299 15.871 1.00 63.19 581 ASN A N 1
ATOM 4611 C CA . ASN A 1 581 ? 27.288 16.552 16.136 1.00 63.19 581 ASN A CA 1
ATOM 4612 C C . ASN A 1 581 ? 26.851 16.686 17.602 1.00 63.19 581 ASN A C 1
ATOM 4614 O O . ASN A 1 581 ? 26.538 17.785 18.050 1.00 63.19 581 ASN A O 1
ATOM 4618 N N . VAL A 1 582 ? 26.775 15.568 18.330 1.00 59.59 582 VAL A N 1
ATOM 4619 C CA . VAL A 1 582 ? 26.238 15.491 19.697 1.00 59.59 582 VAL A CA 1
ATOM 4620 C C . VAL A 1 582 ? 27.352 15.282 20.724 1.00 59.59 582 VAL A C 1
ATOM 4622 O O . VAL A 1 582 ? 27.242 15.759 21.850 1.00 59.59 582 VAL A O 1
ATOM 4625 N N . VAL A 1 583 ? 28.423 14.580 20.347 1.00 63.22 583 VAL A N 1
ATOM 4626 C CA . VAL A 1 583 ? 29.531 14.213 21.233 1.00 63.22 583 VAL A CA 1
ATOM 4627 C C . VAL A 1 583 ? 30.816 14.864 20.727 1.00 63.22 583 VAL A C 1
ATOM 4629 O O . VAL A 1 583 ? 31.313 14.509 19.661 1.00 63.22 583 VAL A O 1
ATOM 4632 N N . GLN A 1 584 ? 31.363 15.799 21.508 1.00 57.28 584 GLN A N 1
ATOM 4633 C CA . GLN A 1 584 ? 32.673 16.405 21.255 1.00 57.28 584 GLN A CA 1
ATOM 4634 C C . GLN A 1 584 ? 33.681 15.969 22.321 1.00 57.28 584 GLN A C 1
ATOM 4636 O O . GLN A 1 584 ? 33.379 16.004 23.513 1.00 57.28 584 GLN A O 1
ATOM 4641 N N . GLY A 1 585 ? 34.870 15.548 21.886 1.00 67.94 585 GLY A N 1
ATOM 4642 C CA . GLY A 1 585 ? 35.959 15.091 22.749 1.00 67.94 585 GLY A CA 1
ATOM 4643 C C . GLY A 1 585 ? 36.820 14.012 22.088 1.00 67.94 585 GLY A C 1
ATOM 4644 O O . GLY A 1 585 ? 36.487 13.502 21.014 1.00 67.94 585 GLY A O 1
ATOM 4645 N N . ASN A 1 586 ? 37.916 13.648 22.758 1.00 73.44 586 ASN A N 1
ATOM 4646 C CA . ASN A 1 586 ? 38.808 12.581 22.304 1.00 73.44 586 ASN A CA 1
ATOM 4647 C C . ASN A 1 586 ? 38.275 11.208 22.713 1.00 73.44 586 ASN A C 1
ATOM 4649 O O . ASN A 1 586 ? 37.809 11.023 23.838 1.00 73.44 586 ASN A O 1
ATOM 4653 N N . VAL A 1 587 ? 38.421 10.223 21.827 1.00 67.62 587 VAL A N 1
ATOM 4654 C CA . VAL A 1 587 ? 37.961 8.838 22.040 1.00 67.62 587 VAL A CA 1
ATOM 4655 C C . VAL A 1 587 ? 38.486 8.253 23.358 1.00 67.62 587 VAL A C 1
ATOM 4657 O O . VAL A 1 587 ? 37.736 7.633 24.113 1.00 67.62 587 VAL A O 1
ATOM 4660 N N . GLY A 1 588 ? 39.748 8.521 23.690 1.00 61.31 588 GLY A N 1
ATOM 4661 C CA . GLY A 1 588 ? 40.408 8.043 24.900 1.00 61.31 588 GLY A CA 1
ATOM 4662 C C . GLY A 1 588 ? 39.769 8.548 26.191 1.00 61.31 588 GLY A C 1
ATOM 4663 O O . GLY A 1 588 ? 39.718 7.791 27.153 1.00 61.31 588 GLY A O 1
ATOM 4664 N N . GLN A 1 589 ? 39.202 9.760 26.211 1.00 66.00 589 GLN A N 1
ATOM 4665 C CA . GLN A 1 589 ? 38.535 10.314 27.400 1.00 66.00 589 GLN A CA 1
ATOM 4666 C C . GLN A 1 589 ? 37.246 9.556 27.752 1.00 66.00 589 GLN A C 1
ATOM 4668 O O . GLN A 1 589 ? 36.886 9.459 28.921 1.00 66.00 589 GLN A O 1
ATOM 4673 N N . PHE A 1 590 ? 36.567 8.979 26.758 1.00 66.38 590 PHE A N 1
ATOM 4674 C CA . PHE A 1 590 ? 35.355 8.182 26.969 1.00 66.38 590 PHE A CA 1
ATOM 4675 C C . PHE A 1 590 ? 35.666 6.724 27.346 1.00 66.38 590 PHE A C 1
ATOM 4677 O O . PHE A 1 590 ? 34.877 6.066 28.030 1.00 66.38 590 PHE A O 1
ATOM 4684 N N . LEU A 1 591 ? 36.831 6.216 26.930 1.00 63.69 591 LEU A N 1
ATOM 4685 C CA . LEU A 1 591 ? 37.246 4.825 27.131 1.00 63.69 591 LEU A CA 1
ATOM 4686 C C . LEU A 1 591 ? 38.167 4.620 28.357 1.00 63.69 591 LEU A C 1
ATOM 4688 O O . LEU A 1 591 ? 38.395 3.477 28.749 1.00 63.69 591 LEU A O 1
ATOM 4692 N N . SER A 1 592 ? 38.669 5.679 29.009 1.00 52.97 592 SER A N 1
ATOM 4693 C CA . SER A 1 592 ? 39.796 5.602 29.963 1.00 52.97 592 SER A CA 1
ATOM 4694 C C . SER A 1 592 ? 39.503 5.130 31.396 1.00 52.97 592 SER A C 1
ATOM 4696 O O . SER A 1 592 ? 40.446 4.947 32.157 1.00 52.97 592 SER A O 1
ATOM 4698 N N . GLU A 1 593 ? 38.250 4.934 31.820 1.00 51.62 593 GLU A N 1
ATOM 4699 C CA . GLU A 1 593 ? 37.964 4.843 33.270 1.00 51.62 593 GLU A CA 1
ATOM 4700 C C . GLU A 1 593 ? 38.028 3.452 33.958 1.00 51.62 593 GLU A C 1
ATOM 4702 O O . GLU A 1 593 ? 37.836 3.417 35.169 1.00 51.62 593 GLU A O 1
ATOM 4707 N N . ARG A 1 594 ? 38.304 2.307 33.296 1.00 50.75 594 ARG A N 1
ATOM 4708 C CA . ARG A 1 594 ? 38.493 0.984 33.975 1.00 50.75 594 ARG A CA 1
ATOM 4709 C C . ARG A 1 594 ? 39.394 0.009 33.182 1.00 50.75 594 ARG A C 1
ATOM 4711 O O . ARG A 1 594 ? 39.434 0.088 31.960 1.00 50.75 594 ARG A O 1
ATOM 4718 N N . ASP A 1 595 ? 40.054 -0.946 33.850 1.00 51.84 595 ASP A N 1
ATOM 4719 C CA . ASP A 1 595 ? 40.974 -1.933 33.232 1.00 51.84 595 ASP A CA 1
ATOM 4720 C C . ASP A 1 595 ? 40.305 -2.893 32.230 1.00 51.84 595 ASP A C 1
ATOM 4722 O O . ASP A 1 595 ? 40.863 -3.159 31.167 1.00 51.84 595 ASP A O 1
ATOM 4726 N N . THR A 1 596 ? 39.058 -3.308 32.478 1.00 55.06 596 THR A N 1
ATOM 4727 C CA . THR A 1 596 ? 38.245 -4.100 31.530 1.00 55.06 596 THR A CA 1
ATOM 4728 C C . THR A 1 596 ? 37.980 -3.378 30.203 1.00 55.06 596 THR A C 1
ATOM 4730 O O . THR A 1 596 ? 37.629 -4.008 29.208 1.00 55.06 596 THR A O 1
ATOM 4733 N N . LYS A 1 597 ? 38.176 -2.051 30.150 1.00 54.06 597 LYS A N 1
ATOM 4734 C CA . LYS A 1 597 ? 37.956 -1.245 28.941 1.00 54.06 597 LYS A CA 1
ATOM 4735 C C . LYS A 1 597 ? 39.094 -1.347 27.925 1.00 54.06 597 LYS A C 1
ATOM 4737 O O . LYS A 1 597 ? 38.869 -1.059 26.752 1.00 54.06 597 LYS A O 1
ATOM 4742 N N . ARG A 1 598 ? 40.301 -1.758 28.340 1.00 54.91 598 ARG A N 1
ATOM 4743 C CA . ARG A 1 598 ? 41.463 -1.891 27.441 1.00 54.91 598 ARG A CA 1
ATOM 4744 C C . ARG A 1 598 ? 41.440 -3.176 26.619 1.00 54.91 598 ARG A C 1
ATOM 4746 O O . ARG A 1 598 ? 41.815 -3.122 25.455 1.00 54.91 598 ARG A O 1
ATOM 4753 N N . GLU A 1 599 ? 40.970 -4.284 27.186 1.00 61.12 599 GLU A N 1
ATOM 4754 C CA . GLU A 1 599 ? 40.835 -5.565 26.473 1.00 61.12 599 GLU A CA 1
ATOM 4755 C C . GLU A 1 599 ? 39.772 -5.474 25.368 1.00 61.12 599 GLU A C 1
ATOM 4757 O O . GLU A 1 599 ? 40.067 -5.754 24.211 1.00 61.12 599 GLU A O 1
ATOM 4762 N N . LEU A 1 600 ? 38.593 -4.922 25.675 1.00 61.59 600 LEU A N 1
ATOM 4763 C CA . LEU A 1 600 ? 37.536 -4.636 24.691 1.00 61.59 600 LEU A CA 1
ATOM 476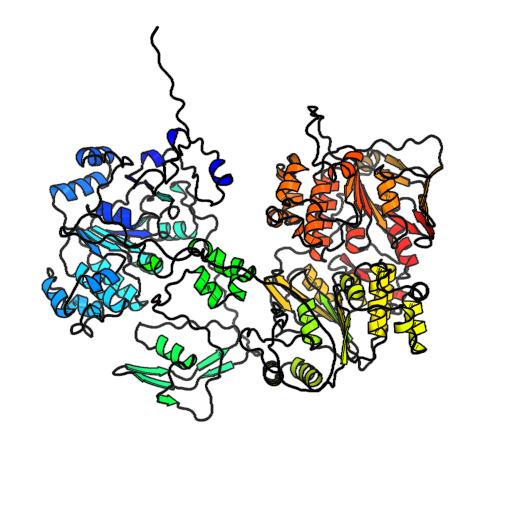4 C C . LEU A 1 600 ? 37.980 -3.648 23.596 1.00 61.59 600 LEU A C 1
ATOM 4766 O O . LEU A 1 600 ? 37.652 -3.814 22.420 1.00 61.59 600 LEU A O 1
ATOM 4770 N N . ALA A 1 601 ? 38.745 -2.612 23.961 1.00 57.88 601 ALA A N 1
ATOM 4771 C CA . ALA A 1 601 ? 39.309 -1.675 22.988 1.00 57.88 601 ALA A CA 1
ATOM 4772 C C . ALA A 1 601 ? 40.390 -2.324 22.103 1.00 57.88 601 ALA A C 1
ATOM 4774 O O . ALA A 1 601 ? 40.546 -1.920 20.947 1.00 57.88 601 ALA A O 1
ATOM 4775 N N . ALA A 1 602 ? 41.111 -3.322 22.624 1.00 59.88 602 ALA A N 1
ATOM 4776 C CA . ALA A 1 602 ? 42.067 -4.122 21.870 1.00 59.88 602 ALA A CA 1
ATOM 4777 C C . ALA A 1 602 ? 41.370 -5.093 20.906 1.00 59.88 602 ALA A C 1
ATOM 4779 O O . ALA A 1 602 ? 41.751 -5.153 19.737 1.00 59.88 602 ALA A O 1
ATOM 4780 N N . GLU A 1 603 ? 40.314 -5.783 21.349 1.00 61.31 603 GLU A N 1
ATOM 4781 C CA . GLU A 1 603 ? 39.522 -6.707 20.521 1.00 61.31 603 GLU A CA 1
ATOM 4782 C C . GLU A 1 603 ? 38.837 -6.006 19.337 1.00 61.31 603 GLU A C 1
ATOM 4784 O O . GLU A 1 603 ? 38.812 -6.539 18.227 1.00 61.31 603 GLU A O 1
ATOM 4789 N N . LEU A 1 604 ? 38.346 -4.778 19.540 1.00 62.66 604 LEU A N 1
ATOM 4790 C CA . LEU A 1 604 ? 37.729 -3.953 18.492 1.00 62.66 604 LEU A CA 1
ATOM 4791 C C . LEU A 1 604 ? 38.740 -3.160 17.638 1.00 62.66 604 LEU A C 1
ATOM 4793 O O . LEU A 1 604 ? 38.327 -2.327 16.833 1.00 62.66 604 LEU A O 1
ATOM 4797 N N . GLU A 1 605 ? 40.049 -3.381 17.805 1.00 61.97 605 GLU A N 1
ATOM 4798 C CA . GLU A 1 605 ? 41.122 -2.667 17.083 1.00 61.97 605 GLU A CA 1
ATOM 4799 C C . GLU A 1 605 ? 41.060 -1.125 17.220 1.00 61.97 605 GLU A C 1
ATOM 4801 O O . GLU A 1 605 ? 41.535 -0.380 16.362 1.00 61.97 605 GLU A O 1
ATOM 4806 N N . SER A 1 606 ? 40.484 -0.610 18.310 1.00 54.56 606 SER A N 1
ATOM 4807 C CA . SER A 1 606 ? 40.242 0.830 18.517 1.00 54.56 606 SER A CA 1
ATOM 4808 C C . SER A 1 606 ? 41.428 1.572 19.151 1.00 54.56 606 SER A C 1
ATOM 4810 O O . SER A 1 606 ? 41.364 2.784 19.359 1.00 54.56 606 SER A O 1
ATOM 4812 N N . ILE A 1 607 ? 42.533 0.876 19.442 1.00 53.50 607 ILE A N 1
ATOM 4813 C CA . ILE A 1 607 ? 43.693 1.429 20.164 1.00 53.50 607 ILE A CA 1
ATOM 4814 C C . ILE A 1 607 ? 44.319 2.621 19.420 1.00 53.50 607 ILE A C 1
ATOM 4816 O O . ILE A 1 607 ? 44.655 3.623 20.044 1.00 53.50 607 ILE A O 1
ATOM 4820 N N . HIS A 1 608 ? 44.427 2.558 18.089 1.00 60.50 608 HIS A N 1
ATOM 4821 C CA . HIS A 1 608 ? 45.044 3.620 17.275 1.00 60.50 608 HIS A CA 1
ATOM 4822 C C . HIS A 1 608 ? 44.198 4.897 17.155 1.00 60.50 608 HIS A C 1
ATOM 4824 O O . HIS A 1 608 ? 44.658 5.901 16.611 1.00 60.50 608 HIS A O 1
ATOM 4830 N N . VAL A 1 609 ? 42.957 4.854 17.640 1.00 62.28 609 VAL A N 1
ATOM 4831 C CA . VAL A 1 609 ? 41.956 5.912 17.481 1.00 62.28 609 VAL A CA 1
ATOM 4832 C C . VAL A 1 609 ? 41.738 6.682 18.793 1.00 62.28 609 VAL A C 1
ATOM 4834 O O . VAL A 1 609 ? 41.113 7.735 18.793 1.00 62.28 609 VAL A O 1
ATOM 4837 N N . MET A 1 610 ? 42.313 6.206 19.905 1.00 63.94 610 MET A N 1
ATOM 4838 C CA . MET A 1 610 ? 42.167 6.777 21.253 1.00 63.94 610 MET A CA 1
ATOM 4839 C C . MET A 1 610 ? 42.533 8.271 21.328 1.00 63.94 610 MET A C 1
ATOM 4841 O O . MET A 1 610 ? 41.873 9.027 22.038 1.00 63.94 610 MET A O 1
ATOM 4845 N N . ASP A 1 611 ? 43.529 8.717 20.562 1.00 64.88 611 ASP A N 1
ATOM 4846 C CA . ASP A 1 611 ? 44.004 10.109 20.586 1.00 64.88 611 ASP A CA 1
ATOM 4847 C C . ASP A 1 611 ? 43.286 11.030 19.583 1.00 64.88 611 ASP A C 1
ATOM 4849 O O . ASP A 1 611 ? 43.577 12.226 19.524 1.00 64.88 611 ASP A O 1
ATOM 4853 N N . ARG A 1 612 ? 42.358 10.494 18.777 1.00 70.56 612 ARG A N 1
ATOM 4854 C CA . ARG A 1 612 ? 41.623 11.256 17.758 1.00 70.56 612 ARG A CA 1
ATOM 4855 C C . ARG A 1 612 ? 40.302 11.801 18.301 1.00 70.56 612 ARG A C 1
ATOM 4857 O O . ARG A 1 612 ? 39.665 11.197 19.170 1.00 70.56 612 ARG A O 1
ATOM 4864 N N . ASN A 1 613 ? 39.869 12.928 17.738 1.00 74.19 613 ASN A N 1
ATOM 4865 C CA . ASN A 1 613 ? 38.541 13.478 17.986 1.00 74.19 613 ASN A CA 1
ATOM 4866 C C . ASN A 1 613 ? 37.469 12.632 17.296 1.00 74.19 613 ASN A C 1
ATOM 4868 O O . ASN A 1 613 ? 37.662 12.154 16.178 1.00 74.19 613 ASN A O 1
ATOM 4872 N N . VAL A 1 614 ? 36.299 12.522 17.932 1.00 73.38 614 VAL A N 1
ATOM 4873 C CA . VAL A 1 614 ? 35.142 11.773 17.398 1.00 73.38 614 VAL A CA 1
ATOM 4874 C C . VAL A 1 614 ? 34.687 12.291 16.021 1.00 73.38 614 VAL A C 1
ATOM 4876 O O . VAL A 1 614 ? 34.194 11.514 15.206 1.00 73.38 614 VAL A O 1
ATOM 4879 N N . GLY A 1 615 ? 34.885 13.582 15.730 1.00 67.88 615 GLY A N 1
ATOM 4880 C CA . GLY A 1 615 ? 34.536 14.189 14.438 1.00 67.88 615 GLY A CA 1
ATOM 4881 C C . GLY A 1 615 ? 35.448 13.826 13.266 1.00 67.88 615 GLY A C 1
ATOM 4882 O O . GLY A 1 615 ? 35.019 13.950 12.122 1.00 67.88 615 GLY A O 1
ATOM 4883 N N . ASP A 1 616 ? 36.657 13.331 13.537 1.00 71.56 616 ASP A N 1
ATOM 4884 C CA . ASP A 1 616 ? 37.654 12.993 12.511 1.00 71.56 616 ASP A CA 1
ATOM 4885 C C . ASP A 1 616 ? 37.660 11.492 12.167 1.00 71.56 616 ASP A C 1
ATOM 4887 O O . ASP A 1 616 ? 38.506 11.019 11.403 1.00 71.56 616 ASP A O 1
ATOM 4891 N N . LEU A 1 617 ? 36.738 10.721 12.752 1.00 69.69 617 LEU A N 1
ATOM 4892 C CA . LEU A 1 617 ? 36.652 9.274 12.576 1.00 69.69 617 LEU A CA 1
ATOM 4893 C C . LEU A 1 617 ? 35.994 8.899 11.249 1.00 69.69 617 LEU A C 1
ATOM 4895 O O . LEU A 1 617 ? 35.000 9.491 10.828 1.00 69.69 617 LEU A O 1
ATOM 4899 N N . SER A 1 618 ? 36.505 7.846 10.610 1.00 68.25 618 SER A N 1
ATOM 4900 C CA . SER A 1 618 ? 35.802 7.199 9.500 1.00 68.25 618 SER A CA 1
ATOM 4901 C C . SER A 1 618 ? 34.526 6.500 9.989 1.00 68.25 618 SER A C 1
ATOM 4903 O O . SER A 1 618 ? 34.412 6.141 11.158 1.00 68.25 618 SER A O 1
ATOM 4905 N N . GLY A 1 619 ? 33.566 6.244 9.093 1.00 70.31 619 GLY A N 1
ATOM 4906 C CA . GLY A 1 619 ? 32.299 5.591 9.460 1.00 70.31 619 GLY A CA 1
ATOM 4907 C C . GLY A 1 619 ? 32.484 4.238 10.166 1.00 70.31 619 GLY A C 1
ATOM 4908 O O . GLY A 1 619 ? 31.818 3.972 11.161 1.00 70.31 619 GLY A O 1
ATOM 4909 N N . GLY A 1 620 ? 33.443 3.416 9.722 1.00 72.50 620 GLY A N 1
ATOM 4910 C CA . GLY A 1 620 ? 33.765 2.146 10.382 1.00 72.50 620 GLY A CA 1
ATOM 4911 C C . GLY A 1 620 ? 34.401 2.326 11.768 1.00 72.50 620 GLY A C 1
ATOM 4912 O O . GLY A 1 620 ? 34.034 1.627 12.708 1.00 72.50 620 GLY A O 1
ATOM 4913 N N . GLU A 1 621 ? 35.309 3.295 11.933 1.00 76.88 621 GLU A N 1
ATOM 4914 C CA . GLU A 1 621 ? 35.897 3.631 13.243 1.00 76.88 621 GLU A CA 1
ATOM 4915 C C . GLU A 1 621 ? 34.842 4.184 14.211 1.00 76.88 621 GLU A C 1
ATOM 4917 O O . GLU A 1 621 ? 34.788 3.781 15.372 1.00 76.88 621 GLU A O 1
ATOM 4922 N N . LEU A 1 622 ? 33.960 5.056 13.722 1.00 77.94 622 LEU A N 1
ATOM 4923 C CA . LEU A 1 622 ? 32.862 5.644 14.483 1.00 77.94 622 LEU A CA 1
ATOM 4924 C C . LEU A 1 622 ? 31.850 4.580 14.932 1.00 77.94 622 LEU A C 1
ATOM 4926 O O . LEU A 1 622 ? 31.373 4.613 16.067 1.00 77.94 622 LEU A O 1
ATOM 4930 N N . GLN A 1 623 ? 31.563 3.601 14.071 1.00 79.19 623 GLN A N 1
ATOM 4931 C CA . GLN A 1 623 ? 30.719 2.454 14.396 1.00 79.19 623 GLN A CA 1
ATOM 4932 C C . GLN A 1 623 ? 31.339 1.605 15.518 1.00 79.19 623 GLN A C 1
ATOM 4934 O O . GLN A 1 623 ? 30.657 1.296 16.498 1.00 79.19 623 GLN A O 1
ATOM 4939 N N . ARG A 1 624 ? 32.636 1.270 15.426 1.00 80.31 624 ARG A N 1
ATOM 4940 C CA . ARG A 1 624 ? 33.346 0.514 16.476 1.00 80.31 624 ARG A CA 1
ATOM 4941 C C . ARG A 1 624 ? 33.410 1.282 17.791 1.00 80.31 624 ARG A C 1
ATOM 4943 O O . ARG A 1 624 ? 33.180 0.694 18.844 1.00 80.31 624 ARG A O 1
ATOM 4950 N N . PHE A 1 625 ? 33.636 2.593 17.738 1.00 78.12 625 PHE A N 1
ATOM 4951 C CA . PHE A 1 625 ? 33.573 3.467 18.909 1.00 78.12 625 PHE A CA 1
ATOM 4952 C C . PHE A 1 625 ? 32.184 3.455 19.567 1.00 78.12 625 PHE A C 1
ATOM 4954 O O . PHE A 1 625 ? 32.079 3.333 20.789 1.00 78.12 625 PHE A O 1
ATOM 4961 N N . ALA A 1 626 ? 31.108 3.527 18.776 1.00 78.44 626 ALA A N 1
ATOM 4962 C CA . ALA A 1 626 ? 29.742 3.469 19.290 1.00 78.44 626 ALA A CA 1
ATOM 4963 C C . ALA A 1 626 ? 29.438 2.120 19.964 1.00 78.44 626 ALA A C 1
ATOM 4965 O O . ALA A 1 626 ? 28.862 2.095 21.051 1.00 78.44 626 ALA A O 1
ATOM 4966 N N . ILE A 1 627 ? 29.866 1.009 19.356 1.00 80.31 627 ILE A N 1
ATOM 4967 C CA . ILE A 1 627 ? 29.704 -0.342 19.916 1.00 80.31 627 ILE A CA 1
ATOM 4968 C C . ILE A 1 627 ? 30.507 -0.487 21.209 1.00 80.31 627 ILE A C 1
ATOM 4970 O O . ILE A 1 627 ? 29.949 -0.927 22.211 1.00 80.31 627 ILE A O 1
ATOM 4974 N N . ALA A 1 628 ? 31.770 -0.051 21.221 1.00 76.38 628 ALA A N 1
ATOM 4975 C CA . ALA A 1 628 ? 32.606 -0.056 22.418 1.00 76.38 628 ALA A CA 1
ATOM 4976 C C . ALA A 1 628 ? 31.953 0.750 23.548 1.00 76.38 628 ALA A C 1
ATOM 4978 O O . ALA A 1 628 ? 31.825 0.268 24.665 1.00 76.38 628 ALA A O 1
ATOM 4979 N N . THR A 1 629 ? 31.451 1.950 23.258 1.00 73.94 629 THR A N 1
ATOM 4980 C CA . THR A 1 629 ? 30.794 2.798 24.264 1.00 73.94 629 THR A CA 1
ATOM 4981 C C . THR A 1 629 ? 29.572 2.117 24.883 1.00 73.94 629 THR A C 1
ATOM 4983 O O . THR A 1 629 ? 29.346 2.245 26.083 1.00 73.94 629 THR A O 1
ATOM 4986 N N . VAL A 1 630 ? 28.797 1.378 24.084 1.00 76.50 630 VAL A N 1
ATOM 4987 C CA . VAL A 1 630 ? 27.635 0.610 24.554 1.00 76.50 630 VAL A CA 1
ATOM 4988 C C . VAL A 1 630 ? 28.066 -0.605 25.373 1.00 76.50 630 VAL A C 1
ATOM 4990 O O . VAL A 1 630 ? 27.558 -0.792 26.474 1.00 76.50 630 VAL A O 1
ATOM 4993 N N . ALA A 1 631 ? 29.039 -1.374 24.882 1.00 75.00 631 ALA A N 1
ATOM 4994 C CA . ALA A 1 631 ? 29.615 -2.535 25.564 1.00 75.00 631 ALA A CA 1
ATOM 4995 C C . ALA A 1 631 ? 30.189 -2.183 26.948 1.00 75.00 631 ALA A C 1
ATOM 4997 O O . ALA A 1 631 ? 30.131 -2.975 27.881 1.00 75.00 631 ALA A O 1
ATOM 4998 N N . LEU A 1 632 ? 30.714 -0.966 27.093 1.00 72.88 632 LEU A N 1
ATOM 4999 C CA . LEU A 1 632 ? 31.309 -0.473 28.332 1.00 72.88 632 LEU A CA 1
ATOM 5000 C C . LEU A 1 632 ? 30.308 0.003 29.383 1.00 72.88 632 LEU A C 1
ATOM 5002 O O . LEU A 1 632 ? 30.689 0.242 30.533 1.00 72.88 632 LEU A O 1
ATOM 5006 N N . GLN A 1 633 ? 29.049 0.203 29.005 1.00 73.00 633 GLN A N 1
ATOM 5007 C CA . GLN A 1 633 ? 28.015 0.591 29.949 1.00 73.00 633 GLN A CA 1
ATOM 5008 C C . GLN A 1 633 ? 27.484 -0.664 30.640 1.00 73.00 633 GLN A C 1
ATOM 5010 O O . GLN A 1 633 ? 26.962 -1.557 29.983 1.00 73.00 633 GLN A O 1
ATOM 5015 N N . ASN A 1 634 ? 27.572 -0.722 31.973 1.00 72.25 634 ASN A N 1
ATOM 5016 C CA . ASN A 1 634 ? 26.854 -1.742 32.738 1.00 72.25 634 ASN A CA 1
ATOM 5017 C C . ASN A 1 634 ? 25.352 -1.487 32.583 1.00 72.25 634 ASN A C 1
ATOM 5019 O O . ASN A 1 634 ? 24.852 -0.443 33.036 1.00 72.25 634 ASN A O 1
ATOM 5023 N N . ALA A 1 635 ? 24.689 -2.417 31.907 1.00 76.19 635 ALA A N 1
ATOM 5024 C CA . ALA A 1 635 ? 23.296 -2.368 31.514 1.00 76.19 635 ALA A CA 1
ATOM 5025 C C . ALA A 1 635 ? 22.722 -3.782 31.542 1.00 76.19 635 ALA A C 1
ATOM 5027 O O . ALA A 1 635 ? 23.431 -4.748 31.273 1.00 76.19 635 ALA A O 1
ATOM 5028 N N . ASP A 1 636 ? 21.434 -3.892 31.836 1.00 79.25 636 ASP A N 1
ATOM 5029 C CA . ASP A 1 636 ? 20.759 -5.183 31.801 1.00 79.25 636 ASP A CA 1
ATOM 5030 C C . ASP A 1 636 ? 20.465 -5.557 30.346 1.00 79.25 636 ASP A C 1
ATOM 5032 O O . ASP A 1 636 ? 20.629 -6.706 29.949 1.00 79.25 636 ASP A O 1
ATOM 5036 N N . ILE A 1 637 ? 20.081 -4.573 29.518 1.00 84.00 637 ILE A N 1
ATOM 5037 C CA . ILE A 1 637 ? 19.691 -4.784 28.120 1.00 84.00 637 ILE A CA 1
ATOM 5038 C C . ILE A 1 637 ? 20.618 -4.026 27.170 1.00 84.00 637 ILE A C 1
ATOM 5040 O O . ILE A 1 637 ? 20.692 -2.794 27.207 1.00 84.00 637 ILE A O 1
ATOM 5044 N N . TYR A 1 638 ? 21.232 -4.759 26.247 1.00 86.38 638 TYR A N 1
ATOM 5045 C CA . TYR A 1 638 ? 22.040 -4.232 25.154 1.00 86.38 638 TYR A CA 1
ATOM 5046 C C . TYR A 1 638 ? 21.270 -4.334 23.837 1.00 86.38 638 TYR A C 1
ATOM 5048 O O . TYR A 1 638 ? 20.848 -5.416 23.431 1.00 86.38 638 TYR A O 1
ATOM 5056 N N . MET A 1 639 ? 21.079 -3.207 23.151 1.00 87.19 639 MET A N 1
ATOM 5057 C CA . MET A 1 639 ? 20.403 -3.171 21.852 1.00 87.19 639 MET A CA 1
ATOM 5058 C C . MET A 1 639 ? 21.314 -2.601 20.774 1.00 87.19 639 MET A C 1
ATOM 5060 O O . MET A 1 639 ? 21.809 -1.475 20.897 1.00 87.19 639 MET A O 1
ATOM 5064 N N . PHE A 1 640 ? 21.475 -3.350 19.690 1.00 87.62 640 PHE A N 1
ATOM 5065 C CA . PHE A 1 640 ? 22.293 -2.977 18.546 1.00 87.62 640 PHE A CA 1
ATOM 5066 C C . PHE A 1 640 ? 21.416 -2.832 17.300 1.00 87.62 640 PHE A C 1
ATOM 5068 O O . PHE A 1 640 ? 20.873 -3.816 16.807 1.00 87.62 640 PHE A O 1
ATOM 5075 N N . ASP A 1 641 ? 21.275 -1.600 16.802 1.00 86.75 641 ASP A N 1
ATOM 5076 C CA . ASP A 1 641 ? 20.602 -1.309 15.531 1.00 86.75 641 ASP A CA 1
ATOM 5077 C C . ASP A 1 641 ? 21.652 -1.191 14.414 1.00 86.75 641 ASP A C 1
ATOM 5079 O O . ASP A 1 641 ? 22.448 -0.239 14.398 1.00 86.75 641 ASP A O 1
ATOM 5083 N N . GLU A 1 642 ? 21.699 -2.202 13.543 1.00 84.44 642 GLU A N 1
ATOM 5084 C CA . GLU A 1 642 ? 22.654 -2.366 12.439 1.00 84.44 642 GLU A CA 1
ATOM 5085 C C . GLU A 1 642 ? 24.128 -2.173 12.865 1.00 84.44 642 GLU A C 1
ATOM 5087 O O . GLU A 1 642 ? 24.784 -1.203 12.452 1.00 84.44 642 GLU A O 1
ATOM 5092 N N . PRO A 1 643 ? 24.673 -3.043 13.745 1.00 82.56 643 PRO A N 1
ATOM 5093 C CA . PRO A 1 643 ? 26.078 -3.006 14.152 1.00 82.56 643 PRO A CA 1
ATOM 5094 C C . PRO A 1 643 ? 27.080 -3.266 13.008 1.00 82.56 643 PRO A C 1
ATOM 5096 O O . PRO A 1 643 ? 28.215 -2.803 13.113 1.00 82.56 643 PRO A O 1
ATOM 5099 N N . SER A 1 644 ? 26.687 -3.917 11.913 1.00 79.81 644 SER A N 1
ATOM 5100 C CA . SER A 1 644 ? 27.550 -4.263 10.770 1.00 79.81 644 SER A CA 1
ATOM 5101 C C . SER A 1 644 ? 27.776 -3.135 9.759 1.00 79.81 644 SER A C 1
ATOM 5103 O O . SER A 1 644 ? 28.683 -3.223 8.923 1.00 79.81 644 SER A O 1
ATOM 5105 N N . SER A 1 645 ? 26.975 -2.068 9.821 1.00 76.38 645 SER A N 1
ATOM 5106 C CA . SER A 1 645 ? 27.032 -0.963 8.862 1.00 76.38 645 SER A CA 1
ATOM 5107 C C . SER A 1 645 ? 28.418 -0.310 8.825 1.00 76.38 645 SER A C 1
ATOM 5109 O O . SER A 1 645 ? 29.009 -0.020 9.863 1.00 76.38 645 SER A O 1
ATOM 5111 N N . TYR A 1 646 ? 28.931 -0.071 7.612 1.00 72.06 646 TYR A N 1
ATOM 5112 C CA . TYR A 1 646 ? 30.264 0.490 7.322 1.00 72.06 646 TYR A CA 1
ATOM 5113 C C . TYR A 1 646 ? 31.478 -0.363 7.739 1.00 72.06 646 TYR A C 1
ATOM 5115 O O . TYR A 1 646 ? 32.615 0.070 7.539 1.00 72.06 646 TYR A O 1
ATOM 5123 N N . LEU A 1 647 ? 31.263 -1.563 8.286 1.00 75.00 647 LEU A N 1
ATOM 5124 C CA . LEU A 1 647 ? 32.332 -2.487 8.660 1.00 75.00 647 LEU A CA 1
ATOM 5125 C C . LEU A 1 647 ? 32.642 -3.461 7.522 1.00 75.00 647 LEU A C 1
ATOM 5127 O O . LEU A 1 647 ? 31.740 -3.905 6.800 1.00 75.00 647 LEU A O 1
ATOM 5131 N N . ASP A 1 648 ? 33.919 -3.818 7.400 1.00 72.62 648 ASP A N 1
ATOM 5132 C CA . ASP A 1 648 ? 34.339 -4.936 6.560 1.00 72.62 648 ASP A CA 1
ATOM 5133 C C . ASP A 1 648 ? 34.035 -6.288 7.220 1.00 72.62 648 ASP A C 1
ATOM 5135 O O . ASP A 1 648 ? 33.654 -6.370 8.387 1.00 72.62 648 ASP A O 1
ATOM 5139 N N . VAL A 1 649 ? 34.198 -7.364 6.454 1.00 74.25 649 VAL A N 1
ATOM 5140 C CA . VAL A 1 649 ? 33.864 -8.729 6.872 1.00 74.25 649 VAL A CA 1
ATOM 5141 C C . VAL A 1 649 ? 34.516 -9.116 8.202 1.00 74.25 649 VAL A C 1
ATOM 5143 O O . VAL A 1 649 ? 33.844 -9.625 9.098 1.00 74.25 649 VAL A O 1
ATOM 5146 N N . LYS A 1 650 ? 35.813 -8.846 8.363 1.00 75.56 650 LYS A N 1
ATOM 5147 C CA . LYS A 1 650 ? 36.556 -9.221 9.569 1.00 75.56 650 LYS A CA 1
ATOM 5148 C C . LYS A 1 650 ? 36.114 -8.404 10.772 1.00 75.56 650 LYS A C 1
ATOM 5150 O O . LYS A 1 650 ? 35.898 -8.952 11.850 1.00 75.56 650 LYS A O 1
ATOM 5155 N N . GLN A 1 651 ? 35.935 -7.100 10.585 1.00 77.69 651 GLN A N 1
ATOM 5156 C CA . GLN A 1 651 ? 35.439 -6.208 11.626 1.00 77.69 651 GLN A CA 1
ATOM 5157 C C . GLN A 1 651 ? 34.017 -6.581 12.054 1.00 77.69 651 GLN A C 1
ATOM 5159 O O . GLN A 1 651 ? 33.733 -6.548 13.249 1.00 77.69 651 GLN A O 1
ATOM 5164 N N . ARG A 1 652 ? 33.140 -6.988 11.121 1.00 80.88 652 ARG A N 1
ATOM 5165 C CA . ARG A 1 652 ? 31.786 -7.481 11.438 1.00 80.88 652 ARG A CA 1
ATOM 5166 C C . ARG A 1 652 ? 31.837 -8.697 12.352 1.00 80.88 652 ARG A C 1
ATOM 5168 O O . ARG A 1 652 ? 31.119 -8.726 13.343 1.00 80.88 652 ARG A O 1
ATOM 5175 N N . LEU A 1 653 ? 32.700 -9.663 12.051 1.00 77.75 653 LEU A N 1
ATOM 5176 C CA . LEU A 1 653 ? 32.846 -10.889 12.839 1.00 77.75 653 LEU A CA 1
ATOM 5177 C C . LEU A 1 653 ? 33.418 -10.620 14.234 1.00 77.75 653 LEU A C 1
ATOM 5179 O O . LEU A 1 653 ? 32.887 -11.133 15.216 1.00 77.75 653 LEU A O 1
ATOM 5183 N N . LYS A 1 654 ? 34.424 -9.744 14.342 1.00 78.69 654 LYS A N 1
ATOM 5184 C CA . LYS A 1 654 ? 34.954 -9.294 15.640 1.00 78.69 654 LYS A CA 1
ATOM 5185 C C . LYS A 1 654 ? 33.898 -8.579 16.472 1.00 78.69 654 LYS A C 1
ATOM 5187 O O . LYS A 1 654 ? 33.715 -8.884 17.645 1.00 78.69 654 LYS A O 1
ATOM 5192 N N . VAL A 1 655 ? 33.150 -7.664 15.855 1.00 82.94 655 VAL A N 1
ATOM 5193 C CA . VAL A 1 655 ? 32.000 -7.021 16.501 1.00 82.94 655 VAL A CA 1
ATOM 5194 C C . VAL A 1 655 ? 30.982 -8.065 16.940 1.00 82.94 655 VAL A C 1
ATOM 5196 O O . VAL A 1 655 ? 30.446 -7.953 18.036 1.00 82.94 655 VAL A O 1
ATOM 5199 N N . ALA A 1 656 ? 30.742 -9.099 16.137 1.00 82.62 656 ALA A N 1
ATOM 5200 C CA . ALA A 1 656 ? 29.807 -10.151 16.488 1.00 82.62 656 ALA A CA 1
ATOM 5201 C C . ALA A 1 656 ? 30.261 -10.955 17.713 1.00 82.62 656 ALA A C 1
ATOM 5203 O O . ALA A 1 656 ? 29.467 -11.227 18.612 1.00 82.62 656 ALA A O 1
ATOM 5204 N N . GLN A 1 657 ? 31.548 -11.306 17.767 1.00 78.62 657 GLN A N 1
ATOM 5205 C CA . GLN A 1 657 ? 32.174 -11.954 18.920 1.00 78.62 657 GLN A CA 1
ATOM 5206 C C . GLN A 1 657 ? 32.041 -11.090 20.177 1.00 78.62 657 GLN A C 1
ATOM 5208 O O . GLN A 1 657 ? 31.593 -11.591 21.204 1.00 78.62 657 GLN A O 1
ATOM 5213 N N . VAL A 1 658 ? 32.323 -9.789 20.072 1.00 80.94 658 VAL A N 1
ATOM 5214 C CA . VAL A 1 658 ? 32.192 -8.836 21.184 1.00 80.94 658 VAL A CA 1
ATOM 5215 C C . VAL A 1 658 ? 30.740 -8.687 21.637 1.00 80.94 658 VAL A C 1
ATOM 5217 O O . VAL A 1 658 ? 30.448 -8.760 22.822 1.00 80.94 658 VAL A O 1
ATOM 5220 N N . VAL A 1 659 ? 29.787 -8.526 20.717 1.00 83.44 659 VAL A N 1
ATOM 5221 C CA . VAL A 1 659 ? 28.357 -8.436 21.065 1.00 83.44 659 VAL A CA 1
ATOM 5222 C C . VAL A 1 659 ? 27.895 -9.697 21.794 1.00 83.44 659 VAL A C 1
ATOM 5224 O O . VAL A 1 659 ? 27.077 -9.622 22.709 1.00 83.44 659 VAL A O 1
ATOM 5227 N N . ARG A 1 660 ? 28.442 -10.855 21.422 1.00 80.31 660 ARG A N 1
ATOM 5228 C CA . ARG A 1 660 ? 28.125 -12.128 22.060 1.00 80.31 660 ARG A CA 1
ATOM 5229 C C . ARG A 1 660 ? 28.852 -12.335 23.390 1.00 80.31 660 ARG A C 1
ATOM 5231 O O . ARG A 1 660 ? 28.292 -12.990 24.262 1.00 80.31 660 ARG A O 1
ATOM 5238 N N . SER A 1 661 ? 30.039 -11.760 23.588 1.00 78.44 661 SER A N 1
ATOM 5239 C CA . SER A 1 661 ? 30.745 -11.800 24.878 1.00 78.44 661 SER A CA 1
ATOM 5240 C C . SER A 1 661 ? 30.074 -10.936 25.954 1.00 78.44 661 SER A C 1
ATOM 5242 O O . SER A 1 661 ? 30.257 -11.187 27.143 1.00 78.44 661 SER A O 1
ATOM 5244 N N . LEU A 1 662 ? 29.214 -9.986 25.560 1.00 76.88 662 LEU A N 1
ATOM 5245 C CA . LEU A 1 662 ? 28.340 -9.233 26.476 1.00 76.88 662 LEU A CA 1
ATOM 5246 C C . LEU A 1 662 ? 27.213 -10.078 27.093 1.00 76.88 662 LEU A C 1
ATOM 5248 O O . LEU A 1 662 ? 26.503 -9.607 27.989 1.00 76.88 662 LEU A O 1
ATOM 5252 N N . LEU A 1 663 ? 27.022 -11.310 26.617 1.00 78.19 663 LEU A N 1
ATOM 5253 C CA . LEU A 1 663 ? 26.001 -12.215 27.119 1.00 78.19 663 LEU A CA 1
ATOM 5254 C C . LEU A 1 663 ? 26.401 -12.753 28.499 1.00 78.19 663 LEU A C 1
ATOM 5256 O O . LEU A 1 663 ? 27.274 -13.607 28.637 1.00 78.19 663 LEU A O 1
ATOM 5260 N N . GLN A 1 664 ? 25.731 -12.254 29.529 1.00 72.56 664 GLN A N 1
ATOM 5261 C CA . GLN A 1 664 ? 25.806 -12.731 30.904 1.00 72.56 664 GLN A CA 1
ATOM 5262 C C . GLN A 1 664 ? 24.484 -13.430 31.258 1.00 72.56 664 GLN A C 1
ATOM 5264 O O . GLN A 1 664 ? 23.475 -13.182 30.596 1.00 72.56 664 GLN A O 1
ATOM 5269 N N . PRO A 1 665 ? 24.438 -14.282 32.302 1.00 68.12 665 PRO A N 1
ATOM 5270 C CA . PRO A 1 665 ? 23.203 -14.962 32.709 1.00 68.12 665 PRO A CA 1
ATOM 5271 C C . PRO A 1 665 ? 22.039 -13.995 32.971 1.00 68.12 665 PRO A C 1
ATOM 5273 O O . PRO A 1 665 ? 20.886 -14.332 32.709 1.00 68.12 665 PRO A O 1
ATOM 5276 N N . ASP A 1 666 ? 22.370 -12.783 33.423 1.00 70.06 666 ASP A N 1
ATOM 5277 C CA . ASP A 1 666 ? 21.418 -11.749 33.822 1.00 70.06 666 ASP A CA 1
ATOM 5278 C C . ASP A 1 666 ? 21.201 -10.656 32.750 1.00 70.06 666 ASP A C 1
ATOM 5280 O O . ASP A 1 666 ? 20.393 -9.751 32.961 1.00 70.06 666 ASP A O 1
ATOM 5284 N N . SER A 1 667 ? 21.886 -10.729 31.596 1.00 75.69 667 SER A N 1
ATOM 5285 C CA . SER A 1 667 ? 21.796 -9.718 30.532 1.00 75.69 667 SER A CA 1
ATOM 5286 C C . SER A 1 667 ? 20.983 -10.184 29.319 1.00 75.69 667 SER A C 1
ATOM 5288 O O . SER A 1 667 ? 20.810 -11.378 29.057 1.00 75.69 667 SER A O 1
ATOM 5290 N N . TYR A 1 668 ? 20.453 -9.214 28.570 1.00 81.56 668 TYR A N 1
ATOM 5291 C CA . TYR A 1 668 ? 19.660 -9.424 27.358 1.00 81.56 668 TYR A CA 1
ATOM 5292 C C . TYR A 1 668 ? 20.319 -8.701 26.183 1.00 81.56 668 TYR A C 1
ATOM 5294 O O . TYR A 1 668 ? 20.664 -7.524 26.305 1.00 81.56 668 TYR A O 1
ATOM 5302 N N . VAL A 1 669 ? 20.432 -9.356 25.025 1.00 86.12 669 VAL A N 1
ATOM 5303 C CA . VAL A 1 669 ? 20.983 -8.732 23.812 1.00 86.12 669 VAL A CA 1
ATOM 5304 C C . VAL A 1 669 ? 19.965 -8.802 22.675 1.00 86.12 669 VAL A C 1
ATOM 5306 O O . VAL A 1 669 ? 19.470 -9.877 22.339 1.00 86.12 669 VAL A O 1
ATOM 5309 N N . ILE A 1 670 ? 19.651 -7.655 22.072 1.00 88.06 670 ILE A N 1
ATOM 5310 C CA . ILE A 1 670 ? 18.794 -7.552 20.883 1.00 88.06 670 ILE A CA 1
ATOM 5311 C C . ILE A 1 670 ? 19.617 -6.970 19.742 1.00 88.06 670 ILE A C 1
ATOM 5313 O O . ILE A 1 670 ? 20.220 -5.906 19.887 1.00 88.06 670 ILE A O 1
ATOM 5317 N N . VAL A 1 671 ? 19.609 -7.644 18.598 1.00 88.81 671 VAL A N 1
ATOM 5318 C CA . VAL A 1 671 ? 20.342 -7.224 17.405 1.00 88.81 671 VAL A CA 1
ATOM 5319 C C . VAL A 1 671 ? 19.378 -7.087 16.233 1.00 88.81 671 VAL A C 1
ATOM 5321 O O . VAL A 1 671 ? 18.659 -8.026 15.900 1.00 88.81 671 VAL A O 1
ATOM 5324 N N . VAL A 1 672 ? 19.377 -5.922 15.589 1.00 88.38 672 VAL A N 1
ATOM 5325 C CA . VAL A 1 672 ? 18.752 -5.714 14.277 1.00 88.38 672 VAL A CA 1
ATOM 5326 C C . VAL A 1 672 ? 19.843 -5.767 13.232 1.00 88.38 672 VAL A C 1
ATOM 5328 O O . VAL A 1 672 ? 20.777 -4.970 13.280 1.00 88.38 672 VAL A O 1
ATOM 5331 N N . GLU A 1 673 ? 19.710 -6.676 12.277 1.00 84.38 673 GLU A N 1
ATOM 5332 C CA . GLU A 1 673 ? 20.685 -6.832 11.207 1.00 84.38 673 GLU A CA 1
ATOM 5333 C C . GLU A 1 673 ? 20.015 -7.142 9.872 1.00 84.38 673 GLU A C 1
ATOM 5335 O O . GLU A 1 673 ? 18.916 -7.699 9.795 1.00 84.38 673 GLU A O 1
ATOM 5340 N N . HIS A 1 674 ? 20.713 -6.754 8.809 1.00 80.94 674 HIS A N 1
ATOM 5341 C CA . HIS A 1 674 ? 20.346 -7.070 7.431 1.00 80.94 674 HIS A CA 1
ATOM 5342 C C . HIS A 1 674 ? 21.179 -8.217 6.861 1.00 80.94 674 HIS A C 1
ATOM 5344 O O . HIS A 1 674 ? 20.766 -8.842 5.889 1.00 80.94 674 HIS A O 1
ATOM 5350 N N . ASP A 1 675 ? 22.340 -8.489 7.453 1.00 79.06 675 ASP A N 1
ATOM 5351 C CA . ASP A 1 675 ? 23.209 -9.596 7.075 1.00 79.06 675 ASP A CA 1
ATOM 5352 C C . ASP A 1 675 ? 22.740 -10.879 7.775 1.00 79.06 675 ASP A C 1
ATOM 5354 O O . ASP A 1 675 ? 22.953 -11.072 8.973 1.00 79.06 675 ASP A O 1
ATOM 5358 N N . LEU A 1 676 ? 22.059 -11.749 7.028 1.00 80.75 676 LEU A N 1
ATOM 5359 C CA . LEU A 1 676 ? 21.495 -12.995 7.552 1.00 80.75 676 LEU A CA 1
ATOM 5360 C C . LEU A 1 676 ? 22.572 -13.932 8.129 1.00 80.75 676 LEU A C 1
ATOM 5362 O O . LEU A 1 676 ? 22.311 -14.598 9.131 1.00 80.75 676 LEU A O 1
ATOM 5366 N N . SER A 1 677 ? 23.781 -13.944 7.558 1.00 78.38 677 SER A N 1
ATOM 5367 C CA . SER A 1 677 ? 24.901 -14.755 8.056 1.00 78.38 677 SER A CA 1
ATOM 5368 C C . SER A 1 677 ? 25.371 -14.257 9.423 1.00 78.38 677 SER A C 1
ATOM 5370 O O . SER A 1 677 ? 25.640 -15.042 10.333 1.00 78.38 677 SER A O 1
ATOM 5372 N N . LEU A 1 678 ? 25.406 -12.935 9.605 1.00 80.38 678 LEU A N 1
ATOM 5373 C CA . LEU A 1 678 ? 25.738 -12.321 10.887 1.00 80.38 678 LEU A CA 1
ATOM 5374 C C . LEU A 1 678 ? 24.636 -12.536 11.935 1.00 80.38 678 LEU A C 1
ATOM 5376 O O . LEU A 1 678 ? 24.943 -12.836 13.091 1.00 80.38 678 LEU A O 1
ATOM 5380 N N . VAL A 1 679 ? 23.359 -12.425 11.539 1.00 84.81 679 VAL A N 1
ATOM 5381 C CA . VAL A 1 679 ? 22.206 -12.717 12.412 1.00 84.81 679 VAL A CA 1
ATOM 5382 C C . VAL A 1 679 ? 22.281 -14.154 12.914 1.00 84.81 679 VAL A C 1
ATOM 5384 O O . VAL A 1 679 ? 22.064 -14.384 14.102 1.00 84.81 679 VAL A O 1
ATOM 5387 N N . GLU A 1 680 ? 22.609 -15.108 12.042 1.00 82.19 680 GLU A N 1
ATOM 5388 C CA . GLU A 1 680 ? 22.756 -16.518 12.403 1.00 82.19 680 GLU A CA 1
ATOM 5389 C C . GLU A 1 680 ? 23.872 -16.753 13.430 1.00 82.19 680 GLU A C 1
ATOM 5391 O O . GLU A 1 680 ? 23.693 -17.503 14.395 1.00 82.19 680 GLU A O 1
ATOM 5396 N N . TYR A 1 681 ? 25.016 -16.090 13.254 1.00 81.81 681 TYR A N 1
ATOM 5397 C CA . TYR A 1 681 ? 26.134 -16.198 14.187 1.00 81.81 681 TYR A CA 1
ATOM 5398 C C . TYR A 1 681 ? 25.810 -15.593 15.564 1.00 81.81 681 TYR A C 1
ATOM 5400 O O . TYR A 1 681 ? 26.148 -16.175 16.603 1.00 81.81 681 TYR A O 1
ATOM 5408 N N . LEU A 1 682 ? 25.150 -14.431 15.567 1.00 84.00 682 LEU A N 1
ATOM 5409 C CA . LEU A 1 682 ? 24.826 -13.663 16.768 1.00 84.00 682 LEU A CA 1
ATOM 5410 C C . LEU A 1 682 ? 23.673 -14.256 17.569 1.00 84.00 682 LEU A C 1
ATOM 5412 O O . LEU A 1 682 ? 23.747 -14.312 18.792 1.00 84.00 682 LEU A O 1
ATOM 5416 N N . SER A 1 683 ? 22.607 -14.664 16.888 1.00 86.69 683 SER A N 1
ATOM 5417 C CA . SER A 1 683 ? 21.305 -14.883 17.513 1.00 86.69 683 SER A CA 1
ATOM 5418 C C . SER A 1 683 ? 21.133 -16.313 18.026 1.00 86.69 683 SER A C 1
ATOM 5420 O O . SER A 1 683 ? 21.721 -17.267 17.508 1.00 86.69 683 SER A O 1
ATOM 5422 N N . ASP A 1 684 ? 20.279 -16.467 19.035 1.00 84.94 684 ASP A N 1
ATOM 5423 C CA . ASP A 1 684 ? 19.737 -17.757 19.478 1.00 84.94 684 ASP A CA 1
ATOM 5424 C C . ASP A 1 684 ? 18.294 -17.951 18.990 1.00 84.94 684 ASP A C 1
ATOM 5426 O O . ASP A 1 684 ? 17.865 -19.073 18.717 1.00 84.94 684 ASP A O 1
ATOM 5430 N N . PHE A 1 685 ? 17.560 -16.845 18.840 1.00 86.88 685 PHE A N 1
ATOM 5431 C CA . PHE A 1 685 ? 16.223 -16.792 18.254 1.00 86.88 685 PHE A CA 1
ATOM 5432 C C . PHE A 1 685 ? 16.133 -15.667 17.232 1.00 86.88 685 PHE A C 1
ATOM 5434 O O . PHE A 1 685 ? 16.790 -14.638 17.387 1.00 86.88 685 PHE A O 1
ATOM 5441 N N . ILE A 1 686 ? 15.288 -15.844 16.219 1.00 88.56 686 ILE A N 1
ATOM 5442 C CA . ILE A 1 686 ? 15.033 -14.830 15.195 1.00 88.56 686 ILE A CA 1
ATOM 5443 C C . ILE A 1 686 ? 13.545 -14.503 15.153 1.00 88.56 686 ILE A C 1
ATOM 5445 O O . ILE A 1 686 ? 12.698 -15.393 15.132 1.00 88.56 686 ILE A O 1
ATOM 5449 N N . CYS A 1 687 ? 13.243 -13.213 15.086 1.00 87.38 687 CYS A N 1
ATOM 5450 C CA . CYS A 1 687 ? 11.937 -12.690 14.725 1.00 87.38 687 CYS A CA 1
ATOM 5451 C C . CYS A 1 687 ? 12.032 -12.014 13.357 1.00 87.38 687 CYS A C 1
ATOM 5453 O O . CYS A 1 687 ? 12.875 -11.139 13.130 1.00 87.38 687 CYS A O 1
ATOM 5455 N N . CYS A 1 688 ? 11.140 -12.396 12.452 1.00 86.19 688 CYS A N 1
ATOM 5456 C CA . CYS A 1 688 ? 10.988 -11.730 11.172 1.00 86.19 688 CYS A CA 1
ATOM 5457 C C . CYS A 1 688 ? 9.948 -10.621 11.324 1.00 86.19 688 CYS A C 1
ATOM 5459 O O . CYS A 1 688 ? 8.882 -10.825 11.900 1.00 86.19 688 CYS A O 1
ATOM 5461 N N . ILE A 1 689 ? 10.245 -9.438 10.804 1.00 84.94 689 ILE A N 1
ATOM 5462 C CA . ILE A 1 689 ? 9.264 -8.374 10.640 1.00 84.94 689 ILE A CA 1
ATOM 5463 C C . ILE A 1 689 ? 8.884 -8.365 9.163 1.00 84.94 689 ILE A C 1
ATOM 5465 O O . ILE A 1 689 ? 9.750 -8.278 8.290 1.00 84.94 689 ILE A O 1
ATOM 5469 N N . TYR A 1 690 ? 7.592 -8.480 8.884 1.00 78.38 690 TYR A N 1
ATOM 5470 C CA . TYR A 1 690 ? 7.041 -8.452 7.533 1.00 78.38 690 TYR A CA 1
ATOM 5471 C C . TYR A 1 690 ? 5.952 -7.386 7.428 1.00 78.38 690 TYR A C 1
ATOM 5473 O O . TYR A 1 690 ? 5.390 -6.937 8.423 1.00 78.38 690 TYR A O 1
ATOM 5481 N N . GLY A 1 691 ? 5.638 -6.978 6.205 1.00 71.62 691 GLY A N 1
ATOM 5482 C CA . GLY A 1 691 ? 4.641 -5.954 5.929 1.00 71.62 691 GLY A CA 1
ATOM 5483 C C . GLY A 1 691 ? 5.059 -5.103 4.743 1.00 71.62 691 GLY A C 1
ATOM 5484 O O . GLY A 1 691 ? 5.996 -5.443 4.020 1.00 71.62 691 GLY A O 1
ATOM 5485 N N . ARG A 1 692 ? 4.352 -3.998 4.523 1.00 65.31 692 ARG A N 1
ATOM 5486 C CA . ARG A 1 692 ? 4.689 -3.062 3.448 1.00 65.31 692 ARG A CA 1
ATOM 5487 C C . ARG A 1 692 ? 5.598 -1.954 4.002 1.00 65.31 692 ARG A C 1
ATOM 5489 O O . ARG A 1 692 ? 5.156 -1.237 4.904 1.00 65.31 692 ARG A O 1
ATOM 5496 N N . PRO A 1 693 ? 6.831 -1.784 3.481 1.00 62.91 693 PRO A N 1
ATOM 5497 C CA . PRO A 1 693 ? 7.725 -0.682 3.838 1.00 62.91 693 PRO A CA 1
ATOM 5498 C C . PRO A 1 693 ? 7.008 0.671 3.892 1.00 62.91 693 PRO A C 1
ATOM 5500 O O . PRO A 1 693 ? 6.324 1.050 2.946 1.00 62.91 693 PRO A O 1
ATOM 5503 N N . GLY A 1 694 ? 7.134 1.392 5.007 1.00 58.22 694 GLY A N 1
ATOM 5504 C CA . GLY A 1 694 ? 6.510 2.705 5.204 1.00 58.22 694 GLY A CA 1
ATOM 5505 C C . GLY A 1 694 ? 5.004 2.683 5.496 1.00 58.22 694 GLY A C 1
ATOM 5506 O O . GLY A 1 694 ? 4.449 3.737 5.798 1.00 58.22 694 GLY A O 1
ATOM 5507 N N . VAL A 1 695 ? 4.358 1.511 5.451 1.00 59.12 695 VAL A N 1
ATOM 5508 C CA . VAL A 1 695 ? 2.912 1.331 5.661 1.00 59.12 695 VAL A CA 1
ATOM 5509 C C . VAL A 1 695 ? 2.651 0.613 6.988 1.00 59.12 695 VAL A C 1
ATOM 5511 O O . VAL A 1 695 ? 2.058 1.168 7.908 1.00 59.12 695 VAL A O 1
ATOM 5514 N N . TYR A 1 696 ? 3.112 -0.627 7.120 1.00 70.62 696 TYR A N 1
ATOM 5515 C CA . TYR A 1 696 ? 2.975 -1.387 8.359 1.00 70.62 696 TYR A CA 1
ATOM 5516 C C . TYR A 1 696 ? 4.070 -2.445 8.463 1.00 70.62 696 TYR A C 1
ATOM 5518 O O . TYR A 1 696 ? 4.549 -2.960 7.451 1.00 70.62 696 TYR A O 1
ATOM 5526 N N . GLY A 1 697 ? 4.425 -2.797 9.693 1.00 68.88 697 GLY A N 1
ATOM 5527 C CA . GLY A 1 697 ? 5.243 -3.957 10.014 1.00 68.88 697 GLY A CA 1
ATOM 5528 C C . GLY A 1 697 ? 4.602 -4.771 11.126 1.00 68.88 697 GLY A C 1
ATOM 5529 O O . GLY A 1 697 ? 4.170 -4.224 12.138 1.00 68.88 697 GLY A O 1
ATOM 5530 N N . VAL A 1 698 ? 4.550 -6.083 10.945 1.00 76.06 698 VAL A N 1
ATOM 5531 C CA . VAL A 1 698 ? 4.118 -7.046 11.956 1.00 76.06 698 VAL A CA 1
ATOM 5532 C C . VAL A 1 698 ? 5.307 -7.928 12.294 1.00 76.06 698 VAL A C 1
ATOM 5534 O O . VAL A 1 698 ? 6.009 -8.400 11.399 1.00 76.06 698 VAL A O 1
ATOM 5537 N N . VAL A 1 699 ? 5.545 -8.133 13.586 1.00 80.31 699 VAL A N 1
ATOM 5538 C CA . VAL A 1 699 ? 6.586 -9.045 14.067 1.00 80.31 699 VAL A CA 1
ATOM 5539 C C . VAL A 1 699 ? 6.017 -10.463 14.158 1.00 80.31 699 VAL A C 1
ATOM 5541 O O . VAL A 1 699 ? 4.913 -10.663 14.671 1.00 80.31 699 VAL A O 1
ATOM 5544 N N . THR A 1 700 ? 6.757 -11.455 13.668 1.00 79.81 700 THR A N 1
ATOM 5545 C CA . THR A 1 700 ? 6.450 -12.870 13.902 1.00 79.81 700 THR A CA 1
ATOM 5546 C C . THR A 1 700 ? 6.741 -13.272 15.345 1.00 79.81 700 THR A C 1
ATOM 5548 O O . THR A 1 700 ? 7.509 -12.628 16.064 1.00 79.81 700 THR A O 1
ATOM 5551 N N . LEU A 1 701 ? 6.204 -14.423 15.742 1.00 79.12 701 LEU A N 1
ATOM 5552 C CA . LEU A 1 701 ? 6.685 -15.126 16.925 1.00 79.12 701 LEU A CA 1
ATOM 5553 C C . LEU A 1 701 ? 8.179 -15.495 16.775 1.00 79.12 701 LEU A C 1
ATOM 5555 O O . LEU A 1 701 ? 8.681 -15.584 15.648 1.00 79.12 701 LEU A O 1
ATOM 5559 N N . PRO A 1 702 ? 8.909 -15.673 17.891 1.00 82.12 702 PRO A N 1
ATOM 5560 C CA . PRO A 1 702 ? 10.318 -16.041 17.850 1.00 82.12 702 PRO A CA 1
ATOM 5561 C C . PRO A 1 702 ? 10.495 -17.468 17.330 1.00 82.12 702 PRO A C 1
ATOM 5563 O O . PRO A 1 702 ? 9.988 -18.426 17.914 1.00 82.12 702 PRO A O 1
ATOM 5566 N N . PHE A 1 703 ? 11.267 -17.602 16.258 1.00 84.62 703 PHE A N 1
ATOM 5567 C CA . PHE A 1 703 ? 11.675 -18.877 15.685 1.00 84.62 703 PHE A CA 1
ATOM 5568 C C . PHE A 1 703 ? 13.068 -19.274 16.167 1.00 84.62 703 PHE A C 1
ATOM 5570 O O . PHE A 1 703 ? 13.868 -18.433 16.593 1.00 84.62 703 PHE A O 1
ATOM 5577 N N . SER A 1 704 ? 13.392 -20.563 16.035 1.00 85.44 704 SER A N 1
ATOM 5578 C CA . SER A 1 704 ? 14.797 -20.970 16.010 1.00 85.44 704 SER A CA 1
ATOM 5579 C C . SER A 1 704 ? 15.505 -20.240 14.862 1.00 85.44 704 SER A C 1
ATOM 5581 O O . SER A 1 704 ? 14.878 -19.899 13.859 1.00 85.44 704 SER A O 1
ATOM 5583 N N . VAL A 1 705 ? 16.809 -19.993 14.988 1.00 83.06 705 VAL A N 1
ATOM 5584 C CA . VAL A 1 705 ? 17.587 -19.299 13.945 1.00 83.06 705 VAL A CA 1
ATOM 5585 C C . VAL A 1 705 ? 17.388 -19.938 12.566 1.00 83.06 705 VAL A C 1
ATOM 5587 O O . VAL A 1 705 ? 17.105 -19.244 11.591 1.00 83.06 705 VAL A O 1
ATOM 5590 N N . ARG A 1 706 ? 17.451 -21.273 12.503 1.00 80.25 706 ARG A N 1
ATOM 5591 C CA . ARG A 1 706 ? 17.289 -22.034 11.261 1.00 80.25 706 ARG A CA 1
ATOM 5592 C C . ARG A 1 706 ? 15.891 -21.870 10.669 1.00 80.25 706 ARG A C 1
ATOM 5594 O O . ARG A 1 706 ? 15.754 -21.577 9.484 1.00 80.25 706 ARG A O 1
ATOM 5601 N N . ASP A 1 707 ? 14.857 -22.040 11.489 1.00 82.75 707 ASP A N 1
ATOM 5602 C CA . ASP A 1 707 ? 13.473 -21.940 11.022 1.00 82.75 707 ASP A CA 1
ATOM 5603 C C . ASP A 1 707 ? 13.132 -20.506 10.608 1.00 82.75 707 ASP A C 1
ATOM 5605 O O . ASP A 1 707 ? 12.502 -20.306 9.575 1.00 82.75 707 ASP A O 1
ATOM 5609 N N . GLY A 1 708 ? 13.613 -19.505 11.350 1.00 84.00 708 GLY A N 1
ATOM 5610 C CA . GLY A 1 708 ? 13.398 -18.091 11.047 1.00 84.00 708 GLY A CA 1
ATOM 5611 C C . GLY A 1 708 ? 14.003 -17.679 9.705 1.00 84.00 708 GLY A C 1
ATOM 5612 O O . GLY A 1 708 ? 13.332 -17.030 8.904 1.00 84.00 708 GLY A O 1
ATOM 5613 N N . ILE A 1 709 ? 15.234 -18.111 9.406 1.00 84.00 709 ILE A N 1
ATOM 5614 C CA . ILE A 1 709 ? 15.868 -17.861 8.100 1.00 84.00 709 ILE A CA 1
ATOM 5615 C C . ILE A 1 709 ? 15.097 -18.579 6.983 1.00 84.00 709 ILE A C 1
ATOM 5617 O O . ILE A 1 709 ? 14.825 -17.983 5.943 1.00 84.00 709 ILE A O 1
ATOM 5621 N N . ASN A 1 710 ? 14.659 -19.821 7.203 1.00 81.75 710 ASN A N 1
ATOM 5622 C CA . ASN A 1 710 ? 13.852 -20.564 6.230 1.00 81.75 710 ASN A CA 1
ATOM 5623 C C . ASN A 1 710 ? 12.493 -19.908 5.945 1.00 81.75 710 ASN A C 1
ATOM 5625 O O . ASN A 1 710 ? 12.078 -19.812 4.786 1.00 81.75 710 ASN A O 1
ATOM 5629 N N . VAL A 1 711 ? 11.802 -19.425 6.977 1.00 83.69 711 VAL A N 1
ATOM 5630 C CA . VAL A 1 711 ? 10.554 -18.658 6.840 1.00 83.69 711 VAL A CA 1
ATOM 5631 C C . VAL A 1 711 ? 10.821 -17.362 6.072 1.00 83.69 711 VAL A C 1
ATOM 5633 O O . VAL A 1 711 ? 10.106 -17.053 5.117 1.00 83.69 711 VAL A O 1
ATOM 5636 N N . PHE A 1 712 ? 11.903 -16.650 6.400 1.00 84.62 712 PHE A N 1
ATOM 5637 C CA . PHE A 1 712 ? 12.298 -15.431 5.697 1.00 84.62 712 PHE A CA 1
ATOM 5638 C C . PHE A 1 712 ? 12.606 -15.667 4.209 1.00 84.62 712 PHE A C 1
ATOM 5640 O O . PHE A 1 712 ? 12.165 -14.889 3.364 1.00 84.62 712 PHE A O 1
ATOM 5647 N N . LEU A 1 713 ? 13.315 -16.743 3.853 1.00 83.00 713 LEU A N 1
ATOM 5648 C CA . LEU A 1 713 ? 13.659 -17.086 2.463 1.00 83.00 713 LEU A CA 1
ATOM 5649 C C . LEU A 1 713 ? 12.465 -17.639 1.668 1.00 83.00 713 LEU A C 1
ATOM 5651 O O . LEU A 1 713 ? 12.285 -17.309 0.493 1.00 83.00 713 LEU A O 1
ATOM 5655 N N . SER A 1 714 ? 11.598 -18.433 2.297 1.00 79.12 714 SER A N 1
ATOM 5656 C CA . SER A 1 714 ? 10.391 -18.959 1.644 1.00 79.12 714 SER A CA 1
ATOM 5657 C C . SER A 1 714 ? 9.298 -17.902 1.460 1.00 79.12 714 SER A C 1
ATOM 5659 O O . SER A 1 714 ? 8.475 -18.033 0.557 1.00 79.12 714 SER A O 1
ATOM 5661 N N . GLY A 1 715 ? 9.295 -16.837 2.272 1.00 80.19 715 GLY A N 1
ATOM 5662 C CA . GLY A 1 715 ? 8.256 -15.803 2.221 1.00 80.19 715 GLY A CA 1
ATOM 5663 C C . GLY A 1 715 ? 6.896 -16.270 2.752 1.00 80.19 715 GLY A C 1
ATOM 5664 O O . GLY A 1 715 ? 5.871 -15.627 2.502 1.00 80.19 715 GLY A O 1
ATOM 5665 N N . PHE A 1 716 ? 6.879 -17.415 3.438 1.00 78.81 716 PHE A N 1
ATOM 5666 C CA . PHE A 1 716 ? 5.680 -18.076 3.925 1.00 78.81 716 PHE A CA 1
ATOM 5667 C C . PHE A 1 716 ? 5.916 -18.636 5.325 1.00 78.81 716 PHE A C 1
ATOM 5669 O O . PHE A 1 716 ? 6.755 -19.513 5.528 1.00 78.81 716 PHE A O 1
ATOM 5676 N N . ASP A 1 717 ? 5.142 -18.143 6.284 1.00 74.12 717 ASP A N 1
ATOM 5677 C CA . ASP A 1 717 ? 5.076 -18.712 7.620 1.00 74.12 717 ASP A CA 1
ATOM 5678 C C . ASP A 1 717 ? 4.004 -19.805 7.656 1.00 74.12 717 ASP A C 1
ATOM 5680 O O . ASP A 1 717 ? 2.811 -19.537 7.499 1.00 74.12 717 ASP A O 1
ATOM 5684 N N . ARG A 1 718 ? 4.438 -21.052 7.860 1.00 66.56 718 ARG A N 1
ATOM 5685 C CA . ARG A 1 718 ? 3.543 -22.213 7.960 1.00 66.56 718 ARG A CA 1
ATOM 5686 C C . ARG A 1 718 ? 2.715 -22.202 9.241 1.00 66.56 718 ARG A C 1
ATOM 5688 O O . ARG A 1 718 ? 1.614 -22.740 9.224 1.00 66.56 718 ARG A O 1
ATOM 5695 N N . ASN A 1 719 ? 3.232 -21.616 10.321 1.00 62.84 719 ASN A N 1
ATOM 5696 C CA . ASN A 1 719 ? 2.578 -21.645 11.627 1.00 62.84 719 ASN A CA 1
ATOM 5697 C C . ASN A 1 719 ? 1.373 -20.702 11.654 1.00 62.84 719 ASN A C 1
ATOM 5699 O O . ASN A 1 719 ? 0.302 -21.092 12.105 1.00 62.84 719 ASN A O 1
ATOM 5703 N N . ASP A 1 720 ? 1.529 -19.509 11.078 1.00 57.47 720 ASP A N 1
ATOM 5704 C CA . ASP A 1 720 ? 0.458 -18.511 10.959 1.00 57.47 720 ASP A CA 1
ATOM 5705 C C . ASP A 1 720 ? -0.300 -18.604 9.612 1.00 57.47 720 ASP A C 1
ATOM 5707 O O . ASP A 1 720 ? -1.145 -17.758 9.315 1.00 57.47 720 ASP A O 1
ATOM 5711 N N . ASN A 1 721 ? 0.002 -19.618 8.783 1.00 68.38 721 ASN A N 1
ATOM 5712 C CA . ASN A 1 721 ? -0.481 -19.788 7.402 1.00 68.38 721 ASN A CA 1
ATOM 5713 C C . ASN A 1 721 ? -0.453 -18.475 6.597 1.00 68.38 721 ASN A C 1
ATOM 5715 O O . ASN A 1 721 ? -1.395 -18.104 5.889 1.00 68.38 721 ASN A O 1
ATOM 5719 N N . LEU A 1 722 ? 0.643 -17.739 6.749 1.00 67.81 722 LEU A N 1
ATOM 5720 C CA . LEU A 1 722 ? 0.767 -16.373 6.288 1.00 67.81 722 LEU A CA 1
ATOM 5721 C C . LEU A 1 722 ? 1.811 -16.288 5.184 1.00 67.81 722 LEU A C 1
ATOM 5723 O O . LEU A 1 722 ? 3.011 -16.439 5.413 1.00 67.81 722 LEU A O 1
ATOM 5727 N N . ARG A 1 723 ? 1.355 -15.958 3.976 1.00 74.69 723 ARG A N 1
ATOM 5728 C CA . ARG A 1 723 ? 2.239 -15.616 2.862 1.00 74.69 723 ARG A CA 1
ATOM 5729 C C . ARG A 1 723 ? 2.456 -14.112 2.831 1.00 74.69 723 ARG A C 1
ATOM 5731 O O . ARG A 1 723 ? 1.561 -13.368 2.443 1.00 74.69 723 ARG A O 1
ATOM 5738 N N . PHE A 1 724 ? 3.642 -13.678 3.244 1.00 73.44 724 PHE A N 1
ATOM 5739 C CA . PHE A 1 724 ? 4.025 -12.266 3.196 1.00 73.44 724 PHE A CA 1
ATOM 5740 C C . PHE A 1 724 ? 4.835 -11.911 1.944 1.00 73.44 724 PHE A C 1
ATOM 5742 O O . PHE A 1 724 ? 5.103 -10.733 1.717 1.00 73.44 724 PHE A O 1
ATOM 5749 N N . ARG A 1 725 ? 5.182 -12.904 1.110 1.00 73.31 725 ARG A N 1
ATOM 5750 C CA . ARG A 1 725 ? 5.784 -12.692 -0.211 1.00 73.31 725 ARG A CA 1
ATOM 5751 C C . ARG A 1 725 ? 5.329 -13.724 -1.247 1.00 73.31 725 ARG A C 1
ATOM 5753 O O . ARG A 1 725 ? 5.215 -14.911 -0.947 1.00 73.31 725 ARG A O 1
ATOM 5760 N N . ASP A 1 726 ? 5.104 -13.258 -2.475 1.00 64.00 726 ASP A N 1
ATOM 5761 C CA . ASP A 1 726 ? 4.594 -14.072 -3.587 1.00 64.00 726 ASP A CA 1
ATOM 5762 C C . ASP A 1 726 ? 5.638 -15.037 -4.170 1.00 64.00 726 ASP A C 1
ATOM 5764 O O . ASP A 1 726 ? 5.308 -16.181 -4.503 1.00 64.00 726 ASP A O 1
ATOM 5768 N N . GLU A 1 727 ? 6.897 -14.598 -4.250 1.00 71.38 727 GLU A N 1
ATOM 5769 C CA . GLU A 1 727 ? 8.025 -15.385 -4.755 1.00 71.38 727 GLU A CA 1
ATOM 5770 C C . GLU A 1 727 ? 8.937 -15.884 -3.625 1.00 71.38 727 GLU A C 1
ATOM 5772 O O . GLU A 1 727 ? 9.184 -15.204 -2.629 1.00 71.38 727 GLU A O 1
ATOM 5777 N N . THR A 1 728 ? 9.479 -17.089 -3.788 1.00 76.00 728 THR A N 1
ATOM 5778 C CA . THR A 1 728 ? 10.510 -17.633 -2.897 1.00 76.00 728 THR A CA 1
ATOM 5779 C C . THR A 1 728 ? 11.881 -17.116 -3.313 1.00 76.00 728 THR A C 1
ATOM 5781 O O . THR A 1 728 ? 12.226 -17.183 -4.496 1.00 76.00 728 THR A O 1
ATOM 5784 N N . LEU A 1 729 ? 12.705 -16.688 -2.357 1.00 74.25 729 LEU A N 1
ATOM 5785 C CA . LEU A 1 729 ? 14.106 -16.386 -2.638 1.00 74.25 729 LEU A CA 1
ATOM 5786 C C . LEU A 1 729 ? 14.886 -17.698 -2.690 1.00 74.25 729 LEU A C 1
ATOM 5788 O O . LEU A 1 729 ? 15.158 -18.316 -1.665 1.00 74.25 729 LEU A O 1
ATOM 5792 N N . THR A 1 730 ? 15.225 -18.142 -3.897 1.00 67.50 730 THR A N 1
ATOM 5793 C CA . THR A 1 730 ? 16.071 -19.319 -4.103 1.00 67.50 730 THR A CA 1
ATOM 5794 C C . THR A 1 730 ? 17.498 -18.886 -4.390 1.00 67.50 730 THR A C 1
ATOM 5796 O O . THR A 1 730 ? 17.743 -18.222 -5.396 1.00 67.50 730 THR A O 1
ATOM 5799 N N . LEU A 1 731 ? 18.439 -19.342 -3.567 1.00 62.69 731 LEU A N 1
ATOM 5800 C CA . LEU A 1 731 ? 19.876 -19.241 -3.835 1.00 62.69 731 LEU A CA 1
ATOM 5801 C C . LEU A 1 731 ? 20.398 -20.415 -4.665 1.00 62.69 731 LEU A C 1
ATOM 5803 O O . LEU A 1 731 ? 21.599 -20.665 -4.680 1.00 62.69 731 LEU A O 1
ATOM 5807 N N . LYS A 1 732 ? 19.511 -21.144 -5.360 1.00 55.25 732 LYS A N 1
ATOM 5808 C CA . LYS A 1 732 ? 19.949 -22.175 -6.295 1.00 55.25 732 LYS A CA 1
ATOM 5809 C C . LYS A 1 732 ? 20.906 -21.515 -7.273 1.00 55.25 732 LYS A C 1
ATOM 5811 O O . LYS A 1 732 ? 20.505 -20.621 -8.023 1.00 55.25 732 LYS A O 1
ATOM 5816 N N . ILE A 1 733 ? 22.161 -21.950 -7.220 1.00 54.44 733 ILE A N 1
ATOM 5817 C CA . ILE A 1 733 ? 23.117 -21.714 -8.286 1.00 54.44 733 ILE A CA 1
ATOM 5818 C C . ILE A 1 733 ? 22.376 -22.215 -9.515 1.00 54.44 733 ILE A C 1
ATOM 5820 O O . ILE A 1 733 ? 21.956 -23.372 -9.548 1.00 54.44 733 ILE A O 1
ATOM 5824 N N . VAL A 1 734 ? 22.065 -21.310 -10.443 1.00 45.62 734 VAL A N 1
ATOM 5825 C CA . VAL A 1 734 ? 21.600 -21.723 -11.762 1.00 45.62 734 VAL A CA 1
ATOM 5826 C C . VAL A 1 734 ? 22.674 -22.691 -12.208 1.00 45.62 734 VAL A C 1
ATOM 5828 O O . VAL A 1 734 ? 23.809 -22.249 -12.375 1.00 45.62 734 VAL A O 1
ATOM 5831 N N . GLU A 1 735 ? 22.354 -23.988 -12.250 1.00 41.72 735 GLU A N 1
ATOM 5832 C CA . GLU A 1 735 ? 23.235 -24.980 -12.841 1.00 41.72 735 GLU A CA 1
ATOM 5833 C C . GLU A 1 735 ? 23.554 -24.394 -14.202 1.00 41.72 735 GLU A C 1
ATOM 5835 O O . GLU A 1 735 ? 22.668 -24.258 -15.053 1.00 41.72 735 GLU A O 1
ATOM 5840 N N . THR A 1 736 ? 24.782 -23.896 -14.348 1.00 43.59 736 THR A N 1
ATOM 5841 C CA . THR A 1 736 ? 25.285 -23.520 -15.649 1.00 43.59 736 THR A CA 1
ATOM 5842 C C . THR A 1 736 ? 25.063 -24.780 -16.469 1.00 43.59 736 THR A C 1
ATOM 5844 O O . THR A 1 736 ? 25.528 -25.846 -16.043 1.00 43.59 736 THR A O 1
ATOM 5847 N N . PRO A 1 737 ? 24.240 -24.726 -17.536 1.00 39.25 737 PRO A N 1
ATOM 5848 C CA . PRO A 1 737 ? 24.020 -25.898 -18.371 1.00 39.25 737 PRO A CA 1
ATOM 5849 C C . PRO A 1 737 ? 25.404 -26.444 -18.674 1.00 39.25 737 PRO A C 1
ATOM 5851 O O . PRO A 1 737 ? 26.229 -25.628 -19.068 1.00 39.25 737 PRO A O 1
ATOM 5854 N N . GLN A 1 738 ? 25.667 -27.725 -18.362 1.00 41.38 738 GLN A N 1
ATOM 5855 C CA . GLN A 1 738 ? 26.996 -28.345 -18.452 1.00 41.38 738 GLN A CA 1
ATOM 5856 C C . GLN A 1 738 ? 27.720 -27.788 -19.677 1.00 41.38 738 GLN A C 1
ATOM 5858 O O . GLN A 1 738 ? 27.411 -28.179 -20.802 1.00 41.38 738 GLN A O 1
ATOM 5863 N N . GLU A 1 739 ? 28.583 -26.790 -19.466 1.00 45.72 739 GLU A N 1
ATOM 5864 C CA . GLU A 1 739 ? 29.185 -26.088 -20.589 1.00 45.72 739 GLU A CA 1
ATOM 5865 C C . GLU A 1 739 ? 30.148 -27.099 -21.191 1.00 45.72 739 GLU A C 1
ATOM 5867 O O . GLU A 1 739 ? 31.075 -27.565 -20.521 1.00 45.72 739 GLU A O 1
ATOM 5872 N N . ASN A 1 740 ? 29.876 -27.513 -22.428 1.00 43.12 740 ASN A N 1
ATOM 5873 C CA . ASN A 1 740 ? 30.751 -28.428 -23.141 1.00 43.12 740 ASN A CA 1
ATOM 5874 C C . ASN A 1 740 ? 32.165 -27.830 -23.120 1.00 43.12 740 ASN A C 1
ATOM 5876 O O . ASN A 1 740 ? 32.338 -26.639 -23.381 1.00 43.12 740 ASN A O 1
ATOM 5880 N N . ALA A 1 741 ? 33.182 -28.647 -22.836 1.00 49.34 741 ALA A N 1
ATOM 5881 C CA . ALA A 1 741 ? 34.576 -28.196 -22.770 1.00 49.34 741 ALA A CA 1
ATOM 5882 C C . ALA A 1 741 ? 35.021 -27.426 -24.039 1.00 49.34 741 ALA A C 1
ATOM 5884 O O . ALA A 1 741 ? 35.866 -26.537 -23.955 1.00 49.34 741 ALA A O 1
ATOM 5885 N N . GLU A 1 742 ? 34.387 -27.711 -25.182 1.00 46.22 742 GLU A N 1
ATOM 5886 C CA . GLU A 1 742 ? 34.578 -27.024 -26.465 1.00 46.22 742 GLU A CA 1
ATOM 5887 C C . GLU A 1 742 ? 34.113 -25.550 -26.462 1.00 46.22 742 GLU A C 1
ATOM 5889 O O . GLU A 1 742 ? 34.762 -24.707 -27.075 1.00 46.22 742 GLU A O 1
ATOM 5894 N N . GLU A 1 743 ? 33.041 -25.182 -25.747 1.00 51.78 743 GLU A N 1
ATOM 5895 C CA . GLU A 1 743 ? 32.572 -23.783 -25.682 1.00 51.78 743 GLU A CA 1
ATOM 5896 C C . GLU A 1 743 ? 33.489 -22.912 -24.809 1.00 51.78 743 GLU A C 1
ATOM 5898 O O . GLU A 1 743 ? 33.706 -21.735 -25.111 1.00 51.78 743 GLU A O 1
ATOM 5903 N N . ILE A 1 744 ? 34.100 -23.495 -23.774 1.00 52.56 744 ILE A N 1
ATOM 5904 C CA . ILE A 1 744 ? 35.054 -22.815 -22.882 1.00 52.56 744 ILE A CA 1
ATOM 5905 C C . ILE A 1 744 ? 36.371 -22.501 -23.615 1.00 52.56 744 ILE A C 1
ATOM 5907 O O . ILE A 1 744 ? 36.989 -21.464 -23.355 1.00 52.56 744 ILE A O 1
ATOM 5911 N N . GLU A 1 745 ? 36.794 -23.348 -24.560 1.00 50.03 745 GLU A N 1
ATOM 5912 C CA . GLU A 1 745 ? 37.981 -23.111 -25.397 1.00 50.03 745 GLU A CA 1
ATOM 5913 C C . GLU A 1 745 ? 37.810 -21.948 -26.385 1.00 50.03 745 GLU A C 1
ATOM 5915 O O . GLU A 1 745 ? 38.794 -21.291 -26.721 1.00 50.03 745 GLU A O 1
ATOM 5920 N N . THR A 1 746 ? 36.578 -21.640 -26.805 1.00 53.31 746 THR A N 1
ATOM 5921 C CA . THR A 1 746 ? 36.302 -20.550 -27.763 1.00 53.31 746 THR A CA 1
ATOM 5922 C C . THR A 1 746 ? 36.245 -19.147 -27.148 1.00 53.31 746 THR A C 1
ATOM 5924 O O . THR A 1 746 ? 36.142 -18.163 -27.883 1.00 53.31 746 THR A O 1
ATOM 5927 N N . ARG A 1 747 ? 36.314 -19.014 -25.815 1.00 65.75 747 ARG A N 1
ATOM 5928 C CA . ARG A 1 747 ? 36.227 -17.709 -25.139 1.00 65.75 747 ARG A CA 1
ATOM 5929 C C . ARG A 1 747 ? 37.509 -16.898 -25.310 1.00 65.75 747 ARG A C 1
ATOM 5931 O O . ARG A 1 747 ? 38.610 -17.410 -25.093 1.00 65.75 747 ARG A O 1
ATOM 5938 N N . ALA A 1 748 ? 37.368 -15.607 -25.617 1.00 64.56 748 ALA A N 1
ATOM 5939 C CA . ALA A 1 748 ? 38.507 -14.699 -25.621 1.00 64.56 748 ALA A CA 1
ATOM 5940 C C . ALA A 1 748 ? 39.098 -14.621 -24.206 1.00 64.56 748 ALA A C 1
ATOM 5942 O O . ALA A 1 748 ? 38.374 -14.458 -23.220 1.00 64.56 748 ALA A O 1
ATOM 5943 N N . ARG A 1 749 ? 40.420 -14.791 -24.115 1.00 74.25 749 ARG A N 1
ATOM 5944 C CA . ARG A 1 749 ? 41.187 -14.705 -22.871 1.00 74.25 749 ARG A CA 1
ATOM 5945 C C . ARG A 1 749 ? 41.921 -13.381 -22.845 1.00 74.25 749 ARG A C 1
ATOM 5947 O O . ARG A 1 749 ? 42.736 -13.104 -23.722 1.00 74.25 749 ARG A O 1
ATOM 5954 N N . TYR A 1 750 ? 41.673 -12.609 -21.805 1.00 81.19 750 TYR A N 1
ATOM 5955 C CA . TYR A 1 750 ? 42.355 -11.357 -21.545 1.00 81.19 750 TYR A CA 1
ATOM 5956 C C . TYR A 1 750 ? 43.256 -11.520 -20.335 1.00 81.19 750 TYR A C 1
ATOM 5958 O O . TYR A 1 750 ? 42.959 -12.283 -19.413 1.00 81.19 750 TYR A O 1
ATOM 5966 N N . LYS A 1 751 ? 44.373 -10.800 -20.342 1.00 80.75 751 LYS A N 1
ATOM 5967 C CA . LYS A 1 751 ? 45.324 -10.793 -19.237 1.00 80.75 751 LYS A CA 1
ATOM 5968 C C . LYS A 1 751 ? 45.618 -9.366 -18.833 1.00 80.75 751 LYS A C 1
ATOM 5970 O O . LYS A 1 751 ? 45.661 -8.478 -19.682 1.00 80.75 751 LYS A O 1
ATOM 5975 N N . TYR A 1 752 ? 45.825 -9.168 -17.541 1.00 85.31 752 TYR A N 1
ATOM 5976 C CA . TYR A 1 752 ? 46.354 -7.925 -17.008 1.00 85.31 752 TYR A CA 1
ATOM 5977 C C . TYR A 1 752 ? 47.718 -8.195 -16.359 1.00 85.31 752 TYR A C 1
ATOM 5979 O O . TYR A 1 752 ? 47.882 -9.221 -15.689 1.00 85.31 752 TYR A O 1
ATOM 5987 N N . PRO A 1 753 ? 48.705 -7.307 -16.576 1.00 86.62 753 PRO A N 1
ATOM 5988 C CA . PRO A 1 753 ? 50.050 -7.478 -16.045 1.00 86.62 753 PRO A CA 1
ATOM 5989 C C . PRO A 1 753 ? 50.101 -7.190 -14.544 1.00 86.62 753 PRO A C 1
ATOM 5991 O O . PRO A 1 753 ? 49.151 -6.667 -13.949 1.00 86.62 753 PRO A O 1
ATOM 5994 N N . THR A 1 754 ? 51.251 -7.485 -13.938 1.00 86.31 754 THR A N 1
ATOM 5995 C CA . THR A 1 754 ? 51.510 -7.085 -12.556 1.00 86.31 754 THR A CA 1
ATOM 5996 C C . THR A 1 754 ? 51.603 -5.562 -12.501 1.00 86.31 754 THR A C 1
ATOM 5998 O O . THR A 1 754 ? 52.423 -4.953 -13.187 1.00 86.31 754 THR A O 1
ATOM 6001 N N . MET A 1 755 ? 50.761 -4.929 -11.688 1.00 87.94 755 MET A N 1
ATOM 6002 C CA . MET A 1 755 ? 50.695 -3.472 -11.570 1.00 87.94 755 MET A CA 1
ATOM 6003 C C . MET A 1 755 ? 50.832 -3.047 -10.114 1.00 87.94 755 MET A C 1
ATOM 6005 O O . MET A 1 755 ? 50.278 -3.667 -9.207 1.00 87.94 755 MET A O 1
ATOM 6009 N N . THR A 1 756 ? 51.553 -1.959 -9.882 1.00 86.88 756 THR A N 1
ATOM 6010 C CA . THR A 1 756 ? 51.720 -1.378 -8.549 1.00 86.88 756 THR A CA 1
ATOM 6011 C C . THR A 1 756 ? 51.267 0.064 -8.530 1.00 86.88 756 THR A C 1
ATOM 6013 O O . THR A 1 756 ? 51.523 0.828 -9.461 1.00 86.88 756 THR A O 1
ATOM 6016 N N . ARG A 1 757 ? 50.598 0.447 -7.444 1.00 86.00 757 ARG A N 1
ATOM 6017 C CA . ARG A 1 757 ? 50.137 1.813 -7.222 1.00 86.00 757 ARG A CA 1
ATOM 6018 C C . ARG A 1 757 ? 50.313 2.213 -5.768 1.00 86.00 757 ARG A C 1
ATOM 6020 O O . ARG A 1 757 ? 49.891 1.501 -4.861 1.00 86.00 757 ARG A O 1
ATOM 6027 N N . THR A 1 758 ? 50.883 3.387 -5.566 1.00 85.06 758 THR A N 1
ATOM 6028 C CA . THR A 1 758 ? 51.141 4.005 -4.273 1.00 85.06 758 THR A CA 1
ATOM 6029 C C . THR A 1 758 ? 50.312 5.278 -4.175 1.00 85.06 758 THR A C 1
ATOM 6031 O O . THR A 1 758 ? 50.372 6.156 -5.034 1.00 85.06 758 THR A O 1
ATOM 6034 N N . GLN A 1 759 ? 49.498 5.387 -3.129 1.00 77.38 759 GLN A N 1
ATOM 6035 C CA . GLN A 1 759 ? 48.666 6.556 -2.872 1.00 77.38 759 GLN A CA 1
ATOM 6036 C C . GLN A 1 759 ? 48.884 7.027 -1.433 1.00 77.38 759 GLN A C 1
ATOM 6038 O O . GLN A 1 759 ? 48.352 6.456 -0.482 1.00 77.38 759 GLN A O 1
ATOM 6043 N N . GLY A 1 760 ? 49.689 8.080 -1.270 1.00 78.31 760 GLY A N 1
ATOM 6044 C CA . GLY A 1 760 ? 50.125 8.532 0.052 1.00 78.31 760 GLY A CA 1
ATOM 6045 C C . GLY A 1 760 ? 50.968 7.457 0.743 1.00 78.31 760 GLY A C 1
ATOM 6046 O O . GLY A 1 760 ? 52.005 7.068 0.219 1.00 78.31 760 GLY A O 1
ATOM 6047 N N . ASN A 1 761 ? 50.498 6.962 1.892 1.00 79.38 761 ASN A N 1
ATOM 6048 C CA . ASN A 1 761 ? 51.174 5.923 2.684 1.00 79.38 761 ASN A CA 1
ATOM 6049 C C . ASN A 1 761 ? 50.734 4.489 2.336 1.00 79.38 761 ASN A C 1
ATOM 6051 O O . ASN A 1 761 ? 51.226 3.542 2.942 1.00 79.38 761 ASN A O 1
ATOM 6055 N N . PHE A 1 762 ? 49.793 4.330 1.404 1.00 83.75 762 PHE A N 1
ATOM 6056 C CA . PHE A 1 762 ? 49.235 3.039 1.014 1.00 83.75 762 PHE A CA 1
ATOM 6057 C C . PHE A 1 762 ? 49.862 2.545 -0.292 1.00 83.75 762 PHE A C 1
ATOM 6059 O O . PHE A 1 762 ? 49.891 3.287 -1.276 1.00 83.75 762 PHE A O 1
ATOM 6066 N N . ARG A 1 763 ? 50.306 1.286 -0.322 1.00 87.12 763 ARG A N 1
ATOM 6067 C CA . ARG A 1 763 ? 50.819 0.596 -1.510 1.00 87.12 763 ARG A CA 1
ATOM 6068 C C . ARG A 1 763 ? 49.936 -0.602 -1.865 1.00 87.12 763 ARG A C 1
ATOM 6070 O O . ARG A 1 763 ? 49.642 -1.441 -1.021 1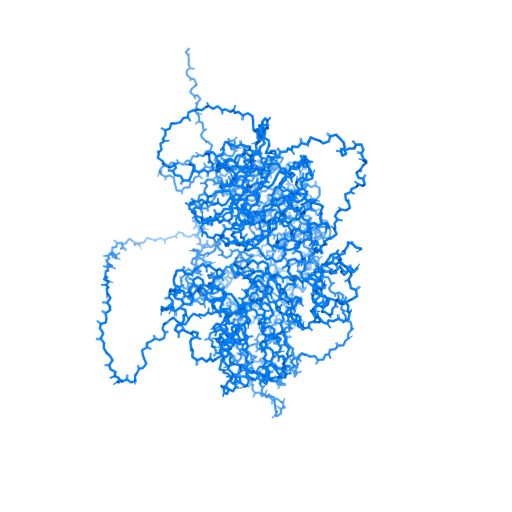.00 87.12 763 ARG A O 1
ATOM 6077 N N . LEU A 1 764 ? 49.542 -0.689 -3.130 1.00 89.69 764 LEU A N 1
ATOM 6078 C CA . LEU A 1 764 ? 48.823 -1.820 -3.707 1.00 89.69 764 LEU A CA 1
ATOM 6079 C C . LEU A 1 764 ? 49.690 -2.480 -4.779 1.00 89.69 764 LEU A C 1
ATOM 6081 O O . LEU A 1 764 ? 50.100 -1.811 -5.727 1.00 89.69 764 LEU A O 1
ATOM 6085 N N . LYS A 1 765 ? 49.916 -3.789 -4.654 1.00 90.69 765 LYS A N 1
ATOM 6086 C CA . LYS A 1 765 ? 50.511 -4.643 -5.687 1.00 90.69 765 LYS A CA 1
ATOM 6087 C C . LYS A 1 765 ? 49.455 -5.607 -6.214 1.00 90.69 765 LYS A C 1
ATOM 6089 O O . LYS A 1 765 ? 48.939 -6.428 -5.473 1.00 90.69 765 LYS A O 1
ATOM 6094 N N . VAL A 1 766 ? 49.126 -5.528 -7.489 1.00 90.25 766 VAL A N 1
ATOM 6095 C CA . VAL A 1 766 ? 48.219 -6.466 -8.153 1.00 90.25 766 VAL A CA 1
ATOM 6096 C C . VAL A 1 766 ? 49.070 -7.443 -8.944 1.00 90.25 766 VAL A C 1
ATOM 6098 O O . VAL A 1 766 ? 49.869 -7.010 -9.771 1.00 90.25 766 VAL A O 1
ATOM 6101 N N . LEU A 1 767 ? 48.930 -8.736 -8.662 1.00 90.38 767 LEU A N 1
ATOM 6102 C CA . LEU A 1 767 ? 49.624 -9.794 -9.392 1.00 90.38 767 LEU A CA 1
ATOM 6103 C C . LEU A 1 767 ? 48.982 -10.010 -10.761 1.00 90.38 767 LEU A C 1
ATOM 6105 O O . LEU A 1 767 ? 47.791 -9.761 -10.933 1.00 90.38 767 LEU A O 1
ATOM 6109 N N . GLU A 1 768 ? 49.770 -10.482 -11.723 1.00 88.69 768 GLU A N 1
ATOM 6110 C CA . GLU A 1 768 ? 49.265 -10.837 -13.049 1.00 88.69 768 GLU A CA 1
ATOM 6111 C C . GLU A 1 768 ? 48.089 -11.821 -12.970 1.00 88.69 768 GLU A C 1
ATOM 6113 O O . GLU A 1 768 ? 48.074 -12.739 -12.150 1.00 88.69 768 GLU A O 1
ATOM 6118 N N . GLY A 1 769 ? 47.087 -11.627 -13.825 1.00 86.12 769 GLY A N 1
ATOM 6119 C CA . GLY A 1 769 ? 45.884 -12.451 -13.824 1.00 86.12 769 GLY A CA 1
ATOM 6120 C C . GLY A 1 769 ? 45.227 -12.543 -15.193 1.00 86.12 769 GLY A C 1
ATOM 6121 O O . GLY A 1 769 ? 45.478 -11.729 -16.083 1.00 86.12 769 GLY A O 1
ATOM 6122 N N . GLU A 1 770 ? 44.376 -13.555 -15.357 1.00 86.81 770 GLU A N 1
ATOM 6123 C CA . GLU A 1 770 ? 43.630 -13.804 -16.589 1.00 86.81 770 GLU A CA 1
ATOM 6124 C C . GLU A 1 770 ? 42.122 -13.910 -16.343 1.00 86.81 770 GLU A C 1
ATOM 6126 O O . GLU A 1 770 ? 41.670 -14.429 -15.317 1.00 86.81 770 GLU A O 1
ATOM 6131 N N . PHE A 1 771 ? 41.345 -13.445 -17.317 1.00 86.31 771 PHE A N 1
ATOM 6132 C CA . PHE A 1 771 ? 39.891 -13.538 -17.331 1.00 86.31 771 PHE A CA 1
ATOM 6133 C C . PHE A 1 771 ? 39.361 -13.850 -18.728 1.00 86.31 771 PHE A C 1
ATOM 6135 O O . PHE A 1 771 ? 40.056 -13.658 -19.724 1.00 86.31 771 PHE A O 1
ATOM 6142 N N . THR A 1 772 ? 38.124 -14.338 -18.805 1.00 82.31 772 THR A N 1
ATOM 6143 C CA . THR A 1 772 ? 37.440 -14.590 -20.083 1.00 82.31 772 THR A CA 1
ATOM 6144 C C . THR A 1 772 ? 36.161 -13.778 -20.216 1.00 82.31 772 THR A C 1
ATOM 6146 O O . THR A 1 772 ? 35.670 -13.216 -19.233 1.00 82.31 772 THR A O 1
ATOM 6149 N N . ASP A 1 773 ? 35.630 -13.716 -21.436 1.00 76.25 773 ASP A N 1
ATOM 6150 C CA . ASP A 1 773 ? 34.272 -13.231 -21.689 1.00 76.25 773 ASP A CA 1
ATOM 6151 C C . ASP A 1 773 ? 33.227 -14.095 -20.966 1.00 76.25 773 ASP A C 1
ATOM 6153 O O . ASP A 1 773 ? 33.394 -15.308 -20.836 1.00 76.25 773 ASP A O 1
ATOM 6157 N N . SER A 1 774 ? 32.108 -13.493 -20.552 1.00 78.12 774 SER A N 1
ATOM 6158 C CA . SER A 1 774 ? 31.015 -14.178 -19.827 1.00 78.12 774 SER A CA 1
ATOM 6159 C C . SER A 1 774 ? 31.379 -14.663 -18.419 1.00 78.12 774 SER A C 1
ATOM 6161 O O . SER A 1 774 ? 30.748 -15.589 -17.919 1.00 78.12 774 SER A O 1
ATOM 6163 N N . GLN A 1 775 ? 32.387 -14.060 -17.778 1.00 84.06 775 GLN A N 1
ATOM 6164 C CA . GLN A 1 775 ? 32.758 -14.371 -16.395 1.00 84.06 775 GLN A CA 1
ATOM 6165 C C . GLN A 1 775 ? 32.477 -13.214 -15.443 1.00 84.06 775 GLN A C 1
ATOM 6167 O O . GLN A 1 775 ? 32.705 -12.041 -15.754 1.00 84.06 775 GLN A O 1
ATOM 6172 N N . ILE A 1 776 ? 32.047 -13.564 -14.236 1.00 88.50 776 ILE A N 1
ATOM 6173 C CA . ILE A 1 776 ? 31.920 -12.638 -13.119 1.00 88.50 776 ILE A CA 1
ATOM 6174 C C . ILE A 1 776 ? 33.052 -12.904 -12.127 1.00 88.50 776 ILE A C 1
ATOM 6176 O O . ILE A 1 776 ? 33.173 -13.989 -11.552 1.00 88.50 776 ILE A O 1
ATOM 6180 N N . ILE A 1 777 ? 33.888 -11.890 -11.917 1.00 90.81 777 ILE A N 1
ATOM 6181 C CA . ILE A 1 777 ? 35.030 -11.935 -11.007 1.00 90.81 777 ILE A CA 1
ATOM 6182 C C . ILE A 1 777 ? 34.710 -11.090 -9.789 1.00 90.81 777 ILE A C 1
ATOM 6184 O O . ILE A 1 777 ? 34.534 -9.873 -9.888 1.00 90.81 777 ILE A O 1
ATOM 6188 N N . VAL A 1 778 ? 34.653 -11.730 -8.627 1.00 91.50 778 VAL A N 1
ATOM 6189 C CA . VAL A 1 778 ? 34.387 -11.038 -7.366 1.00 91.50 778 VAL A CA 1
ATOM 6190 C C . VAL A 1 778 ? 35.692 -10.761 -6.628 1.00 91.50 778 VAL A C 1
ATOM 6192 O O . VAL A 1 778 ? 36.523 -11.644 -6.447 1.00 91.50 778 VAL A O 1
ATOM 6195 N N . MET A 1 779 ? 35.877 -9.521 -6.191 1.00 90.50 779 MET A N 1
ATOM 6196 C CA . MET A 1 779 ? 37.017 -9.077 -5.394 1.00 90.50 779 MET A CA 1
ATOM 6197 C C . MET A 1 779 ? 36.623 -9.009 -3.918 1.00 90.50 779 MET A C 1
ATOM 6199 O O . MET A 1 779 ? 35.746 -8.224 -3.553 1.00 90.50 779 MET A O 1
ATOM 6203 N N . LEU A 1 780 ? 37.304 -9.789 -3.077 1.00 86.50 780 LEU A N 1
ATOM 6204 C CA . LEU A 1 780 ? 37.076 -9.879 -1.633 1.00 86.50 780 LEU A CA 1
ATOM 6205 C C . LEU A 1 780 ? 38.292 -9.381 -0.845 1.00 86.50 780 LEU A C 1
ATOM 6207 O O . LEU A 1 780 ? 39.437 -9.685 -1.170 1.00 86.50 780 LEU A O 1
ATOM 6211 N N . GLY A 1 781 ? 38.046 -8.625 0.225 1.00 80.94 781 GLY A N 1
ATOM 6212 C CA . GLY A 1 781 ? 39.091 -8.157 1.141 1.00 80.94 781 GLY A CA 1
ATOM 6213 C C . GLY A 1 781 ? 38.575 -7.167 2.184 1.00 80.94 781 GLY A C 1
ATOM 6214 O O . GLY A 1 781 ? 37.427 -6.730 2.114 1.00 80.94 781 GLY A O 1
ATOM 6215 N N . GLU A 1 782 ? 39.433 -6.728 3.099 1.00 78.62 782 GLU A N 1
ATOM 6216 C CA . GLU A 1 782 ? 39.116 -5.704 4.113 1.00 78.62 782 GLU A CA 1
ATOM 6217 C C . GLU A 1 782 ? 39.000 -4.285 3.515 1.00 78.62 782 GLU A C 1
ATOM 6219 O O . GLU A 1 782 ? 39.412 -4.033 2.374 1.00 78.62 782 GLU A O 1
ATOM 6224 N N . ASN A 1 783 ? 38.428 -3.329 4.248 1.00 77.50 783 ASN A N 1
ATOM 6225 C CA . ASN A 1 783 ? 38.361 -1.937 3.791 1.00 77.50 783 ASN A CA 1
ATOM 6226 C C . ASN A 1 783 ? 39.759 -1.311 3.777 1.00 77.50 783 ASN A C 1
ATOM 6228 O O . ASN A 1 783 ? 40.517 -1.455 4.724 1.00 77.50 783 ASN A O 1
ATOM 6232 N N . GLY A 1 784 ? 40.122 -0.609 2.699 1.00 74.25 784 GLY A N 1
ATOM 6233 C CA . GLY A 1 784 ? 41.477 -0.052 2.553 1.00 74.25 784 GLY A CA 1
ATOM 6234 C C . GLY A 1 784 ? 42.521 -1.037 2.013 1.00 74.25 784 GLY A C 1
ATOM 6235 O O . GLY A 1 784 ? 43.708 -0.737 2.051 1.00 74.25 784 GLY A O 1
ATOM 6236 N N . THR A 1 785 ? 42.094 -2.183 1.470 1.00 82.44 785 THR A N 1
ATOM 6237 C CA . THR A 1 785 ? 42.960 -3.126 0.726 1.00 82.44 785 THR A CA 1
ATOM 6238 C C . THR A 1 785 ? 43.206 -2.731 -0.731 1.00 82.44 785 THR A C 1
ATOM 6240 O O . THR A 1 785 ? 44.004 -3.358 -1.416 1.00 82.44 785 THR A O 1
ATOM 6243 N N . GLY A 1 786 ? 42.540 -1.681 -1.227 1.00 81.38 786 GLY A N 1
ATOM 6244 C CA . GLY A 1 786 ? 42.740 -1.170 -2.586 1.00 81.38 786 GLY A CA 1
ATOM 6245 C C . GLY A 1 786 ? 41.826 -1.761 -3.665 1.00 81.38 786 GLY A C 1
ATOM 6246 O O . GLY A 1 786 ? 42.102 -1.549 -4.841 1.00 81.38 786 GLY A O 1
ATOM 6247 N N . LYS A 1 787 ? 40.718 -2.432 -3.311 1.00 85.88 787 LYS A N 1
ATOM 6248 C CA . LYS A 1 787 ? 39.687 -2.906 -4.267 1.00 85.88 787 LYS A CA 1
ATOM 6249 C C . LYS A 1 787 ? 39.203 -1.810 -5.224 1.00 85.88 787 LYS A C 1
ATOM 6251 O O . LYS A 1 787 ? 39.337 -1.933 -6.438 1.00 85.88 787 LYS A O 1
ATOM 6256 N N . THR A 1 788 ? 38.740 -0.686 -4.677 1.00 85.19 788 THR A N 1
ATOM 6257 C CA . THR A 1 788 ? 38.334 0.493 -5.459 1.00 85.19 788 THR A CA 1
ATOM 6258 C C . THR A 1 788 ? 39.486 1.057 -6.291 1.00 85.19 788 THR A C 1
ATOM 6260 O O . THR A 1 788 ? 39.273 1.530 -7.405 1.00 85.19 788 THR A O 1
ATOM 6263 N N . THR A 1 789 ? 40.722 1.008 -5.780 1.00 86.69 789 THR A N 1
ATOM 6264 C CA . THR A 1 789 ? 41.913 1.440 -6.526 1.00 86.69 789 THR A CA 1
ATOM 6265 C C . THR A 1 789 ? 42.142 0.541 -7.736 1.00 86.69 789 THR A C 1
ATOM 6267 O O . THR A 1 789 ? 42.368 1.060 -8.825 1.00 86.69 789 THR A O 1
ATOM 6270 N N . PHE A 1 790 ? 42.005 -0.779 -7.583 1.00 88.31 790 PHE A N 1
ATOM 6271 C CA . PHE A 1 790 ? 42.120 -1.724 -8.690 1.00 88.31 790 PHE A CA 1
ATOM 6272 C C . PHE A 1 790 ? 41.004 -1.549 -9.724 1.00 88.31 790 PHE A C 1
ATOM 6274 O O . PHE A 1 790 ? 41.303 -1.417 -10.907 1.00 88.31 790 PHE A O 1
ATOM 6281 N N . ILE A 1 791 ? 39.743 -1.415 -9.294 1.00 86.94 791 ILE A N 1
ATOM 6282 C CA . ILE A 1 791 ? 38.619 -1.113 -10.198 1.00 86.94 791 ILE A CA 1
ATOM 6283 C C . ILE A 1 791 ? 38.876 0.170 -10.993 1.00 86.94 791 ILE A C 1
ATOM 6285 O O . ILE A 1 791 ? 38.637 0.214 -12.195 1.00 86.94 791 ILE A O 1
ATOM 6289 N N . ARG A 1 792 ? 39.384 1.226 -10.350 1.00 84.06 792 ARG A N 1
ATOM 6290 C CA . ARG A 1 792 ? 39.694 2.490 -11.033 1.00 84.06 792 ARG A CA 1
ATOM 6291 C C . ARG A 1 792 ? 40.862 2.372 -12.009 1.00 84.06 792 ARG A C 1
ATOM 6293 O O . ARG A 1 792 ? 40.856 3.101 -12.998 1.00 84.06 792 ARG A O 1
ATOM 6300 N N . MET A 1 793 ? 41.827 1.488 -11.746 1.00 84.69 793 MET A N 1
ATOM 6301 C CA . MET A 1 793 ? 42.890 1.166 -12.704 1.00 84.69 793 MET A CA 1
ATOM 6302 C C . MET A 1 793 ? 42.321 0.435 -13.923 1.00 84.69 793 MET A C 1
ATOM 6304 O O . MET A 1 793 ? 42.584 0.849 -15.046 1.00 84.69 793 MET A O 1
ATOM 6308 N N . LEU A 1 794 ? 41.446 -0.555 -13.716 1.00 82.00 794 LEU A N 1
ATOM 6309 C CA . LEU A 1 794 ? 40.738 -1.240 -14.807 1.00 82.00 794 LEU A CA 1
ATOM 6310 C C . LEU A 1 794 ? 39.794 -0.306 -15.585 1.00 82.00 794 LEU A C 1
ATOM 6312 O O . LEU A 1 794 ? 39.618 -0.468 -16.786 1.00 82.00 794 LEU A O 1
ATOM 6316 N N . ALA A 1 795 ? 39.211 0.695 -14.922 1.00 78.12 795 ALA A N 1
ATOM 6317 C CA . ALA A 1 795 ? 38.354 1.701 -15.551 1.00 78.12 795 ALA A CA 1
ATOM 6318 C C . ALA A 1 795 ? 39.121 2.779 -16.342 1.00 78.12 795 ALA A C 1
ATOM 6320 O O . ALA A 1 795 ? 38.484 3.653 -16.931 1.00 78.12 795 ALA A O 1
ATOM 6321 N N . GLY A 1 796 ? 40.460 2.796 -16.285 1.00 77.31 796 GLY A N 1
ATOM 6322 C CA . GLY A 1 796 ? 41.286 3.857 -16.874 1.00 77.31 796 GLY A CA 1
ATOM 6323 C C . GLY A 1 796 ? 41.188 5.212 -16.156 1.00 77.31 796 GLY A C 1
ATOM 6324 O O . GLY A 1 796 ? 41.593 6.237 -16.696 1.00 77.31 796 GLY A O 1
ATOM 6325 N N . LEU A 1 797 ? 40.638 5.249 -14.937 1.00 76.00 797 LEU A N 1
ATOM 6326 C CA . LEU A 1 797 ? 40.516 6.471 -14.125 1.00 76.00 797 LEU A CA 1
ATOM 6327 C C . LEU A 1 797 ? 41.785 6.766 -13.314 1.00 76.00 797 LEU A C 1
ATOM 6329 O O . LEU A 1 797 ? 42.002 7.900 -12.884 1.00 76.00 797 LEU A O 1
ATOM 6333 N N . LEU A 1 798 ? 42.594 5.739 -13.054 1.00 80.19 798 LEU A N 1
ATOM 6334 C CA . LEU A 1 798 ? 43.867 5.832 -12.348 1.00 80.19 798 LEU A CA 1
ATOM 6335 C C . LEU A 1 798 ? 44.930 5.054 -13.117 1.00 80.19 798 LEU A C 1
ATOM 6337 O O . LEU A 1 798 ? 44.724 3.894 -13.446 1.00 80.19 798 LEU A O 1
ATOM 6341 N N . ASN A 1 799 ? 46.086 5.672 -13.333 1.00 81.88 799 ASN A N 1
ATOM 6342 C CA . ASN A 1 799 ? 47.223 4.995 -13.951 1.00 81.88 799 ASN A CA 1
ATOM 6343 C C . ASN A 1 799 ? 48.059 4.276 -12.876 1.00 81.88 799 ASN A C 1
ATOM 6345 O O . ASN A 1 799 ? 48.195 4.821 -11.776 1.00 81.88 799 ASN A O 1
ATOM 6349 N N . PRO A 1 800 ? 48.627 3.093 -13.161 1.00 82.75 800 PRO A N 1
ATOM 6350 C CA . PRO A 1 800 ? 49.596 2.443 -12.280 1.00 82.75 800 PRO A CA 1
ATOM 6351 C C . PRO A 1 800 ? 50.928 3.216 -12.245 1.00 82.75 800 PRO A C 1
ATOM 6353 O O . PRO A 1 800 ? 51.258 3.935 -13.186 1.00 82.75 800 PRO A O 1
ATOM 6356 N N . ASP A 1 801 ? 51.694 3.078 -11.158 1.00 81.75 801 ASP A N 1
ATOM 6357 C CA . ASP A 1 801 ? 53.021 3.708 -11.013 1.00 81.75 801 ASP A CA 1
ATOM 6358 C C . ASP A 1 801 ? 54.108 2.926 -11.748 1.00 81.75 801 ASP A C 1
ATOM 6360 O O . ASP A 1 801 ? 55.004 3.506 -12.356 1.00 81.75 801 ASP A O 1
ATOM 6364 N N . SER A 1 802 ? 54.024 1.599 -11.690 1.00 75.94 802 SER A N 1
ATOM 6365 C CA . SER A 1 802 ? 54.870 0.699 -12.463 1.00 75.94 802 SER A CA 1
ATOM 6366 C C . SER A 1 802 ? 54.077 -0.526 -12.884 1.00 75.94 802 SER A C 1
ATOM 6368 O O . SER A 1 802 ? 53.193 -1.000 -12.165 1.00 75.94 802 SER A O 1
ATOM 6370 N N . VAL A 1 803 ? 54.404 -1.014 -14.074 1.00 75.12 803 VAL A N 1
ATOM 6371 C CA . VAL A 1 803 ? 53.858 -2.233 -14.658 1.00 75.12 803 VAL A CA 1
ATOM 6372 C C . VAL A 1 803 ? 55.040 -3.168 -14.878 1.00 75.12 803 VAL A C 1
ATOM 6374 O O . VAL A 1 803 ? 55.969 -2.832 -15.612 1.00 75.12 803 VAL A O 1
ATOM 6377 N N . GLU A 1 804 ? 55.046 -4.299 -14.179 1.00 66.06 804 GLU A N 1
ATOM 6378 C CA . GLU A 1 804 ? 56.046 -5.356 -14.332 1.00 66.06 804 GLU A CA 1
ATOM 6379 C C . GLU A 1 804 ? 55.494 -6.395 -15.319 1.00 66.06 804 GLU A C 1
ATOM 6381 O O . GLU A 1 804 ? 54.397 -6.922 -15.125 1.00 66.06 804 GLU A O 1
ATOM 6386 N N . GLY A 1 805 ? 56.246 -6.665 -16.389 1.00 55.91 805 GLY A N 1
ATOM 6387 C CA . GLY A 1 805 ? 55.793 -7.473 -17.527 1.00 55.91 805 GLY A CA 1
ATOM 6388 C C . GLY A 1 805 ? 55.800 -6.646 -18.810 1.00 55.91 805 GLY A C 1
ATOM 6389 O O . GLY A 1 805 ? 54.775 -6.121 -19.236 1.00 55.91 805 GLY A O 1
ATOM 6390 N N . SER A 1 806 ? 56.989 -6.479 -19.387 1.00 47.16 806 SER A N 1
ATOM 6391 C CA . SER A 1 806 ? 57.203 -5.829 -20.680 1.00 47.16 806 SER A CA 1
ATOM 6392 C C . SER A 1 806 ? 56.486 -6.598 -21.798 1.00 47.16 806 SER A C 1
ATOM 6394 O O . SER A 1 806 ? 56.641 -7.814 -21.879 1.00 47.16 806 SER A O 1
ATOM 6396 N N . ASP A 1 807 ? 55.755 -5.863 -22.643 1.00 48.72 807 ASP A N 1
ATOM 6397 C CA . ASP A 1 807 ? 55.102 -6.263 -23.910 1.00 48.72 807 ASP A CA 1
ATOM 6398 C C . ASP A 1 807 ? 53.601 -6.628 -23.880 1.00 48.72 807 ASP A C 1
ATOM 6400 O O . ASP A 1 807 ? 53.059 -7.034 -24.908 1.00 48.72 807 ASP A O 1
ATOM 6404 N N . MET A 1 808 ? 52.877 -6.431 -22.769 1.00 53.03 808 MET A N 1
ATOM 6405 C CA . MET A 1 808 ? 51.408 -6.582 -22.752 1.00 53.03 808 MET A CA 1
ATOM 6406 C C . MET A 1 808 ? 50.676 -5.238 -22.653 1.00 53.03 808 MET A C 1
ATOM 6408 O O . MET A 1 808 ? 50.584 -4.643 -21.580 1.00 53.03 808 MET A O 1
ATOM 6412 N N . GLU A 1 809 ? 50.107 -4.787 -23.773 1.00 52.34 809 GLU A N 1
ATOM 6413 C CA . GLU A 1 809 ? 49.115 -3.708 -23.796 1.00 52.34 809 GLU A CA 1
ATOM 6414 C C . GLU A 1 809 ? 47.768 -4.239 -23.278 1.00 52.34 809 GLU A C 1
ATOM 6416 O O . GLU A 1 809 ? 47.247 -5.242 -23.771 1.00 52.34 809 GLU A O 1
ATOM 6421 N N . ILE A 1 810 ? 47.202 -3.579 -22.262 1.00 60.94 810 ILE A N 1
ATOM 6422 C CA . ILE A 1 810 ? 45.829 -3.849 -21.816 1.00 60.94 810 ILE A CA 1
ATOM 6423 C C . ILE A 1 810 ? 44.900 -3.439 -22.972 1.00 60.94 810 ILE A C 1
ATOM 6425 O O . ILE A 1 810 ? 44.991 -2.291 -23.409 1.00 60.94 810 ILE A O 1
ATOM 6429 N N . PRO A 1 811 ? 44.019 -4.324 -23.475 1.00 60.91 811 PRO A N 1
ATOM 6430 C CA . PRO A 1 811 ? 43.103 -3.971 -24.556 1.00 60.91 811 PRO A CA 1
ATOM 6431 C C . PRO A 1 811 ? 42.224 -2.775 -24.167 1.00 60.91 811 PRO A C 1
ATOM 6433 O O . PRO A 1 811 ? 41.751 -2.695 -23.031 1.00 60.91 811 PRO A O 1
ATOM 6436 N N . GLU A 1 812 ? 41.974 -1.852 -25.099 1.00 64.00 812 GLU A N 1
ATOM 6437 C CA . GLU A 1 812 ? 40.995 -0.782 -24.884 1.00 64.00 812 GLU A CA 1
ATOM 6438 C C . GLU A 1 812 ? 39.585 -1.387 -24.817 1.00 64.00 812 GLU A C 1
ATOM 6440 O O . GLU A 1 812 ? 39.000 -1.758 -25.834 1.00 64.00 812 GLU A O 1
ATOM 6445 N N . PHE A 1 813 ? 39.036 -1.501 -23.606 1.00 70.88 813 PHE A N 1
ATOM 6446 C CA . PHE A 1 813 ? 37.674 -1.982 -23.385 1.00 70.88 813 PHE A CA 1
ATOM 6447 C C . PHE A 1 813 ? 36.682 -0.835 -23.237 1.00 70.88 813 PHE A C 1
ATOM 6449 O O . PHE A 1 813 ? 36.954 0.183 -22.596 1.00 70.88 813 PHE A O 1
ATOM 6456 N N . ASN A 1 814 ? 35.461 -1.055 -23.722 1.00 73.19 814 ASN A N 1
ATOM 6457 C CA . ASN A 1 814 ? 34.331 -0.222 -23.345 1.00 73.19 814 ASN A CA 1
ATOM 6458 C C . ASN A 1 814 ? 33.885 -0.567 -21.920 1.00 73.19 814 ASN A C 1
ATOM 6460 O O . ASN A 1 814 ? 33.293 -1.619 -21.684 1.00 73.19 814 ASN A O 1
ATOM 6464 N N . VAL A 1 815 ? 34.148 0.328 -20.968 1.00 78.25 815 VAL A N 1
ATOM 6465 C CA . VAL A 1 815 ? 33.870 0.092 -19.546 1.00 78.25 815 VAL A CA 1
ATOM 6466 C C . VAL A 1 815 ? 32.624 0.848 -19.078 1.00 78.25 815 VAL A C 1
ATOM 6468 O O . VAL A 1 815 ? 32.501 2.058 -19.279 1.00 78.25 815 VAL A O 1
ATOM 6471 N N . SER A 1 816 ? 31.725 0.154 -18.375 1.00 83.94 816 SER A N 1
ATOM 6472 C CA . SER A 1 816 ? 30.666 0.778 -17.569 1.00 83.94 816 SER A CA 1
ATOM 6473 C C . SER A 1 816 ? 31.002 0.647 -16.085 1.00 83.94 816 SER A C 1
ATOM 6475 O O . SER A 1 816 ? 31.310 -0.446 -15.618 1.00 83.94 816 SER A O 1
ATOM 6477 N N . TYR A 1 817 ? 30.969 1.751 -15.334 1.00 84.62 817 TYR A N 1
ATOM 6478 C CA . TYR A 1 817 ? 31.431 1.793 -13.943 1.00 84.62 817 TYR A CA 1
ATOM 6479 C C . TYR A 1 817 ? 30.386 2.388 -12.995 1.00 84.62 817 TYR A C 1
ATOM 6481 O O . TYR A 1 817 ? 29.903 3.506 -13.201 1.00 84.62 817 TYR A O 1
ATOM 6489 N N . LYS A 1 818 ? 30.100 1.661 -11.908 1.00 86.94 818 LYS A N 1
ATOM 6490 C CA . LYS A 1 818 ? 29.331 2.128 -10.747 1.00 86.94 818 LYS A CA 1
ATOM 6491 C C . LYS A 1 818 ? 30.289 2.452 -9.590 1.00 86.94 818 LYS A C 1
ATOM 6493 O O . LYS A 1 818 ? 30.962 1.539 -9.114 1.00 86.94 818 LYS A O 1
ATOM 6498 N N . PRO A 1 819 ? 30.324 3.700 -9.084 1.00 77.56 819 PRO A N 1
ATOM 6499 C CA . PRO A 1 819 ? 31.193 4.076 -7.969 1.00 77.56 819 PRO A CA 1
ATOM 6500 C C . PRO A 1 819 ? 30.650 3.662 -6.592 1.00 77.56 819 PRO A C 1
ATOM 6502 O O . PRO A 1 819 ? 29.439 3.563 -6.390 1.00 77.56 819 PRO A O 1
ATOM 6505 N N . GLN A 1 820 ? 31.552 3.503 -5.616 1.00 66.69 820 GLN A N 1
ATOM 6506 C CA . GLN A 1 820 ? 31.228 3.136 -4.228 1.00 66.69 820 GLN A CA 1
ATOM 6507 C C . GLN A 1 820 ? 30.285 4.142 -3.538 1.00 66.69 820 GLN A C 1
ATOM 6509 O O . GLN A 1 820 ? 29.231 3.760 -3.040 1.00 66.69 820 GLN A O 1
ATOM 6514 N N . LYS A 1 821 ? 30.625 5.443 -3.541 1.00 64.88 821 LYS A N 1
ATOM 6515 C CA . LYS A 1 821 ? 29.820 6.508 -2.911 1.00 64.88 821 LYS A CA 1
ATOM 6516 C C . LYS A 1 821 ? 29.037 7.309 -3.945 1.00 64.88 821 LYS A C 1
ATOM 6518 O O . LYS A 1 821 ? 29.625 7.964 -4.806 1.00 64.88 821 LYS A O 1
ATOM 6523 N N . MET A 1 822 ? 27.717 7.325 -3.793 1.00 63.91 822 MET A N 1
ATOM 6524 C CA . MET A 1 822 ? 26.810 8.143 -4.594 1.00 63.91 822 MET A CA 1
ATOM 6525 C C . MET A 1 822 ? 26.439 9.403 -3.806 1.00 63.91 822 MET A C 1
ATOM 6527 O O . MET A 1 822 ? 25.995 9.313 -2.667 1.00 63.91 822 MET A O 1
ATOM 6531 N N . SER A 1 823 ? 26.620 10.586 -4.402 1.00 58.00 823 SER A N 1
ATOM 6532 C CA . SER A 1 823 ? 26.109 11.842 -3.835 1.00 58.00 823 SER A CA 1
ATOM 6533 C C . SER A 1 823 ? 25.108 12.466 -4.809 1.00 58.00 823 SER A C 1
ATOM 6535 O O . SER A 1 823 ? 25.450 12.663 -5.982 1.00 58.00 823 SER A O 1
ATOM 6537 N N . PRO A 1 824 ? 23.875 12.766 -4.368 1.00 58.66 824 PRO A N 1
ATOM 6538 C CA . PRO A 1 824 ? 22.859 13.353 -5.226 1.00 58.66 824 PRO A CA 1
ATOM 6539 C C . PRO A 1 824 ? 23.184 14.836 -5.440 1.00 58.66 824 PRO A C 1
ATOM 6541 O O . PRO A 1 824 ? 22.751 15.683 -4.672 1.00 58.66 824 PRO A O 1
ATOM 6544 N N . LYS A 1 825 ? 23.995 15.179 -6.451 1.00 57.81 825 LYS A N 1
ATOM 6545 C CA . LYS A 1 825 ? 24.210 16.598 -6.823 1.00 57.81 825 LYS A CA 1
ATOM 6546 C C . LYS A 1 825 ? 23.401 17.037 -8.047 1.00 57.81 825 LYS A C 1
ATOM 6548 O O . LYS A 1 825 ? 23.502 18.190 -8.454 1.00 57.81 825 LYS A O 1
ATOM 65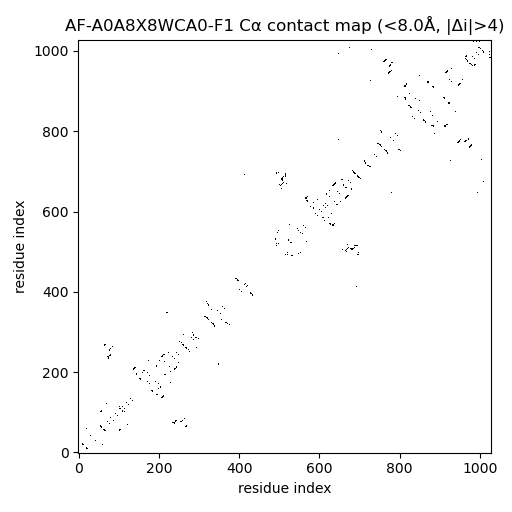53 N N . VAL A 1 826 ? 22.608 16.139 -8.641 1.00 63.62 826 VAL A N 1
ATOM 6554 C CA . VAL A 1 826 ? 21.781 16.440 -9.820 1.00 63.62 826 VAL A CA 1
ATOM 6555 C C . VAL A 1 826 ? 20.335 16.673 -9.396 1.00 63.62 826 VAL A C 1
ATOM 6557 O O . VAL A 1 826 ? 19.687 15.775 -8.865 1.00 63.62 826 VAL A O 1
ATOM 6560 N N . LYS A 1 827 ? 19.818 17.867 -9.696 1.00 71.81 827 LYS A N 1
ATOM 6561 C CA . LYS A 1 827 ? 18.418 18.259 -9.478 1.00 71.81 827 LYS A CA 1
ATOM 6562 C C . LYS A 1 827 ? 17.526 17.793 -10.625 1.00 71.81 827 LYS A C 1
ATOM 6564 O O . LYS A 1 827 ? 17.067 18.602 -11.430 1.00 71.81 827 LYS A O 1
ATOM 6569 N N . CYS A 1 828 ? 17.329 16.486 -10.750 1.00 77.75 828 CYS A N 1
ATOM 6570 C CA . CYS A 1 828 ? 16.348 15.926 -11.677 1.00 77.75 828 CYS A CA 1
ATOM 6571 C C . CYS A 1 828 ? 15.658 14.688 -11.094 1.00 77.75 828 CYS A C 1
ATOM 6573 O O . CYS A 1 828 ? 16.103 14.125 -10.089 1.00 77.75 828 CYS A O 1
ATOM 6575 N N . SER A 1 829 ? 14.555 14.266 -11.723 1.00 86.06 829 SER A N 1
ATOM 6576 C CA . SER A 1 829 ? 13.899 13.009 -11.363 1.00 86.06 829 SER A CA 1
ATOM 6577 C C . SER A 1 829 ? 14.693 11.804 -11.864 1.00 86.06 829 SER A C 1
ATOM 6579 O O . SER A 1 829 ? 15.385 11.881 -12.887 1.00 86.06 829 SER A O 1
ATOM 6581 N N . ALA A 1 830 ? 14.573 10.668 -11.175 1.00 82.62 830 ALA A N 1
ATOM 6582 C CA . ALA A 1 830 ? 15.271 9.444 -11.569 1.00 82.62 830 ALA A CA 1
ATOM 6583 C C . ALA A 1 830 ? 14.895 9.007 -12.996 1.00 82.62 830 ALA A C 1
ATOM 6585 O O . ALA A 1 830 ? 15.759 8.602 -13.774 1.00 82.62 830 ALA A O 1
ATOM 6586 N N . GLY A 1 831 ? 13.629 9.171 -13.389 1.00 84.69 831 GLY A N 1
ATOM 6587 C CA . GLY A 1 831 ? 13.167 8.854 -14.737 1.00 84.69 831 GLY A CA 1
ATOM 6588 C C . GLY A 1 831 ? 13.736 9.779 -15.809 1.00 84.69 831 GLY A C 1
ATOM 6589 O O . GLY A 1 831 ? 14.047 9.319 -16.908 1.00 84.69 831 GLY A O 1
ATOM 6590 N N . MET A 1 832 ? 13.935 11.066 -15.500 1.00 81.81 832 MET A N 1
ATOM 6591 C CA . MET A 1 832 ? 14.645 11.983 -16.397 1.00 81.81 832 MET A CA 1
ATOM 6592 C C . MET A 1 832 ? 16.117 11.590 -16.549 1.00 81.81 832 MET A C 1
ATOM 6594 O O . MET A 1 832 ? 16.627 11.604 -17.667 1.00 81.81 832 MET A O 1
ATOM 6598 N N . LEU A 1 833 ? 16.784 11.197 -15.459 1.00 82.69 833 LEU A N 1
ATOM 6599 C CA . LEU A 1 833 ? 18.174 10.739 -15.496 1.00 82.69 833 LEU A CA 1
ATOM 6600 C C . LEU A 1 833 ? 18.332 9.478 -16.354 1.00 82.69 833 LEU A C 1
ATOM 6602 O O . LEU A 1 833 ? 19.188 9.445 -17.236 1.00 82.69 833 LEU A O 1
ATOM 6606 N N . LEU A 1 834 ? 17.491 8.465 -16.130 1.00 83.00 834 LEU A N 1
ATOM 6607 C CA . LEU A 1 834 ? 17.548 7.201 -16.866 1.00 83.00 834 LEU A CA 1
ATOM 6608 C C . LEU A 1 834 ? 17.235 7.406 -18.351 1.00 83.00 834 LEU A C 1
ATOM 6610 O O . LEU A 1 834 ? 18.020 6.995 -19.195 1.00 83.00 834 LEU A O 1
ATOM 6614 N N . ARG A 1 835 ? 16.174 8.147 -18.697 1.00 83.19 835 ARG A N 1
ATOM 6615 C CA . ARG A 1 835 ? 15.858 8.449 -20.108 1.00 83.19 835 ARG A CA 1
ATOM 6616 C C . ARG A 1 835 ? 16.920 9.311 -20.788 1.00 83.19 835 ARG A C 1
ATOM 6618 O O . ARG A 1 835 ? 17.094 9.212 -21.995 1.00 83.19 835 ARG A O 1
ATOM 6625 N N . SER A 1 836 ? 17.617 10.161 -20.035 1.00 78.75 836 SER A N 1
ATOM 6626 C CA . SER A 1 836 ? 18.724 10.962 -20.561 1.00 78.75 836 SER A CA 1
ATOM 6627 C C . SER A 1 836 ? 19.976 10.130 -20.823 1.00 78.75 836 SER A C 1
ATOM 6629 O O . SER A 1 836 ? 20.703 10.439 -21.764 1.00 78.75 836 SER A O 1
ATOM 6631 N N . LYS A 1 837 ? 20.278 9.151 -19.965 1.00 74.75 837 LYS A N 1
ATOM 6632 C CA . LYS A 1 837 ? 21.554 8.421 -19.991 1.00 74.75 837 LYS A CA 1
ATOM 6633 C C . LYS A 1 837 ? 21.475 7.083 -20.711 1.00 74.75 837 LYS A C 1
ATOM 6635 O O . LYS A 1 837 ? 22.471 6.677 -21.297 1.00 74.75 837 LYS A O 1
ATOM 6640 N N . ILE A 1 838 ? 20.325 6.420 -20.663 1.00 81.25 838 ILE A N 1
ATOM 6641 C CA . ILE A 1 838 ? 20.100 5.083 -21.219 1.00 81.25 838 ILE A CA 1
ATOM 6642 C C . ILE A 1 838 ? 18.768 5.003 -22.000 1.00 81.25 838 ILE A C 1
ATOM 6644 O O . ILE A 1 838 ? 17.943 4.130 -21.728 1.00 81.25 838 ILE A O 1
ATOM 6648 N N . PRO A 1 839 ? 18.514 5.912 -22.967 1.00 77.06 839 PRO A N 1
ATOM 6649 C CA . PRO A 1 839 ? 17.231 5.978 -23.673 1.00 77.06 839 PRO A CA 1
ATOM 6650 C C . PRO A 1 839 ? 16.866 4.661 -24.367 1.00 77.06 839 PRO A C 1
ATOM 6652 O O . PRO A 1 839 ? 15.722 4.224 -24.260 1.00 77.06 839 PRO A O 1
ATOM 6655 N N . ASP A 1 840 ? 17.836 4.012 -25.015 1.00 76.50 840 ASP A N 1
ATOM 6656 C CA . ASP A 1 840 ? 17.613 2.770 -25.761 1.00 76.50 840 ASP A CA 1
ATOM 6657 C C . ASP A 1 840 ? 17.306 1.595 -24.824 1.00 76.50 840 ASP A C 1
ATOM 6659 O O . ASP A 1 840 ? 16.360 0.846 -25.057 1.00 76.50 840 ASP A O 1
ATOM 6663 N N . ALA A 1 841 ? 18.032 1.482 -23.706 1.00 78.94 841 ALA A N 1
ATOM 6664 C CA . ALA A 1 841 ? 17.784 0.443 -22.707 1.00 78.94 841 ALA A CA 1
ATOM 6665 C C . ALA A 1 841 ? 16.424 0.626 -22.010 1.00 78.94 841 ALA A C 1
ATOM 6667 O O . ALA A 1 841 ? 15.729 -0.348 -21.752 1.00 78.94 841 ALA A O 1
ATOM 6668 N N . CYS A 1 842 ? 15.985 1.866 -21.761 1.00 79.38 842 CYS A N 1
ATOM 6669 C CA . CYS A 1 842 ? 14.646 2.131 -21.220 1.00 79.38 842 CYS A CA 1
ATOM 6670 C C . CYS A 1 842 ? 13.504 1.778 -22.188 1.00 79.38 842 CYS A C 1
ATOM 6672 O O . CYS A 1 842 ? 12.361 1.659 -21.746 1.00 79.38 842 CYS A O 1
ATOM 6674 N N . MET A 1 843 ? 13.786 1.669 -23.488 1.00 79.12 843 MET A N 1
ATOM 6675 C CA . MET A 1 843 ? 12.808 1.289 -24.511 1.00 79.12 843 MET A CA 1
ATOM 6676 C C . MET A 1 843 ? 12.835 -0.213 -24.823 1.00 79.12 843 MET A C 1
ATOM 6678 O O . MET A 1 843 ? 11.854 -0.721 -25.362 1.00 79.12 843 MET A O 1
ATOM 6682 N N . ASP A 1 844 ? 13.922 -0.920 -24.490 1.00 81.25 844 ASP A N 1
ATOM 6683 C CA . ASP A 1 844 ? 14.062 -2.364 -24.695 1.00 81.25 844 ASP A CA 1
ATOM 6684 C C . ASP A 1 844 ? 13.167 -3.148 -23.712 1.00 81.25 844 ASP A C 1
ATOM 6686 O O . ASP A 1 844 ? 13.410 -3.125 -22.499 1.00 81.25 844 ASP A O 1
ATOM 6690 N N . PRO A 1 845 ? 12.151 -3.889 -24.198 1.00 82.56 845 PRO A N 1
ATOM 6691 C CA . PRO A 1 845 ? 11.270 -4.674 -23.340 1.00 82.56 845 PRO A CA 1
ATOM 6692 C C . PRO A 1 845 ? 12.006 -5.726 -22.500 1.00 82.56 845 PRO A C 1
ATOM 6694 O O . PRO A 1 845 ? 11.570 -6.005 -21.381 1.00 82.56 845 PRO A O 1
ATOM 6697 N N . HIS A 1 846 ? 13.117 -6.283 -23.002 1.00 82.56 846 HIS A N 1
ATOM 6698 C CA . HIS A 1 846 ? 13.914 -7.267 -22.262 1.00 82.56 846 HIS A CA 1
ATOM 6699 C C . HIS A 1 846 ? 14.612 -6.598 -21.081 1.00 82.56 846 HIS A C 1
ATOM 6701 O O . HIS A 1 846 ? 14.497 -7.062 -19.953 1.00 82.56 846 HIS A O 1
ATOM 6707 N N . PHE A 1 847 ? 15.234 -5.438 -21.297 1.00 85.19 847 PHE A N 1
ATOM 6708 C CA . PHE A 1 847 ? 15.863 -4.673 -20.221 1.00 85.19 847 PHE A CA 1
ATOM 6709 C C . PHE A 1 847 ? 14.848 -4.190 -19.174 1.00 85.19 847 PHE A C 1
ATOM 6711 O O . PHE A 1 847 ? 15.101 -4.267 -17.969 1.00 85.19 847 PHE A O 1
ATOM 6718 N N . VAL A 1 848 ? 13.666 -3.741 -19.607 1.00 85.81 848 VAL A N 1
ATOM 6719 C CA . VAL A 1 848 ? 12.594 -3.345 -18.682 1.00 85.81 848 VAL A CA 1
ATOM 6720 C C . VAL A 1 848 ? 12.139 -4.538 -17.836 1.00 85.81 848 VAL A C 1
ATOM 6722 O O . VAL A 1 848 ? 11.984 -4.404 -16.622 1.00 85.81 848 VAL A O 1
ATOM 6725 N N . SER A 1 849 ? 11.953 -5.707 -18.453 1.00 85.19 849 SER A N 1
ATOM 6726 C CA . SER A 1 849 ? 11.490 -6.912 -17.762 1.00 85.19 849 SER A CA 1
ATOM 6727 C C . SER A 1 849 ? 12.545 -7.538 -16.849 1.00 85.19 849 SER A C 1
ATOM 6729 O O . SER A 1 849 ? 12.203 -7.975 -15.754 1.00 85.19 849 SER A O 1
ATOM 6731 N N . ASP A 1 850 ? 13.806 -7.577 -17.277 1.00 82.62 850 ASP A N 1
ATOM 6732 C CA . ASP A 1 850 ? 14.873 -8.304 -16.581 1.00 82.62 850 ASP A CA 1
ATOM 6733 C C . ASP A 1 850 ? 15.658 -7.427 -15.593 1.00 82.62 850 ASP A C 1
ATOM 6735 O O . ASP A 1 850 ? 16.226 -7.955 -14.639 1.00 82.62 850 ASP A O 1
ATOM 6739 N N . VAL A 1 851 ? 15.670 -6.098 -15.776 1.00 86.88 851 VAL A N 1
ATOM 6740 C CA . VAL A 1 851 ? 16.420 -5.156 -14.921 1.00 86.88 851 VAL A CA 1
ATOM 6741 C C . VAL A 1 851 ? 15.498 -4.158 -14.218 1.00 86.88 851 VAL A C 1
ATOM 6743 O O . VAL A 1 851 ? 15.523 -4.069 -12.990 1.00 86.88 851 VAL A O 1
ATOM 6746 N N . MET A 1 852 ? 14.659 -3.410 -14.948 1.00 87.88 852 MET A N 1
ATOM 6747 C CA . MET A 1 852 ? 13.900 -2.298 -14.344 1.00 87.88 852 MET A CA 1
ATOM 6748 C C . MET A 1 852 ? 12.756 -2.752 -13.429 1.00 87.88 852 MET A C 1
ATOM 6750 O O . MET A 1 852 ? 12.583 -2.175 -12.352 1.00 87.88 852 MET A O 1
ATOM 6754 N N . LYS A 1 853 ? 11.983 -3.771 -13.830 1.00 86.81 853 LYS A N 1
ATOM 6755 C CA . LYS A 1 853 ? 10.883 -4.315 -13.020 1.00 86.81 853 LYS A CA 1
ATOM 6756 C C . LYS A 1 853 ? 11.381 -4.984 -11.735 1.00 86.81 853 LYS A C 1
ATOM 6758 O O . LYS A 1 853 ? 10.879 -4.605 -10.677 1.00 86.81 853 LYS A O 1
ATOM 6763 N N . PRO A 1 854 ? 12.382 -5.892 -11.759 1.00 86.31 854 PRO A N 1
ATOM 6764 C CA . PRO A 1 854 ? 12.873 -6.527 -10.535 1.00 86.31 854 PRO A CA 1
ATOM 6765 C C . PRO A 1 854 ? 13.497 -5.528 -9.555 1.00 86.31 854 PRO A C 1
ATOM 6767 O O . PRO A 1 854 ? 13.308 -5.649 -8.350 1.00 86.31 854 PRO A O 1
ATOM 6770 N N . LEU A 1 855 ? 14.182 -4.492 -10.056 1.00 86.94 855 LEU A N 1
ATOM 6771 C CA . LEU A 1 855 ? 14.746 -3.425 -9.221 1.00 86.94 855 LEU A CA 1
ATOM 6772 C C . LEU A 1 855 ? 13.716 -2.353 -8.806 1.00 86.94 855 LEU A C 1
ATOM 6774 O O . LEU A 1 855 ? 14.093 -1.366 -8.173 1.00 86.94 855 LEU A O 1
ATOM 6778 N N . LEU A 1 856 ? 12.428 -2.540 -9.127 1.00 87.25 856 LEU A N 1
ATOM 6779 C CA . LEU A 1 856 ? 11.313 -1.638 -8.799 1.00 87.25 856 LEU A CA 1
ATOM 6780 C C . LEU A 1 856 ? 11.544 -0.182 -9.240 1.00 87.25 856 LEU A C 1
ATOM 6782 O O . LEU A 1 856 ? 11.123 0.763 -8.572 1.00 87.25 856 LEU A O 1
ATOM 6786 N N . ILE A 1 857 ? 12.205 0.016 -10.383 1.00 87.00 857 ILE A N 1
ATOM 6787 C CA . ILE A 1 857 ? 12.572 1.351 -10.876 1.00 87.00 857 ILE A CA 1
ATOM 6788 C C . ILE A 1 857 ? 11.345 2.163 -11.295 1.00 87.00 857 ILE A C 1
ATOM 6790 O O . ILE A 1 857 ? 11.351 3.382 -11.153 1.00 87.00 857 ILE A O 1
ATOM 6794 N N . GLU A 1 858 ? 10.272 1.505 -11.743 1.00 83.69 858 GLU A N 1
ATOM 6795 C CA . GLU A 1 858 ? 9.023 2.157 -12.163 1.00 83.69 858 GLU A CA 1
ATOM 6796 C C . GLU A 1 858 ? 8.433 3.060 -11.067 1.00 83.69 858 GLU A C 1
ATOM 6798 O O . GLU A 1 858 ? 7.965 4.156 -11.365 1.00 83.69 858 GLU A O 1
ATOM 6803 N N . GLN A 1 859 ? 8.547 2.656 -9.796 1.00 83.31 859 GLN A N 1
ATOM 6804 C CA . GLN A 1 859 ? 8.063 3.425 -8.641 1.00 83.31 859 GLN A CA 1
ATOM 6805 C C . GLN A 1 859 ? 8.928 4.661 -8.338 1.00 83.31 859 GLN A C 1
ATOM 6807 O O . GLN A 1 859 ? 8.473 5.589 -7.673 1.00 83.31 859 GLN A O 1
ATOM 6812 N N . LEU A 1 860 ? 10.175 4.683 -8.821 1.00 85.50 860 LEU A N 1
ATOM 6813 C CA . LEU A 1 860 ? 11.157 5.732 -8.536 1.00 85.50 860 LEU A CA 1
ATOM 6814 C C . LEU A 1 860 ? 11.233 6.795 -9.639 1.00 85.50 860 LEU A C 1
ATOM 6816 O O . LEU A 1 860 ? 11.852 7.837 -9.432 1.00 85.50 860 LEU A O 1
ATOM 6820 N N . MET A 1 861 ? 10.608 6.565 -10.801 1.00 84.50 861 MET A N 1
ATOM 6821 C CA . MET A 1 861 ? 10.758 7.406 -11.999 1.00 84.50 861 MET A CA 1
ATOM 6822 C C . MET A 1 861 ? 10.386 8.882 -11.770 1.00 84.50 861 MET A C 1
ATOM 6824 O O . MET A 1 861 ? 11.043 9.766 -12.330 1.00 84.50 861 MET A O 1
ATOM 6828 N N . ASP A 1 862 ? 9.380 9.151 -10.934 1.00 82.50 862 ASP A N 1
ATOM 6829 C CA . ASP A 1 862 ? 8.852 10.502 -10.696 1.00 82.50 862 ASP A CA 1
ATOM 6830 C C . ASP A 1 862 ? 9.470 11.195 -9.465 1.00 82.50 862 ASP A C 1
ATOM 6832 O O . ASP A 1 862 ? 9.275 12.394 -9.252 1.00 82.50 862 ASP A O 1
ATOM 6836 N N . ILE A 1 863 ? 10.272 10.472 -8.677 1.00 82.06 863 ILE A N 1
ATOM 6837 C CA . ILE A 1 863 ? 10.928 10.987 -7.470 1.00 82.06 863 ILE A CA 1
ATOM 6838 C C . ILE A 1 863 ? 12.223 11.725 -7.852 1.00 82.06 863 ILE A C 1
ATOM 6840 O O . ILE A 1 863 ? 12.965 11.309 -8.745 1.00 82.06 863 ILE A O 1
ATOM 6844 N N . GLN A 1 864 ? 12.509 12.843 -7.176 1.00 83.56 864 GLN A N 1
ATOM 6845 C CA . GLN A 1 864 ? 13.763 13.594 -7.331 1.00 83.56 864 GLN A CA 1
ATOM 6846 C C . GLN A 1 864 ? 14.941 12.840 -6.704 1.00 83.56 864 GLN A C 1
ATOM 6848 O O . GLN A 1 864 ? 14.805 12.308 -5.607 1.00 83.56 864 GLN A O 1
ATOM 6853 N N . ILE A 1 865 ? 16.112 12.861 -7.353 1.00 80.44 865 ILE A N 1
ATOM 6854 C CA . ILE A 1 865 ? 17.316 12.143 -6.889 1.00 80.44 865 ILE A CA 1
ATOM 6855 C C . ILE A 1 865 ? 17.742 12.559 -5.470 1.00 80.44 865 ILE A C 1
ATOM 6857 O O . ILE A 1 865 ? 18.211 11.724 -4.705 1.00 80.44 865 ILE A O 1
ATOM 6861 N N . GLU A 1 866 ? 17.543 13.828 -5.100 1.00 79.12 866 GLU A N 1
ATOM 6862 C CA . GLU A 1 866 ? 17.841 14.358 -3.757 1.00 79.12 866 GLU A CA 1
ATOM 6863 C C . GLU A 1 866 ? 16.942 13.769 -2.655 1.00 79.12 866 GLU A C 1
ATOM 6865 O O . GLU A 1 866 ? 17.338 13.743 -1.493 1.00 79.12 866 GLU A O 1
ATOM 6870 N N . ASN A 1 867 ? 15.752 13.280 -3.020 1.00 78.62 867 ASN A N 1
ATOM 6871 C CA . ASN A 1 867 ? 14.767 12.723 -2.093 1.00 78.62 867 ASN A CA 1
ATOM 6872 C C . ASN A 1 867 ? 14.797 11.187 -2.044 1.00 78.62 867 ASN A C 1
ATOM 6874 O O . ASN A 1 867 ? 14.019 10.597 -1.297 1.00 78.62 867 ASN A O 1
ATOM 6878 N N . LEU A 1 868 ? 15.652 10.538 -2.844 1.00 78.88 868 LEU A N 1
ATOM 6879 C CA . LEU A 1 868 ? 15.817 9.086 -2.812 1.00 78.88 868 LEU A CA 1
ATOM 6880 C C . LEU A 1 868 ? 16.583 8.670 -1.555 1.00 78.88 868 LEU A C 1
ATOM 6882 O O . LEU A 1 868 ? 17.595 9.272 -1.190 1.00 78.88 868 LEU A O 1
ATOM 6886 N N . SER A 1 869 ? 16.141 7.586 -0.926 1.00 77.62 869 SER A N 1
ATOM 6887 C CA . SER A 1 869 ? 16.923 6.903 0.104 1.00 77.62 869 SER A CA 1
ATOM 6888 C C . SER A 1 869 ? 18.198 6.285 -0.485 1.00 77.62 869 SER A C 1
ATOM 6890 O O . SER A 1 869 ? 18.297 6.045 -1.690 1.00 77.62 869 SER A O 1
ATOM 6892 N N . GLY A 1 870 ? 19.180 5.969 0.367 1.00 75.75 870 GLY A N 1
ATOM 6893 C CA . GLY A 1 870 ? 20.439 5.350 -0.075 1.00 75.75 870 GLY A CA 1
ATOM 6894 C C . GLY A 1 870 ? 20.232 4.055 -0.874 1.00 75.75 870 GLY A C 1
ATOM 6895 O O . GLY A 1 870 ? 20.858 3.874 -1.916 1.00 75.75 870 GLY A O 1
ATOM 6896 N N . GLY A 1 871 ? 19.302 3.193 -0.446 1.00 79.38 871 GLY A N 1
ATOM 6897 C CA . GLY A 1 871 ? 18.970 1.953 -1.156 1.00 79.38 871 GLY A CA 1
ATOM 6898 C C . GLY A 1 871 ? 18.246 2.187 -2.488 1.00 79.38 871 GLY A C 1
ATOM 6899 O O . GLY A 1 871 ? 18.527 1.518 -3.479 1.00 79.38 871 GLY A O 1
ATOM 6900 N N . GLU A 1 872 ? 17.350 3.174 -2.565 1.00 85.38 872 GLU A N 1
ATOM 6901 C CA . GLU A 1 872 ? 16.704 3.565 -3.827 1.00 85.38 872 GLU A CA 1
ATOM 6902 C C . GLU A 1 872 ? 17.705 4.133 -4.832 1.00 85.38 872 GLU A C 1
ATOM 6904 O O . GLU A 1 872 ? 17.711 3.729 -5.996 1.00 85.38 872 GLU A O 1
ATOM 6909 N N . LEU A 1 873 ? 18.595 5.012 -4.368 1.00 85.50 873 LEU A N 1
ATOM 6910 C CA . LEU A 1 873 ? 19.665 5.584 -5.177 1.00 85.50 873 LEU A CA 1
ATOM 6911 C C . LEU A 1 873 ? 20.605 4.495 -5.709 1.00 85.50 873 LEU A C 1
ATOM 6913 O O . LEU A 1 873 ? 21.012 4.544 -6.870 1.00 85.50 873 LEU A O 1
ATOM 6917 N N . GLN A 1 874 ? 20.900 3.485 -4.890 1.00 86.31 874 GLN A N 1
ATOM 6918 C CA . GLN A 1 874 ? 21.716 2.340 -5.278 1.00 86.31 874 GLN A CA 1
ATOM 6919 C C . GLN A 1 874 ? 21.055 1.510 -6.393 1.00 86.31 874 GLN A C 1
ATOM 6921 O O . GLN A 1 874 ? 21.719 1.170 -7.373 1.00 86.31 874 GLN A O 1
ATOM 6926 N N . ARG A 1 875 ? 19.744 1.238 -6.312 1.00 89.94 875 ARG A N 1
ATOM 6927 C CA . ARG A 1 875 ? 19.000 0.523 -7.373 1.00 89.94 875 ARG A CA 1
ATOM 6928 C C . ARG A 1 875 ? 19.025 1.281 -8.702 1.00 89.94 875 ARG A C 1
ATOM 6930 O O . ARG A 1 875 ? 19.261 0.682 -9.755 1.00 89.94 875 ARG A O 1
ATOM 6937 N N . VAL A 1 876 ? 18.857 2.604 -8.654 1.00 88.12 876 VAL A N 1
ATOM 6938 C CA . VAL A 1 876 ? 18.982 3.474 -9.836 1.00 88.12 876 VAL A CA 1
ATOM 6939 C C . VAL A 1 876 ? 20.408 3.431 -10.397 1.00 88.12 876 VAL A C 1
ATOM 6941 O O . VAL A 1 876 ? 20.580 3.343 -11.611 1.00 88.12 876 VAL A O 1
ATOM 6944 N N . ALA A 1 877 ? 21.432 3.431 -9.539 1.00 87.44 877 ALA A N 1
ATOM 6945 C CA . ALA A 1 877 ? 22.835 3.361 -9.951 1.00 87.44 877 ALA A CA 1
ATOM 6946 C C . ALA A 1 877 ? 23.183 2.038 -10.652 1.00 87.44 877 ALA A C 1
ATOM 6948 O O . ALA A 1 877 ? 23.835 2.055 -11.696 1.00 87.44 877 ALA A O 1
ATOM 6949 N N . ILE A 1 878 ? 22.721 0.905 -10.110 1.00 89.06 878 ILE A N 1
ATOM 6950 C CA . ILE A 1 878 ? 22.901 -0.420 -10.724 1.00 89.06 878 ILE A CA 1
ATOM 6951 C C . ILE A 1 878 ? 22.213 -0.450 -12.093 1.00 89.06 878 ILE A C 1
ATOM 6953 O O . ILE A 1 878 ? 22.839 -0.816 -13.085 1.00 89.06 878 ILE A O 1
ATOM 6957 N N . THR A 1 879 ? 20.967 0.025 -12.175 1.00 89.38 879 THR A N 1
ATOM 6958 C CA . THR A 1 879 ? 20.211 0.096 -13.440 1.00 89.38 879 THR A CA 1
ATOM 6959 C C . THR A 1 879 ? 20.931 0.950 -14.483 1.00 89.38 879 THR A C 1
ATOM 6961 O O . THR A 1 879 ? 21.036 0.564 -15.646 1.00 89.38 879 THR A O 1
ATOM 6964 N N . LEU A 1 880 ? 21.472 2.099 -14.071 1.00 87.06 880 LEU A N 1
ATOM 6965 C CA . LEU A 1 880 ? 22.218 2.991 -14.953 1.00 87.06 880 LEU A CA 1
ATOM 6966 C C . LEU A 1 880 ? 23.527 2.354 -15.434 1.00 87.06 880 LEU A C 1
ATOM 6968 O O . LEU A 1 880 ? 23.864 2.502 -16.602 1.00 87.06 880 LEU A O 1
ATOM 6972 N N . CYS A 1 881 ? 24.237 1.624 -14.570 1.00 86.81 881 CYS A N 1
ATOM 6973 C CA . CYS A 1 881 ? 25.460 0.907 -14.936 1.00 86.81 881 CYS A CA 1
ATOM 6974 C C . CYS A 1 881 ? 25.189 -0.191 -15.976 1.00 86.81 881 CYS A C 1
ATOM 6976 O O . CYS A 1 881 ? 25.891 -0.262 -16.984 1.00 86.81 881 CYS A O 1
ATOM 6978 N N . LEU A 1 882 ? 24.142 -0.998 -15.774 1.00 87.06 882 LEU A N 1
ATOM 6979 C CA . LEU A 1 882 ? 23.787 -2.094 -16.682 1.00 87.06 882 LEU A CA 1
ATOM 6980 C C . LEU A 1 882 ? 23.244 -1.590 -18.030 1.00 87.06 882 LEU A C 1
ATOM 6982 O O . LEU A 1 882 ? 23.517 -2.191 -19.066 1.00 87.06 882 LEU A O 1
ATOM 6986 N N . GLY A 1 883 ? 22.503 -0.478 -18.032 1.00 81.62 883 GLY A N 1
ATOM 6987 C CA . GLY A 1 883 ? 21.885 0.075 -19.242 1.00 81.62 883 GLY A CA 1
ATOM 6988 C C . GLY A 1 883 ? 22.792 0.967 -20.096 1.00 81.62 883 GLY A C 1
ATOM 6989 O O . GLY A 1 883 ? 22.422 1.302 -21.220 1.00 81.62 883 GLY A O 1
ATOM 6990 N N . LYS A 1 884 ? 23.948 1.406 -19.581 1.00 73.94 884 LYS A N 1
ATOM 6991 C CA . LYS A 1 884 ? 24.820 2.358 -20.281 1.00 73.94 884 LYS A CA 1
ATOM 6992 C C . LYS A 1 884 ? 25.601 1.670 -21.404 1.00 73.94 884 LYS A C 1
ATOM 6994 O O . LYS A 1 884 ? 26.433 0.804 -21.148 1.00 73.94 884 LYS A O 1
ATOM 6999 N N . ALA A 1 885 ? 25.356 2.100 -22.642 1.00 56.44 885 ALA A N 1
ATOM 7000 C CA . ALA A 1 885 ? 26.252 1.862 -23.772 1.00 56.44 885 ALA A CA 1
ATOM 7001 C C . ALA A 1 885 ? 27.372 2.921 -23.774 1.00 56.44 885 ALA A C 1
ATOM 7003 O O . ALA A 1 885 ? 27.194 4.013 -23.225 1.00 56.44 885 ALA A O 1
ATOM 7004 N N . SER A 1 886 ? 28.556 2.563 -24.270 1.00 47.31 886 SER A N 1
ATOM 7005 C CA . SER A 1 886 ? 29.799 3.227 -23.862 1.00 47.31 886 SER A CA 1
ATOM 7006 C C . SER A 1 886 ? 29.870 4.724 -24.207 1.00 47.31 886 SER A C 1
ATOM 7008 O O . SER A 1 886 ? 29.407 5.191 -25.245 1.00 47.31 886 SER A O 1
ATOM 7010 N N . SER A 1 887 ? 30.486 5.484 -23.300 1.00 42.16 887 SER A N 1
ATOM 7011 C CA . SER A 1 887 ? 31.068 6.802 -23.557 1.00 42.16 887 SER A CA 1
ATOM 7012 C C . SER A 1 887 ? 32.386 6.878 -22.781 1.00 42.16 887 SER A C 1
ATOM 7014 O O . SER A 1 887 ? 32.478 6.320 -21.686 1.00 42.16 887 SER A O 1
ATOM 7016 N N . ASN A 1 888 ? 33.384 7.560 -23.345 1.00 37.78 888 ASN A N 1
ATOM 7017 C CA . ASN A 1 888 ? 34.756 7.699 -22.835 1.00 37.78 888 ASN A CA 1
ATOM 7018 C C . ASN A 1 888 ? 34.797 7.965 -21.300 1.00 37.78 888 ASN A C 1
ATOM 7020 O O . ASN A 1 888 ? 33.971 8.750 -20.819 1.00 37.78 888 ASN A O 1
ATOM 7024 N N . PRO A 1 889 ? 35.733 7.395 -20.505 1.00 37.88 889 PRO A N 1
ATOM 7025 C CA . PRO A 1 889 ? 35.753 7.529 -19.036 1.00 37.88 889 PRO A CA 1
ATOM 7026 C C . PRO A 1 889 ? 35.794 8.984 -18.536 1.00 37.88 889 PRO A C 1
ATOM 7028 O O . PRO A 1 889 ? 35.285 9.292 -17.455 1.00 37.88 889 PRO A O 1
ATOM 7031 N N . TYR A 1 890 ? 36.330 9.901 -19.348 1.00 39.97 890 TYR A N 1
ATOM 7032 C CA . TYR A 1 890 ? 36.364 11.342 -19.077 1.00 39.97 890 TYR A CA 1
ATOM 7033 C C . TYR A 1 890 ? 34.968 12.000 -19.034 1.00 39.97 890 TYR A C 1
ATOM 7035 O O . TYR A 1 890 ? 34.777 12.983 -18.311 1.00 39.97 890 TYR A O 1
ATOM 7043 N N . ASP A 1 891 ? 33.958 11.413 -19.687 1.00 38.69 891 ASP A N 1
ATOM 7044 C CA . ASP A 1 891 ? 32.568 11.891 -19.637 1.00 38.69 891 ASP A CA 1
ATOM 7045 C C . ASP A 1 891 ? 31.871 11.556 -18.307 1.00 38.69 891 ASP A C 1
ATOM 7047 O O . ASP A 1 891 ? 30.852 12.159 -17.956 1.00 38.69 891 ASP A O 1
ATOM 7051 N N . CYS A 1 892 ? 32.407 10.618 -17.518 1.00 38.12 892 CYS A N 1
ATOM 7052 C CA . CYS A 1 892 ? 31.846 10.286 -16.206 1.00 38.12 892 CYS A CA 1
ATOM 7053 C C . CYS A 1 892 ? 32.160 11.350 -15.140 1.00 38.12 892 CYS A C 1
ATOM 7055 O O . CYS A 1 892 ? 31.385 11.495 -14.196 1.00 38.12 892 CYS A O 1
ATOM 7057 N N . TYR A 1 893 ? 33.241 12.126 -15.299 1.00 35.47 893 TYR A N 1
ATOM 7058 C CA . TYR A 1 893 ? 33.623 13.187 -14.356 1.00 35.47 893 TYR A CA 1
ATOM 7059 C C . TYR A 1 893 ? 33.271 14.603 -14.842 1.00 35.47 893 TYR A C 1
ATOM 7061 O O . TYR A 1 893 ? 32.865 15.430 -14.023 1.00 35.47 893 TYR A O 1
ATOM 7069 N N . LEU A 1 894 ? 33.359 14.902 -16.147 1.00 31.92 894 LEU A N 1
ATOM 7070 C CA . LEU A 1 894 ? 33.131 16.273 -16.640 1.00 31.92 894 LEU A CA 1
ATOM 7071 C C . LEU A 1 894 ? 31.654 16.709 -16.688 1.00 31.92 894 LEU A C 1
ATOM 7073 O O . LEU A 1 894 ? 31.362 17.902 -16.598 1.00 31.92 894 LEU A O 1
ATOM 7077 N N . TYR A 1 895 ? 30.694 15.784 -16.758 1.00 39.69 895 TYR A N 1
ATOM 7078 C CA . TYR A 1 895 ? 29.276 16.146 -16.929 1.00 39.69 895 TYR A CA 1
ATOM 7079 C C . TYR A 1 895 ? 28.523 16.446 -15.630 1.00 39.69 895 TYR A C 1
ATOM 7081 O O . TYR A 1 895 ? 27.341 16.781 -15.664 1.00 39.69 895 TYR A O 1
ATOM 7089 N N . PHE A 1 896 ? 29.207 16.394 -14.486 1.00 33.03 896 PHE A N 1
ATOM 7090 C CA . PHE A 1 896 ? 28.686 16.896 -13.212 1.00 33.03 896 PHE A CA 1
ATOM 7091 C C . PHE A 1 896 ? 28.976 18.395 -12.995 1.00 33.03 896 PHE A C 1
ATOM 7093 O O . PHE A 1 896 ? 28.509 18.960 -12.010 1.00 33.03 896 PHE A O 1
ATOM 7100 N N . TRP A 1 897 ? 29.735 19.038 -13.898 1.00 27.28 897 TRP A N 1
ATOM 7101 C CA . TRP A 1 897 ? 30.146 20.447 -13.785 1.00 27.28 897 TRP A CA 1
ATOM 7102 C C . TRP A 1 897 ? 29.716 21.360 -14.947 1.00 27.28 897 TRP A C 1
ATOM 7104 O O . TRP A 1 897 ? 29.840 22.576 -14.830 1.00 27.28 897 TRP A O 1
ATOM 7114 N N . CYS A 1 898 ? 29.163 20.841 -16.048 1.00 23.73 898 CYS A N 1
ATOM 7115 C CA . CYS A 1 898 ? 28.799 21.675 -17.200 1.00 23.73 898 CYS A CA 1
ATOM 7116 C C . CYS A 1 898 ? 27.288 21.955 -17.282 1.00 23.73 898 CYS A C 1
ATOM 7118 O O . CYS A 1 898 ? 26.546 21.253 -17.961 1.00 23.73 898 CYS A O 1
ATOM 7120 N N . PHE A 1 899 ? 26.841 23.029 -16.618 1.00 24.52 899 PHE A N 1
ATOM 7121 C CA . PHE A 1 899 ? 25.600 23.746 -16.972 1.00 24.52 899 PHE A CA 1
ATOM 7122 C C . PHE A 1 899 ? 25.880 25.148 -17.546 1.00 24.52 899 PHE A C 1
ATOM 7124 O O . PHE A 1 899 ? 24.986 25.984 -17.638 1.00 24.52 899 PHE A O 1
ATOM 7131 N N . VAL A 1 900 ? 27.123 25.426 -17.957 1.00 26.19 900 VAL A N 1
ATOM 7132 C CA . VAL A 1 900 ? 27.508 26.709 -18.562 1.00 26.19 900 VAL A CA 1
ATOM 7133 C C . VAL A 1 900 ? 28.394 26.463 -19.781 1.00 26.19 900 VAL A C 1
ATOM 7135 O O . VAL A 1 900 ? 29.612 26.547 -19.699 1.00 26.19 900 VAL A O 1
ATOM 7138 N N . SER A 1 901 ? 27.788 26.112 -20.914 1.00 23.03 901 SER A N 1
ATOM 7139 C CA . SER A 1 901 ? 28.172 26.610 -22.249 1.00 23.03 901 SER A CA 1
ATOM 7140 C C . SER A 1 901 ? 27.360 25.911 -23.343 1.00 23.03 901 SER A C 1
ATOM 7142 O O . SER A 1 901 ? 27.433 24.706 -23.559 1.00 23.03 901 SER A O 1
ATOM 7144 N N . HIS A 1 902 ? 26.563 26.706 -24.056 1.00 32.06 902 HIS A N 1
ATOM 7145 C CA . HIS A 1 902 ? 26.062 26.370 -25.382 1.00 32.06 902 HIS A CA 1
ATOM 7146 C C . HIS A 1 902 ? 27.252 26.269 -26.340 1.00 32.06 902 HIS A C 1
ATOM 7148 O O . HIS A 1 902 ? 27.829 27.311 -26.619 1.00 32.06 902 HIS A O 1
ATOM 7154 N N . LEU A 1 903 ? 27.591 25.070 -26.827 1.00 27.81 903 LEU A N 1
ATOM 7155 C CA . LEU A 1 903 ? 28.247 24.765 -28.117 1.00 27.81 903 LEU A CA 1
ATOM 7156 C C . LEU A 1 903 ? 28.963 23.415 -27.998 1.00 27.81 903 LEU A C 1
ATOM 7158 O O . LEU A 1 903 ? 30.005 23.373 -27.371 1.00 27.81 903 LEU A O 1
ATOM 7162 N N . VAL A 1 904 ? 28.437 22.350 -28.611 1.00 25.12 904 VAL A N 1
ATOM 7163 C CA . VAL A 1 904 ? 29.130 21.530 -29.631 1.00 25.12 904 VAL A CA 1
ATOM 7164 C C . VAL A 1 904 ? 28.061 20.697 -30.348 1.00 25.12 904 VAL A C 1
ATOM 7166 O O . VAL A 1 904 ? 27.198 20.078 -29.728 1.00 25.12 904 VAL A O 1
ATOM 7169 N N . SER A 1 905 ? 28.094 20.742 -31.677 1.00 24.14 905 SER A N 1
ATOM 7170 C CA . SER A 1 905 ? 27.243 19.977 -32.578 1.00 24.14 905 SER A CA 1
ATOM 7171 C C . SER A 1 905 ? 27.774 18.557 -32.803 1.00 24.14 905 SER A C 1
ATOM 7173 O O . SER A 1 905 ? 28.977 18.331 -32.815 1.00 24.14 905 SER A O 1
ATOM 7175 N N . SER A 1 906 ? 26.850 17.650 -33.131 1.00 28.48 906 SER A N 1
ATOM 7176 C CA . SER A 1 906 ? 27.020 16.568 -34.116 1.00 28.48 906 SER A CA 1
ATOM 7177 C C . SER A 1 906 ? 28.240 15.641 -33.986 1.00 28.48 906 SER A C 1
ATOM 7179 O O . SER A 1 906 ? 29.308 15.938 -34.509 1.00 28.48 906 SER A O 1
ATOM 7181 N N . THR A 1 907 ? 28.015 14.430 -33.475 1.00 23.73 907 THR A N 1
ATOM 7182 C CA . THR A 1 907 ? 28.354 13.171 -34.174 1.00 23.73 907 THR A CA 1
ATOM 7183 C C . THR A 1 907 ? 27.671 12.006 -33.456 1.00 23.73 907 THR A C 1
ATOM 7185 O O . THR A 1 907 ? 27.985 11.673 -32.320 1.00 23.73 907 THR A O 1
AT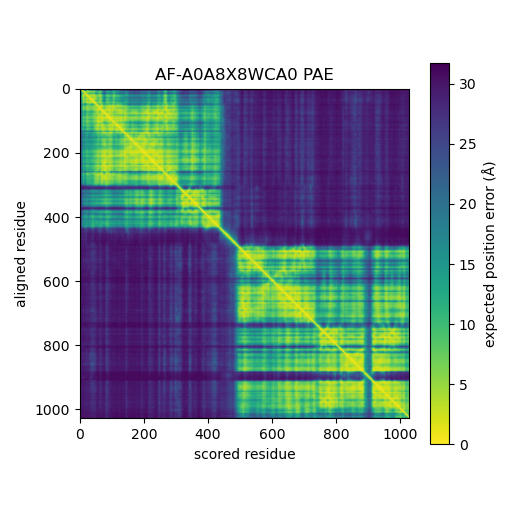OM 7188 N N . TRP A 1 908 ? 26.673 11.418 -34.118 1.00 30.75 908 TRP A N 1
ATOM 7189 C CA . TRP A 1 908 ? 26.137 10.104 -33.771 1.00 30.75 908 TRP A CA 1
ATOM 7190 C C . TRP A 1 908 ? 27.221 9.069 -34.088 1.00 30.75 908 TRP A C 1
ATOM 7192 O O . TRP A 1 908 ? 27.482 8.802 -35.259 1.00 30.75 908 TRP A O 1
ATOM 7202 N N . CYS A 1 909 ? 27.865 8.521 -33.059 1.00 24.50 909 CYS A N 1
ATOM 7203 C CA . CYS A 1 909 ? 28.702 7.331 -33.174 1.00 24.50 909 CYS A CA 1
ATOM 7204 C C . CYS A 1 909 ? 27.894 6.146 -32.629 1.00 24.50 909 CYS A C 1
ATOM 7206 O O . CYS A 1 909 ? 27.262 6.271 -31.580 1.00 24.50 909 CYS A O 1
ATOM 7208 N N . GLY A 1 910 ? 27.843 5.037 -33.371 1.00 30.39 910 GLY A N 1
ATOM 7209 C CA . GLY A 1 910 ? 27.057 3.853 -33.016 1.00 30.39 910 GLY A CA 1
ATOM 7210 C C . GLY A 1 910 ? 27.436 3.326 -31.632 1.00 30.39 910 GLY A C 1
ATOM 7211 O O . GLY A 1 910 ? 28.580 2.948 -31.403 1.00 30.39 910 GLY A O 1
ATOM 7212 N N . LEU A 1 911 ? 26.474 3.330 -30.712 1.00 38.41 911 LEU A N 1
ATOM 7213 C CA . LEU A 1 911 ? 26.652 2.922 -29.321 1.00 38.41 911 LEU A CA 1
ATOM 7214 C C . LEU A 1 911 ? 26.842 1.402 -29.240 1.00 38.41 911 LEU A C 1
ATOM 7216 O O . LEU A 1 911 ? 25.877 0.643 -29.328 1.00 38.41 911 LEU A O 1
ATOM 7220 N N . GLN A 1 912 ? 28.088 0.954 -29.082 1.00 48.59 912 GLN A N 1
ATOM 7221 C CA . GLN A 1 912 ? 28.373 -0.432 -28.722 1.00 48.59 912 GLN A CA 1
ATOM 7222 C C . GLN A 1 912 ? 28.159 -0.636 -27.207 1.00 48.59 912 GLN A C 1
ATOM 7224 O O . GLN A 1 912 ? 28.481 0.250 -26.404 1.00 48.59 912 GLN A O 1
ATOM 7229 N N . PRO A 1 913 ? 27.564 -1.769 -26.789 1.00 59.28 913 PRO A N 1
ATOM 7230 C CA . PRO A 1 913 ? 27.402 -2.102 -25.375 1.00 59.28 913 PRO A CA 1
ATOM 7231 C C . PRO A 1 913 ? 28.768 -2.281 -24.698 1.00 59.28 913 PRO A C 1
ATOM 7233 O O . PRO A 1 913 ? 29.730 -2.669 -25.354 1.00 59.28 913 PRO A O 1
ATOM 7236 N N . ALA A 1 914 ? 28.846 -2.005 -23.392 1.00 69.75 914 ALA A N 1
ATOM 7237 C CA . ALA A 1 914 ? 30.081 -2.177 -22.631 1.00 69.75 914 ALA A CA 1
ATOM 7238 C C . ALA A 1 914 ? 30.582 -3.631 -22.692 1.00 69.75 914 ALA A C 1
ATOM 7240 O O . ALA A 1 914 ? 29.799 -4.583 -22.648 1.00 69.75 914 ALA A O 1
ATOM 7241 N N . ASP A 1 915 ? 31.898 -3.784 -22.790 1.00 75.75 915 ASP A N 1
ATOM 7242 C CA . ASP A 1 915 ? 32.576 -5.077 -22.788 1.00 75.75 915 ASP A CA 1
ATOM 7243 C C . ASP A 1 915 ? 32.831 -5.554 -21.359 1.00 75.75 915 ASP A C 1
ATOM 7245 O O . ASP A 1 915 ? 32.676 -6.740 -21.060 1.00 75.75 915 ASP A O 1
ATOM 7249 N N . ILE A 1 916 ? 33.128 -4.607 -20.460 1.00 84.94 916 ILE A N 1
ATOM 7250 C CA . ILE A 1 916 ? 33.389 -4.871 -19.046 1.00 84.94 916 ILE A CA 1
ATOM 7251 C C . ILE A 1 916 ? 32.503 -3.987 -18.163 1.00 84.94 916 ILE A C 1
ATOM 7253 O O . ILE A 1 916 ? 32.466 -2.759 -18.296 1.00 84.94 916 ILE A O 1
ATOM 7257 N N . TYR A 1 917 ? 31.823 -4.619 -17.210 1.00 88.94 917 TYR A N 1
ATOM 7258 C CA . TYR A 1 917 ? 31.051 -3.955 -16.164 1.00 88.94 917 TYR A CA 1
ATOM 7259 C C . TYR A 1 917 ? 31.833 -3.955 -14.852 1.00 88.94 917 TYR A C 1
ATOM 7261 O O . TYR A 1 917 ? 32.253 -4.998 -14.361 1.00 88.94 917 TYR A O 1
ATOM 7269 N N . LEU A 1 918 ? 32.019 -2.782 -14.257 1.00 89.94 918 LEU A N 1
ATOM 7270 C CA . LEU A 1 918 ? 32.731 -2.603 -12.997 1.00 89.94 918 LEU A CA 1
ATOM 7271 C C . LEU A 1 918 ? 31.750 -2.117 -11.927 1.00 89.94 918 LEU A C 1
ATOM 7273 O O . LEU A 1 918 ? 31.211 -1.009 -12.008 1.00 89.94 918 LEU A O 1
ATOM 7277 N N . LEU A 1 919 ? 31.509 -2.948 -10.919 1.00 89.75 919 LEU A N 1
ATOM 7278 C CA . LEU A 1 919 ? 30.547 -2.696 -9.850 1.00 89.75 919 LEU A CA 1
ATOM 7279 C C . LEU A 1 919 ? 31.289 -2.609 -8.514 1.00 89.75 919 LEU A C 1
ATOM 7281 O O . LEU A 1 919 ? 31.754 -3.619 -7.995 1.00 89.75 919 LEU A O 1
ATOM 7285 N N . ASP A 1 920 ? 31.396 -1.403 -7.957 1.00 88.00 920 ASP A N 1
ATOM 7286 C CA . ASP A 1 920 ? 32.023 -1.185 -6.650 1.00 88.00 920 ASP A CA 1
ATOM 7287 C C . ASP A 1 920 ? 30.952 -1.127 -5.546 1.00 88.00 920 ASP A C 1
ATOM 7289 O O . ASP A 1 920 ? 30.121 -0.209 -5.521 1.00 88.00 920 ASP A O 1
ATOM 7293 N N . GLU A 1 921 ? 30.934 -2.144 -4.681 1.00 85.44 921 GLU A N 1
ATOM 7294 C CA . GLU A 1 921 ? 29.988 -2.353 -3.575 1.00 85.44 921 GLU A CA 1
ATOM 7295 C C . GLU A 1 921 ? 28.511 -2.156 -3.971 1.00 85.44 921 GLU A C 1
ATOM 7297 O O . GLU A 1 921 ? 27.856 -1.192 -3.539 1.00 85.44 921 GLU A O 1
ATOM 7302 N N . PRO A 1 922 ? 27.950 -3.025 -4.836 1.00 87.44 922 PRO A N 1
ATOM 7303 C CA . PRO A 1 922 ? 26.528 -2.998 -5.159 1.00 87.44 922 PRO A CA 1
ATOM 7304 C C . PRO A 1 922 ? 25.608 -3.305 -3.959 1.00 87.44 922 PRO A C 1
ATOM 7306 O O . PRO A 1 922 ? 24.487 -2.796 -3.949 1.00 87.44 922 PRO A O 1
ATOM 7309 N N . SER A 1 923 ? 26.061 -4.024 -2.927 1.00 84.31 923 SER A N 1
ATOM 7310 C CA . SER A 1 923 ? 25.280 -4.370 -1.724 1.00 84.31 923 SER A CA 1
ATOM 7311 C C . SER A 1 923 ? 25.012 -3.204 -0.758 1.00 84.31 923 SER A C 1
ATOM 7313 O O . SER A 1 923 ? 24.116 -3.297 0.090 1.00 84.31 923 SER A O 1
ATOM 7315 N N . ALA A 1 924 ? 25.752 -2.096 -0.873 1.00 80.94 924 ALA A N 1
ATOM 7316 C CA . ALA A 1 924 ? 25.653 -0.965 0.048 1.00 80.94 924 ALA A CA 1
ATOM 7317 C C . ALA A 1 924 ? 24.223 -0.391 0.125 1.00 80.94 924 ALA A C 1
ATOM 7319 O O . ALA A 1 924 ? 23.578 -0.149 -0.894 1.00 80.94 924 ALA A O 1
ATOM 7320 N N . HIS A 1 925 ? 23.738 -0.146 1.349 1.00 77.81 925 HIS A N 1
ATOM 7321 C CA . HIS A 1 925 ? 22.398 0.385 1.664 1.00 77.81 925 HIS A CA 1
ATOM 7322 C C . HIS A 1 925 ? 21.193 -0.455 1.184 1.00 77.81 925 HIS A C 1
ATOM 7324 O O . HIS A 1 925 ? 20.049 -0.052 1.412 1.00 77.81 925 HIS A O 1
ATOM 7330 N N . LEU A 1 926 ? 21.418 -1.614 0.555 1.00 82.12 926 LEU A N 1
ATOM 7331 C CA . LEU A 1 926 ? 20.366 -2.569 0.209 1.00 82.12 926 LEU A CA 1
ATOM 7332 C C . LEU A 1 926 ? 20.066 -3.483 1.402 1.00 82.12 926 LEU A C 1
ATOM 7334 O O . LEU A 1 926 ? 20.980 -3.906 2.121 1.00 82.12 926 LEU A O 1
ATOM 7338 N N . ASP A 1 927 ? 18.787 -3.807 1.587 1.00 80.38 927 ASP A N 1
ATOM 7339 C CA . ASP A 1 927 ? 18.354 -4.840 2.528 1.00 80.38 927 ASP A CA 1
ATOM 7340 C C . ASP A 1 927 ? 18.588 -6.253 1.960 1.00 80.38 927 ASP A C 1
ATOM 7342 O O . ASP A 1 927 ? 18.915 -6.422 0.785 1.00 80.38 927 ASP A O 1
ATOM 7346 N N . ALA A 1 928 ? 18.451 -7.278 2.809 1.00 77.81 928 ALA A N 1
ATOM 7347 C CA . ALA A 1 928 ? 18.728 -8.674 2.455 1.00 77.81 928 ALA A CA 1
ATOM 7348 C C . ALA A 1 928 ? 17.990 -9.136 1.186 1.00 77.81 928 ALA A C 1
ATOM 7350 O O . ALA A 1 928 ? 18.546 -9.848 0.353 1.00 77.81 928 ALA A O 1
ATOM 7351 N N . GLU A 1 929 ? 16.738 -8.706 1.028 1.00 81.31 929 GLU A N 1
ATOM 7352 C CA . GLU A 1 929 ? 15.905 -9.066 -0.114 1.00 81.31 929 GLU A CA 1
ATOM 7353 C C . GLU A 1 929 ? 16.381 -8.384 -1.399 1.00 81.31 929 GLU A C 1
ATOM 7355 O O . GLU A 1 929 ? 16.618 -9.058 -2.404 1.00 81.31 929 GLU A O 1
ATOM 7360 N N . MET A 1 930 ? 16.602 -7.066 -1.363 1.00 85.25 930 MET A N 1
ATOM 7361 C CA . MET A 1 930 ? 17.084 -6.327 -2.529 1.00 85.25 930 MET A CA 1
ATOM 7362 C C . MET A 1 930 ? 18.499 -6.741 -2.941 1.00 85.25 930 MET A C 1
ATOM 7364 O O . MET A 1 930 ? 18.804 -6.681 -4.131 1.00 85.25 930 MET A O 1
ATOM 7368 N N . ARG A 1 931 ? 19.349 -7.206 -2.011 1.00 86.62 931 ARG A N 1
ATOM 7369 C CA . ARG A 1 931 ? 20.662 -7.790 -2.344 1.00 86.62 931 ARG A CA 1
ATOM 7370 C C . ARG A 1 931 ? 20.510 -9.025 -3.225 1.00 86.62 931 ARG A C 1
ATOM 7372 O O . ARG A 1 931 ? 21.094 -9.055 -4.302 1.00 86.62 931 ARG A O 1
ATOM 7379 N N . ILE A 1 932 ? 19.673 -9.986 -2.825 1.00 84.81 932 ILE A N 1
ATOM 7380 C CA . ILE A 1 932 ? 19.444 -11.226 -3.587 1.00 84.81 932 ILE A CA 1
ATOM 7381 C C . ILE A 1 932 ? 18.841 -10.918 -4.964 1.00 84.81 932 ILE A C 1
ATOM 7383 O O . ILE A 1 932 ? 19.294 -11.455 -5.979 1.00 84.81 932 ILE A O 1
ATOM 7387 N N . VAL A 1 933 ? 17.859 -10.011 -5.027 1.00 86.62 933 VAL A N 1
ATOM 7388 C CA . VAL A 1 933 ? 17.261 -9.573 -6.299 1.00 86.62 933 VAL A CA 1
ATOM 7389 C C . VAL A 1 933 ? 18.312 -8.914 -7.197 1.00 86.62 933 VAL A C 1
ATOM 7391 O O . VAL A 1 933 ? 18.423 -9.276 -8.368 1.00 86.62 933 VAL A O 1
ATOM 7394 N N . ALA A 1 934 ? 19.134 -8.008 -6.661 1.00 89.56 934 ALA A N 1
ATOM 7395 C CA . ALA A 1 934 ? 20.205 -7.364 -7.417 1.00 89.56 934 ALA A CA 1
ATOM 7396 C C . ALA A 1 934 ? 21.251 -8.375 -7.913 1.00 89.56 934 ALA A C 1
ATOM 7398 O O . ALA A 1 934 ? 21.663 -8.295 -9.070 1.00 89.56 934 ALA A O 1
ATOM 7399 N N . SER A 1 935 ? 21.639 -9.359 -7.093 1.00 88.69 935 SER A N 1
ATOM 7400 C CA . SER A 1 935 ? 22.559 -10.425 -7.509 1.00 88.69 935 SER A CA 1
ATOM 7401 C C . SER A 1 935 ? 21.987 -11.241 -8.674 1.00 88.69 935 SER A C 1
ATOM 7403 O O . SER A 1 935 ? 22.690 -11.505 -9.650 1.00 88.69 935 SER A O 1
ATOM 7405 N N . LYS A 1 936 ? 20.692 -11.589 -8.620 1.00 86.56 936 LYS A N 1
ATOM 7406 C CA . LYS A 1 936 ? 19.990 -12.307 -9.697 1.00 86.56 936 LYS A CA 1
ATOM 7407 C C . LYS A 1 936 ? 19.952 -11.504 -10.994 1.00 86.56 936 LYS A C 1
ATOM 7409 O O . LYS A 1 936 ? 20.235 -12.065 -12.050 1.00 86.56 936 LYS A O 1
ATOM 7414 N N . VAL A 1 937 ? 19.647 -10.210 -10.908 1.00 89.19 937 VAL A N 1
ATOM 7415 C CA . VAL A 1 937 ? 19.615 -9.298 -12.061 1.00 89.19 937 VAL A CA 1
ATOM 7416 C C . VAL A 1 937 ? 20.999 -9.169 -12.696 1.00 89.19 937 VAL A C 1
ATOM 7418 O O . VAL A 1 937 ? 21.120 -9.344 -13.904 1.00 89.19 937 VAL A O 1
ATOM 7421 N N . ILE A 1 938 ? 22.046 -8.926 -11.898 1.00 89.50 938 ILE A N 1
ATOM 7422 C CA . ILE A 1 938 ? 23.422 -8.786 -12.400 1.00 89.50 938 ILE A CA 1
ATOM 7423 C C . ILE A 1 938 ? 23.878 -10.087 -13.067 1.00 89.50 938 ILE A C 1
ATOM 7425 O O . ILE A 1 938 ? 24.304 -10.055 -14.218 1.00 89.50 938 ILE A O 1
ATOM 7429 N N . LYS A 1 939 ? 23.742 -11.238 -12.393 1.00 87.62 939 LYS A N 1
ATOM 7430 C CA . LYS A 1 939 ? 24.183 -12.528 -12.943 1.00 87.62 939 LYS A CA 1
ATOM 7431 C C . LYS A 1 939 ? 23.477 -12.862 -14.252 1.00 87.62 939 LYS A C 1
ATOM 7433 O O . LYS A 1 939 ? 24.133 -13.174 -15.239 1.00 87.62 939 LYS A O 1
ATOM 7438 N N . ARG A 1 940 ? 22.146 -12.744 -14.275 1.00 84.75 940 ARG A N 1
ATOM 7439 C CA . ARG A 1 940 ? 21.347 -13.035 -15.468 1.00 84.75 940 ARG A CA 1
ATOM 7440 C C . ARG A 1 940 ? 21.694 -12.099 -16.624 1.00 84.75 940 ARG A C 1
ATOM 7442 O O . ARG A 1 940 ? 21.922 -12.571 -17.727 1.00 84.75 940 ARG A O 1
ATOM 7449 N N . PHE A 1 941 ? 21.816 -10.800 -16.360 1.00 85.88 941 PHE A N 1
ATOM 7450 C CA . PHE A 1 941 ? 22.158 -9.822 -17.390 1.00 85.88 941 PHE A CA 1
ATOM 7451 C C . PHE A 1 941 ? 23.536 -10.084 -18.017 1.00 85.88 941 PHE A C 1
ATOM 7453 O O . PHE A 1 941 ? 23.683 -10.007 -19.236 1.00 85.88 941 PHE A O 1
ATOM 7460 N N . ILE A 1 942 ? 24.539 -10.406 -17.195 1.00 85.06 942 ILE A N 1
ATOM 7461 C CA . ILE A 1 942 ? 25.904 -10.676 -17.662 1.00 85.06 942 ILE A CA 1
ATOM 7462 C C . ILE A 1 942 ? 25.972 -11.971 -18.483 1.00 85.06 942 ILE A C 1
ATOM 7464 O O . ILE A 1 942 ? 26.594 -11.974 -19.549 1.00 85.06 942 ILE A O 1
ATOM 7468 N N . LEU A 1 943 ? 25.275 -13.026 -18.043 1.00 81.75 943 LEU A N 1
ATOM 7469 C CA . LEU A 1 943 ? 25.166 -14.294 -18.772 1.00 81.75 943 LEU A CA 1
ATOM 7470 C C . LEU A 1 943 ? 24.431 -14.123 -20.112 1.00 81.75 943 LEU A C 1
ATOM 7472 O O . LEU A 1 943 ? 24.945 -14.542 -21.148 1.00 81.75 943 LEU A O 1
ATOM 7476 N N . ASP A 1 944 ? 23.281 -13.441 -20.121 1.00 80.56 944 ASP A N 1
ATOM 7477 C CA . ASP A 1 944 ? 22.464 -13.238 -21.327 1.00 80.56 944 ASP A CA 1
ATOM 7478 C C . ASP A 1 944 ? 23.198 -12.393 -22.385 1.00 80.56 944 ASP A C 1
ATOM 7480 O O . ASP A 1 944 ? 23.060 -12.617 -23.589 1.00 80.56 944 ASP A O 1
ATOM 7484 N N . ARG A 1 945 ? 24.010 -11.418 -21.950 1.00 78.69 945 ARG A N 1
ATOM 7485 C CA . ARG A 1 945 ? 24.790 -10.539 -22.840 1.00 78.69 945 ARG A CA 1
ATOM 7486 C C . ARG A 1 945 ? 26.172 -11.092 -23.199 1.00 78.69 945 ARG A C 1
ATOM 7488 O O . ARG A 1 945 ? 26.829 -10.493 -24.052 1.00 78.69 945 ARG A O 1
ATOM 7495 N N . LYS A 1 946 ? 26.605 -12.199 -22.584 1.00 80.06 946 LYS A N 1
ATOM 7496 C CA . LYS A 1 946 ? 27.947 -12.790 -22.736 1.00 80.06 946 LYS A CA 1
ATOM 7497 C C . LYS A 1 946 ? 29.087 -11.788 -22.481 1.00 80.06 946 LYS A C 1
ATOM 7499 O O . LYS A 1 946 ? 30.046 -11.715 -23.247 1.00 80.06 946 LYS A O 1
ATOM 7504 N N . LYS A 1 947 ? 28.954 -10.966 -21.434 1.00 83.75 947 LYS A N 1
ATOM 7505 C CA . LYS A 1 947 ? 29.923 -9.912 -21.060 1.00 83.75 947 LYS A CA 1
ATOM 7506 C C . LYS A 1 947 ? 30.666 -10.260 -19.774 1.00 83.75 947 LYS A C 1
ATOM 7508 O O . LYS A 1 947 ? 30.330 -11.238 -19.123 1.00 83.75 947 LYS A O 1
ATOM 7513 N N . THR A 1 948 ? 31.670 -9.476 -19.398 1.00 87.06 948 THR A N 1
ATOM 7514 C CA . THR A 1 948 ? 32.443 -9.716 -18.168 1.00 87.06 948 THR A CA 1
ATOM 7515 C C . THR A 1 948 ? 32.117 -8.670 -17.115 1.00 87.06 948 THR A C 1
ATOM 7517 O O . THR A 1 948 ? 31.919 -7.495 -17.435 1.00 87.06 948 THR A O 1
ATOM 7520 N N . ALA A 1 949 ? 32.066 -9.080 -15.847 1.00 89.69 949 ALA A N 1
ATOM 7521 C CA . ALA A 1 949 ? 31.864 -8.165 -14.731 1.00 89.69 949 ALA A CA 1
ATOM 7522 C C . ALA A 1 949 ? 32.916 -8.350 -13.636 1.00 89.69 949 ALA A C 1
ATOM 7524 O O . ALA A 1 949 ? 33.161 -9.466 -13.187 1.00 89.69 949 ALA A O 1
ATOM 7525 N N . PHE A 1 950 ? 33.485 -7.245 -13.156 1.00 91.31 950 PHE A N 1
ATOM 7526 C CA . PHE A 1 950 ? 34.262 -7.210 -11.921 1.00 91.31 950 PHE A CA 1
ATOM 7527 C C . PHE A 1 950 ? 33.421 -6.568 -10.827 1.00 91.31 950 PHE A C 1
ATOM 7529 O O . PHE A 1 950 ? 32.939 -5.442 -10.972 1.00 91.31 950 PHE A O 1
ATOM 7536 N N . VAL A 1 951 ? 33.263 -7.282 -9.722 1.00 91.62 951 VAL A N 1
ATOM 7537 C CA . VAL A 1 951 ? 32.404 -6.870 -8.616 1.00 91.62 951 VAL A CA 1
ATOM 7538 C C . VAL A 1 951 ? 33.240 -6.816 -7.342 1.00 91.62 951 VAL A C 1
ATOM 7540 O O . VAL A 1 951 ? 33.732 -7.844 -6.889 1.00 91.62 951 VAL A O 1
ATOM 7543 N N . ALA A 1 952 ? 33.427 -5.635 -6.756 1.00 89.56 952 ALA A N 1
ATOM 7544 C CA . ALA A 1 952 ? 33.995 -5.524 -5.411 1.00 89.56 952 ALA A CA 1
ATOM 7545 C C . ALA A 1 952 ? 32.872 -5.650 -4.388 1.00 89.56 952 ALA A C 1
ATOM 7547 O O . ALA A 1 952 ? 31.928 -4.861 -4.407 1.00 89.56 952 ALA A O 1
ATOM 7548 N N . GLU A 1 953 ? 32.979 -6.635 -3.501 1.00 86.00 953 GLU A N 1
ATOM 7549 C CA . GLU A 1 953 ? 31.948 -6.920 -2.510 1.00 86.00 953 GLU A CA 1
ATOM 7550 C C . GLU A 1 953 ? 32.524 -7.229 -1.132 1.00 86.00 953 GLU A C 1
ATOM 7552 O O . GLU A 1 953 ? 33.679 -7.625 -0.963 1.00 86.00 953 GLU A O 1
ATOM 7557 N N . HIS A 1 954 ? 31.659 -7.043 -0.141 1.00 78.56 954 HIS A N 1
ATOM 7558 C CA . HIS A 1 954 ? 31.883 -7.446 1.243 1.00 78.56 954 HIS A CA 1
ATOM 7559 C C . HIS A 1 954 ? 30.800 -8.408 1.736 1.00 78.56 954 HIS A C 1
ATOM 7561 O O . HIS A 1 954 ? 30.939 -8.981 2.812 1.00 78.56 954 HIS A O 1
ATOM 7567 N N . ASP A 1 955 ? 29.708 -8.570 0.989 1.00 79.50 955 ASP A N 1
ATOM 7568 C CA . ASP A 1 955 ? 28.623 -9.479 1.335 1.00 79.50 955 ASP A CA 1
ATOM 7569 C C . ASP A 1 955 ? 28.897 -10.889 0.789 1.00 79.50 955 ASP A C 1
ATOM 7571 O O . ASP A 1 955 ? 29.035 -11.083 -0.420 1.00 79.50 955 ASP A O 1
ATOM 7575 N N . PHE A 1 956 ? 28.974 -11.884 1.679 1.00 77.75 956 PHE A N 1
ATOM 7576 C CA . PHE A 1 956 ? 29.268 -13.273 1.309 1.00 77.75 956 PHE A CA 1
ATOM 7577 C C . PHE A 1 956 ? 28.217 -13.891 0.386 1.00 77.75 956 PHE A C 1
ATOM 7579 O O . PHE A 1 956 ? 28.562 -14.661 -0.511 1.00 77.75 956 PHE A O 1
ATOM 7586 N N . ILE A 1 957 ? 26.940 -13.575 0.597 1.00 77.81 957 ILE A N 1
ATOM 7587 C CA . ILE A 1 957 ? 25.828 -14.179 -0.145 1.00 77.81 957 ILE A CA 1
ATOM 7588 C C . ILE A 1 957 ? 25.845 -13.645 -1.575 1.00 77.81 957 ILE A C 1
ATOM 7590 O O . ILE A 1 957 ? 25.800 -14.411 -2.534 1.00 77.81 957 ILE A O 1
ATOM 7594 N N . MET A 1 958 ? 25.993 -12.329 -1.726 1.00 84.75 958 MET A N 1
ATOM 7595 C CA . MET A 1 958 ? 26.121 -11.695 -3.034 1.00 84.75 958 MET A CA 1
ATOM 7596 C C . MET A 1 958 ? 27.396 -12.148 -3.753 1.00 84.75 958 MET A C 1
ATOM 7598 O O . MET A 1 958 ? 27.343 -12.458 -4.941 1.00 84.75 958 MET A O 1
ATOM 7602 N N . ALA A 1 959 ? 28.522 -12.245 -3.039 1.00 83.75 959 ALA A N 1
ATOM 7603 C CA . ALA A 1 959 ? 29.792 -12.699 -3.597 1.00 83.75 959 ALA A CA 1
ATOM 7604 C C . ALA A 1 959 ? 29.722 -14.142 -4.113 1.00 83.75 959 ALA A C 1
ATOM 7606 O O . ALA A 1 959 ? 30.097 -14.398 -5.253 1.00 83.75 959 ALA A O 1
ATOM 7607 N N . THR A 1 960 ? 29.213 -15.075 -3.307 1.00 79.06 960 THR A N 1
ATOM 7608 C CA . THR A 1 960 ? 29.091 -16.493 -3.692 1.00 79.06 960 THR A CA 1
ATOM 7609 C C . THR A 1 960 ? 28.064 -16.710 -4.797 1.00 79.06 960 THR A C 1
ATOM 7611 O O . THR A 1 960 ? 28.279 -17.543 -5.672 1.00 79.06 960 THR A O 1
ATOM 7614 N N . TYR A 1 961 ? 26.969 -15.947 -4.804 1.00 82.19 961 TYR A N 1
ATOM 7615 C CA . TYR A 1 961 ? 25.961 -16.049 -5.854 1.00 82.19 961 TYR A CA 1
ATOM 7616 C C . TYR A 1 961 ? 26.475 -15.524 -7.202 1.00 82.19 961 TYR A C 1
ATOM 7618 O O . TYR A 1 961 ? 26.190 -16.115 -8.248 1.00 82.19 961 TYR A O 1
ATOM 7626 N N . LEU A 1 962 ? 27.216 -14.410 -7.190 1.00 85.69 962 LEU A N 1
ATOM 7627 C CA . LEU A 1 962 ? 27.728 -13.758 -8.394 1.00 85.69 962 LEU A CA 1
ATOM 7628 C C . LEU A 1 962 ? 28.981 -14.424 -8.964 1.00 85.69 962 LEU A C 1
ATOM 7630 O O . LEU A 1 962 ? 29.078 -14.516 -10.179 1.00 85.69 962 LEU A O 1
ATOM 7634 N N . ALA A 1 963 ? 29.930 -14.840 -8.124 1.00 83.56 963 ALA A N 1
ATOM 7635 C CA . ALA A 1 963 ? 31.274 -15.206 -8.562 1.00 83.56 963 ALA A CA 1
ATOM 7636 C C . ALA A 1 963 ? 31.335 -16.507 -9.371 1.00 83.56 963 ALA A C 1
ATOM 7638 O O . ALA A 1 963 ? 30.929 -17.563 -8.891 1.00 83.56 963 ALA A O 1
ATOM 7639 N N . ASP A 1 964 ? 31.998 -16.437 -10.524 1.00 83.31 964 ASP A N 1
ATOM 7640 C CA . ASP A 1 964 ? 32.585 -17.602 -11.195 1.00 83.31 964 ASP A CA 1
ATOM 7641 C C . ASP A 1 964 ? 34.058 -17.770 -10.781 1.00 83.31 964 ASP A C 1
ATOM 7643 O O . ASP A 1 964 ? 34.567 -18.881 -10.614 1.00 83.31 964 ASP A O 1
ATOM 7647 N N . ARG A 1 965 ? 34.751 -16.639 -10.579 1.00 87.81 965 ARG A N 1
ATOM 7648 C CA . ARG A 1 965 ? 36.117 -16.560 -10.044 1.00 87.81 965 ARG A CA 1
ATOM 7649 C C . ARG A 1 965 ? 36.217 -15.503 -8.950 1.00 87.81 965 ARG A C 1
ATOM 7651 O O . ARG A 1 965 ? 35.439 -14.549 -8.915 1.00 87.81 965 ARG A O 1
ATOM 7658 N N . MET A 1 966 ? 37.205 -15.651 -8.074 1.00 88.62 966 MET A N 1
ATOM 7659 C CA . MET A 1 966 ? 37.444 -14.733 -6.963 1.00 88.62 966 MET A CA 1
ATOM 7660 C C . MET A 1 966 ? 38.881 -14.221 -6.927 1.00 88.62 966 MET A C 1
ATOM 7662 O O . MET A 1 966 ? 39.826 -14.975 -7.137 1.00 88.62 966 MET A O 1
ATOM 7666 N N . ILE A 1 967 ? 39.035 -12.937 -6.615 1.00 91.56 967 ILE A N 1
ATOM 7667 C CA . ILE A 1 967 ? 40.308 -12.295 -6.290 1.00 91.56 967 ILE A CA 1
ATOM 7668 C C . ILE A 1 967 ? 40.294 -11.989 -4.796 1.00 91.56 967 ILE A C 1
ATOM 7670 O O . ILE A 1 967 ? 39.479 -11.193 -4.326 1.00 91.56 967 ILE A O 1
ATOM 7674 N N . VAL A 1 968 ? 41.209 -12.607 -4.056 1.00 90.12 968 VAL A N 1
ATOM 7675 C CA . VAL A 1 968 ? 41.374 -12.373 -2.619 1.00 90.12 968 VAL A CA 1
ATOM 7676 C C . VAL A 1 968 ? 42.519 -11.394 -2.402 1.00 90.12 968 VAL A C 1
ATOM 7678 O O . VAL A 1 968 ? 43.608 -11.571 -2.948 1.00 90.12 968 VAL A O 1
ATOM 7681 N N . TYR A 1 969 ? 42.262 -10.358 -1.612 1.00 89.75 969 TYR A N 1
ATOM 7682 C CA . TYR A 1 969 ? 43.272 -9.389 -1.206 1.00 89.75 969 TYR A CA 1
ATOM 7683 C C . TYR A 1 969 ? 43.918 -9.801 0.113 1.00 89.75 969 TYR A C 1
ATOM 7685 O O . TYR A 1 969 ? 43.228 -10.168 1.064 1.00 89.75 969 TYR A O 1
ATOM 7693 N N . GLU A 1 970 ? 45.236 -9.656 0.182 1.00 86.81 970 GLU A N 1
ATOM 7694 C CA . GLU A 1 970 ? 46.060 -9.964 1.348 1.00 86.81 970 GLU A CA 1
ATOM 7695 C C . GLU A 1 970 ? 46.889 -8.753 1.774 1.00 86.81 970 GLU A C 1
ATOM 7697 O O . GLU A 1 970 ? 47.102 -7.820 1.000 1.00 86.81 970 GLU A O 1
ATOM 7702 N N . GLY A 1 971 ? 47.392 -8.775 3.006 1.00 84.06 971 GLY A N 1
ATOM 7703 C CA . GLY A 1 971 ? 48.257 -7.732 3.552 1.00 84.06 971 GLY A CA 1
ATOM 7704 C C . GLY A 1 971 ? 47.586 -6.888 4.632 1.00 84.06 971 GLY A C 1
ATOM 7705 O O . GLY A 1 971 ? 46.562 -7.262 5.200 1.00 84.06 971 GLY A O 1
ATOM 7706 N N . LYS A 1 972 ? 48.212 -5.755 4.964 1.00 79.38 972 LYS A N 1
ATOM 7707 C CA . LYS A 1 972 ? 47.736 -4.852 6.019 1.00 79.38 972 LYS A CA 1
ATOM 7708 C C . LYS A 1 972 ? 46.954 -3.693 5.396 1.00 79.38 972 LYS A C 1
ATOM 7710 O O . LYS A 1 972 ? 47.556 -2.929 4.630 1.00 79.38 972 LYS A O 1
ATOM 7715 N N . PRO A 1 973 ? 45.664 -3.513 5.740 1.00 78.56 973 PRO A N 1
ATOM 7716 C CA . PRO A 1 973 ? 44.849 -2.430 5.204 1.00 78.56 973 PRO A CA 1
ATOM 7717 C C . PRO A 1 973 ? 45.505 -1.063 5.385 1.00 78.56 973 PRO A C 1
ATOM 7719 O O . PRO A 1 973 ? 46.105 -0.784 6.422 1.00 78.56 973 PRO A O 1
ATOM 7722 N N . SER A 1 974 ? 45.363 -0.188 4.390 1.00 76.06 974 SER A N 1
ATOM 7723 C CA . SER A 1 974 ? 45.910 1.179 4.391 1.00 76.06 974 SER A CA 1
ATOM 7724 C C . SER A 1 974 ? 47.444 1.294 4.464 1.00 76.06 974 SER A C 1
ATOM 7726 O O . SER A 1 974 ? 47.947 2.414 4.526 1.00 76.06 974 SER A O 1
ATOM 7728 N N . ILE A 1 975 ? 48.191 0.179 4.412 1.00 83.06 975 ILE A N 1
ATOM 7729 C CA . ILE A 1 975 ? 49.664 0.160 4.415 1.00 83.06 975 ILE A CA 1
ATOM 7730 C C . ILE A 1 975 ? 50.199 -0.508 3.147 1.00 83.06 975 ILE A C 1
ATOM 7732 O O . ILE A 1 975 ? 50.738 0.168 2.276 1.00 83.06 975 ILE A O 1
ATOM 7736 N N . ASP A 1 976 ? 50.057 -1.828 3.039 1.00 85.12 976 ASP A N 1
ATOM 7737 C CA . ASP A 1 976 ? 50.628 -2.619 1.947 1.00 85.12 976 ASP A CA 1
ATOM 7738 C C . ASP A 1 976 ? 49.745 -3.835 1.692 1.00 85.12 976 ASP A C 1
ATOM 7740 O O . ASP A 1 976 ? 49.498 -4.630 2.606 1.00 85.12 976 ASP A O 1
ATOM 7744 N N . CYS A 1 977 ? 49.219 -3.941 0.476 1.00 89.00 977 CYS A N 1
ATOM 7745 C CA . CYS A 1 977 ? 48.259 -4.971 0.098 1.00 89.00 977 CYS A CA 1
ATOM 7746 C C . CYS A 1 977 ? 48.612 -5.602 -1.247 1.00 89.00 977 CYS A C 1
ATOM 7748 O O . CYS A 1 977 ? 49.084 -4.925 -2.164 1.00 89.00 977 CYS A O 1
ATOM 7750 N N . VAL A 1 978 ? 48.328 -6.897 -1.363 1.00 90.50 978 VAL A N 1
ATOM 7751 C CA . VAL A 1 978 ? 48.522 -7.694 -2.573 1.00 90.50 978 VAL A CA 1
ATOM 7752 C C . VAL A 1 978 ? 47.169 -8.199 -3.064 1.00 90.50 978 VAL A C 1
ATOM 7754 O O . VAL A 1 978 ? 46.412 -8.781 -2.292 1.00 90.50 978 VAL A O 1
ATOM 7757 N N . ALA A 1 979 ? 46.853 -7.974 -4.338 1.00 91.62 979 ALA A N 1
ATOM 7758 C CA . ALA A 1 979 ? 45.709 -8.596 -4.998 1.00 91.62 979 ALA A CA 1
ATOM 7759 C C . ALA A 1 979 ? 46.180 -9.852 -5.739 1.00 91.62 979 ALA A C 1
ATOM 7761 O O . ALA A 1 979 ? 47.036 -9.763 -6.625 1.00 91.62 979 ALA A O 1
ATOM 7762 N N . ASN A 1 980 ? 45.630 -11.006 -5.364 1.00 91.75 980 ASN A N 1
ATOM 7763 C CA . ASN A 1 980 ? 45.961 -12.290 -5.974 1.00 91.75 980 ASN A CA 1
ATOM 7764 C C . ASN A 1 980 ? 45.376 -12.438 -7.395 1.00 91.75 980 ASN A C 1
ATOM 7766 O O . ASN A 1 980 ? 44.436 -11.726 -7.758 1.00 91.75 980 ASN A O 1
ATOM 7770 N N . PRO A 1 981 ? 45.893 -13.373 -8.213 1.00 89.38 981 PRO A N 1
ATOM 7771 C CA . PRO A 1 981 ? 45.253 -13.733 -9.477 1.00 89.38 981 PRO A CA 1
ATOM 7772 C C . PRO A 1 981 ? 43.827 -14.277 -9.257 1.00 89.38 981 PRO A C 1
ATOM 7774 O O . PRO A 1 981 ? 43.532 -14.787 -8.173 1.00 89.38 981 PRO A O 1
ATOM 7777 N N . PRO A 1 982 ? 42.942 -14.236 -10.272 1.00 89.62 982 PRO A N 1
ATOM 7778 C CA . PRO A 1 982 ? 41.599 -14.798 -10.171 1.00 89.62 982 PRO A CA 1
ATOM 7779 C C . PRO A 1 982 ? 41.657 -16.318 -9.977 1.00 89.62 982 PRO A C 1
ATOM 7781 O O . PRO A 1 982 ? 42.183 -17.044 -10.821 1.00 89.62 982 PRO A O 1
ATOM 7784 N N . GLN A 1 983 ? 41.091 -16.806 -8.878 1.00 88.31 983 GLN A N 1
ATOM 7785 C CA . GLN A 1 983 ? 41.026 -18.222 -8.510 1.00 88.31 983 GLN A CA 1
ATOM 7786 C C . GLN A 1 983 ? 39.597 -18.763 -8.638 1.00 88.31 983 GLN A C 1
ATOM 7788 O O . GLN A 1 983 ? 38.646 -18.001 -8.810 1.00 88.31 983 GLN A O 1
ATOM 7793 N N . SER A 1 984 ? 39.430 -20.086 -8.547 1.00 84.81 984 SER A N 1
ATOM 7794 C CA . SER A 1 984 ? 38.094 -20.696 -8.466 1.00 84.81 984 SER A CA 1
ATOM 7795 C C . SER A 1 984 ? 37.348 -20.234 -7.207 1.00 84.81 984 SER A C 1
ATOM 7797 O O . SER A 1 984 ? 37.982 -19.864 -6.216 1.00 84.81 984 SER A O 1
ATOM 7799 N N . LEU A 1 985 ? 36.012 -20.306 -7.224 1.00 82.31 985 LEU A N 1
ATOM 7800 C CA . LEU A 1 985 ? 35.174 -20.013 -6.055 1.00 82.31 985 LEU A CA 1
ATOM 7801 C C . LEU A 1 985 ? 35.641 -20.781 -4.807 1.00 82.31 985 LEU A C 1
ATOM 7803 O O . LEU A 1 985 ? 35.825 -20.185 -3.750 1.00 82.31 985 LEU A O 1
ATOM 7807 N N . MET A 1 986 ? 35.898 -22.085 -4.945 1.00 80.44 986 MET A N 1
ATOM 7808 C CA . MET A 1 986 ? 36.330 -22.957 -3.848 1.00 80.44 986 MET A CA 1
ATOM 7809 C C . MET A 1 986 ? 37.688 -22.551 -3.278 1.00 80.44 986 MET A C 1
ATOM 7811 O O . MET A 1 986 ? 37.848 -22.441 -2.062 1.00 80.44 986 MET A O 1
ATOM 7815 N N . THR A 1 987 ? 38.681 -22.338 -4.144 1.00 84.69 987 THR A N 1
ATOM 7816 C CA . THR A 1 987 ? 40.039 -21.974 -3.716 1.00 84.69 987 THR A CA 1
ATOM 7817 C C . THR A 1 987 ? 40.051 -20.583 -3.087 1.00 84.69 987 THR A C 1
ATOM 7819 O O . THR A 1 987 ? 40.607 -20.411 -2.005 1.00 84.69 987 THR A O 1
ATOM 7822 N N . GLY A 1 988 ? 39.371 -19.620 -3.717 1.00 84.38 988 GLY A N 1
ATOM 7823 C CA . GLY A 1 988 ? 39.279 -18.246 -3.234 1.00 84.38 988 GLY A CA 1
ATOM 7824 C C . GLY A 1 988 ? 38.531 -18.135 -1.906 1.00 84.38 988 GLY A C 1
ATOM 7825 O O . GLY A 1 988 ? 39.021 -17.479 -0.990 1.00 84.38 988 GLY A O 1
ATOM 7826 N N . MET A 1 989 ? 37.391 -18.820 -1.751 1.00 82.62 989 MET A N 1
ATOM 7827 C CA . MET A 1 989 ? 36.649 -18.824 -0.484 1.00 82.62 989 MET A CA 1
ATOM 7828 C C . MET A 1 989 ? 37.438 -19.497 0.635 1.00 82.62 989 MET A C 1
ATOM 7830 O O . MET A 1 989 ? 37.501 -18.944 1.726 1.00 82.62 989 MET A O 1
ATOM 7834 N N . ASN A 1 990 ? 38.090 -20.638 0.385 1.00 85.25 990 ASN A N 1
ATOM 7835 C CA . ASN A 1 990 ? 38.921 -21.280 1.408 1.00 85.25 990 ASN A CA 1
ATOM 7836 C C . ASN A 1 990 ? 40.106 -20.395 1.823 1.00 85.25 990 ASN A C 1
ATOM 7838 O O . ASN A 1 990 ? 40.374 -20.270 3.015 1.00 85.25 990 ASN A O 1
ATOM 7842 N N . LEU A 1 991 ? 40.771 -19.733 0.869 1.00 85.00 991 LEU A N 1
ATOM 7843 C CA . LEU A 1 991 ? 41.851 -18.790 1.165 1.00 85.00 991 LEU A CA 1
ATOM 7844 C C . LEU A 1 991 ? 41.343 -17.620 2.019 1.00 85.00 991 LEU A C 1
ATOM 7846 O O . LEU A 1 991 ? 41.899 -17.330 3.076 1.00 85.00 991 LEU A O 1
ATOM 7850 N N . PHE A 1 992 ? 40.243 -16.989 1.609 1.00 83.81 992 PHE A N 1
ATOM 7851 C CA . PHE A 1 992 ? 39.665 -15.861 2.333 1.00 83.81 992 PHE A CA 1
ATOM 7852 C C . PHE A 1 992 ? 39.177 -16.239 3.739 1.00 83.81 992 PHE A C 1
ATOM 7854 O O . PHE A 1 992 ? 39.447 -15.521 4.699 1.00 83.81 992 PHE A O 1
ATOM 7861 N N . LEU A 1 993 ? 38.490 -17.373 3.877 1.00 81.44 993 LEU A N 1
ATOM 7862 C CA . LEU A 1 993 ? 37.966 -17.846 5.156 1.00 81.44 993 LEU A CA 1
ATOM 7863 C C . LEU A 1 993 ? 39.063 -18.336 6.101 1.00 81.44 993 LEU A C 1
ATOM 7865 O O . LEU A 1 993 ? 38.937 -18.140 7.307 1.00 81.44 993 LEU A O 1
ATOM 7869 N N . SER A 1 994 ? 40.170 -18.870 5.576 1.00 82.44 994 SER A N 1
ATOM 7870 C CA . SER A 1 994 ? 41.339 -19.216 6.393 1.00 82.44 994 SER A CA 1
ATOM 7871 C C . SER A 1 994 ? 41.955 -17.988 7.075 1.00 82.44 994 SER A C 1
ATOM 7873 O O . SER A 1 994 ? 42.374 -18.066 8.225 1.00 82.44 994 SER A O 1
ATOM 7875 N N . HIS A 1 995 ? 41.926 -16.815 6.425 1.00 79.50 995 HIS A N 1
ATOM 7876 C CA . HIS A 1 995 ? 42.360 -15.554 7.043 1.00 79.50 995 HIS A CA 1
ATOM 7877 C C . HIS A 1 995 ? 41.414 -15.058 8.143 1.00 79.50 995 HIS A C 1
ATOM 7879 O O . HIS A 1 995 ? 41.813 -14.237 8.973 1.00 79.50 995 HIS A O 1
ATOM 7885 N N . LEU A 1 996 ? 40.162 -15.517 8.130 1.00 72.94 996 LEU A N 1
ATOM 7886 C CA . LEU A 1 996 ? 39.138 -15.173 9.114 1.00 72.94 996 LEU A CA 1
ATOM 7887 C C . LEU A 1 996 ? 38.984 -16.233 10.214 1.00 72.94 996 LEU A C 1
ATOM 7889 O O . LEU A 1 996 ? 38.300 -15.956 11.195 1.00 72.94 996 LEU A O 1
ATOM 7893 N N . ASP A 1 997 ? 39.615 -17.399 10.049 1.00 73.75 997 ASP A N 1
ATOM 7894 C CA . ASP A 1 997 ? 39.526 -18.577 10.920 1.00 73.75 997 ASP A CA 1
ATOM 7895 C C . ASP A 1 997 ? 38.079 -19.006 11.225 1.00 73.75 997 ASP A C 1
ATOM 7897 O O . ASP A 1 997 ? 37.682 -19.230 12.370 1.00 73.75 997 ASP A O 1
ATOM 7901 N N . ILE A 1 998 ? 37.251 -19.047 10.174 1.00 74.19 998 ILE A N 1
ATOM 7902 C CA . ILE A 1 998 ? 35.822 -19.371 10.256 1.00 74.19 998 ILE A CA 1
ATOM 7903 C C . ILE A 1 998 ? 35.442 -20.354 9.161 1.00 74.19 998 ILE A C 1
ATOM 7905 O O . ILE A 1 998 ? 35.738 -20.131 7.988 1.00 74.19 998 ILE A O 1
ATOM 7909 N N . THR A 1 999 ? 34.712 -21.402 9.531 1.00 74.31 999 THR A N 1
ATOM 7910 C CA . THR A 1 999 ? 34.196 -22.398 8.593 1.00 74.31 999 THR A CA 1
ATOM 7911 C C . THR A 1 999 ? 32.738 -22.115 8.207 1.00 74.31 999 THR A C 1
ATOM 7913 O O . THR A 1 999 ? 31.926 -21.612 8.996 1.00 74.31 999 THR A O 1
ATOM 7916 N N . PHE A 1 1000 ? 32.404 -22.434 6.958 1.00 72.25 1000 PHE A N 1
ATOM 7917 C CA . PHE A 1 1000 ? 31.065 -22.353 6.390 1.00 72.25 1000 PHE A CA 1
ATOM 7918 C C . PHE A 1 1000 ? 30.583 -23.736 5.944 1.00 72.25 1000 PHE A C 1
ATOM 7920 O O . PHE A 1 1000 ? 31.315 -24.513 5.329 1.00 72.25 1000 PHE A O 1
ATOM 7927 N N . ARG A 1 1001 ? 29.302 -24.017 6.179 1.00 73.38 1001 ARG A N 1
ATOM 7928 C CA . ARG A 1 1001 ? 28.592 -25.188 5.641 1.00 73.38 1001 ARG A CA 1
ATOM 7929 C C . ARG A 1 1001 ? 27.379 -24.759 4.831 1.00 73.38 1001 ARG A C 1
ATOM 7931 O O . ARG A 1 1001 ? 26.828 -23.697 5.093 1.00 73.38 1001 ARG A O 1
ATOM 7938 N N . ARG A 1 1002 ? 26.916 -25.581 3.893 1.00 69.31 1002 ARG A N 1
ATOM 7939 C CA . ARG A 1 1002 ? 25.615 -25.372 3.247 1.00 69.31 1002 ARG A CA 1
ATOM 7940 C C . ARG A 1 1002 ? 24.523 -26.148 3.968 1.00 69.31 1002 ARG A C 1
ATOM 7942 O O . ARG A 1 1002 ? 24.730 -27.287 4.380 1.00 69.31 1002 ARG A O 1
ATOM 7949 N N . ASP A 1 1003 ? 23.358 -25.534 4.137 1.00 67.62 1003 ASP A N 1
ATOM 7950 C CA . ASP A 1 1003 ? 22.163 -26.263 4.555 1.00 67.62 1003 ASP A CA 1
ATOM 7951 C C . ASP A 1 1003 ? 21.569 -26.995 3.332 1.00 67.62 1003 ASP A C 1
ATOM 7953 O O . ASP A 1 1003 ? 21.231 -26.350 2.335 1.00 67.62 1003 ASP A O 1
ATOM 7957 N N . PRO A 1 1004 ? 21.417 -28.332 3.380 1.00 65.75 1004 PRO A N 1
ATOM 7958 C CA . PRO A 1 1004 ? 20.970 -29.131 2.238 1.00 65.75 1004 PRO A CA 1
ATOM 7959 C C . PRO A 1 1004 ? 19.538 -28.819 1.776 1.00 65.75 1004 PRO A C 1
ATOM 7961 O O . PRO A 1 1004 ? 19.157 -29.177 0.665 1.00 65.75 1004 PRO A O 1
ATOM 7964 N N . ALA A 1 1005 ? 18.713 -28.168 2.606 1.00 63.84 1005 ALA A N 1
ATOM 7965 C CA . ALA A 1 1005 ? 17.328 -27.863 2.246 1.00 63.84 1005 ALA A CA 1
ATOM 7966 C C . ALA A 1 1005 ? 17.190 -26.629 1.336 1.00 63.84 1005 ALA A C 1
ATOM 7968 O O . ALA A 1 1005 ? 16.270 -26.558 0.518 1.00 63.84 1005 ALA A O 1
ATOM 7969 N N . ASN A 1 1006 ? 18.062 -25.635 1.503 1.00 64.06 1006 ASN A N 1
ATOM 7970 C CA . ASN A 1 1006 ? 17.917 -24.309 0.893 1.00 64.06 1006 ASN A CA 1
ATOM 7971 C C . ASN A 1 1006 ? 19.226 -23.767 0.278 1.00 64.06 1006 ASN A C 1
ATOM 7973 O O . ASN A 1 1006 ? 19.207 -22.667 -0.276 1.00 64.06 1006 ASN A O 1
ATOM 7977 N N . PHE A 1 1007 ? 20.324 -24.531 0.357 1.00 66.50 1007 PHE A N 1
ATOM 7978 C CA . PHE A 1 1007 ? 21.679 -24.169 -0.082 1.00 66.50 1007 PHE A CA 1
ATOM 7979 C C . PHE A 1 1007 ? 22.248 -22.919 0.606 1.00 66.50 1007 PHE A C 1
ATOM 7981 O O . PHE A 1 1007 ? 23.155 -22.269 0.090 1.00 66.50 1007 PHE A O 1
ATOM 7988 N N . TRP A 1 1008 ? 21.715 -22.574 1.779 1.00 71.19 1008 TRP A N 1
ATOM 7989 C CA . TRP A 1 1008 ? 22.137 -21.420 2.561 1.00 71.19 1008 TRP A CA 1
ATOM 7990 C C . TRP A 1 1008 ? 23.501 -21.655 3.209 1.00 71.19 1008 TRP A C 1
ATOM 7992 O O . TRP A 1 1008 ? 23.719 -22.694 3.835 1.00 71.19 1008 TRP A O 1
ATOM 8002 N N . HIS A 1 1009 ? 24.402 -20.678 3.100 1.00 71.19 1009 HIS A N 1
ATOM 8003 C CA . HIS A 1 1009 ? 25.719 -20.715 3.733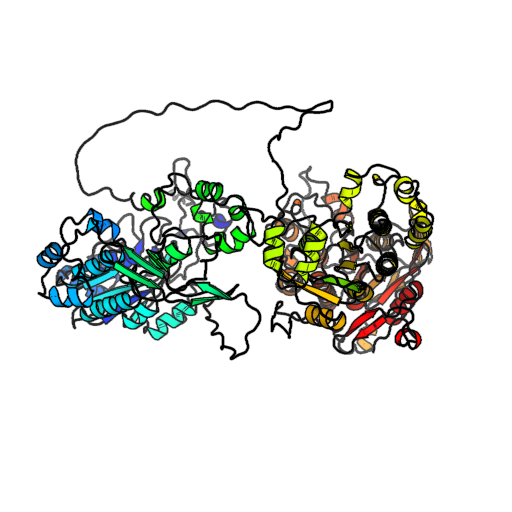 1.00 71.19 1009 HIS A CA 1
ATOM 8004 C C . HIS A 1 1009 ? 25.633 -20.340 5.212 1.00 71.19 1009 HIS A C 1
ATOM 8006 O O . HIS A 1 1009 ? 25.306 -19.214 5.574 1.00 71.19 1009 HIS A O 1
ATOM 8012 N N . ARG A 1 1010 ? 25.984 -21.294 6.065 1.00 69.62 1010 ARG A N 1
ATOM 8013 C CA . ARG A 1 1010 ? 25.907 -21.222 7.516 1.00 69.62 1010 ARG A CA 1
ATOM 8014 C C . ARG A 1 1010 ? 27.293 -21.125 8.131 1.00 69.62 1010 ARG A C 1
ATOM 8016 O O . ARG A 1 1010 ? 28.131 -21.998 7.909 1.00 69.62 1010 ARG A O 1
ATOM 8023 N N . ILE A 1 1011 ? 27.491 -20.090 8.942 1.00 73.94 1011 ILE A N 1
ATOM 8024 C CA . ILE A 1 1011 ? 28.699 -19.891 9.747 1.00 73.94 1011 ILE A CA 1
ATOM 8025 C C . ILE A 1 1011 ? 28.675 -20.857 10.931 1.00 73.94 1011 ILE A C 1
ATOM 8027 O O . ILE A 1 1011 ? 27.690 -20.908 11.678 1.00 73.94 1011 ILE A O 1
ATOM 8031 N N . ASN A 1 1012 ? 29.759 -21.599 11.145 1.00 69.69 1012 ASN A N 1
ATOM 8032 C CA . ASN A 1 1012 ? 29.895 -22.411 12.348 1.00 69.69 1012 ASN A CA 1
ATOM 8033 C C . ASN A 1 1012 ? 30.359 -21.564 13.538 1.00 69.69 1012 ASN A C 1
ATOM 8035 O O . ASN A 1 1012 ? 31.179 -20.654 13.425 1.00 69.69 1012 ASN A O 1
ATOM 8039 N N . LYS A 1 1013 ? 29.782 -21.852 14.708 1.00 68.44 1013 LYS A N 1
ATOM 8040 C CA . LYS A 1 1013 ? 30.198 -21.236 15.971 1.00 68.44 1013 LYS A CA 1
ATOM 8041 C C . LYS A 1 1013 ? 31.440 -21.995 16.457 1.00 68.44 1013 LYS A C 1
ATOM 8043 O O . LYS A 1 1013 ? 31.402 -23.224 16.491 1.00 68.44 1013 LYS A O 1
ATOM 8048 N N . GLN A 1 1014 ? 32.484 -21.258 16.835 1.00 58.66 1014 GLN A N 1
ATOM 8049 C CA . GLN A 1 1014 ? 33.752 -21.817 17.315 1.00 58.66 1014 GLN A CA 1
ATOM 8050 C C . GLN A 1 1014 ? 33.532 -22.828 18.457 1.00 58.66 1014 GLN A C 1
ATOM 8052 O O . GLN A 1 1014 ? 32.617 -22.663 19.269 1.00 58.66 1014 GLN A O 1
ATOM 8057 N N . ASP A 1 1015 ? 34.372 -23.868 18.504 1.00 51.75 1015 ASP A N 1
ATOM 8058 C CA . ASP A 1 1015 ? 34.413 -24.933 19.526 1.00 51.75 1015 ASP A CA 1
ATOM 8059 C C . ASP A 1 1015 ? 33.262 -25.957 19.548 1.00 51.75 1015 ASP A C 1
ATOM 8061 O O . ASP A 1 1015 ? 33.201 -26.808 20.442 1.00 51.75 1015 ASP A O 1
ATOM 8065 N N . LEU A 1 1016 ? 32.380 -25.965 18.545 1.00 53.69 1016 LEU A N 1
ATOM 8066 C CA . LEU A 1 1016 ? 31.417 -27.058 18.361 1.00 53.69 1016 LEU A CA 1
ATOM 8067 C C . LEU A 1 1016 ? 32.084 -28.288 17.720 1.00 53.69 1016 LEU A C 1
ATOM 8069 O O . LEU A 1 1016 ? 32.983 -28.165 16.892 1.00 53.69 1016 LEU A O 1
ATOM 8073 N N . THR A 1 1017 ? 31.616 -29.494 18.060 1.00 47.62 1017 THR A N 1
ATOM 8074 C CA . THR A 1 1017 ? 32.087 -30.759 17.453 1.00 47.62 1017 THR A CA 1
ATOM 8075 C C . THR A 1 1017 ? 32.015 -30.737 15.925 1.00 47.62 1017 THR A C 1
ATOM 8077 O O . THR A 1 1017 ? 32.928 -31.224 15.273 1.00 47.62 1017 THR A O 1
ATOM 8080 N N . GLU A 1 1018 ? 30.989 -30.091 15.365 1.00 52.31 1018 GLU A N 1
ATOM 8081 C CA . GLU A 1 1018 ? 30.783 -29.946 13.916 1.00 52.31 1018 GLU A CA 1
ATOM 8082 C C . GLU A 1 1018 ? 31.831 -29.044 13.227 1.00 52.31 1018 GLU A C 1
ATOM 8084 O O . GLU A 1 1018 ? 32.108 -29.233 12.048 1.00 52.31 1018 GLU A O 1
ATOM 8089 N N . ASP A 1 1019 ? 32.422 -28.083 13.948 1.00 51.28 1019 ASP A N 1
ATOM 8090 C CA . ASP A 1 1019 ? 33.503 -27.211 13.452 1.00 51.28 1019 ASP A CA 1
ATOM 8091 C C . ASP A 1 1019 ? 34.847 -27.962 13.455 1.00 51.28 1019 ASP A C 1
ATOM 8093 O O . ASP A 1 1019 ? 35.644 -27.857 12.528 1.00 51.28 1019 ASP A O 1
ATOM 8097 N N . ARG A 1 1020 ? 35.060 -28.822 14.463 1.00 55.41 1020 ARG A N 1
ATOM 8098 C CA . ARG A 1 1020 ? 36.268 -29.657 14.602 1.00 55.41 1020 ARG A CA 1
ATOM 8099 C C . ARG A 1 1020 ? 36.338 -30.819 13.604 1.00 55.41 1020 ARG A C 1
ATOM 8101 O O . ARG A 1 1020 ? 37.424 -31.345 13.378 1.00 55.41 1020 ARG A O 1
ATOM 8108 N N . GLU A 1 1021 ? 35.204 -31.238 13.043 1.00 54.09 1021 GLU A N 1
ATOM 8109 C CA . GLU A 1 1021 ? 35.120 -32.321 12.053 1.00 54.09 1021 GLU A CA 1
ATOM 8110 C C . GLU A 1 1021 ? 35.320 -31.840 10.600 1.00 54.09 1021 GLU A C 1
ATOM 8112 O O . GLU A 1 1021 ? 35.619 -32.654 9.723 1.00 54.09 1021 GLU A O 1
ATOM 8117 N N . GLN A 1 1022 ? 35.207 -30.534 10.316 1.00 55.53 1022 GLN A N 1
ATOM 8118 C CA . GLN A 1 1022 ? 35.404 -29.997 8.965 1.00 55.53 1022 GLN A CA 1
ATOM 8119 C C . GLN A 1 1022 ? 36.890 -29.837 8.612 1.00 55.53 1022 GLN A C 1
ATOM 8121 O O . GLN A 1 1022 ? 37.650 -29.163 9.296 1.00 55.53 1022 GLN A O 1
ATOM 8126 N N . SER A 1 1023 ? 37.303 -30.433 7.487 1.00 46.69 1023 SER A N 1
ATOM 8127 C CA . SER A 1 1023 ? 38.677 -30.318 6.960 1.00 46.69 1023 SER A CA 1
ATOM 8128 C C . SER A 1 1023 ? 38.898 -29.097 6.053 1.00 46.69 1023 SER A C 1
ATOM 8130 O O . SER A 1 1023 ? 40.041 -28.754 5.761 1.00 46.69 1023 SER A O 1
ATOM 8132 N N . TYR A 1 1024 ? 37.819 -28.456 5.592 1.00 56.25 1024 TYR A N 1
ATOM 8133 C CA . TYR A 1 1024 ? 37.840 -27.298 4.694 1.00 56.25 1024 TYR A CA 1
ATOM 8134 C C . TYR A 1 1024 ? 36.976 -26.175 5.263 1.00 56.25 1024 TYR A C 1
ATOM 8136 O O . TYR A 1 1024 ? 35.910 -26.432 5.820 1.00 56.25 1024 TYR A O 1
ATOM 8144 N N . TYR A 1 1025 ? 37.412 -24.930 5.066 1.00 56.00 1025 TYR A N 1
ATOM 8145 C CA . TYR A 1 1025 ? 36.677 -23.744 5.504 1.00 56.00 1025 TYR A CA 1
ATOM 8146 C C . TYR A 1 1025 ? 35.407 -23.496 4.668 1.00 56.00 1025 TYR A C 1
ATOM 8148 O O . TYR A 1 1025 ? 34.498 -22.814 5.132 1.00 56.00 1025 TYR A O 1
ATOM 8156 N N . TYR A 1 1026 ? 35.313 -24.066 3.461 1.00 52.50 1026 TYR A N 1
ATOM 8157 C CA . TYR A 1 1026 ? 34.146 -24.000 2.577 1.00 52.50 1026 TYR A CA 1
ATOM 8158 C C . TYR A 1 1026 ? 33.932 -25.329 1.831 1.00 52.50 1026 TYR A C 1
ATOM 8160 O O . TYR A 1 1026 ? 34.846 -25.808 1.152 1.00 52.50 1026 TYR A O 1
ATOM 8168 N N . LEU A 1 1027 ? 32.722 -25.896 1.933 1.00 59.50 1027 LEU A N 1
ATOM 8169 C CA . LEU A 1 1027 ? 32.275 -27.122 1.250 1.00 59.50 1027 LEU A CA 1
ATOM 8170 C C . LEU A 1 1027 ? 31.184 -26.794 0.214 1.00 59.50 1027 LEU A C 1
ATOM 8172 O O . LEU A 1 1027 ? 30.286 -26.002 0.506 1.00 59.50 1027 LEU A O 1
ATOM 8176 N N . ASP A 1 1028 ? 31.262 -27.396 -0.979 1.00 49.03 1028 ASP A N 1
ATOM 8177 C CA . ASP A 1 1028 ? 30.331 -27.141 -2.099 1.00 49.03 1028 ASP A CA 1
ATOM 8178 C C . ASP A 1 1028 ? 29.135 -28.109 -2.156 1.00 49.03 1028 ASP A C 1
ATOM 8180 O O . ASP A 1 1028 ? 28.236 -27.867 -2.959 1.00 49.03 1028 ASP A O 1
ATOM 8184 N N . ASP A 1 1029 ? 29.142 -29.171 -1.339 1.00 38.62 1029 ASP A N 1
ATOM 8185 C CA . ASP A 1 1029 ? 28.245 -30.340 -1.445 1.00 38.62 1029 ASP A CA 1
ATOM 8186 C C . ASP A 1 1029 ? 26.744 -30.020 -1.582 1.00 38.62 1029 ASP A C 1
ATOM 8188 O O . ASP A 1 1029 ? 26.230 -29.118 -0.867 1.00 38.62 1029 ASP A O 1
#

pLDDT: mean 71.88, std 17.61, range [20.12, 91.75]

Nearest PDB structures (foldseek):
  6zme-assembly1_CI  TM=9.108E-01  e=7.720E-64  Homo sapiens
  5yv5-assembly1_A  TM=9.498E-01  e=1.649E-56  Pyrococcus furiosus COM1
  1yqt-assembly1_A  TM=9.325E-01  e=3.141E-55  Pyrococcus furiosus
  3ozx-assembly1_A  TM=9.503E-01  e=4.593E-51  Saccharolobus solfataricus
  7o80-assembly1_Bz  TM=6.059E-01  e=2.786E-65  Oryctolagus cuniculus

Mean predicted aligned error: 20.59 Å

Secondary structure (DSSP, 8-state):
----------SEE--TT-SSPEEPTTT-----HHHHH-TT---------TTTGGGEEEESSTTS-EEES-----TTSEEEEE--TTSSHHHHHHHHTTSS---TT-SSSPPPHHHHHHHTTTSHHHHHHHHHHHS---EEEE-S-THHHHHH--SBHHHHHHHT-SSS-HHHHHHHTT-GGGTTSBGGG--HHHHHHHHHHHHHHS--SEEEEESTTTT--HHHHHHHHHHHHHT--TT-EEEEE-S-HHHHHHH-SEEEE---TTTEEEPPPPEEHHHHHHHHHHTEETTTTEE--SS-------PPPP-----S-EEEE-EEEEEETTEEEEEPPEEEETT--------TTSSHHHHHHHHTTSS--SEEESTT-PPP--------SS------SBHHHHHHHHSHHHHTSHHHIIIIITTTTGGGGTTSBTTGGGTGGG-----S----------------------------------------------EEGGGPPPPPTT-EEEEE--TTSSHHHHHHHHTTSS---TT-SSSPPPHHHHHHHHTTSTHHHHHHHHHTT---EEEE-S-GGGHHHH--SBHHHHHTT-THHHHHHHHTT-GGGTTSBGGG--HHHHHHHHHHHHHTS--SEEEEESTTTT--HHHHHHHHHHHHHT--TT-EEEEE-S-HHHHHHH-SEEEEEES-TTT-EEEPPPEEHHHHHHHHHHTEETTTTEE--SS-------------HHHHHTSPEEEE-EEEEEETTEEEEEPPEEEETT-EEEEE--TTSSHHHHHHHHTTSS--SEEESTT-PPP---EEEE-S-------SBHHHHHHHH-HHHHH-HHHIIIIITTTTGGGGTTSBGGG--HHHHHHHHHHHHHHPBP--TTHHHHTTT--S-----------PBPSEEEEE-TTTT--HHHHHHHHHHHHHHHHHHT-EEEEE---HHHHHHH-SEEEEEEEETTTEEEEPPPEEHHHHHHHHHHHHT--EEE-TTT--EEEPPTT-HHHHT-SSSB---

Radius of gyration: 37.6 Å; Cα contacts (8 Å, |Δi|>4): 1576; chains: 1; bounding box: 114×80×100 Å